Protein AF-0000000084433690 (afdb_homodimer)

Structure (mmCIF, N/CA/C/O backbone):
data_AF-0000000084433690-model_v1
#
loop_
_entity.id
_entity.type
_entity.pdbx_description
1 polymer 'ABC transporter ATP-binding/permease protein'
#
loop_
_atom_site.group_PDB
_atom_site.id
_atom_site.type_symbol
_atom_site.label_atom_id
_atom_site.label_alt_id
_atom_site.label_comp_id
_atom_site.label_asym_id
_atom_site.label_entity_id
_atom_site.label_seq_id
_atom_site.pdbx_PDB_ins_code
_atom_site.Cartn_x
_atom_site.Cartn_y
_atom_site.Cartn_z
_atom_site.occupancy
_atom_site.B_iso_or_equiv
_atom_site.auth_seq_id
_atom_site.auth_comp_id
_atom_site.auth_asym_id
_atom_site.auth_atom_id
_atom_site.pdbx_PDB_model_num
ATOM 1 N N . MET A 1 1 ? 3.811 5.906 -19.781 1 44.84 1 MET A N 1
ATOM 2 C CA . MET A 1 1 ? 4.551 6.402 -18.625 1 44.84 1 MET A CA 1
ATOM 3 C C . MET A 1 1 ? 5.828 7.117 -19.062 1 44.84 1 MET A C 1
ATOM 5 O O . MET A 1 1 ? 6.648 6.543 -19.781 1 44.84 1 MET A O 1
ATOM 9 N N . VAL A 1 2 ? 5.793 8.32 -19.234 1 54.97 2 VAL A N 1
ATOM 10 C CA . VAL A 1 2 ? 6.938 9.094 -19.719 1 54.97 2 VAL A CA 1
ATOM 11 C C . VAL A 1 2 ? 8.055 9.055 -18.672 1 54.97 2 VAL A C 1
ATOM 13 O O . VAL A 1 2 ? 7.879 9.508 -17.547 1 54.97 2 VAL A O 1
ATOM 16 N N . TYR A 1 3 ? 9.086 8.141 -19 1 66.56 3 TYR A N 1
ATOM 17 C CA . TYR A 1 3 ? 10.312 8.109 -18.219 1 66.56 3 TYR A CA 1
ATOM 18 C C . TYR A 1 3 ? 11.094 9.414 -18.375 1 66.56 3 TYR A C 1
ATOM 20 O O . TYR A 1 3 ? 11.094 10.016 -19.453 1 66.56 3 TYR A O 1
ATOM 28 N N . LYS A 1 4 ? 11.555 9.914 -17.297 1 76 4 LYS A N 1
ATOM 29 C CA . LYS A 1 4 ? 12.523 11.008 -17.406 1 76 4 LYS A CA 1
ATOM 30 C C . LYS A 1 4 ? 13.797 10.547 -18.109 1 76 4 LYS A C 1
ATOM 32 O O . LYS A 1 4 ? 14.359 11.289 -18.922 1 76 4 LYS A O 1
ATOM 37 N N . TYR A 1 5 ? 14.195 9.188 -17.953 1 83.75 5 TYR A N 1
ATOM 38 C CA . TYR A 1 5 ? 15.406 8.609 -18.531 1 83.75 5 TYR A CA 1
ATOM 39 C C . TYR A 1 5 ? 15.07 7.57 -19.578 1 83.75 5 TYR A C 1
ATOM 41 O O . TYR A 1 5 ? 14 6.953 -19.531 1 83.75 5 TYR A O 1
ATOM 49 N N . SER A 1 6 ? 15.969 7.434 -20.469 1 86.56 6 SER A N 1
ATOM 50 C CA . SER A 1 6 ? 15.805 6.395 -21.484 1 86.56 6 SER A CA 1
ATOM 51 C C . SER A 1 6 ? 16.047 5.008 -20.906 1 86.56 6 SER A C 1
ATOM 53 O O . SER A 1 6 ? 16.672 4.875 -19.844 1 86.56 6 SER A O 1
ATOM 55 N N . THR A 1 7 ? 15.508 3.986 -21.562 1 88.75 7 THR A N 1
ATOM 56 C CA . THR A 1 7 ? 15.672 2.609 -21.109 1 88.75 7 THR A CA 1
ATOM 57 C C . THR A 1 7 ? 17.156 2.24 -21.047 1 88.75 7 THR A C 1
ATOM 59 O O . THR A 1 7 ? 17.578 1.514 -20.141 1 88.75 7 THR A O 1
ATOM 62 N N . ARG A 1 8 ? 17.938 2.762 -21.938 1 91.12 8 ARG A N 1
ATOM 63 C CA . ARG A 1 8 ? 19.375 2.502 -21.953 1 91.12 8 ARG A CA 1
ATOM 64 C C . ARG A 1 8 ? 20.062 3.125 -20.75 1 91.12 8 ARG A C 1
ATOM 66 O O . ARG A 1 8 ? 20.938 2.506 -20.141 1 91.12 8 ARG A O 1
ATOM 73 N N . GLN A 1 9 ? 19.656 4.273 -20.406 1 92.38 9 GLN A N 1
ATOM 74 C CA . GLN A 1 9 ? 20.219 4.957 -19.25 1 92.38 9 GLN A CA 1
ATOM 75 C C . GLN A 1 9 ? 19.859 4.242 -17.953 1 92.38 9 GLN A C 1
ATOM 77 O O . GLN A 1 9 ? 20.703 4.09 -17.062 1 92.38 9 GLN A O 1
ATOM 82 N N . LEU A 1 10 ? 18.656 3.838 -17.938 1 92.62 10 LEU A N 1
ATOM 83 C CA . LEU A 1 10 ? 18.188 3.154 -16.734 1 92.62 10 LEU A CA 1
ATOM 84 C C . LEU A 1 10 ? 18.891 1.813 -16.562 1 92.62 10 LEU A C 1
ATOM 86 O O . LEU A 1 10 ? 19.219 1.42 -15.438 1 92.62 10 LEU A O 1
ATOM 90 N N . THR A 1 11 ? 19.094 1.168 -17.703 1 93.5 11 THR A N 1
ATOM 91 C CA . THR A 1 11 ? 19.812 -0.096 -17.641 1 93.5 11 THR A CA 1
ATOM 92 C C . THR A 1 11 ? 21.25 0.125 -17.172 1 93.5 11 THR A C 1
ATOM 94 O O . THR A 1 11 ? 21.797 -0.673 -16.406 1 93.5 11 THR A O 1
ATOM 97 N N . SER A 1 12 ? 21.859 1.159 -17.578 1 93.56 12 SER A N 1
ATOM 98 C CA . SER A 1 12 ? 23.203 1.506 -17.141 1 93.56 12 SER A CA 1
ATOM 99 C C . SER A 1 12 ? 23.234 1.811 -15.648 1 93.56 12 SER A C 1
ATOM 101 O O . SER A 1 12 ? 24.156 1.391 -14.945 1 93.56 12 SER A O 1
ATOM 103 N N . LYS A 1 13 ? 22.25 2.482 -15.211 1 92.88 13 LYS A N 1
ATOM 104 C CA . LYS A 1 13 ? 22.172 2.812 -13.789 1 92.88 13 LYS A CA 1
ATOM 105 C C . LYS A 1 13 ? 21.969 1.556 -12.945 1 92.88 13 LYS A C 1
ATOM 107 O O . LYS A 1 13 ? 22.531 1.445 -11.852 1 92.88 13 LYS A O 1
ATOM 112 N N . LEU A 1 14 ? 21.156 0.734 -13.484 1 93.19 14 LEU A N 1
ATOM 113 C CA . LEU A 1 14 ? 20.938 -0.533 -12.797 1 93.19 14 LEU A CA 1
ATOM 114 C C . LEU A 1 14 ? 22.219 -1.344 -12.719 1 93.19 14 LEU A C 1
ATOM 116 O O . LEU A 1 14 ? 22.547 -1.9 -11.672 1 93.19 14 LEU A O 1
ATOM 120 N N . ILE A 1 15 ? 22.969 -1.438 -13.805 1 93.25 15 ILE A N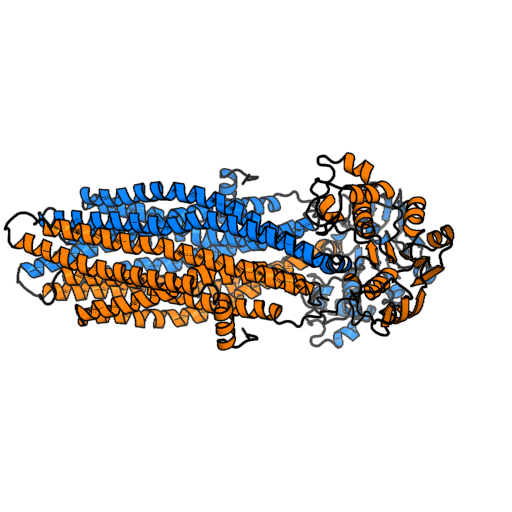 1
ATOM 121 C CA . ILE A 1 15 ? 24.234 -2.178 -13.867 1 93.25 15 ILE A CA 1
ATOM 122 C C . ILE A 1 15 ? 25.234 -1.562 -12.906 1 93.25 15 ILE A C 1
ATOM 124 O O . ILE A 1 15 ? 25.984 -2.279 -12.242 1 93.25 15 ILE A O 1
ATOM 128 N N . ASN A 1 16 ? 25.203 -0.274 -12.797 1 91.94 16 ASN A N 1
ATOM 129 C CA . ASN A 1 16 ? 26.109 0.416 -11.875 1 91.94 16 ASN A CA 1
ATOM 130 C C . ASN A 1 16 ? 25.766 0.121 -10.422 1 91.94 16 ASN A C 1
ATOM 132 O O . ASN A 1 16 ? 26.656 0.024 -9.57 1 91.94 16 ASN A O 1
ATOM 136 N N . LEU A 1 17 ? 24.5 -0.007 -10.188 1 90.69 17 LEU A N 1
ATOM 137 C CA . LEU A 1 17 ? 24.047 -0.334 -8.844 1 90.69 17 LEU A CA 1
ATOM 138 C C . LEU A 1 17 ? 24.453 -1.748 -8.453 1 90.69 17 LEU A C 1
ATOM 140 O O . LEU A 1 17 ? 24.719 -2.025 -7.281 1 90.69 17 LEU A O 1
ATOM 144 N N . LEU A 1 18 ? 24.5 -2.598 -9.469 1 94.06 18 LEU A N 1
ATOM 145 C CA . LEU A 1 18 ? 24.766 -4.012 -9.219 1 94.06 18 LEU A CA 1
ATOM 146 C C . LEU A 1 18 ? 26.234 -4.328 -9.422 1 94.06 18 LEU A C 1
ATOM 148 O O . LEU A 1 18 ? 26.672 -5.465 -9.203 1 94.06 18 LEU A O 1
ATOM 152 N N . LYS A 1 19 ? 27.062 -3.395 -9.812 1 93.25 19 LYS A N 1
ATOM 153 C CA . LYS A 1 19 ? 28.469 -3.596 -10.195 1 93.25 19 LYS A CA 1
ATOM 154 C C . LYS A 1 19 ? 29.266 -4.195 -9.039 1 93.25 19 LYS A C 1
ATOM 156 O O . LYS A 1 19 ? 30.141 -5.043 -9.258 1 93.25 19 LYS A O 1
ATOM 161 N N . ASP A 1 20 ? 28.953 -3.771 -7.805 1 91.69 20 ASP A N 1
ATOM 162 C CA . ASP A 1 20 ? 29.688 -4.238 -6.637 1 91.69 20 ASP A CA 1
ATOM 163 C C . ASP A 1 20 ? 29.359 -5.699 -6.328 1 91.69 20 ASP A C 1
ATOM 165 O O . ASP A 1 20 ? 30.0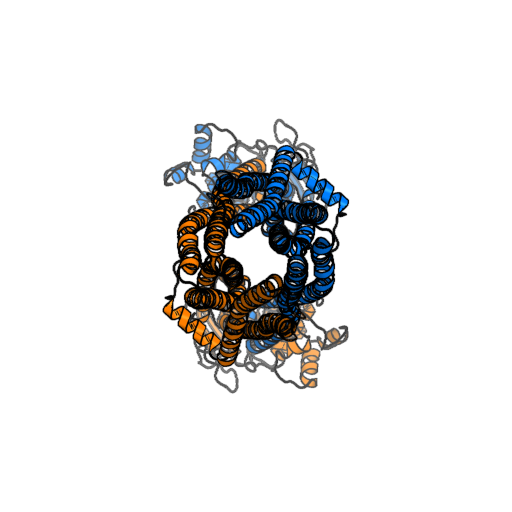94 -6.363 -5.59 1 91.69 20 ASP A O 1
ATOM 169 N N . TYR A 1 21 ? 28.281 -6.211 -6.945 1 94.25 21 TYR A N 1
ATOM 170 C CA . TYR A 1 21 ? 27.828 -7.566 -6.668 1 94.25 21 TYR A CA 1
ATOM 171 C C . TYR A 1 21 ? 27.844 -8.414 -7.934 1 94.25 21 TYR A C 1
ATOM 173 O O . TYR A 1 21 ? 27.078 -9.383 -8.055 1 94.25 21 TYR A O 1
ATOM 181 N N . LYS A 1 22 ? 28.656 -8.055 -8.891 1 93.94 22 LYS A N 1
ATOM 182 C CA . LYS A 1 22 ? 28.656 -8.695 -10.203 1 93.94 22 LYS A CA 1
ATOM 183 C C . LYS A 1 22 ? 29.031 -10.172 -10.094 1 93.94 22 LYS A C 1
ATOM 185 O O . LYS A 1 22 ? 28.453 -11.016 -10.789 1 93.94 22 LYS A O 1
ATOM 190 N N . TYR A 1 23 ? 29.922 -10.492 -9.172 1 94.75 23 TYR A N 1
ATOM 191 C CA . TYR A 1 23 ? 30.375 -11.883 -9.055 1 94.75 23 TYR A CA 1
ATOM 192 C C . TYR A 1 23 ? 29.297 -12.742 -8.398 1 94.75 23 TYR A C 1
ATOM 194 O O . TYR A 1 23 ? 29.109 -13.898 -8.781 1 94.75 23 TYR A O 1
ATOM 202 N N . GLN A 1 24 ? 28.672 -12.164 -7.422 1 94.69 24 GLN A N 1
ATOM 203 C CA . GLN A 1 24 ? 27.578 -12.898 -6.785 1 94.69 24 GLN A CA 1
ATOM 204 C C . GLN A 1 24 ? 26.453 -13.156 -7.773 1 94.69 24 GLN A C 1
ATOM 206 O O . GLN A 1 24 ? 25.922 -14.273 -7.832 1 94.69 24 GLN A O 1
ATOM 211 N N . ILE A 1 25 ? 26.172 -12.172 -8.531 1 95.25 25 ILE A N 1
ATOM 212 C CA . ILE A 1 25 ? 25.078 -12.297 -9.5 1 95.25 25 ILE A CA 1
ATOM 213 C C . ILE A 1 25 ? 25.469 -13.289 -10.586 1 95.25 25 ILE A C 1
ATOM 215 O O . ILE A 1 25 ? 24.672 -14.133 -10.992 1 95.25 25 ILE A O 1
ATOM 219 N N . LEU A 1 26 ? 26.688 -13.242 -11.039 1 95.19 26 LEU A N 1
ATOM 220 C CA . LEU A 1 26 ? 27.156 -14.18 -12.047 1 95.19 26 LEU A CA 1
ATOM 221 C C . LEU A 1 26 ? 27.125 -15.609 -11.523 1 95.19 26 LEU A C 1
ATOM 223 O O . LEU A 1 26 ? 26.75 -16.531 -12.258 1 95.19 26 LEU A O 1
ATOM 227 N N . ALA A 1 27 ? 27.547 -15.742 -10.32 1 95.94 27 ALA A N 1
ATOM 228 C CA . ALA A 1 27 ? 27.5 -17.062 -9.703 1 95.94 27 ALA A CA 1
ATOM 229 C C . ALA A 1 27 ? 26.062 -17.594 -9.656 1 95.94 27 ALA A C 1
ATOM 231 O O . ALA A 1 27 ? 25.812 -18.766 -9.93 1 95.94 27 ALA A O 1
ATOM 232 N N . ALA A 1 28 ? 25.156 -16.703 -9.312 1 95.31 28 ALA A N 1
ATOM 233 C CA . ALA A 1 28 ? 23.75 -17.094 -9.25 1 95.31 28 ALA A CA 1
ATOM 234 C C . ALA A 1 28 ? 23.234 -17.484 -10.625 1 95.31 28 ALA A C 1
ATOM 236 O O . ALA A 1 28 ? 22.484 -18.453 -10.766 1 95.31 28 ALA A O 1
ATOM 237 N N . ILE A 1 29 ? 23.656 -16.797 -11.648 1 95.88 29 ILE A N 1
ATOM 238 C CA . ILE A 1 29 ? 23.219 -17.062 -13.008 1 95.88 29 ILE A CA 1
ATOM 239 C C . ILE A 1 29 ? 23.766 -18.422 -13.477 1 95.88 29 ILE A C 1
ATOM 241 O O . ILE A 1 29 ? 23.031 -19.219 -14.07 1 95.88 29 ILE A O 1
ATOM 245 N N . ILE A 1 30 ? 24.984 -18.672 -13.156 1 96.12 30 ILE A N 1
ATOM 246 C CA . ILE A 1 30 ? 25.609 -19.922 -13.547 1 96.12 30 ILE A CA 1
ATOM 247 C C . ILE A 1 30 ? 24.906 -21.078 -12.836 1 96.12 30 ILE A C 1
ATOM 249 O O . ILE A 1 30 ? 24.594 -22.094 -13.461 1 96.12 30 ILE A O 1
ATOM 253 N N . MET A 1 31 ? 24.703 -20.891 -11.602 1 95.44 31 MET A N 1
ATOM 254 C CA . MET A 1 31 ? 24.016 -21.922 -10.836 1 95.44 31 MET A CA 1
ATOM 255 C C . MET A 1 31 ? 22.609 -22.156 -11.375 1 95.44 31 MET A C 1
ATOM 257 O O . MET A 1 31 ? 22.141 -23.297 -11.43 1 95.44 31 MET A O 1
ATOM 261 N N . MET A 1 32 ? 22.016 -21.094 -11.742 1 94 32 MET A N 1
ATOM 262 C CA . MET A 1 32 ? 20.672 -21.188 -12.312 1 94 32 MET A CA 1
ATOM 263 C C . MET A 1 32 ? 20.703 -21.969 -13.625 1 94 32 MET A C 1
ATOM 265 O O . MET A 1 32 ? 19.859 -22.828 -13.852 1 94 32 MET A O 1
ATOM 269 N N . VAL A 1 33 ? 21.656 -21.734 -14.477 1 95.25 33 VAL A N 1
ATOM 270 C CA . VAL A 1 33 ? 21.781 -22.438 -15.758 1 95.25 33 VAL A CA 1
ATOM 271 C C . VAL A 1 33 ? 22.031 -23.922 -15.523 1 95.25 33 VAL A C 1
ATOM 273 O O . VAL A 1 33 ? 21.438 -24.766 -16.172 1 95.25 33 VAL A O 1
ATOM 276 N N . ILE A 1 34 ? 22.875 -24.188 -14.562 1 94.56 34 ILE A N 1
ATOM 277 C CA . ILE A 1 34 ? 23.172 -25.578 -14.227 1 94.56 34 ILE A CA 1
ATOM 278 C C . ILE A 1 34 ? 21.906 -26.281 -13.75 1 94.56 34 ILE A C 1
ATOM 280 O O . ILE A 1 34 ? 21.625 -27.406 -14.156 1 94.56 34 ILE A O 1
ATOM 284 N N . SER A 1 35 ? 21.219 -25.562 -12.922 1 91.88 35 SER A N 1
ATOM 285 C CA . SER A 1 35 ? 19.969 -26.109 -12.406 1 91.88 35 SER A CA 1
ATOM 286 C C . SER A 1 35 ? 19 -26.422 -13.539 1 91.88 35 SER A C 1
ATOM 288 O O . SER A 1 35 ? 18.344 -27.469 -13.539 1 91.88 35 SER A O 1
ATOM 290 N N . VAL A 1 36 ? 18.922 -25.562 -14.516 1 91.75 36 VAL A N 1
ATOM 291 C CA . VAL A 1 36 ? 17.984 -25.719 -15.633 1 91.75 36 VAL A CA 1
ATOM 292 C C . VAL A 1 36 ? 18.438 -26.891 -16.516 1 91.75 36 VAL A C 1
ATOM 294 O O . VAL A 1 36 ? 17.625 -27.703 -16.922 1 91.75 36 VAL A O 1
ATOM 297 N N . VAL A 1 37 ? 19.688 -27.016 -16.734 1 91.69 37 VAL A N 1
ATOM 298 C CA . VAL A 1 37 ? 20.219 -28.078 -17.578 1 91.69 37 VAL A CA 1
ATOM 299 C C . VAL A 1 37 ? 19.938 -29.438 -16.938 1 91.69 37 VAL A C 1
ATOM 301 O O . VAL A 1 37 ? 19.531 -30.375 -17.625 1 91.69 37 VAL A O 1
ATOM 304 N N . LEU A 1 38 ? 20.125 -29.5 -15.656 1 89.44 38 LEU A N 1
ATOM 305 C CA . LEU A 1 38 ? 19.859 -30.75 -14.945 1 89.44 38 LEU A CA 1
ATOM 306 C C . LEU A 1 38 ? 18.375 -31.094 -15.008 1 89.44 38 LEU A C 1
ATOM 308 O O . LEU A 1 38 ? 18.016 -32.25 -15.188 1 89.44 38 LEU A O 1
ATOM 312 N N . SER A 1 39 ? 17.562 -30.109 -14.906 1 86.06 39 SER A N 1
ATOM 313 C CA . SER A 1 39 ? 16.125 -30.328 -14.898 1 86.06 39 SER A CA 1
ATOM 314 C C . SER A 1 39 ? 15.617 -30.766 -16.281 1 86.06 39 SER A C 1
ATOM 316 O O . SER A 1 39 ? 14.656 -31.516 -16.375 1 86.06 39 SER A O 1
ATOM 318 N N . VAL A 1 40 ? 16.266 -30.266 -17.312 1 88.62 40 VAL A N 1
ATOM 319 C CA . VAL A 1 40 ? 15.844 -30.562 -18.672 1 88.62 40 VAL A CA 1
ATOM 320 C C . VAL A 1 40 ? 16.391 -31.938 -19.094 1 88.62 40 VAL A C 1
ATOM 322 O O . VAL A 1 40 ? 15.789 -32.625 -19.938 1 88.62 40 VAL A O 1
ATOM 325 N N . TYR A 1 41 ? 17.422 -32.375 -18.453 1 88.06 41 TYR A N 1
ATOM 326 C CA . TYR A 1 41 ? 18.016 -33.656 -18.797 1 88.06 41 TYR A CA 1
ATOM 327 C C . TYR A 1 41 ? 17.25 -34.812 -18.156 1 88.06 41 TYR A C 1
ATOM 329 O O . TYR A 1 41 ? 17.266 -35.938 -18.672 1 88.06 41 TYR A O 1
ATOM 337 N N . ALA A 1 42 ? 16.594 -34.562 -17.125 1 81.12 42 ALA A N 1
ATOM 338 C CA . ALA A 1 42 ? 15.922 -35.594 -16.344 1 81.12 42 ALA A CA 1
ATOM 339 C C . ALA A 1 42 ? 14.836 -36.281 -17.172 1 81.12 42 ALA A C 1
ATOM 341 O O . ALA A 1 42 ? 14.734 -37.5 -17.188 1 81.12 42 ALA A O 1
ATOM 342 N N . PRO A 1 43 ? 14.039 -35.5 -17.922 1 81.06 43 PRO A N 1
ATOM 343 C CA . PRO A 1 43 ? 13 -36.125 -18.75 1 81.06 43 PRO A CA 1
ATOM 344 C C . PRO A 1 43 ? 13.57 -37.125 -19.766 1 81.06 43 PRO A C 1
ATOM 346 O O . PRO A 1 43 ? 12.977 -38.156 -20.031 1 81.06 43 PRO A O 1
ATOM 349 N N . LYS A 1 44 ? 14.672 -36.875 -20.344 1 85.5 44 LYS A N 1
ATOM 350 C CA . LYS A 1 44 ? 15.312 -37.781 -21.297 1 85.5 44 LYS A CA 1
ATOM 351 C C . LYS A 1 44 ? 15.695 -39.094 -20.641 1 85.5 44 LYS A C 1
ATOM 353 O O . LYS A 1 44 ? 15.531 -40.188 -21.234 1 85.5 44 LYS A O 1
ATOM 358 N N . LEU A 1 45 ? 16.156 -39 -19.453 1 82.38 45 LEU A N 1
ATOM 359 C CA . LEU A 1 45 ? 16.531 -40.219 -18.719 1 82.38 45 LEU A CA 1
ATOM 360 C C . LEU A 1 45 ? 15.289 -41.031 -18.344 1 82.38 45 LEU A C 1
ATOM 362 O O . LEU A 1 45 ? 15.336 -42.25 -18.297 1 82.38 45 LEU A O 1
ATOM 366 N N . VAL A 1 46 ? 14.242 -40.312 -18.016 1 76.94 46 VAL A N 1
ATOM 367 C CA . VAL A 1 46 ? 12.992 -41 -17.703 1 76.94 46 VAL A CA 1
ATOM 368 C C . VAL A 1 46 ? 12.516 -41.781 -18.938 1 76.94 46 VAL A C 1
ATOM 370 O O . VAL A 1 46 ? 12.078 -42.938 -18.812 1 76.94 46 VAL A O 1
ATOM 373 N N . GLY A 1 47 ? 12.602 -41.188 -20.141 1 79.88 47 GLY A N 1
ATOM 374 C CA . GLY A 1 47 ? 12.25 -41.906 -21.375 1 79.88 47 GLY A CA 1
ATOM 375 C C . GLY A 1 47 ? 13.078 -43.156 -21.609 1 79.88 47 GLY A C 1
ATOM 376 O O . GLY A 1 47 ? 12.547 -44.188 -21.984 1 79.88 47 GLY A O 1
ATOM 377 N N . LYS A 1 48 ? 14.32 -43.062 -21.359 1 80.19 48 LYS A N 1
ATOM 378 C CA . LYS A 1 48 ? 15.219 -44.219 -21.516 1 80.19 48 LYS A CA 1
ATOM 379 C C . LYS A 1 48 ? 14.859 -45.312 -20.547 1 80.19 48 LYS A C 1
ATOM 381 O O . LYS A 1 48 ? 14.938 -46.5 -20.891 1 80.19 48 LYS A O 1
ATOM 386 N N . LEU A 1 49 ? 14.586 -44.875 -19.359 1 74.56 49 LEU A N 1
ATOM 387 C CA . LEU A 1 49 ? 14.188 -45.844 -18.359 1 74.56 49 LEU A CA 1
ATOM 388 C C . LEU A 1 49 ? 12.922 -46.594 -18.797 1 74.56 49 LEU A C 1
ATOM 390 O O . LEU A 1 49 ? 12.836 -47.812 -18.641 1 74.56 49 LEU A O 1
ATOM 394 N N . ILE A 1 50 ? 12.008 -45.906 -19.344 1 73.06 50 ILE A N 1
ATOM 395 C CA . ILE A 1 50 ? 10.75 -46.5 -19.781 1 73.06 50 ILE A CA 1
ATOM 396 C C . ILE A 1 50 ? 11.008 -47.438 -20.938 1 73.06 50 ILE A C 1
ATOM 398 O O . ILE A 1 50 ? 10.438 -48.562 -20.969 1 73.06 50 ILE A O 1
ATOM 402 N N . ASN A 1 51 ? 11.852 -47.125 -21.844 1 75.69 51 ASN A N 1
ATOM 403 C CA . ASN A 1 51 ? 12.195 -48.031 -22.953 1 75.69 51 ASN A CA 1
ATOM 404 C C . ASN A 1 51 ? 12.859 -49.312 -22.469 1 75.69 51 ASN A C 1
ATOM 406 O O . ASN A 1 51 ? 12.57 -50.406 -22.969 1 75.69 51 ASN A O 1
ATOM 410 N N . SER A 1 52 ? 13.695 -49.125 -21.5 1 73.81 52 SER A N 1
ATOM 411 C CA . SER A 1 52 ? 14.367 -50.281 -20.938 1 73.81 52 SER A CA 1
ATOM 412 C C . SER A 1 52 ? 13.391 -51.219 -20.234 1 73.81 52 SER A C 1
ATOM 414 O O . SER A 1 52 ? 13.492 -52.438 -20.328 1 73.81 52 SER A O 1
ATOM 416 N N . LEU A 1 53 ? 12.562 -50.625 -19.531 1 66.88 53 LEU A N 1
ATOM 417 C CA . LEU A 1 53 ? 11.562 -51.406 -18.828 1 66.88 53 LEU A CA 1
ATOM 418 C C . LEU A 1 53 ? 10.656 -52.156 -19.797 1 66.88 53 LEU A C 1
ATOM 420 O O . LEU A 1 53 ? 10.297 -53.312 -19.562 1 66.88 53 LEU A O 1
ATOM 424 N N . MET A 1 54 ? 10.281 -51.531 -20.859 1 64.75 54 MET A N 1
ATOM 425 C CA . MET A 1 54 ? 9.422 -52.125 -21.875 1 64.75 54 MET A CA 1
ATOM 426 C C . MET A 1 54 ? 10.133 -53.281 -22.578 1 64.75 54 MET A C 1
ATOM 428 O O . MET A 1 54 ? 9.523 -54.312 -22.875 1 64.75 54 MET A O 1
ATOM 432 N N . ARG A 1 55 ? 11.305 -53.219 -22.859 1 68.81 55 ARG A N 1
ATOM 433 C CA . ARG A 1 55 ? 12.086 -54.281 -23.5 1 68.81 55 ARG A CA 1
ATOM 434 C C . ARG A 1 55 ? 12.188 -55.5 -22.594 1 68.81 55 ARG A C 1
ATOM 436 O O . ARG A 1 55 ? 12.07 -56.656 -23.062 1 68.81 55 ARG A O 1
ATOM 443 N N . TYR A 1 56 ? 12.359 -55.062 -21.406 1 63.22 56 TYR A N 1
ATOM 444 C CA . TYR A 1 56 ? 12.453 -56.156 -20.453 1 63.22 56 TYR A CA 1
ATOM 445 C C . TYR A 1 56 ? 11.117 -56.875 -20.328 1 63.22 56 TYR A C 1
ATOM 447 O O . TYR A 1 56 ? 11.086 -58.125 -20.203 1 63.22 56 TYR A O 1
ATOM 455 N N . ALA A 1 57 ? 10.148 -56.125 -20.344 1 56.91 57 ALA A N 1
ATOM 456 C CA . ALA A 1 57 ? 8.82 -56.719 -20.234 1 56.91 57 ALA A CA 1
ATOM 457 C C . ALA A 1 57 ? 8.5 -57.594 -21.438 1 56.91 57 ALA A C 1
ATOM 459 O O . ALA A 1 57 ? 7.82 -58.625 -21.297 1 56.91 57 ALA A O 1
ATOM 460 N N . LEU A 1 58 ? 8.859 -57.219 -22.578 1 55.69 58 LEU A N 1
ATOM 461 C CA . LEU A 1 58 ? 8.57 -57.969 -23.781 1 55.69 58 LEU A CA 1
ATOM 462 C C . LEU A 1 58 ? 9.469 -59.219 -23.891 1 55.69 58 LEU A C 1
ATOM 464 O O . LEU A 1 58 ? 9.039 -60.25 -24.375 1 55.69 58 LEU A O 1
ATOM 468 N N . ASP A 1 59 ? 10.68 -58.969 -23.812 1 55.03 59 ASP A N 1
ATOM 469 C CA . ASP A 1 59 ? 11.594 -60.094 -24.016 1 55.03 59 ASP A CA 1
ATOM 470 C C . ASP A 1 59 ? 11.531 -61.062 -22.828 1 55.03 59 ASP A C 1
ATOM 472 O O . ASP A 1 59 ? 12.172 -62.125 -22.859 1 55.03 59 ASP A O 1
ATOM 476 N N . LEU A 1 60 ? 10.453 -61.312 -22.031 1 49.28 60 LEU A N 1
ATOM 477 C CA . LEU A 1 60 ? 10.227 -62.312 -20.984 1 49.28 60 LEU A CA 1
ATOM 478 C C . LEU A 1 60 ? 11.523 -62.625 -20.234 1 49.28 60 LEU A C 1
ATOM 480 O O . LEU A 1 60 ? 11.602 -63.625 -19.5 1 49.28 60 LEU A O 1
ATOM 484 N N . SER A 1 61 ? 12.68 -62.312 -20.781 1 46 61 SER A N 1
ATOM 485 C CA . SER A 1 61 ? 13.875 -62.844 -20.141 1 46 61 SER A CA 1
ATOM 486 C C . SER A 1 61 ? 14.102 -62.219 -18.781 1 46 61 SER A C 1
ATOM 488 O O . SER A 1 61 ? 13.445 -61.219 -18.422 1 46 61 SER A O 1
ATOM 490 N N . ASP A 1 62 ? 15.477 -62.312 -18.109 1 47.03 62 ASP A N 1
ATOM 491 C CA . ASP A 1 62 ? 15.914 -62.281 -16.719 1 47.03 62 ASP A CA 1
ATOM 492 C C . ASP A 1 62 ? 15.516 -61 -16.047 1 47.03 62 ASP A C 1
ATOM 494 O O . ASP A 1 62 ? 15.156 -60 -16.703 1 47.03 62 ASP A O 1
ATOM 498 N N . ALA A 1 63 ? 16.047 -60.719 -14.734 1 50.09 63 ALA A N 1
ATOM 499 C CA . ALA A 1 63 ? 15.969 -59.906 -13.516 1 50.09 63 ALA A CA 1
ATOM 500 C C . ALA A 1 63 ? 16.062 -58.406 -13.836 1 50.09 63 ALA A C 1
ATOM 502 O O . ALA A 1 63 ? 16.828 -58 -14.711 1 50.09 63 ALA A O 1
ATOM 503 N N . PRO A 1 64 ? 15.094 -57.688 -13.695 1 54.47 64 PRO A N 1
ATOM 504 C CA . PRO A 1 64 ? 15.234 -56.219 -13.711 1 54.47 64 PRO A CA 1
ATOM 505 C C . PRO A 1 64 ? 16.656 -55.75 -13.375 1 54.47 64 PRO A C 1
ATOM 507 O O . PRO A 1 64 ? 17.156 -56.031 -12.281 1 54.47 64 PRO A O 1
ATOM 510 N N . SER A 1 65 ? 17.656 -55.75 -14.352 1 56.06 65 SER A N 1
ATOM 511 C CA . SER A 1 65 ? 19.109 -55.562 -14.266 1 56.06 65 SER A CA 1
ATOM 512 C C . SER A 1 65 ? 19.469 -54.375 -13.383 1 56.06 65 SER A C 1
ATOM 514 O O . SER A 1 65 ? 18.641 -53.5 -13.156 1 56.06 65 SER A O 1
ATOM 516 N N . LYS A 1 66 ? 20.5 -54.531 -12.445 1 62.59 66 LYS A N 1
ATOM 517 C CA . LYS A 1 66 ? 21.234 -53.531 -11.695 1 62.59 66 LYS A CA 1
ATOM 518 C C . LYS A 1 66 ? 21.219 -52.188 -12.422 1 62.59 66 LYS A C 1
ATOM 520 O O . LYS A 1 66 ? 21.188 -51.125 -11.789 1 62.59 66 LYS A O 1
ATOM 525 N N . THR A 1 67 ? 20.922 -52.219 -13.727 1 64.81 67 THR A N 1
ATOM 526 C CA . THR A 1 67 ? 20.984 -51 -14.539 1 64.81 67 THR A CA 1
ATOM 527 C C . THR A 1 67 ? 19.719 -50.156 -14.383 1 64.81 67 THR A C 1
ATOM 529 O O . THR A 1 67 ? 19.766 -48.938 -14.375 1 64.81 67 THR A O 1
ATOM 532 N N . LEU A 1 68 ? 18.625 -50.906 -14.102 1 71.44 68 LEU A N 1
ATOM 533 C CA . LEU A 1 68 ? 17.359 -50.188 -13.938 1 71.44 68 LEU A CA 1
ATOM 534 C C . LEU A 1 68 ? 17.359 -49.406 -12.633 1 71.44 68 LEU A C 1
ATOM 536 O O . LEU A 1 68 ? 16.922 -48.25 -12.602 1 71.44 68 LEU A O 1
ATOM 540 N N . TYR A 1 69 ? 17.828 -50.031 -11.664 1 71.5 69 TYR A N 1
ATOM 541 C CA . TYR A 1 69 ? 17.891 -49.375 -10.367 1 71.5 69 TYR A CA 1
ATOM 542 C C . TYR A 1 69 ? 18.828 -48.188 -10.414 1 71.5 69 TYR A C 1
ATOM 544 O O . TYR A 1 69 ? 18.547 -47.125 -9.836 1 71.5 69 TYR A O 1
ATOM 552 N N . ASN A 1 70 ? 19.906 -48.312 -11.148 1 75.62 70 ASN A N 1
ATOM 553 C CA . ASN A 1 70 ? 20.859 -47.219 -11.273 1 75.62 70 ASN A CA 1
ATOM 554 C C . ASN A 1 70 ? 20.25 -46.031 -12.031 1 75.62 70 ASN A C 1
ATOM 556 O O . ASN A 1 70 ? 20.516 -44.875 -11.695 1 75.62 70 ASN A O 1
ATOM 560 N N . ASP A 1 71 ? 19.391 -46.281 -12.961 1 74.75 71 ASP A N 1
ATOM 561 C CA . ASP A 1 71 ? 18.766 -45.188 -13.734 1 74.75 71 ASP A CA 1
ATOM 562 C C . ASP A 1 71 ? 17.734 -44.438 -12.891 1 74.75 71 ASP A C 1
ATOM 564 O O . ASP A 1 71 ? 17.641 -43.219 -12.969 1 74.75 71 ASP A O 1
ATOM 568 N N . ILE A 1 72 ? 17.109 -45.219 -12.102 1 74.38 72 ILE A N 1
ATOM 569 C CA . ILE A 1 72 ? 16.109 -44.594 -11.234 1 74.38 72 ILE A CA 1
ATOM 570 C C . ILE A 1 72 ? 16.797 -43.656 -10.227 1 74.38 72 ILE A C 1
ATOM 572 O O . ILE A 1 72 ? 16.359 -42.531 -10.023 1 74.38 72 ILE A O 1
ATOM 576 N N . ILE A 1 73 ? 17.766 -44.188 -9.68 1 76.69 73 ILE A N 1
ATOM 577 C CA . ILE A 1 73 ? 18.5 -43.406 -8.688 1 76.69 73 ILE A CA 1
ATOM 578 C C . ILE A 1 73 ? 19.109 -42.156 -9.344 1 76.69 73 ILE A C 1
ATOM 580 O O . ILE A 1 73 ? 19.094 -41.094 -8.766 1 76.69 73 ILE A O 1
ATOM 584 N N . LEU A 1 74 ? 19.578 -42.344 -10.523 1 81.19 74 LEU A N 1
ATOM 585 C CA . LEU A 1 74 ? 20.188 -41.219 -11.242 1 81.19 74 LEU A CA 1
ATOM 586 C C . LEU A 1 74 ? 19.141 -40.125 -11.539 1 81.19 74 LEU A C 1
ATOM 588 O O . LEU A 1 74 ? 19.438 -38.938 -11.445 1 81.19 74 LEU A O 1
ATOM 592 N N . ILE A 1 75 ? 17.969 -40.562 -11.844 1 79.62 75 ILE A N 1
ATOM 593 C CA . ILE A 1 75 ? 16.906 -39.594 -12.141 1 79.62 75 ILE A CA 1
ATOM 594 C C . ILE A 1 75 ? 16.562 -38.812 -10.891 1 79.62 75 ILE A C 1
ATOM 596 O O . ILE A 1 75 ? 16.438 -37.562 -10.938 1 79.62 75 ILE A O 1
ATOM 600 N N . VAL A 1 76 ? 16.469 -39.5 -9.82 1 75.19 76 VAL A N 1
ATOM 601 C CA . VAL A 1 76 ? 16.125 -38.844 -8.555 1 75.19 76 VAL A CA 1
ATOM 602 C C . VAL A 1 76 ? 17.219 -37.844 -8.156 1 75.19 76 VAL A C 1
ATOM 604 O O . VAL A 1 76 ? 16.922 -36.75 -7.723 1 75.19 76 VAL A O 1
ATOM 607 N N . ILE A 1 77 ? 18.375 -38.281 -8.391 1 80.81 77 ILE A N 1
ATOM 608 C CA . ILE A 1 77 ? 19.516 -37.438 -8.023 1 80.81 77 ILE A CA 1
ATOM 609 C C . ILE A 1 77 ? 19.547 -36.188 -8.906 1 80.81 77 ILE A C 1
ATOM 611 O O . ILE A 1 77 ? 19.828 -35.094 -8.422 1 80.81 77 ILE A O 1
ATOM 615 N N . LEU A 1 78 ? 19.281 -36.344 -10.133 1 83.19 78 LEU A N 1
ATOM 616 C CA . LEU A 1 78 ? 19.328 -35.219 -11.055 1 83.19 78 LEU A CA 1
ATOM 617 C C . LEU A 1 78 ? 18.234 -34.188 -10.727 1 83.19 78 LEU A C 1
ATOM 619 O O . LEU A 1 78 ? 18.5 -33 -10.711 1 83.19 78 LEU A O 1
ATOM 623 N N . PHE A 1 79 ? 17.125 -34.688 -10.406 1 77.5 79 PHE A N 1
ATOM 624 C CA . PHE A 1 79 ? 16.031 -33.781 -10.047 1 77.5 79 PHE A CA 1
ATOM 625 C C . PHE A 1 79 ? 16.328 -33.094 -8.719 1 77.5 79 PHE A C 1
ATOM 627 O O . PHE A 1 79 ? 16.141 -31.891 -8.602 1 77.5 79 PHE A O 1
ATOM 634 N N . ALA A 1 80 ? 16.781 -33.875 -7.805 1 80.06 80 ALA A N 1
ATOM 635 C CA . ALA A 1 80 ? 17.109 -33.312 -6.5 1 80.06 80 ALA A CA 1
ATOM 636 C C . ALA A 1 80 ? 18.203 -32.25 -6.613 1 80.06 80 ALA A C 1
ATOM 638 O O . ALA A 1 80 ? 18.109 -31.188 -6.004 1 80.06 80 ALA A O 1
ATOM 639 N N . ALA A 1 81 ? 19.172 -32.625 -7.445 1 85.69 81 ALA A N 1
ATOM 640 C CA . ALA A 1 81 ? 20.297 -31.688 -7.629 1 85.69 81 ALA A CA 1
ATOM 641 C C . ALA A 1 81 ? 19.828 -30.406 -8.289 1 85.69 81 ALA A C 1
ATOM 643 O O . ALA A 1 81 ? 20.297 -29.312 -7.941 1 85.69 81 ALA A O 1
ATOM 644 N N . SER A 1 82 ? 18.953 -30.469 -9.203 1 86.75 82 SER A N 1
ATOM 645 C CA . SER A 1 82 ? 18.438 -29.281 -9.906 1 86.75 82 SER A CA 1
ATOM 646 C C . SER A 1 82 ? 17.719 -28.344 -8.945 1 86.75 82 SER A C 1
ATOM 648 O O . SER A 1 82 ? 17.812 -27.125 -9.086 1 86.75 82 SER A O 1
ATOM 650 N N . TYR A 1 83 ? 17.094 -28.844 -7.977 1 81.12 83 TYR A N 1
ATOM 651 C CA . TYR A 1 83 ? 16.328 -28.031 -7.047 1 81.12 83 TYR A CA 1
ATOM 652 C C . TYR A 1 83 ? 17.219 -27.516 -5.914 1 81.12 83 TYR A C 1
ATOM 654 O O . TYR A 1 83 ? 17.047 -26.391 -5.449 1 81.12 83 TYR A O 1
ATOM 662 N N . LEU A 1 84 ? 18.141 -28.391 -5.52 1 84 84 LEU A N 1
ATOM 663 C CA . LEU A 1 84 ? 19.031 -28.016 -4.422 1 84 84 LEU A CA 1
ATOM 664 C C . LEU A 1 84 ? 19.953 -26.859 -4.828 1 84 84 LEU A C 1
ATOM 666 O O . LEU A 1 84 ? 20.281 -26.016 -4 1 84 84 LEU A O 1
ATOM 670 N N . ILE A 1 85 ? 20.297 -26.859 -6.047 1 89.31 85 ILE A N 1
ATOM 671 C CA . ILE A 1 85 ? 21.172 -25.812 -6.535 1 89.31 85 ILE A CA 1
ATOM 672 C C . ILE A 1 85 ? 20.438 -24.484 -6.559 1 89.31 85 ILE A C 1
ATOM 674 O O . ILE A 1 85 ? 21.047 -23.422 -6.477 1 89.31 85 ILE A O 1
ATOM 678 N N . ARG A 1 86 ? 19.172 -24.516 -6.555 1 85.25 86 ARG A N 1
ATOM 679 C CA . ARG A 1 86 ? 18.359 -23.297 -6.609 1 85.25 86 ARG A CA 1
ATOM 680 C C . ARG A 1 86 ? 18.344 -22.594 -5.254 1 85.25 86 ARG A C 1
ATOM 682 O O . ARG A 1 86 ? 18.141 -21.375 -5.184 1 85.25 86 ARG A O 1
ATOM 689 N N . ILE A 1 87 ? 18.594 -23.312 -4.223 1 86.62 87 ILE A N 1
ATOM 690 C CA . ILE A 1 87 ? 18.562 -22.75 -2.881 1 86.62 87 ILE A CA 1
ATOM 691 C C . ILE A 1 87 ? 19.656 -21.703 -2.732 1 86.62 87 ILE A C 1
ATOM 693 O O . ILE A 1 87 ? 19.375 -20.531 -2.436 1 86.62 87 ILE A O 1
ATOM 697 N N . PRO A 1 88 ? 20.891 -22.109 -3.064 1 88.88 88 PRO A N 1
ATOM 698 C CA . PRO A 1 88 ? 21.922 -21.078 -2.967 1 88.88 88 PRO A CA 1
ATOM 699 C C . PRO A 1 88 ? 21.734 -19.953 -3.984 1 88.88 88 PRO A C 1
ATOM 701 O O . PRO A 1 88 ? 22.078 -18.797 -3.711 1 88.88 88 PRO A O 1
ATOM 704 N N . THR A 1 89 ? 21.188 -20.234 -5.129 1 90.06 89 THR A N 1
ATOM 705 C CA . THR A 1 89 ? 20.906 -19.203 -6.129 1 90.06 89 THR A CA 1
ATOM 706 C C . THR A 1 89 ? 19.984 -18.141 -5.559 1 90.06 89 THR A C 1
ATOM 708 O O . THR A 1 89 ? 20.281 -16.938 -5.645 1 90.06 89 THR A O 1
ATOM 711 N N . ASN A 1 90 ? 18.938 -18.547 -4.934 1 88.25 90 ASN A N 1
ATOM 712 C CA . ASN A 1 90 ? 17.953 -17.625 -4.375 1 88.25 90 ASN A CA 1
ATOM 713 C C . ASN A 1 90 ? 18.5 -16.875 -3.172 1 88.25 90 ASN A C 1
ATOM 715 O O . ASN A 1 90 ? 18.172 -15.711 -2.955 1 88.25 90 ASN A O 1
ATOM 719 N N . ARG A 1 91 ? 19.344 -17.562 -2.467 1 88.06 91 ARG A N 1
ATOM 720 C CA . ARG A 1 91 ? 19.953 -16.922 -1.298 1 88.06 91 ARG A CA 1
ATOM 721 C C . ARG A 1 91 ? 20.891 -15.797 -1.708 1 88.06 91 ARG A C 1
ATOM 723 O O . ARG A 1 91 ? 20.891 -14.727 -1.091 1 88.06 91 ARG A O 1
ATOM 730 N N . ILE A 1 92 ? 21.641 -16.078 -2.676 1 92.69 92 ILE A N 1
ATOM 731 C CA . ILE A 1 92 ? 22.578 -15.078 -3.164 1 92.69 92 ILE A CA 1
ATOM 732 C C . ILE A 1 92 ? 21.812 -13.859 -3.672 1 92.69 92 ILE A C 1
ATOM 734 O O . ILE A 1 92 ? 22.156 -12.719 -3.352 1 92.69 92 ILE A O 1
ATOM 738 N N . MET A 1 93 ? 20.797 -14.109 -4.371 1 91.69 93 MET A N 1
ATOM 739 C CA . MET A 1 93 ? 20.031 -13.008 -4.949 1 91.69 93 MET A CA 1
ATOM 740 C C . MET A 1 93 ? 19.297 -12.227 -3.869 1 91.69 93 MET A C 1
ATOM 742 O O . MET A 1 93 ? 19.203 -11 -3.943 1 91.69 93 MET A O 1
ATOM 746 N N . ALA A 1 94 ? 18.797 -12.922 -2.92 1 89.75 94 ALA A N 1
ATOM 747 C CA . ALA A 1 94 ? 18.125 -12.258 -1.81 1 89.75 94 ALA A CA 1
ATOM 748 C C . ALA A 1 94 ? 19.078 -11.352 -1.041 1 89.75 94 ALA A C 1
ATOM 750 O O . ALA A 1 94 ? 18.75 -10.211 -0.718 1 89.75 94 ALA A O 1
ATOM 751 N N . LYS A 1 95 ? 20.25 -11.898 -0.765 1 90.19 95 LYS A N 1
ATOM 752 C CA . LYS A 1 95 ? 21.25 -11.117 -0.055 1 90.19 95 LYS A CA 1
ATOM 753 C C . LYS A 1 95 ? 21.688 -9.906 -0.873 1 90.19 95 LYS A C 1
ATOM 755 O O . LYS A 1 95 ? 21.859 -8.812 -0.332 1 90.19 95 LYS A O 1
ATOM 760 N N . THR A 1 96 ? 21.875 -10.148 -2.098 1 93.12 96 THR A N 1
ATOM 761 C CA . THR A 1 96 ? 22.297 -9.07 -2.982 1 93.12 96 THR A CA 1
ATOM 762 C C . THR A 1 96 ? 21.234 -7.984 -3.068 1 93.12 96 THR A C 1
ATOM 764 O O . THR A 1 96 ? 21.547 -6.793 -2.992 1 93.12 96 THR A O 1
ATOM 767 N N . SER A 1 97 ? 19.984 -8.383 -3.277 1 93.69 97 SER A N 1
ATOM 768 C CA . SER A 1 97 ? 18.875 -7.434 -3.395 1 93.69 97 SER A CA 1
ATOM 769 C C . SER A 1 97 ? 18.766 -6.574 -2.139 1 93.69 97 SER A C 1
ATOM 771 O O . SER A 1 97 ? 18.531 -5.363 -2.227 1 93.69 97 SER A O 1
ATOM 773 N N . GLU A 1 98 ? 18.922 -7.219 -1.015 1 91.31 98 GLU A N 1
ATOM 774 C CA . GLU A 1 98 ? 18.828 -6.488 0.245 1 91.31 98 GLU A CA 1
ATOM 775 C C . GLU A 1 98 ? 19.969 -5.5 0.404 1 91.31 98 GLU A C 1
ATOM 777 O O . GLU A 1 98 ? 19.781 -4.383 0.893 1 91.31 98 GLU A O 1
ATOM 782 N N . SER A 1 99 ? 21.156 -5.91 0.05 1 92.31 99 SER A N 1
ATOM 783 C CA . SER A 1 99 ? 22.312 -5.039 0.139 1 92.31 99 SER A CA 1
ATOM 784 C C . SER A 1 99 ? 22.172 -3.826 -0.778 1 92.31 99 SER A C 1
ATOM 786 O O . SER A 1 99 ? 22.531 -2.709 -0.397 1 92.31 99 SER A O 1
ATOM 788 N N . VAL A 1 100 ? 21.688 -4.062 -1.896 1 92.88 100 VAL A N 1
ATOM 789 C CA . VAL A 1 100 ? 21.5 -2.982 -2.857 1 92.88 100 VAL A CA 1
ATOM 790 C C . VAL A 1 100 ? 20.453 -2.004 -2.328 1 92.88 100 VAL A C 1
ATOM 792 O O . VAL A 1 100 ? 20.625 -0.787 -2.424 1 92.88 100 VAL A O 1
ATOM 795 N N . VAL A 1 101 ? 19.375 -2.527 -1.817 1 91.94 101 VAL A N 1
ATOM 796 C CA . VAL A 1 101 ? 18.297 -1.697 -1.294 1 91.94 101 VAL A CA 1
ATOM 797 C C . VAL A 1 101 ? 18.797 -0.878 -0.109 1 91.94 101 VAL A C 1
ATOM 799 O O . VAL A 1 101 ? 18.438 0.292 0.043 1 91.94 101 VAL A O 1
ATOM 802 N N . GLN A 1 102 ? 19.594 -1.5 0.713 1 90.88 102 GLN A N 1
ATOM 803 C CA . GLN A 1 102 ? 20.203 -0.781 1.834 1 90.88 102 GLN A CA 1
ATOM 804 C C . GLN A 1 102 ? 21.047 0.389 1.348 1 90.88 102 GLN A C 1
ATOM 806 O O . GLN A 1 102 ? 20.984 1.486 1.904 1 90.88 102 GLN A O 1
ATOM 811 N N . LYS A 1 103 ? 21.812 0.129 0.42 1 90.19 103 LYS A N 1
ATOM 812 C CA . LYS A 1 103 ? 22.656 1.174 -0.163 1 90.19 103 LYS A CA 1
ATOM 813 C C . LYS A 1 103 ? 21.797 2.297 -0.748 1 90.19 103 LYS A C 1
ATOM 815 O O . LYS A 1 103 ? 22.109 3.477 -0.562 1 90.19 103 LYS A O 1
ATOM 820 N N . LEU A 1 104 ? 20.781 1.913 -1.392 1 91.31 104 LEU A N 1
ATOM 821 C CA . LEU A 1 104 ? 19.891 2.893 -2.01 1 91.31 104 LEU A CA 1
ATOM 822 C C . LEU A 1 104 ? 19.188 3.738 -0.949 1 91.31 104 LEU A C 1
ATOM 824 O O . LEU A 1 104 ? 19.062 4.953 -1.106 1 91.31 104 LEU A O 1
ATOM 828 N N . ARG A 1 105 ? 18.719 3.076 0.028 1 90.5 105 ARG A N 1
ATOM 829 C CA . ARG A 1 105 ? 18.078 3.799 1.114 1 90.5 105 ARG A CA 1
ATOM 830 C C . ARG A 1 105 ? 19.031 4.793 1.764 1 90.5 105 ARG A C 1
ATOM 832 O O . ARG A 1 105 ? 18.656 5.93 2.055 1 90.5 105 ARG A O 1
ATOM 839 N N . ASN A 1 106 ? 20.219 4.348 1.97 1 89.94 106 ASN A N 1
ATOM 840 C CA . ASN A 1 106 ? 21.234 5.227 2.547 1 89.94 106 ASN A CA 1
ATOM 841 C C . ASN A 1 106 ? 21.516 6.426 1.646 1 89.94 106 ASN A C 1
ATOM 843 O O . ASN A 1 106 ? 21.641 7.555 2.127 1 89.94 106 ASN A O 1
ATOM 847 N N . GLN A 1 107 ? 21.609 6.141 0.415 1 89.56 107 GLN A N 1
ATOM 848 C CA . GLN A 1 107 ? 21.859 7.215 -0.538 1 89.56 107 GLN A CA 1
ATOM 849 C C . GLN A 1 107 ? 20.688 8.195 -0.595 1 89.56 107 GLN A C 1
ATOM 851 O O . GLN A 1 107 ? 20.891 9.406 -0.657 1 89.56 107 GLN A O 1
ATOM 856 N N . LEU A 1 108 ? 19.516 7.641 -0.616 1 89.56 108 LEU A N 1
ATOM 857 C CA . LEU A 1 108 ? 18.328 8.484 -0.661 1 89.56 108 LEU A CA 1
ATOM 858 C C . LEU A 1 108 ? 18.234 9.344 0.593 1 89.56 108 LEU A C 1
ATOM 860 O O . LEU A 1 108 ? 17.922 10.539 0.508 1 89.56 108 LEU A O 1
ATOM 864 N N . TYR A 1 109 ? 18.516 8.727 1.699 1 87.94 109 TYR A N 1
ATOM 865 C CA . TYR A 1 109 ? 18.484 9.477 2.951 1 87.94 109 TYR A CA 1
ATOM 866 C C . TYR A 1 109 ? 19.516 10.594 2.945 1 87.94 109 TYR A C 1
ATOM 868 O O . TYR A 1 109 ? 19.219 11.719 3.361 1 87.94 109 TYR A O 1
ATOM 876 N N . ALA A 1 110 ? 20.672 10.297 2.545 1 85.38 110 ALA A N 1
ATOM 877 C CA . ALA A 1 110 ? 21.719 11.297 2.469 1 85.38 110 ALA A CA 1
ATOM 878 C C . ALA A 1 110 ? 21.328 12.438 1.532 1 85.38 110 ALA A C 1
ATOM 880 O O . ALA A 1 110 ? 21.578 13.609 1.83 1 85.38 110 ALA A O 1
ATOM 881 N N . LYS A 1 111 ? 20.719 12.008 0.447 1 86.69 111 LYS A N 1
ATOM 882 C CA . LYS A 1 111 ? 20.297 13 -0.539 1 86.69 111 LYS A CA 1
ATOM 883 C C . LYS A 1 111 ? 19.234 13.938 0.038 1 86.69 111 LYS A C 1
ATOM 885 O O . LYS A 1 111 ? 19.219 15.125 -0.269 1 86.69 111 LYS A O 1
ATOM 890 N N . LEU A 1 112 ? 18.359 13.461 0.805 1 83.75 112 LEU A N 1
ATOM 891 C CA . LEU A 1 112 ? 17.25 14.227 1.372 1 83.75 112 LEU A CA 1
ATOM 892 C C . LEU A 1 112 ? 17.766 15.305 2.314 1 83.75 112 LEU A C 1
ATOM 894 O O . LEU A 1 112 ? 17.094 16.312 2.531 1 83.75 112 LEU A O 1
ATOM 898 N N . SER A 1 113 ? 18.922 15.109 2.801 1 77.19 113 SER A N 1
ATOM 899 C CA . SER A 1 113 ? 19.531 16.094 3.693 1 77.19 113 SER A CA 1
ATOM 900 C C . SER A 1 113 ? 20.062 17.297 2.914 1 77.19 113 SER A C 1
ATOM 902 O O . SER A 1 113 ? 20.281 18.359 3.486 1 77.19 113 SER A O 1
ATOM 904 N N . TYR A 1 114 ? 20.156 17.109 1.62 1 77.38 114 TYR A N 1
ATOM 905 C CA . TYR A 1 114 ? 20.875 18.141 0.876 1 77.38 114 TYR A CA 1
ATOM 906 C C . TYR A 1 114 ? 19.969 18.766 -0.185 1 77.38 114 TYR A C 1
ATOM 908 O O . TYR A 1 114 ? 20.422 19.609 -0.96 1 77.38 114 TYR A O 1
ATOM 916 N N . ILE A 1 115 ? 18.797 18.281 -0.203 1 77.56 115 ILE A N 1
ATOM 917 C CA . ILE A 1 115 ? 17.922 18.844 -1.227 1 77.56 115 ILE A CA 1
ATOM 918 C C . ILE A 1 115 ? 16.938 19.828 -0.587 1 77.56 115 ILE A C 1
ATOM 920 O O . ILE A 1 115 ? 16.562 19.672 0.579 1 77.56 115 ILE A O 1
ATOM 924 N N . ASN A 1 116 ? 16.672 20.953 -1.26 1 67.12 116 ASN A N 1
ATOM 925 C CA . ASN A 1 116 ? 15.68 21.922 -0.808 1 67.12 116 ASN A CA 1
ATOM 926 C C . ASN A 1 116 ? 14.266 21.422 -1.069 1 67.12 116 ASN A C 1
ATOM 928 O O . ASN A 1 116 ? 13.875 21.219 -2.221 1 67.12 116 ASN A O 1
ATOM 932 N N . ILE A 1 117 ? 13.703 20.906 -0.107 1 64.5 117 ILE A N 1
ATOM 933 C CA . ILE A 1 117 ? 12.328 20.438 -0.26 1 64.5 117 ILE A CA 1
ATOM 934 C C . ILE A 1 117 ? 11.367 21.484 0.288 1 64.5 117 ILE A C 1
ATOM 936 O O . ILE A 1 117 ? 11.352 21.766 1.492 1 64.5 117 ILE A O 1
ATOM 940 N N . ASP A 1 118 ? 10.961 22.484 -0.385 1 57.38 118 ASP A N 1
ATOM 941 C CA . ASP A 1 118 ? 10.086 23.547 0.121 1 57.38 118 ASP A CA 1
ATOM 942 C C . ASP A 1 118 ? 8.68 23.016 0.383 1 57.38 118 ASP A C 1
ATOM 944 O O . ASP A 1 118 ? 7.914 23.625 1.134 1 57.38 118 ASP A O 1
ATOM 948 N N . LYS A 1 119 ? 8.273 22.016 -0.333 1 58.91 119 LYS A N 1
ATOM 949 C CA . LYS A 1 119 ? 6.836 21.734 -0.305 1 58.91 119 LYS A CA 1
ATOM 950 C C . LYS A 1 119 ? 6.539 20.406 0.367 1 58.91 119 LYS A C 1
ATOM 952 O O . LYS A 1 119 ? 7.219 19.406 0.106 1 58.91 119 LYS A O 1
ATOM 957 N N . SER A 1 120 ? 5.672 20.375 1.311 1 59.5 120 SER A N 1
ATOM 958 C CA . SER A 1 120 ? 5.113 19.219 2.004 1 59.5 120 SER A CA 1
ATOM 959 C C . SER A 1 120 ? 4.707 18.125 1.021 1 59.5 120 SER A C 1
ATOM 961 O O . SER A 1 120 ? 4.773 16.938 1.345 1 59.5 120 SER A O 1
ATOM 963 N N . GLU A 1 121 ? 4.367 18.5 -0.092 1 61.03 121 GLU A N 1
ATOM 964 C CA . GLU A 1 121 ? 3.938 17.531 -1.095 1 61.03 121 GLU A CA 1
ATOM 965 C C . GLU A 1 121 ? 5.074 16.594 -1.477 1 61.03 121 GLU A C 1
ATOM 967 O O . GLU A 1 121 ? 4.84 15.422 -1.806 1 61.03 121 GLU A O 1
ATOM 972 N N . PHE A 1 122 ? 6.23 17.094 -1.218 1 71.5 122 PHE A N 1
ATOM 973 C CA . PHE A 1 122 ? 7.395 16.312 -1.61 1 71.5 122 PHE A CA 1
ATOM 974 C C . PHE A 1 122 ? 7.68 15.211 -0.589 1 71.5 122 PHE A C 1
ATOM 976 O O . PHE A 1 122 ? 8.258 14.172 -0.927 1 71.5 122 PHE A O 1
ATOM 983 N N . ASP A 1 123 ? 7.125 15.398 0.627 1 76.06 123 ASP A N 1
ATOM 984 C CA . ASP A 1 123 ? 7.34 14.383 1.653 1 76.06 123 ASP A CA 1
ATOM 985 C C . ASP A 1 123 ? 6.574 13.102 1.325 1 76.06 123 ASP A C 1
ATOM 987 O O . ASP A 1 123 ? 7.105 12 1.473 1 76.06 123 ASP A O 1
ATOM 991 N N . GLY A 1 124 ? 5.379 13.375 0.901 1 70.75 124 GLY A N 1
ATOM 992 C CA . GLY A 1 124 ? 4.602 12.219 0.472 1 70.75 124 GLY A CA 1
ATOM 993 C C . GLY A 1 124 ? 5.207 11.5 -0.714 1 70.75 124 GLY A C 1
ATOM 994 O O . GLY A 1 124 ? 5.191 10.266 -0.771 1 70.75 124 GLY A O 1
ATOM 995 N N . TYR A 1 125 ? 5.73 12.258 -1.567 1 77.31 125 TYR A N 1
ATOM 996 C CA . TYR A 1 125 ? 6.383 11.719 -2.758 1 77.31 125 TYR A CA 1
ATOM 997 C C . TYR A 1 125 ? 7.586 10.867 -2.383 1 77.31 125 TYR A C 1
ATOM 999 O O . TYR A 1 125 ? 7.75 9.758 -2.891 1 77.31 125 TYR A O 1
ATOM 1007 N N . ILE A 1 126 ? 8.352 11.312 -1.501 1 84.31 126 ILE A N 1
ATOM 1008 C CA . ILE A 1 126 ? 9.547 10.602 -1.064 1 84.31 126 ILE A CA 1
ATOM 1009 C C . ILE A 1 126 ? 9.156 9.328 -0.324 1 84.31 126 ILE A C 1
ATOM 1011 O O . ILE A 1 126 ? 9.742 8.266 -0.555 1 84.31 126 ILE A O 1
ATOM 1015 N N . MET A 1 127 ? 8.195 9.43 0.497 1 80.62 127 MET A N 1
ATOM 1016 C CA . MET A 1 127 ? 7.734 8.273 1.259 1 80.62 127 MET A CA 1
ATOM 1017 C C . MET A 1 127 ? 7.207 7.184 0.33 1 80.62 127 MET A C 1
ATOM 1019 O O . MET A 1 127 ? 7.445 6 0.559 1 80.62 127 MET A O 1
ATOM 1023 N N . SER A 1 128 ? 6.527 7.578 -0.708 1 78.19 128 SER A N 1
ATOM 1024 C CA . SER A 1 128 ? 5.992 6.617 -1.669 1 78.19 128 SER A CA 1
ATOM 1025 C C . SER A 1 128 ? 7.113 5.867 -2.379 1 78.19 128 SER A C 1
ATOM 1027 O O . SER A 1 128 ? 7.004 4.664 -2.627 1 78.19 128 SER A O 1
ATOM 1029 N N . ARG A 1 129 ? 8.141 6.516 -2.666 1 83.56 129 ARG A N 1
ATOM 1030 C CA . ARG A 1 129 ? 9.273 5.875 -3.322 1 83.56 129 ARG A CA 1
ATOM 1031 C C . ARG A 1 129 ? 9.938 4.852 -2.402 1 83.56 129 ARG A C 1
ATOM 1033 O O . ARG A 1 129 ? 10.25 3.738 -2.83 1 83.56 129 ARG A O 1
ATOM 1040 N N . LEU A 1 130 ? 10.055 5.277 -1.225 1 85.12 130 LEU A N 1
ATOM 1041 C CA . LEU A 1 130 ? 10.742 4.426 -0.266 1 85.12 130 LEU A CA 1
ATOM 1042 C C . LEU A 1 130 ? 9.883 3.221 0.107 1 85.12 130 LEU A C 1
ATOM 1044 O O . LEU A 1 130 ? 10.406 2.117 0.292 1 85.12 130 LEU A O 1
ATOM 1048 N N . ASN A 1 131 ? 8.594 3.473 0.115 1 77 131 ASN A N 1
ATOM 1049 C CA . ASN A 1 131 ? 7.672 2.436 0.571 1 77 131 ASN A CA 1
ATOM 1050 C C . ASN A 1 131 ? 7.289 1.486 -0.561 1 77 131 ASN A C 1
ATOM 1052 O O . ASN A 1 131 ? 6.98 0.318 -0.32 1 77 131 ASN A O 1
ATOM 1056 N N . ASN A 1 132 ? 7.285 2.02 -1.779 1 80.38 132 ASN A N 1
ATOM 1057 C CA . ASN A 1 132 ? 6.758 1.217 -2.877 1 80.38 132 ASN A CA 1
ATOM 1058 C C . ASN A 1 132 ? 7.828 0.931 -3.926 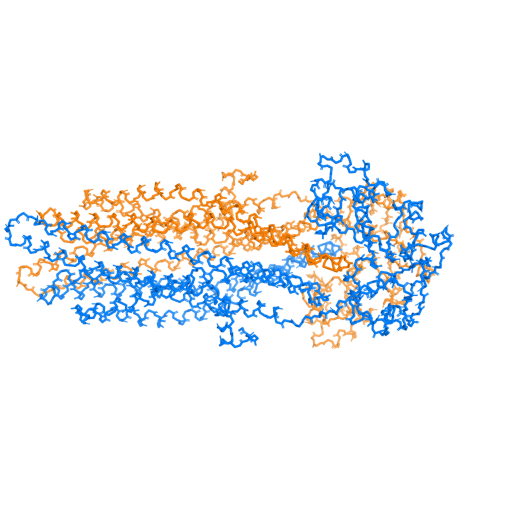1 80.38 132 ASN A C 1
ATOM 1060 O O . ASN A 1 132 ? 8.031 -0.222 -4.309 1 80.38 132 ASN A O 1
ATOM 1064 N N . ASP A 1 133 ? 8.5 1.906 -4.328 1 87.06 133 ASP A N 1
ATOM 1065 C CA . ASP A 1 133 ? 9.406 1.756 -5.461 1 87.06 133 ASP A CA 1
ATOM 1066 C C . ASP A 1 133 ? 10.648 0.958 -5.066 1 87.06 133 ASP A C 1
ATOM 1068 O O . ASP A 1 133 ? 11.094 0.085 -5.812 1 87.06 133 ASP A O 1
ATOM 1072 N N . VAL A 1 134 ? 11.164 1.269 -3.9 1 90.19 134 VAL A N 1
ATOM 1073 C CA . VAL A 1 134 ? 12.375 0.591 -3.459 1 90.19 134 VAL A CA 1
ATOM 1074 C C . VAL A 1 134 ? 12.094 -0.895 -3.25 1 90.19 134 VAL A C 1
ATOM 1076 O O . VAL A 1 134 ? 12.812 -1.75 -3.766 1 90.19 134 VAL A O 1
ATOM 1079 N N . PRO A 1 135 ? 11.008 -1.225 -2.598 1 87.44 135 PRO A N 1
ATOM 1080 C CA . PRO A 1 135 ? 10.68 -2.646 -2.463 1 87.44 135 PRO A CA 1
ATOM 1081 C C . PRO A 1 135 ? 10.445 -3.326 -3.811 1 87.44 135 PRO A C 1
ATOM 1083 O O . PRO A 1 135 ? 10.797 -4.496 -3.984 1 87.44 135 PRO A O 1
ATOM 1086 N N . ASN A 1 136 ? 9.828 -2.645 -4.723 1 88.06 136 ASN A N 1
ATOM 1087 C CA . ASN A 1 136 ? 9.625 -3.211 -6.051 1 88.06 136 ASN A CA 1
ATOM 1088 C C . ASN A 1 136 ? 10.953 -3.508 -6.746 1 88.06 136 ASN A C 1
ATOM 1090 O O . ASN A 1 136 ? 11.094 -4.535 -7.41 1 88.06 136 ASN A O 1
ATOM 1094 N N . LEU A 1 137 ? 11.82 -2.625 -6.598 1 90.88 137 LEU A N 1
ATOM 1095 C CA . LEU A 1 137 ? 13.141 -2.842 -7.172 1 90.88 137 LEU A CA 1
ATOM 1096 C C . LEU A 1 137 ? 13.828 -4.031 -6.508 1 90.88 137 LEU A C 1
ATOM 1098 O O . LEU A 1 137 ? 14.539 -4.789 -7.168 1 90.88 137 LEU A O 1
ATOM 1102 N N . LYS A 1 138 ? 13.633 -4.145 -5.227 1 91.88 138 LYS A N 1
ATOM 1103 C CA . LYS A 1 138 ? 14.172 -5.293 -4.5 1 91.88 138 LYS A CA 1
ATOM 1104 C C . LYS A 1 138 ? 13.633 -6.602 -5.062 1 91.88 138 LYS A C 1
ATOM 1106 O O . LYS A 1 138 ? 14.398 -7.547 -5.285 1 91.88 138 LYS A O 1
ATOM 1111 N N . ALA A 1 139 ? 12.359 -6.648 -5.262 1 90.19 139 ALA A N 1
ATOM 1112 C CA . ALA A 1 139 ? 11.719 -7.844 -5.812 1 90.19 139 ALA A CA 1
ATOM 1113 C C . ALA A 1 139 ? 12.25 -8.148 -7.211 1 90.19 139 ALA A C 1
ATOM 1115 O O . ALA A 1 139 ? 12.414 -9.32 -7.574 1 90.19 139 ALA A O 1
ATOM 1116 N N . PHE A 1 140 ? 12.531 -7.156 -7.918 1 91.81 140 PHE A N 1
ATOM 1117 C CA . PHE A 1 140 ? 13.07 -7.305 -9.266 1 91.81 140 PHE A CA 1
ATOM 1118 C C . PHE A 1 140 ? 14.445 -7.969 -9.227 1 91.81 140 PHE A C 1
ATOM 1120 O O . PHE A 1 140 ? 14.688 -8.938 -9.945 1 91.81 140 PHE A O 1
ATOM 1127 N N . ILE A 1 141 ? 15.25 -7.508 -8.359 1 92.5 141 ILE A N 1
ATOM 1128 C CA . ILE A 1 141 ? 16.625 -7.996 -8.273 1 92.5 141 ILE A CA 1
ATOM 1129 C C . ILE A 1 141 ? 16.641 -9.391 -7.648 1 92.5 141 ILE A C 1
ATOM 1131 O O . ILE A 1 141 ? 17.375 -10.266 -8.086 1 92.5 141 ILE A O 1
ATOM 1135 N N . SER A 1 142 ? 15.781 -9.594 -6.715 1 90.56 142 SER A N 1
ATOM 1136 C CA . SER A 1 142 ? 15.82 -10.844 -5.961 1 90.56 142 SER A CA 1
ATOM 1137 C C . SER A 1 142 ? 15.18 -11.984 -6.746 1 90.56 142 SER A C 1
ATOM 1139 O O . SER A 1 142 ? 15.656 -13.117 -6.688 1 90.56 142 SER A O 1
ATOM 1141 N N . ASN A 1 143 ? 14.102 -11.656 -7.488 1 88.19 143 ASN A N 1
ATOM 1142 C CA . ASN A 1 143 ? 13.312 -12.758 -8.023 1 88.19 143 ASN A CA 1
ATOM 1143 C C . ASN A 1 143 ? 13.117 -12.625 -9.531 1 88.19 143 ASN A C 1
ATOM 1145 O O . ASN A 1 143 ? 13.375 -13.57 -10.281 1 88.19 143 ASN A O 1
ATOM 1149 N N . THR A 1 144 ? 12.758 -11.5 -10.023 1 89.56 144 THR A N 1
ATOM 1150 C CA . THR A 1 144 ? 12.289 -11.305 -11.391 1 89.56 144 THR A CA 1
ATOM 1151 C C . THR A 1 144 ? 13.398 -11.586 -12.398 1 89.56 144 THR A C 1
ATOM 1153 O O . THR A 1 144 ? 13.172 -12.234 -13.414 1 89.56 144 THR A O 1
ATOM 1156 N N . ILE A 1 145 ? 14.539 -11.219 -12.07 1 90.25 145 ILE A N 1
ATOM 1157 C CA . ILE A 1 145 ? 15.656 -11.383 -12.992 1 90.25 145 ILE A CA 1
ATOM 1158 C C . ILE A 1 145 ? 15.945 -12.867 -13.195 1 90.25 145 ILE A C 1
ATOM 1160 O O . ILE A 1 145 ? 16 -13.344 -14.336 1 90.25 145 ILE A O 1
ATOM 1164 N N . ILE A 1 146 ? 16.062 -13.547 -12.125 1 89.88 146 ILE A N 1
ATOM 1165 C CA . ILE A 1 146 ? 16.422 -14.961 -12.188 1 89.88 146 ILE A CA 1
ATOM 1166 C C . ILE A 1 146 ? 15.273 -15.758 -12.812 1 89.88 146 ILE A C 1
ATOM 1168 O O . ILE A 1 146 ? 15.508 -16.672 -13.609 1 89.88 146 ILE A O 1
ATOM 1172 N N . LEU A 1 147 ? 14.078 -15.438 -12.461 1 89.69 147 LEU A N 1
ATOM 1173 C CA . LEU A 1 147 ? 12.914 -16.125 -13.008 1 89.69 147 LEU A CA 1
ATOM 1174 C C . LEU A 1 147 ? 12.844 -15.953 -14.523 1 89.69 147 LEU A C 1
ATOM 1176 O O . LEU A 1 147 ? 12.586 -16.906 -15.25 1 89.69 147 LEU A O 1
ATOM 1180 N N . PHE A 1 148 ? 13.102 -14.797 -14.953 1 92.25 148 PHE A N 1
ATOM 1181 C CA . PHE A 1 148 ? 13.055 -14.492 -16.375 1 92.25 148 PHE A CA 1
ATOM 1182 C C . PHE A 1 148 ? 14.133 -15.258 -17.125 1 92.25 148 PHE A C 1
ATOM 1184 O O . PHE A 1 148 ? 13.859 -15.891 -18.156 1 92.25 148 PHE A O 1
ATOM 1191 N N . LEU A 1 149 ? 15.297 -15.211 -16.641 1 92.75 149 LEU A N 1
ATOM 1192 C CA . LEU A 1 149 ? 16.406 -15.906 -17.266 1 92.75 149 LEU A CA 1
ATOM 1193 C C . LEU A 1 149 ? 16.203 -17.406 -17.25 1 92.75 149 LEU A C 1
ATOM 1195 O O . LEU A 1 149 ? 16.531 -18.109 -18.219 1 92.75 149 LEU A O 1
ATOM 1199 N N . SER A 1 150 ? 15.688 -17.828 -16.125 1 92.69 150 SER A N 1
ATOM 1200 C CA . SER A 1 150 ? 15.414 -19.25 -16 1 92.69 150 SER A CA 1
ATOM 1201 C C . SER A 1 150 ? 14.367 -19.703 -17.016 1 92.69 150 SER A C 1
ATOM 1203 O O . SER A 1 150 ? 14.547 -20.734 -17.688 1 92.69 150 SER A O 1
ATOM 1205 N N . ASP A 1 151 ? 13.312 -18.922 -17.125 1 93 151 ASP A N 1
ATOM 1206 C CA . ASP A 1 151 ? 12.234 -19.266 -18.047 1 93 151 ASP A CA 1
ATOM 1207 C C . ASP A 1 151 ? 12.742 -19.312 -19.484 1 93 151 ASP A C 1
ATOM 1209 O O . ASP A 1 151 ? 12.453 -20.266 -20.219 1 93 151 ASP A O 1
ATOM 1213 N N . ILE A 1 152 ? 13.539 -18.438 -19.891 1 93.81 152 ILE A N 1
ATOM 1214 C CA . ILE A 1 152 ? 14.094 -18.375 -21.234 1 93.81 152 ILE A CA 1
ATOM 1215 C C . ILE A 1 152 ? 15.039 -19.562 -21.453 1 93.81 152 ILE A C 1
ATOM 1217 O O . ILE A 1 152 ? 15.008 -20.188 -22.5 1 93.81 152 ILE A O 1
ATOM 1221 N N . THR A 1 153 ? 15.875 -19.812 -20.469 1 94.56 153 THR A N 1
ATOM 1222 C CA . THR A 1 153 ? 16.844 -20.906 -20.562 1 94.56 153 THR A CA 1
ATOM 1223 C C . THR A 1 153 ? 16.125 -22.25 -20.703 1 94.56 153 THR A C 1
ATOM 1225 O O . THR A 1 153 ? 16.531 -23.094 -21.5 1 94.56 153 THR A O 1
ATOM 1228 N N . ILE A 1 154 ? 15.031 -22.438 -19.953 1 94.12 154 ILE A N 1
ATOM 1229 C CA . ILE A 1 154 ? 14.266 -23.672 -20.016 1 94.12 154 ILE A CA 1
ATOM 1230 C C . ILE A 1 154 ? 13.688 -23.859 -21.422 1 94.12 154 ILE A C 1
ATOM 1232 O O . ILE A 1 154 ? 13.82 -24.922 -22.016 1 94.12 154 ILE A O 1
ATOM 1236 N N . ILE A 1 155 ? 13.133 -22.781 -21.938 1 94.31 155 ILE A N 1
ATOM 1237 C CA . ILE A 1 155 ? 12.516 -22.828 -23.25 1 94.31 155 ILE A CA 1
ATOM 1238 C C . ILE A 1 155 ? 13.57 -23.172 -24.297 1 94.31 155 ILE A C 1
ATOM 1240 O O . ILE A 1 155 ? 13.375 -24.078 -25.125 1 94.31 155 ILE A O 1
ATOM 1244 N N . ILE A 1 156 ? 14.719 -22.609 -24.234 1 94.81 156 ILE A N 1
ATOM 1245 C CA . ILE A 1 156 ? 15.789 -22.812 -25.219 1 94.81 156 ILE A CA 1
ATOM 1246 C C . ILE A 1 156 ? 16.312 -24.25 -25.125 1 94.81 156 ILE A C 1
ATOM 1248 O O . ILE A 1 156 ? 16.422 -24.938 -26.141 1 94.81 156 ILE A O 1
ATOM 1252 N N . PHE A 1 157 ? 16.578 -24.688 -23.938 1 94.12 157 PHE A N 1
ATOM 1253 C CA . PHE A 1 157 ? 17.188 -26.016 -23.75 1 94.12 157 PHE A CA 1
ATOM 1254 C C . PHE A 1 157 ? 16.172 -27.109 -24.062 1 94.12 157 PHE A C 1
ATOM 1256 O O . PHE A 1 157 ? 16.547 -28.156 -24.609 1 94.12 157 PHE A O 1
ATOM 1263 N N . VAL A 1 158 ? 14.93 -26.906 -23.656 1 94.38 158 VAL A N 1
ATOM 1264 C CA . VAL A 1 158 ? 13.906 -27.906 -23.969 1 94.38 158 VAL A CA 1
ATOM 1265 C C . VAL A 1 158 ? 13.719 -28 -25.484 1 94.38 158 VAL A C 1
ATOM 1267 O O . VAL A 1 158 ? 13.633 -29.109 -26.031 1 94.38 158 VAL A O 1
ATOM 1270 N N . LEU A 1 159 ? 13.648 -26.875 -26.156 1 94.75 159 LEU A N 1
ATOM 1271 C CA . LEU A 1 159 ? 13.492 -26.891 -27.594 1 94.75 159 LEU A CA 1
ATOM 1272 C C . LEU A 1 159 ? 14.703 -27.516 -28.281 1 94.75 159 LEU A C 1
ATOM 1274 O O . LEU A 1 159 ? 14.555 -28.266 -29.25 1 94.75 159 LEU A O 1
ATOM 1278 N N . TRP A 1 160 ? 15.844 -27.281 -27.766 1 94.06 160 TRP A N 1
ATOM 1279 C CA . TRP A 1 160 ? 17.062 -27.844 -28.328 1 94.06 160 TRP A CA 1
ATOM 1280 C C . TRP A 1 160 ? 17.109 -29.359 -28.125 1 94.06 160 TRP A C 1
ATOM 1282 O O . TRP A 1 160 ? 17.312 -30.109 -29.094 1 94.06 160 TRP A O 1
ATOM 1292 N N . MET A 1 161 ? 16.875 -29.844 -26.953 1 92.75 161 MET A N 1
ATOM 1293 C CA . MET A 1 161 ? 16.953 -31.266 -26.641 1 92.75 161 MET A CA 1
ATOM 1294 C C . MET A 1 161 ? 15.828 -32.031 -27.328 1 92.75 161 MET A C 1
ATOM 1296 O O . MET A 1 161 ? 16.031 -33.156 -27.797 1 92.75 161 MET A O 1
ATOM 1300 N N . SER A 1 162 ? 14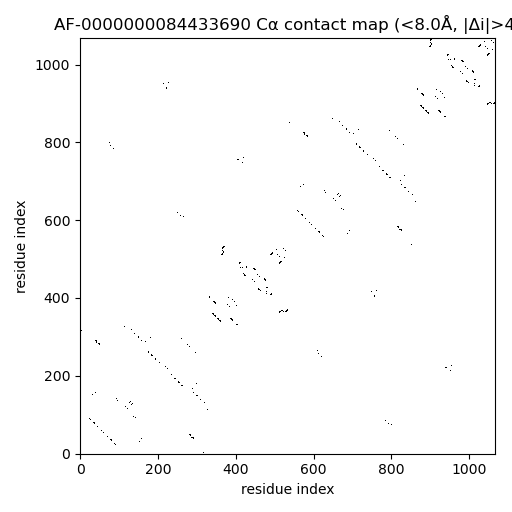.688 -31.438 -27.312 1 93.25 162 SER A N 1
ATOM 1301 C CA . SER A 1 162 ? 13.562 -32.125 -27.938 1 93.25 162 SER A CA 1
ATOM 1302 C C . SER A 1 162 ? 13.773 -32.25 -29.438 1 93.25 162 SER A C 1
ATOM 1304 O O . SER A 1 162 ? 13.422 -33.281 -30.031 1 93.25 162 SER A O 1
ATOM 1306 N N . SER A 1 163 ? 14.367 -31.25 -30.094 1 93.38 163 SER A N 1
ATOM 1307 C CA . SER A 1 163 ? 14.633 -31.281 -31.531 1 93.38 163 SER A CA 1
ATOM 1308 C C . SER A 1 163 ? 15.664 -32.344 -31.859 1 93.38 163 SER A C 1
ATOM 1310 O O . SER A 1 163 ? 15.625 -32.938 -32.938 1 93.38 163 SER A O 1
ATOM 1312 N N . ASP A 1 164 ? 16.547 -32.625 -30.938 1 90.81 164 ASP A N 1
ATOM 1313 C CA . ASP A 1 164 ? 17.578 -33.656 -31.141 1 90.81 164 ASP A CA 1
ATOM 1314 C C . ASP A 1 164 ? 16.984 -35.062 -31.062 1 90.81 164 ASP A C 1
ATOM 1316 O O . ASP A 1 164 ? 17.5 -36 -31.672 1 90.81 164 ASP A O 1
ATOM 1320 N N . ILE A 1 165 ? 15.922 -35.219 -30.312 1 91.44 165 ILE A N 1
ATOM 1321 C CA . ILE A 1 165 ? 15.289 -36.531 -30.125 1 91.44 165 ILE A CA 1
ATOM 1322 C C . ILE A 1 165 ? 14.359 -36.812 -31.297 1 91.44 165 ILE A C 1
ATOM 1324 O O . ILE A 1 165 ? 14.523 -37.812 -31.984 1 91.44 165 ILE A O 1
ATOM 1328 N N . ASP A 1 166 ? 13.359 -35.938 -31.547 1 92 166 ASP A N 1
ATOM 1329 C CA . ASP A 1 166 ? 12.438 -36.094 -32.656 1 92 166 ASP A CA 1
ATOM 1330 C C . ASP A 1 166 ? 11.945 -34.719 -33.156 1 92 166 ASP A C 1
ATOM 1332 O O . ASP A 1 166 ? 11.281 -34 -32.438 1 92 166 ASP A O 1
ATOM 1336 N N . PHE A 1 167 ? 12.141 -34.5 -34.344 1 89.06 167 PHE A N 1
ATOM 1337 C CA . PHE A 1 167 ? 11.859 -33.188 -34.906 1 89.06 167 PHE A CA 1
ATOM 1338 C C . PHE A 1 167 ? 10.359 -33 -35.094 1 89.06 167 PHE A C 1
ATOM 1340 O O . PHE A 1 167 ? 9.852 -31.875 -34.969 1 89.06 167 PHE A O 1
ATOM 1347 N N . LYS A 1 168 ? 9.609 -34 -35.406 1 87.75 168 LYS A N 1
ATOM 1348 C CA . LYS A 1 168 ? 8.172 -33.875 -35.656 1 87.75 168 LYS A CA 1
ATOM 1349 C C . LYS A 1 168 ? 7.414 -33.562 -34.375 1 87.75 168 LYS A C 1
ATOM 1351 O O . LYS A 1 168 ? 6.582 -32.656 -34.375 1 87.75 168 LYS A O 1
ATOM 1356 N N . LEU A 1 169 ? 7.801 -34.219 -33.312 1 91.12 169 LEU A N 1
ATOM 1357 C CA . LEU A 1 169 ? 7.148 -33.938 -32.031 1 91.12 169 LEU A CA 1
ATOM 1358 C C . LEU A 1 169 ? 7.574 -32.594 -31.469 1 91.12 169 LEU A C 1
ATOM 1360 O O . LEU A 1 169 ? 6.789 -31.938 -30.781 1 91.12 169 LEU A O 1
ATOM 1364 N N . SER A 1 170 ? 8.805 -32.25 -31.75 1 93.31 170 SER A N 1
ATOM 1365 C CA . SER A 1 170 ? 9.305 -30.953 -31.297 1 93.31 170 SER A CA 1
ATOM 1366 C C . SER A 1 170 ? 8.508 -29.812 -31.891 1 93.31 170 SER A C 1
ATOM 1368 O O . SER A 1 170 ? 8.438 -28.719 -31.328 1 93.31 170 SER A O 1
ATOM 1370 N N . GLY A 1 171 ? 7.961 -30.016 -33.031 1 92.75 171 GLY A N 1
ATOM 1371 C CA . GLY A 1 171 ? 7.125 -29.016 -33.656 1 92.75 171 GLY A CA 1
ATOM 1372 C C . GLY A 1 171 ? 5.945 -28.578 -32.812 1 92.75 171 GLY A C 1
ATOM 1373 O O . GLY A 1 171 ? 5.574 -27.406 -32.812 1 92.75 171 GLY A O 1
ATOM 1374 N N . ILE A 1 172 ? 5.438 -29.438 -32.031 1 91 172 ILE A N 1
ATOM 1375 C CA . ILE A 1 172 ? 4.316 -29.125 -31.156 1 91 172 ILE A CA 1
ATOM 1376 C C . ILE A 1 172 ? 4.785 -28.219 -30.016 1 91 172 ILE A C 1
ATOM 1378 O O . ILE A 1 172 ? 4.07 -27.297 -29.625 1 91 172 ILE A O 1
ATOM 1382 N N . LEU A 1 173 ? 5.949 -28.5 -29.5 1 92.31 173 LEU A N 1
ATOM 1383 C CA . LEU A 1 173 ? 6.516 -27.656 -28.469 1 92.31 173 LEU A CA 1
ATOM 1384 C C . LEU A 1 173 ? 6.805 -26.25 -28.984 1 92.31 173 LEU A C 1
ATOM 1386 O O . LEU A 1 173 ? 6.57 -25.266 -28.297 1 92.31 173 LEU A O 1
ATOM 1390 N N . PHE A 1 174 ? 7.246 -26.234 -30.234 1 92.56 174 PHE A N 1
ATOM 1391 C CA . PHE A 1 174 ? 7.477 -24.938 -30.875 1 92.56 174 PHE A CA 1
ATOM 1392 C C . PHE A 1 174 ? 6.168 -24.188 -31.047 1 92.56 174 PHE A C 1
ATOM 1394 O O . PHE A 1 174 ? 6.125 -22.969 -30.891 1 92.56 174 PHE A O 1
ATOM 1401 N N . ALA A 1 175 ? 5.184 -24.906 -31.359 1 91.19 175 ALA A N 1
ATOM 1402 C CA . ALA A 1 175 ? 3.869 -24.297 -31.531 1 91.19 175 ALA A CA 1
ATOM 1403 C C . ALA A 1 175 ? 3.375 -23.672 -30.234 1 91.19 175 ALA A C 1
ATOM 1405 O O . ALA A 1 175 ? 2.752 -22.609 -30.25 1 91.19 175 ALA A O 1
ATOM 1406 N N . LEU A 1 176 ? 3.652 -24.328 -29.188 1 89.12 176 LEU A N 1
ATOM 1407 C CA . LEU A 1 176 ? 3.268 -23.812 -27.875 1 89.12 176 LEU A CA 1
ATOM 1408 C C . LEU A 1 176 ? 3.941 -22.469 -27.609 1 89.12 176 LEU A C 1
ATOM 1410 O O . LEU A 1 176 ? 3.309 -21.547 -27.094 1 89.12 176 LEU A O 1
ATOM 1414 N N . VAL A 1 177 ? 5.172 -22.312 -28 1 89.25 177 VAL A N 1
ATOM 1415 C CA . VAL A 1 177 ? 5.977 -21.125 -27.75 1 89.25 177 VAL A CA 1
ATOM 1416 C C . VAL A 1 177 ? 5.465 -19.969 -28.609 1 89.25 177 VAL A C 1
ATOM 1418 O O . VAL A 1 177 ? 5.488 -18.812 -28.188 1 89.25 177 VAL A O 1
ATOM 1421 N N . ILE A 1 178 ? 4.949 -20.266 -29.688 1 88.12 178 ILE A N 1
ATOM 1422 C CA . ILE A 1 178 ? 4.547 -19.234 -30.641 1 88.12 178 ILE A CA 1
ATOM 1423 C C . ILE A 1 178 ? 3.062 -18.922 -30.469 1 88.12 178 ILE A C 1
ATOM 1425 O O . ILE A 1 178 ? 2.672 -17.75 -30.359 1 88.12 178 ILE A O 1
ATOM 1429 N N . VAL A 1 179 ? 2.232 -19.922 -30.375 1 88.19 179 VAL A N 1
ATOM 1430 C CA . VAL A 1 179 ? 0.782 -19.766 -30.391 1 88.19 179 VAL A CA 1
ATOM 1431 C C . VAL A 1 179 ? 0.311 -19.125 -29.094 1 88.19 179 VAL A C 1
ATOM 1433 O O . VAL A 1 179 ? -0.546 -18.25 -29.094 1 88.19 179 VAL A O 1
ATOM 1436 N N . TYR A 1 180 ? 0.908 -19.531 -27.984 1 86.69 180 TYR A N 1
ATOM 1437 C CA . TYR A 1 180 ? 0.433 -19.062 -26.688 1 86.69 180 TYR A CA 1
ATOM 1438 C C . TYR A 1 180 ? 0.578 -17.547 -26.562 1 86.69 180 TYR A C 1
ATOM 1440 O O . TYR A 1 180 ? -0.405 -16.844 -26.328 1 86.69 180 TYR A O 1
ATOM 1448 N N . PRO A 1 181 ? 1.804 -16.984 -26.797 1 84 181 PRO A N 1
ATOM 1449 C CA . PRO A 1 181 ? 1.948 -15.523 -26.656 1 84 181 PRO A CA 1
ATOM 1450 C C . PRO A 1 181 ? 1.137 -14.75 -27.688 1 84 181 PRO A C 1
ATOM 1452 O O . PRO A 1 181 ? 0.65 -13.656 -27.406 1 84 181 PRO A O 1
ATOM 1455 N N . LEU A 1 182 ? 0.958 -15.305 -28.797 1 85.12 182 LEU A N 1
ATOM 1456 C CA . LEU A 1 182 ? 0.243 -14.617 -29.875 1 85.12 182 LEU A CA 1
ATOM 1457 C C . LEU A 1 182 ? -1.239 -14.484 -29.531 1 85.12 182 LEU A C 1
ATOM 1459 O O . LEU A 1 182 ? -1.868 -13.477 -29.875 1 85.12 182 LEU A O 1
ATOM 1463 N N . VAL A 1 183 ? -1.752 -15.422 -28.844 1 84.44 183 VAL A N 1
ATOM 1464 C CA . VAL A 1 183 ? -3.176 -15.414 -28.531 1 84.44 183 VAL A CA 1
ATOM 1465 C C . VAL A 1 183 ? -3.416 -14.586 -27.266 1 84.44 183 VAL A C 1
ATOM 1467 O O . VAL A 1 183 ? -4.426 -13.891 -27.156 1 84.44 183 VAL A O 1
ATOM 1470 N N . ILE A 1 184 ? -2.488 -14.641 -26.375 1 83.25 184 ILE A N 1
ATOM 1471 C CA . ILE A 1 184 ? -2.717 -14.062 -25.062 1 83.25 184 ILE A CA 1
ATOM 1472 C C . ILE A 1 184 ? -2.346 -12.578 -25.078 1 83.25 184 ILE A C 1
ATOM 1474 O O . ILE A 1 184 ? -2.908 -11.789 -24.328 1 83.25 184 ILE A O 1
ATOM 1478 N N . TYR A 1 185 ? -1.567 -12.172 -26.031 1 81.75 185 TYR A N 1
ATOM 1479 C CA . TYR A 1 185 ? -1.001 -10.828 -26.031 1 81.75 185 TYR A CA 1
ATOM 1480 C C . TYR A 1 185 ? -2.09 -9.773 -26.203 1 81.75 185 TYR A C 1
ATOM 1482 O O . TYR A 1 185 ? -2.129 -8.781 -25.469 1 81.75 185 TYR A O 1
ATOM 1490 N N . PRO A 1 186 ? -2.996 -9.961 -27.125 1 81.62 186 PRO A N 1
ATOM 1491 C CA . PRO A 1 186 ? -4.043 -8.953 -27.281 1 81.62 186 PRO A CA 1
ATOM 1492 C C . PRO A 1 186 ? -4.906 -8.797 -26.031 1 81.62 186 PRO A C 1
ATOM 1494 O O . PRO A 1 186 ? -5.371 -7.691 -25.734 1 81.62 186 PRO A O 1
ATOM 1497 N N . PHE A 1 187 ? -5.156 -9.836 -25.328 1 81.19 187 PHE A N 1
ATOM 1498 C CA . PHE A 1 187 ? -5.941 -9.781 -24.109 1 81.19 187 PHE A CA 1
ATOM 1499 C C . PHE A 1 187 ? -5.195 -9.016 -23.016 1 81.19 187 PHE A C 1
ATOM 1501 O O . PHE A 1 187 ? -5.801 -8.258 -22.266 1 81.19 187 PHE A O 1
ATOM 1508 N N . HIS A 1 188 ? -3.947 -9.188 -23.062 1 77.56 188 HIS A N 1
ATOM 1509 C CA . HIS A 1 188 ? -3.127 -8.5 -22.062 1 77.56 188 HIS A CA 1
ATOM 1510 C C . HIS A 1 188 ? -3.162 -6.988 -22.281 1 77.56 188 HIS A C 1
ATOM 1512 O O . HIS A 1 188 ? -3.234 -6.227 -21.312 1 77.56 188 HIS A O 1
ATOM 1518 N N . LYS A 1 189 ? -3.139 -6.551 -23.5 1 78.94 189 LYS A N 1
ATOM 1519 C CA . LYS A 1 189 ? -3.156 -5.125 -23.828 1 78.94 189 LYS A CA 1
ATOM 1520 C C . LYS A 1 189 ? -4.48 -4.488 -23.422 1 78.94 189 LYS A C 1
ATOM 1522 O O . LYS A 1 189 ? -4.5 -3.398 -22.844 1 78.94 189 LYS A O 1
ATOM 1527 N N . LYS A 1 190 ? -5.531 -5.137 -23.656 1 82.5 190 LYS A N 1
ATOM 1528 C CA . LYS A 1 190 ? -6.852 -4.617 -23.328 1 82.5 190 LYS A CA 1
ATOM 1529 C C . LYS A 1 190 ? -7.062 -4.578 -21.812 1 82.5 190 LYS A C 1
ATOM 1531 O O . LYS A 1 190 ? -7.613 -3.613 -21.281 1 82.5 190 LYS A O 1
ATOM 1536 N N . THR A 1 191 ? -6.629 -5.609 -21.203 1 81.38 191 THR A N 1
ATOM 1537 C CA . THR A 1 191 ? -6.762 -5.672 -19.75 1 81.38 191 THR A CA 1
ATOM 1538 C C . THR A 1 191 ? -6 -4.531 -19.078 1 81.38 191 THR A C 1
ATOM 1540 O O . THR A 1 191 ? -6.484 -3.93 -18.125 1 81.38 191 THR A O 1
ATOM 1543 N N . ARG A 1 192 ? -4.918 -4.242 -19.688 1 78.5 192 ARG A N 1
ATOM 1544 C CA . ARG A 1 192 ? -4.082 -3.189 -19.109 1 78.5 192 ARG A CA 1
ATOM 1545 C C . ARG A 1 192 ? -4.781 -1.837 -19.188 1 78.5 192 ARG A C 1
ATOM 1547 O O . ARG A 1 192 ? -4.738 -1.059 -18.234 1 78.5 192 ARG A O 1
ATOM 1554 N N . ASN A 1 193 ? -5.395 -1.521 -20.219 1 82.69 193 ASN A N 1
ATOM 1555 C CA . ASN A 1 193 ? -6.086 -0.25 -20.406 1 82.69 193 ASN A CA 1
ATOM 1556 C C . ASN A 1 193 ? -7.262 -0.103 -19.453 1 82.69 193 ASN A C 1
ATOM 1558 O O . ASN A 1 193 ? -7.43 0.943 -18.828 1 82.69 193 ASN A O 1
ATOM 1562 N N . TYR A 1 194 ? -8.031 -1.135 -19.344 1 85.56 194 TYR A N 1
ATOM 1563 C CA . TYR A 1 194 ? -9.211 -1.065 -18.484 1 85.56 194 TYR A CA 1
ATOM 1564 C C . TYR A 1 194 ? -8.805 -1.065 -17.016 1 85.56 194 TYR A C 1
ATOM 1566 O O . TYR A 1 194 ? -9.492 -0.476 -16.172 1 85.56 194 TYR A O 1
ATOM 1574 N N . TYR A 1 195 ? -7.742 -1.646 -16.797 1 82.94 195 TYR A N 1
ATOM 1575 C CA . TYR A 1 195 ? -7.227 -1.627 -15.438 1 82.94 195 TYR A CA 1
ATOM 1576 C C . TYR A 1 195 ? -6.816 -0.217 -15.031 1 82.94 195 TYR A C 1
ATOM 1578 O O . TYR A 1 195 ? -7.07 0.205 -13.898 1 82.94 195 TYR A O 1
ATOM 1586 N N . LYS A 1 196 ? -6.262 0.474 -15.953 1 82.06 196 LYS A N 1
ATOM 1587 C CA . LYS A 1 196 ? -5.871 1.854 -15.68 1 82.06 196 LYS A CA 1
ATOM 1588 C C . LYS A 1 196 ? -7.086 2.721 -15.367 1 82.06 196 LYS A C 1
ATOM 1590 O O . LYS A 1 196 ? -7.055 3.531 -14.445 1 82.06 196 LYS A O 1
ATOM 1595 N N . ILE A 1 197 ? -8.102 2.506 -16.078 1 87.19 197 ILE A N 1
ATOM 1596 C CA . ILE A 1 197 ? -9.336 3.266 -15.883 1 87.19 197 ILE A CA 1
ATOM 1597 C C . ILE A 1 197 ? -9.93 2.934 -14.516 1 87.19 197 ILE A C 1
ATOM 1599 O O . ILE A 1 197 ? -10.328 3.83 -13.773 1 87.19 197 ILE A O 1
ATOM 1603 N N . HIS A 1 198 ? -9.93 1.672 -14.211 1 86.94 198 HIS A N 1
ATOM 1604 C CA . HIS A 1 198 ? -10.445 1.224 -12.922 1 86.94 198 HIS A CA 1
ATOM 1605 C C . HIS A 1 198 ? -9.648 1.814 -11.766 1 86.94 198 HIS A C 1
ATOM 1607 O O . HIS A 1 198 ? -10.219 2.275 -10.781 1 86.94 198 HIS A O 1
ATOM 1613 N N . GLN A 1 199 ? -8.414 1.843 -11.93 1 83.62 199 GLN A N 1
ATOM 1614 C CA . GLN A 1 199 ? -7.539 2.381 -10.891 1 83.62 199 GLN A CA 1
ATOM 1615 C C . GLN A 1 199 ? -7.773 3.875 -10.695 1 83.62 199 GLN A C 1
ATOM 1617 O O . GLN A 1 199 ? -7.75 4.371 -9.57 1 83.62 199 GLN A O 1
ATOM 1622 N N . ASN A 1 200 ? -7.973 4.562 -11.742 1 83.75 200 ASN A N 1
ATOM 1623 C CA . ASN A 1 200 ? -8.289 5.984 -11.656 1 83.75 200 ASN A CA 1
ATOM 1624 C C . ASN A 1 200 ? -9.594 6.223 -10.914 1 83.75 200 ASN A C 1
ATOM 1626 O O . ASN A 1 200 ? -9.688 7.121 -10.078 1 83.75 200 ASN A O 1
ATOM 1630 N N . ASP A 1 201 ? -10.555 5.406 -11.266 1 89 201 ASP A N 1
ATOM 1631 C CA . ASP A 1 201 ? -11.844 5.535 -10.609 1 89 201 ASP A CA 1
ATOM 1632 C C . ASP A 1 201 ? -11.734 5.227 -9.117 1 89 201 ASP A C 1
ATOM 1634 O O . ASP A 1 201 ? -12.391 5.863 -8.289 1 89 201 ASP A O 1
ATOM 1638 N N . LEU A 1 202 ? -10.977 4.324 -8.781 1 86.12 202 LEU A N 1
ATOM 1639 C CA . LEU A 1 202 ? -10.734 4.008 -7.379 1 86.12 202 LEU A CA 1
ATOM 1640 C C . LEU A 1 202 ? -10.039 5.168 -6.676 1 86.12 202 LEU A C 1
ATOM 1642 O O . LEU A 1 202 ? -10.367 5.492 -5.531 1 86.12 202 LEU A O 1
ATOM 1646 N N . GLY A 1 203 ? -9.094 5.73 -7.391 1 81.19 203 GLY A N 1
ATOM 1647 C CA . GLY A 1 203 ? -8.438 6.914 -6.863 1 81.19 203 GLY A CA 1
ATOM 1648 C C . GLY A 1 203 ? -9.398 8.047 -6.562 1 81.19 203 GLY A C 1
ATOM 1649 O O . GLY A 1 203 ? -9.281 8.711 -5.531 1 81.19 203 GLY A O 1
ATOM 1650 N N . ASN A 1 204 ? -10.336 8.188 -7.398 1 84.62 204 ASN A N 1
ATOM 1651 C CA . ASN A 1 204 ? -11.344 9.227 -7.219 1 84.62 204 ASN A CA 1
ATOM 1652 C C . ASN A 1 204 ? -12.195 8.969 -5.98 1 84.62 204 ASN A C 1
ATOM 1654 O O . ASN A 1 204 ? -12.547 9.906 -5.258 1 84.62 204 ASN A O 1
ATOM 1658 N N . ILE A 1 205 ? -12.547 7.785 -5.773 1 87.75 205 ILE A N 1
ATOM 1659 C CA . ILE A 1 205 ? -13.336 7.422 -4.602 1 87.75 205 ILE A CA 1
ATOM 1660 C C . ILE A 1 205 ? -12.547 7.738 -3.33 1 87.75 205 ILE A C 1
ATOM 1662 O O . ILE A 1 205 ? -13.086 8.32 -2.387 1 87.75 205 ILE A O 1
ATOM 1666 N N . MET A 1 206 ? -11.336 7.383 -3.361 1 83 206 MET A N 1
ATOM 1667 C CA . MET A 1 206 ? -10.492 7.613 -2.191 1 83 206 MET A CA 1
ATOM 1668 C C . MET A 1 206 ? -10.297 9.109 -1.953 1 83 206 MET A C 1
ATOM 1670 O O . MET A 1 206 ? -10.281 9.562 -0.807 1 83 206 MET A O 1
ATOM 1674 N N . GLY A 1 207 ? -10.062 9.789 -3.021 1 80.38 207 GLY A N 1
ATOM 1675 C CA . GLY A 1 207 ? -9.984 11.234 -2.908 1 80.38 207 GLY A CA 1
ATOM 1676 C C . GLY A 1 207 ? -11.234 11.859 -2.316 1 80.38 207 GLY A C 1
ATOM 1677 O O . GLY A 1 207 ? -11.148 12.742 -1.466 1 80.38 207 GLY A O 1
ATOM 1678 N N . PHE A 1 208 ? -12.328 11.367 -2.771 1 85.31 208 PHE A N 1
ATOM 1679 C CA . PHE A 1 208 ? -13.609 11.867 -2.285 1 85.31 208 PHE A CA 1
ATOM 1680 C C . PHE A 1 208 ? -13.766 11.594 -0.793 1 85.31 208 PHE A C 1
ATOM 1682 O O . PHE A 1 208 ? -14.211 12.461 -0.042 1 85.31 208 PHE A O 1
ATOM 1689 N N . ILE A 1 209 ? -13.445 10.477 -0.387 1 86.19 209 ILE A N 1
ATOM 1690 C CA . ILE A 1 209 ? -13.555 10.109 1.02 1 86.19 209 ILE A CA 1
ATOM 1691 C C . ILE A 1 209 ? -12.586 10.938 1.852 1 86.19 209 ILE A C 1
ATOM 1693 O O . ILE A 1 209 ? -12.922 11.383 2.953 1 86.19 209 ILE A O 1
ATOM 1697 N N . GLY A 1 210 ? -11.383 11.055 1.376 1 81 210 GLY A N 1
ATOM 1698 C CA . GLY A 1 210 ? -10.422 11.914 2.053 1 81 210 GLY A CA 1
ATOM 1699 C C . GLY A 1 210 ? -10.922 13.328 2.256 1 81 210 GLY A C 1
ATOM 1700 O O . GLY A 1 210 ? -10.773 13.898 3.342 1 81 210 GLY A O 1
ATOM 1701 N N . ASP A 1 211 ? -11.508 13.883 1.259 1 79 211 ASP A N 1
ATOM 1702 C CA . ASP A 1 211 ? -12.094 15.219 1.331 1 79 211 ASP A CA 1
ATOM 1703 C C . ASP A 1 211 ? -13.234 15.266 2.352 1 79 211 ASP A C 1
ATOM 1705 O O . ASP A 1 211 ? -13.359 16.234 3.1 1 79 211 ASP A O 1
ATOM 1709 N N . PHE A 1 212 ? -14 14.273 2.361 1 83.5 212 PHE A N 1
ATOM 1710 C CA . PHE A 1 212 ? -15.117 14.188 3.297 1 83.5 212 PHE A CA 1
ATOM 1711 C C . PHE A 1 212 ? -14.609 14.164 4.734 1 83.5 212 PHE A C 1
ATOM 1713 O O . PHE A 1 212 ? -15.148 14.859 5.598 1 83.5 212 PHE A O 1
ATOM 1720 N N . LEU A 1 213 ? -13.641 13.398 4.941 1 81.88 213 LEU A N 1
ATOM 1721 C CA . LEU A 1 213 ? -13.125 13.25 6.301 1 81.88 213 LEU A CA 1
ATOM 1722 C C . LEU A 1 213 ? -12.539 14.562 6.805 1 81.88 213 LEU A C 1
ATOM 1724 O O . LEU A 1 213 ? -12.695 14.906 7.98 1 81.88 213 LEU A O 1
ATOM 1728 N N . LYS A 1 214 ? -11.938 15.273 5.926 1 76.94 214 LYS A N 1
ATOM 1729 C CA . LYS A 1 214 ? -11.328 16.547 6.293 1 76.94 214 LYS A CA 1
ATOM 1730 C C . LYS A 1 214 ? -12.398 17.609 6.547 1 76.94 214 LYS A C 1
ATOM 1732 O O . LYS A 1 214 ? -12.188 18.531 7.348 1 76.94 214 LYS A O 1
ATOM 1737 N N . ASN A 1 215 ? -13.539 17.438 5.836 1 80.44 215 ASN A N 1
ATOM 1738 C CA . ASN A 1 215 ? -14.539 18.5 5.863 1 80.44 215 ASN A CA 1
ATOM 1739 C C . ASN A 1 215 ? -15.867 18 6.422 1 80.44 215 ASN A C 1
ATOM 1741 O O . ASN A 1 215 ? -16.922 18.578 6.125 1 80.44 215 ASN A O 1
ATOM 1745 N N . ARG A 1 216 ? -15.883 17 7.141 1 80.62 216 ARG A N 1
ATOM 1746 C CA . ARG A 1 216 ? -17.094 16.359 7.629 1 80.62 216 ARG A CA 1
ATOM 1747 C C . ARG A 1 216 ? -17.938 17.328 8.469 1 80.62 216 ARG A C 1
ATOM 1749 O O . ARG A 1 216 ? -19.156 17.344 8.352 1 80.62 216 ARG A O 1
ATOM 1756 N N . LYS A 1 217 ? -17.281 18.031 9.297 1 75.56 217 LYS A N 1
ATOM 1757 C CA . LYS A 1 217 ? -17.984 18.969 10.164 1 75.56 217 LYS A CA 1
ATOM 1758 C C . LYS A 1 217 ? -18.656 20.062 9.352 1 75.56 217 LYS A C 1
ATOM 1760 O O . LYS A 1 217 ? -19.781 20.484 9.664 1 75.56 217 LYS A O 1
ATOM 1765 N N . MET A 1 218 ? -18.016 20.422 8.367 1 78.06 218 MET A N 1
ATOM 1766 C CA . MET A 1 218 ? -18.578 21.453 7.496 1 78.06 218 MET A CA 1
ATOM 1767 C C . MET A 1 218 ? -19.797 20.906 6.746 1 78.06 218 MET A C 1
ATOM 1769 O O . MET A 1 218 ? -20.812 21.578 6.637 1 78.06 218 MET A O 1
ATOM 1773 N N . ILE A 1 219 ? -19.719 19.766 6.34 1 84.5 219 ILE A N 1
ATOM 1774 C CA . ILE A 1 219 ? -20.797 19.141 5.598 1 84.5 219 ILE A CA 1
ATOM 1775 C C . ILE A 1 219 ? -22.016 18.953 6.512 1 84.5 219 ILE A C 1
ATOM 1777 O O . ILE A 1 219 ? -23.156 19.156 6.09 1 84.5 219 ILE A O 1
ATOM 1781 N N . GLU A 1 220 ? -21.703 18.641 7.66 1 78.94 220 GLU A N 1
ATOM 1782 C CA . GLU A 1 220 ? -22.766 18.5 8.648 1 78.94 220 GLU A CA 1
ATOM 1783 C C . GLU A 1 220 ? -23.453 19.844 8.93 1 78.94 220 GLU A C 1
ATOM 1785 O O . GLU A 1 220 ? -24.656 19.891 9.125 1 78.94 220 GLU A O 1
ATOM 1790 N N . SER A 1 221 ? -22.641 20.828 8.945 1 77.5 221 SER A N 1
ATOM 1791 C CA . SER A 1 221 ? -23.156 22.156 9.273 1 77.5 221 SER A CA 1
ATOM 1792 C C . SER A 1 221 ? -24.125 22.656 8.195 1 77.5 221 SER A C 1
ATOM 1794 O O . SER A 1 221 ? -25 23.484 8.469 1 77.5 221 SER A O 1
ATOM 1796 N N . PHE A 1 222 ? -23.969 22.062 7.004 1 80.75 222 PHE A N 1
ATOM 1797 C CA . PHE A 1 222 ? -24.844 22.469 5.906 1 80.75 222 PHE A CA 1
ATOM 1798 C C . PHE A 1 222 ? -25.953 21.453 5.699 1 80.75 222 PHE A C 1
ATOM 1800 O O . PHE A 1 222 ? -26.781 21.609 4.789 1 80.75 222 PHE A O 1
ATOM 1807 N N . ASN A 1 223 ? -26 20.547 6.492 1 79.06 223 ASN A N 1
ATOM 1808 C CA . ASN A 1 223 ? -27 19.484 6.367 1 79.06 223 ASN A CA 1
ATOM 1809 C C . ASN A 1 223 ? -27 18.906 4.961 1 79.06 223 ASN A C 1
ATOM 1811 O O . ASN A 1 223 ? -28.062 18.766 4.348 1 79.06 223 ASN A O 1
ATOM 1815 N N . SER A 1 224 ? -25.844 18.781 4.473 1 81.81 224 SER A N 1
ATOM 1816 C CA . SER A 1 224 ? -25.734 18.281 3.109 1 81.81 224 SER A CA 1
ATOM 1817 C C . SER A 1 224 ? -25.188 16.859 3.088 1 81.81 224 SER A C 1
ATOM 1819 O O . SER A 1 224 ? -24.562 16.438 2.111 1 81.81 224 SER A O 1
ATOM 1821 N N . GLU A 1 225 ? -25.375 16.141 4.09 1 82.12 225 GLU A N 1
ATOM 1822 C CA . GLU A 1 225 ? -24.875 14.773 4.18 1 82.12 225 GLU A CA 1
ATOM 1823 C C . GLU A 1 225 ? -25.516 13.883 3.125 1 82.12 225 GLU A C 1
ATOM 1825 O O . GLU A 1 225 ? -24.844 13.031 2.535 1 82.12 225 GLU A O 1
ATOM 1830 N N . GLU A 1 226 ? -26.797 14.133 2.924 1 83.12 226 GLU A N 1
ATOM 1831 C CA . GLU A 1 226 ? -27.5 13.305 1.945 1 83.12 226 GLU A CA 1
ATOM 1832 C C . GLU A 1 226 ? -26.969 13.547 0.536 1 83.12 226 GLU A C 1
ATOM 1834 O O . GLU A 1 226 ? -26.828 12.609 -0.253 1 83.12 226 GLU A O 1
ATOM 1839 N N . TYR A 1 227 ? -26.703 14.781 0.302 1 86.06 227 TYR A N 1
ATOM 1840 C CA . TYR A 1 227 ? -26.125 15.102 -0.998 1 86.06 227 TYR A CA 1
ATOM 1841 C C . TYR A 1 227 ? -24.766 14.453 -1.156 1 86.06 227 TYR A C 1
ATOM 1843 O O . TYR A 1 227 ? -24.438 13.898 -2.213 1 86.06 227 TYR A O 1
ATOM 1851 N N . SER A 1 228 ? -24 14.547 -0.156 1 87.5 228 SER A N 1
ATOM 1852 C CA . SER A 1 228 ? -22.672 13.953 -0.171 1 87.5 228 SER A CA 1
ATOM 1853 C C . SER A 1 228 ? -22.75 12.438 -0.378 1 87.5 228 SER A C 1
ATOM 1855 O O . SER A 1 228 ? -21.953 11.875 -1.136 1 87.5 228 SER A O 1
ATOM 1857 N N . ARG A 1 229 ? -23.719 11.883 0.254 1 87.5 229 ARG A N 1
ATOM 1858 C CA . ARG A 1 229 ? -23.906 10.438 0.12 1 87.5 229 ARG A CA 1
ATOM 1859 C C . ARG A 1 229 ? -24.297 10.07 -1.305 1 87.5 229 ARG A C 1
ATOM 1861 O O . ARG A 1 229 ? -23.844 9.055 -1.841 1 87.5 229 ARG A O 1
ATOM 1868 N N . LYS A 1 230 ? -25.141 10.836 -1.832 1 88.06 230 LYS A N 1
ATOM 1869 C CA . LYS A 1 230 ? -25.562 10.594 -3.205 1 88.06 230 LYS A CA 1
ATOM 1870 C C . LYS A 1 230 ? -24.406 10.703 -4.18 1 88.06 230 LYS A C 1
ATOM 1872 O O . LYS A 1 230 ? -24.266 9.891 -5.098 1 88.06 230 LYS A O 1
ATOM 1877 N N . ARG A 1 231 ? -23.609 11.695 -3.953 1 86.5 231 ARG A N 1
ATOM 1878 C CA . ARG A 1 231 ? -22.422 11.867 -4.805 1 86.5 231 ARG A CA 1
ATOM 1879 C C . ARG A 1 231 ? -21.469 10.695 -4.656 1 86.5 231 ARG A C 1
ATOM 1881 O O . ARG A 1 231 ? -20.891 10.227 -5.645 1 86.5 231 ARG A O 1
ATOM 1888 N N . PHE A 1 232 ? -21.328 10.289 -3.49 1 89.75 232 PHE A N 1
ATOM 1889 C CA . PHE A 1 232 ? -20.469 9.148 -3.229 1 89.75 232 PHE A CA 1
ATOM 1890 C C . PHE A 1 232 ? -20.969 7.906 -3.953 1 89.75 232 PHE A C 1
ATOM 1892 O O . PHE A 1 232 ? -20.188 7.152 -4.527 1 89.75 232 PHE A O 1
ATOM 1899 N N . ARG A 1 233 ? -22.25 7.738 -3.902 1 89.12 233 ARG A N 1
ATOM 1900 C CA . ARG A 1 233 ? -22.859 6.598 -4.578 1 89.12 233 ARG A CA 1
ATOM 1901 C C . ARG A 1 233 ? -22.594 6.645 -6.082 1 89.12 233 ARG A C 1
ATOM 1903 O O . ARG A 1 233 ? -22.406 5.605 -6.715 1 89.12 233 ARG A O 1
ATOM 1910 N N . GLU A 1 234 ? -22.547 7.812 -6.582 1 89.56 234 GLU A N 1
ATOM 1911 C CA . GLU A 1 234 ? -22.281 7.953 -8.008 1 89.56 234 GLU A CA 1
ATOM 1912 C C . GLU A 1 234 ? -20.844 7.547 -8.336 1 89.56 234 GLU A C 1
ATOM 1914 O O . GLU A 1 234 ? -20.594 6.883 -9.344 1 89.56 234 GLU A O 1
ATOM 1919 N N . TYR A 1 235 ? -19.922 7.941 -7.504 1 88.88 235 TYR A N 1
ATOM 1920 C CA . TYR A 1 235 ? -18.531 7.539 -7.676 1 88.88 235 TYR A CA 1
ATOM 1921 C C . TYR A 1 235 ? -18.375 6.023 -7.562 1 88.88 235 TYR A C 1
ATOM 1923 O O . TYR A 1 235 ? -17.625 5.406 -8.32 1 88.88 235 TYR A O 1
ATOM 1931 N N . ASN A 1 236 ? -19.109 5.539 -6.68 1 90.19 236 ASN A N 1
ATOM 1932 C CA . ASN A 1 236 ? -19.062 4.098 -6.449 1 90.19 236 ASN A CA 1
ATOM 1933 C C . ASN A 1 236 ? -19.625 3.32 -7.637 1 90.19 236 ASN A C 1
ATOM 1935 O O . ASN A 1 236 ? -19.078 2.279 -8.008 1 90.19 236 ASN A O 1
ATOM 1939 N N . VAL A 1 237 ? -20.719 3.805 -8.203 1 90.31 237 VAL A N 1
ATOM 1940 C CA . VAL A 1 237 ? -21.328 3.145 -9.352 1 90.31 237 VAL A CA 1
ATOM 1941 C C . VAL A 1 237 ? -20.391 3.232 -10.555 1 90.31 237 VAL A C 1
ATOM 1943 O O . VAL A 1 237 ? -20.219 2.258 -11.289 1 90.31 237 VAL A O 1
ATOM 1946 N N . LYS A 1 238 ? -19.797 4.355 -10.727 1 90.12 238 LYS A N 1
ATOM 1947 C CA . LYS A 1 238 ? -18.844 4.523 -11.828 1 90.12 238 LYS A CA 1
ATOM 1948 C C . LYS A 1 238 ? -17.672 3.559 -11.695 1 90.12 238 LYS A C 1
ATOM 1950 O O . LYS A 1 238 ? -17.234 2.967 -12.68 1 90.12 238 LYS A O 1
ATOM 1955 N N . GLN A 1 239 ? -17.188 3.436 -10.562 1 90.12 239 GLN A N 1
ATOM 1956 C CA . GLN A 1 239 ? -16.078 2.523 -10.305 1 90.12 239 GLN A CA 1
ATOM 1957 C C . GLN A 1 239 ? -16.5 1.074 -10.547 1 90.12 239 GLN A C 1
ATOM 1959 O O . GLN A 1 239 ? -15.711 0.275 -11.062 1 90.12 239 GLN A O 1
ATOM 1964 N N . LYS A 1 240 ? -17.688 0.75 -10.133 1 88.19 240 LYS A N 1
ATOM 1965 C CA . LYS A 1 240 ? -18.188 -0.6 -10.367 1 88.19 240 LYS A CA 1
ATOM 1966 C C . LYS A 1 240 ? -18.25 -0.91 -11.859 1 88.19 240 LYS A C 1
ATOM 1968 O O . LYS A 1 240 ? -17.891 -2.012 -12.289 1 88.19 240 LYS A O 1
ATOM 1973 N N . ASP A 1 241 ? -18.594 0.021 -12.609 1 89.06 241 ASP A N 1
ATOM 1974 C CA . ASP A 1 241 ? -18.703 -0.171 -14.055 1 89.06 241 ASP A CA 1
ATOM 1975 C C . ASP A 1 241 ? -17.328 -0.376 -14.688 1 89.06 241 ASP A C 1
ATOM 1977 O O . ASP A 1 241 ? -17.156 -1.228 -15.562 1 89.06 241 ASP A O 1
ATOM 1981 N N . SER A 1 242 ? -16.406 0.384 -14.273 1 88.56 242 SER A N 1
ATOM 1982 C CA . SER A 1 242 ? -15.062 0.224 -14.805 1 88.56 242 SER A CA 1
ATOM 1983 C C . SER A 1 242 ? -14.445 -1.097 -14.352 1 88.56 242 SER A C 1
ATOM 1985 O O . SER A 1 242 ? -13.68 -1.713 -15.094 1 88.56 242 SER A O 1
ATOM 1987 N N . TYR A 1 243 ? -14.766 -1.535 -13.211 1 86.94 243 TYR A N 1
ATOM 1988 C CA . TYR A 1 243 ? -14.297 -2.82 -12.711 1 86.94 243 TYR A CA 1
ATOM 1989 C C . TYR A 1 243 ? -14.828 -3.969 -13.555 1 86.94 243 TYR A C 1
ATOM 1991 O O . TYR A 1 243 ? -14.078 -4.887 -13.906 1 86.94 243 TYR A O 1
ATOM 1999 N N . LYS A 1 244 ? -16.094 -3.891 -13.828 1 85.94 244 LYS A N 1
ATOM 2000 C CA . LYS A 1 244 ? -16.734 -4.934 -14.633 1 85.94 244 LYS A CA 1
ATOM 2001 C C . LYS A 1 244 ? -16.047 -5.078 -15.984 1 85.94 244 LYS A C 1
ATOM 2003 O O . LYS A 1 244 ? -15.797 -6.195 -16.438 1 85.94 244 LYS A O 1
ATOM 2008 N N . LYS A 1 245 ? -15.711 -3.994 -16.531 1 84.56 245 LYS A N 1
ATOM 2009 C CA . LYS A 1 245 ? -15.055 -4.02 -17.828 1 84.56 245 LYS A CA 1
ATOM 2010 C C . LYS A 1 245 ? -13.641 -4.574 -17.719 1 84.56 245 LYS A C 1
ATOM 2012 O O . LYS A 1 245 ? -13.219 -5.375 -18.562 1 84.56 245 LYS A O 1
ATOM 2017 N N . SER A 1 246 ? -12.938 -4.188 -16.734 1 83.12 246 SER A N 1
ATOM 2018 C CA . SER A 1 246 ? -11.562 -4.641 -16.531 1 83.12 246 SER A CA 1
ATOM 2019 C C . SER A 1 246 ? -11.516 -6.133 -16.219 1 83.12 246 SER A C 1
ATOM 2021 O O . SER A 1 246 ? -10.68 -6.859 -16.766 1 83.12 246 SER A O 1
ATOM 2023 N N . ARG A 1 247 ? -12.398 -6.559 -15.414 1 81.62 247 ARG A N 1
ATOM 2024 C CA . ARG A 1 247 ? -12.406 -7.945 -14.961 1 81.62 247 ARG A CA 1
ATOM 2025 C C . ARG A 1 247 ? -12.875 -8.883 -16.078 1 81.62 247 ARG A C 1
ATOM 2027 O O . ARG A 1 247 ? -12.469 -10.047 -16.125 1 81.62 247 ARG A O 1
ATOM 2034 N N . PHE A 1 248 ? -13.648 -8.391 -16.969 1 82.25 248 PHE A N 1
ATOM 2035 C CA . PHE A 1 248 ? -14.109 -9.211 -18.078 1 82.25 248 PHE A CA 1
ATOM 2036 C C . PHE A 1 248 ? -12.93 -9.766 -18.875 1 82.25 248 PHE A C 1
ATOM 2038 O O . PHE A 1 248 ? -12.875 -10.961 -19.141 1 82.25 248 PHE A O 1
ATOM 2045 N N . TYR A 1 249 ? -12.031 -9.008 -19.141 1 77.31 249 TYR A N 1
ATOM 2046 C CA . TYR A 1 249 ? -10.891 -9.438 -19.938 1 77.31 249 TYR A CA 1
ATOM 2047 C C . TYR A 1 249 ? -9.953 -10.328 -19.125 1 77.31 249 TYR A C 1
ATOM 2049 O O . TYR A 1 249 ? -9.422 -11.312 -19.656 1 77.31 249 TYR A O 1
ATOM 2057 N N . THR A 1 250 ? -9.812 -10.039 -17.891 1 76.12 250 THR A N 1
ATOM 2058 C CA . THR A 1 250 ? -8.945 -10.836 -17.047 1 76.12 250 THR A CA 1
ATOM 2059 C C . THR A 1 250 ? -9.516 -12.242 -16.844 1 76.12 250 THR A C 1
ATOM 2061 O O . THR A 1 250 ? -8.773 -13.227 -16.844 1 76.12 250 THR A O 1
ATOM 2064 N N . GLU A 1 251 ? -10.812 -12.258 -16.703 1 76.56 251 GLU A N 1
ATOM 2065 C CA . GLU A 1 251 ? -11.469 -13.531 -16.438 1 76.56 251 GLU A CA 1
ATOM 2066 C C . GLU A 1 251 ? -11.43 -14.438 -17.672 1 76.56 251 GLU A C 1
ATOM 2068 O O . GLU A 1 251 ? -11.438 -15.664 -17.531 1 76.56 251 GLU A O 1
ATOM 2073 N N . ILE A 1 252 ? -11.273 -13.859 -18.797 1 77.44 252 ILE A N 1
ATOM 2074 C CA . ILE A 1 252 ? -11.25 -14.633 -20.031 1 77.44 252 ILE A CA 1
ATOM 2075 C C . ILE A 1 252 ? -9.844 -15.172 -20.281 1 77.44 252 ILE A C 1
ATOM 2077 O O . ILE A 1 252 ? -9.672 -16.203 -20.938 1 77.44 252 ILE A O 1
ATOM 2081 N N . MET A 1 253 ? -8.898 -14.594 -19.688 1 77.44 253 MET A N 1
ATOM 2082 C CA . MET A 1 253 ? -7.508 -14.938 -19.984 1 77.44 253 MET A CA 1
ATOM 2083 C C . MET A 1 253 ? -7.168 -16.328 -19.438 1 77.44 253 MET A C 1
ATOM 2085 O O . MET A 1 253 ? -6.516 -17.109 -20.125 1 77.44 253 MET A O 1
ATOM 2089 N N . TYR A 1 254 ? -7.594 -16.641 -18.234 1 72.38 254 TYR A N 1
ATOM 2090 C CA . TYR A 1 254 ? -7.219 -17.906 -17.625 1 72.38 254 TYR A CA 1
ATOM 2091 C C . TYR A 1 254 ? -7.805 -19.078 -18.391 1 72.38 254 TYR A C 1
ATOM 2093 O O . TYR A 1 254 ? -7.082 -20 -18.797 1 72.38 254 TYR A O 1
ATOM 2101 N N . PRO A 1 255 ? -9.133 -18.969 -18.688 1 70.81 255 PRO A N 1
ATOM 2102 C CA . PRO A 1 255 ? -9.703 -20.062 -19.484 1 70.81 255 PRO A CA 1
ATOM 2103 C C . PRO A 1 255 ? -9.07 -20.156 -20.875 1 70.81 255 PRO A C 1
ATOM 2105 O O . PRO A 1 255 ? -8.883 -21.266 -21.391 1 70.81 255 PRO A O 1
ATOM 2108 N N . VAL A 1 256 ? -8.734 -19.062 -21.453 1 75.5 256 VAL A N 1
ATOM 2109 C CA . VAL A 1 256 ? -8.109 -19.062 -22.766 1 75.5 256 VAL A CA 1
ATOM 2110 C C . VAL A 1 256 ? -6.727 -19.719 -22.688 1 75.5 256 VAL A C 1
ATOM 2112 O O . VAL A 1 256 ? -6.352 -20.516 -23.531 1 75.5 256 VAL A O 1
ATOM 2115 N N . ASN A 1 257 ? -5.984 -19.391 -21.625 1 78.88 257 ASN A N 1
ATOM 2116 C CA . ASN A 1 257 ? -4.688 -20.016 -21.375 1 78.88 257 ASN A CA 1
ATOM 2117 C C . ASN A 1 257 ? -4.801 -21.531 -21.219 1 78.88 257 ASN A C 1
ATOM 2119 O O . ASN A 1 257 ? -4.047 -22.266 -21.844 1 78.88 257 ASN A O 1
ATOM 2123 N N . SER A 1 258 ? -5.73 -21.922 -20.453 1 73.75 258 SER A N 1
ATOM 2124 C CA . SER A 1 258 ? -5.91 -23.344 -20.203 1 73.75 258 SER A CA 1
ATOM 2125 C C . SER A 1 258 ? -6.355 -24.078 -21.469 1 73.75 258 SER A C 1
ATOM 2127 O O . SER A 1 258 ? -5.891 -25.188 -21.75 1 73.75 258 SER A O 1
ATOM 2129 N N . PHE A 1 259 ? -7.18 -23.391 -22.234 1 73.88 259 PHE A N 1
ATOM 2130 C CA . PHE A 1 259 ? -7.668 -24 -23.469 1 73.88 259 PHE A CA 1
ATOM 2131 C C . PHE A 1 259 ? -6.523 -24.234 -24.453 1 73.88 259 PHE A C 1
ATOM 2133 O O . PHE A 1 259 ? -6.418 -25.312 -25.047 1 73.88 259 PHE A O 1
ATOM 2140 N N . ILE A 1 260 ? -5.723 -23.266 -24.594 1 80.94 260 ILE A N 1
ATOM 2141 C CA . ILE A 1 260 ? -4.621 -23.359 -25.547 1 80.94 260 ILE A CA 1
ATOM 2142 C C . ILE A 1 260 ? -3.654 -24.453 -25.094 1 80.94 260 ILE A C 1
ATOM 2144 O O . ILE A 1 260 ? -3.244 -25.297 -25.891 1 80.94 260 ILE A O 1
ATOM 2148 N N . THR A 1 261 ? -3.314 -24.516 -23.844 1 80.12 261 THR A N 1
ATOM 2149 C CA . THR A 1 261 ? -2.32 -25.453 -23.344 1 80.12 261 THR A CA 1
ATOM 2150 C C . THR A 1 261 ? -2.857 -26.875 -23.375 1 80.12 261 THR A C 1
ATOM 2152 O O . THR A 1 261 ? -2.131 -27.812 -23.719 1 80.12 261 THR A O 1
ATOM 2155 N N . ILE A 1 262 ? -4.098 -27.016 -23.125 1 73.75 262 ILE A N 1
ATOM 2156 C CA . ILE A 1 262 ? -4.676 -28.344 -23.125 1 73.75 262 ILE A CA 1
ATOM 2157 C C . ILE A 1 262 ? -4.816 -28.859 -24.547 1 73.75 262 ILE A C 1
ATOM 2159 O O . ILE A 1 262 ? -4.551 -30.031 -24.828 1 73.75 262 ILE A O 1
ATOM 2163 N N . THR A 1 263 ? -5.281 -27.953 -25.438 1 75.88 263 THR A N 1
ATOM 2164 C CA . THR A 1 263 ? -5.426 -28.344 -26.844 1 75.88 263 THR A CA 1
ATOM 2165 C C . THR A 1 263 ? -4.102 -28.844 -27.406 1 75.88 263 THR A C 1
ATOM 2167 O O . THR A 1 263 ? -4.051 -29.891 -28.047 1 75.88 263 THR A O 1
ATOM 2170 N N . LEU A 1 264 ? -3.1 -28.125 -27.109 1 83 264 LEU A N 1
ATOM 2171 C CA . LEU A 1 264 ? -1.793 -28.516 -27.625 1 83 264 LEU A CA 1
ATOM 2172 C C . LEU A 1 264 ? -1.302 -29.781 -26.938 1 83 264 LEU A C 1
ATOM 2174 O O . LEU A 1 264 ? -0.617 -30.609 -27.547 1 83 264 LEU A O 1
ATOM 2178 N N . GLN A 1 265 ? -1.669 -29.938 -25.719 1 79.5 265 GLN A N 1
ATOM 2179 C CA . GLN A 1 265 ? -1.322 -31.141 -24.984 1 79.5 265 GLN A CA 1
ATOM 2180 C C . GLN A 1 265 ? -2.014 -32.375 -25.578 1 79.5 265 GLN A C 1
ATOM 2182 O O . GLN A 1 265 ? -1.39 -33.438 -25.75 1 79.5 265 GLN A O 1
ATOM 2187 N N . VAL A 1 266 ? -3.285 -32.188 -25.891 1 72.69 266 VAL A N 1
ATOM 2188 C CA . VAL A 1 266 ? -4.051 -33.281 -26.484 1 72.69 266 VAL A CA 1
ATOM 2189 C C . VAL A 1 266 ? -3.467 -33.656 -27.844 1 72.69 266 VAL A C 1
ATOM 2191 O O . VAL A 1 266 ? -3.357 -34.812 -28.203 1 72.69 266 VAL A O 1
ATOM 2194 N N . ILE A 1 267 ? -3.098 -32.656 -28.562 1 78.81 267 ILE A N 1
ATOM 2195 C CA . ILE A 1 267 ? -2.492 -32.875 -29.859 1 78.81 267 ILE A CA 1
ATOM 2196 C C . ILE A 1 267 ? -1.194 -33.656 -29.703 1 78.81 267 ILE A C 1
ATOM 2198 O O . ILE A 1 267 ? -0.924 -34.594 -30.469 1 78.81 267 ILE A O 1
ATOM 2202 N N . LEU A 1 268 ? -0.441 -33.344 -28.703 1 83.56 268 LEU A N 1
ATOM 2203 C CA . LEU A 1 268 ? 0.806 -34.031 -28.422 1 83.56 268 LEU A CA 1
ATOM 2204 C C . LEU A 1 268 ? 0.538 -35.5 -28.062 1 83.56 268 LEU A C 1
ATOM 2206 O O . LEU A 1 268 ? 1.235 -36.406 -28.531 1 83.56 268 LEU A O 1
ATOM 2210 N N . TYR A 1 269 ? -0.451 -35.719 -27.297 1 72.62 269 TYR A N 1
ATOM 2211 C CA . TYR A 1 269 ? -0.769 -37.062 -26.859 1 72.62 269 TYR A CA 1
ATOM 2212 C C . TYR A 1 269 ? -1.275 -37.938 -28.016 1 72.62 269 TYR A C 1
ATOM 2214 O O . TYR A 1 269 ? -0.874 -39.094 -28.172 1 72.62 269 TYR A O 1
ATOM 2222 N N . VAL A 1 270 ? -2.15 -37.344 -28.844 1 71.38 270 VAL A N 1
ATOM 2223 C CA . VAL A 1 270 ? -2.748 -38.094 -29.953 1 71.38 270 VAL A CA 1
ATOM 2224 C C . VAL A 1 270 ? -1.689 -38.375 -31.016 1 71.38 270 VAL A C 1
ATOM 2226 O O . VAL A 1 270 ? -1.528 -39.5 -31.453 1 71.38 270 VAL A O 1
ATOM 2229 N N . TYR A 1 271 ? -1.056 -37.344 -31.344 1 77.94 271 TYR A N 1
ATOM 2230 C CA . TYR A 1 271 ? -0.045 -37.5 -32.375 1 77.94 271 TYR A CA 1
ATOM 2231 C C . TYR A 1 271 ? 1.12 -38.344 -31.891 1 77.94 271 TYR A C 1
ATOM 2233 O O . TYR A 1 271 ? 1.617 -39.188 -32.625 1 77.94 271 TYR A O 1
ATOM 2241 N N . GLY A 1 272 ? 1.639 -38.031 -30.734 1 79.88 272 GLY A N 1
ATOM 2242 C CA . GLY A 1 272 ? 2.699 -38.844 -30.156 1 79.88 272 GLY A CA 1
ATOM 2243 C C . GLY A 1 272 ? 2.314 -40.312 -30 1 79.88 272 GLY A C 1
ATOM 2244 O O . GLY A 1 272 ? 3.107 -41.188 -30.297 1 79.88 272 GLY A O 1
ATOM 2245 N N . GLY A 1 273 ? 1.098 -40.531 -29.531 1 72.44 273 GLY A N 1
ATOM 2246 C CA . GLY A 1 273 ? 0.592 -41.906 -29.422 1 72.44 273 GLY A CA 1
ATOM 2247 C C . GLY A 1 273 ? 0.519 -42.594 -30.766 1 72.44 273 GLY A C 1
ATOM 2248 O O . GLY A 1 273 ? 0.841 -43.781 -30.859 1 72.44 273 GLY A O 1
ATOM 2249 N N . TYR A 1 274 ? 0.091 -41.875 -31.734 1 72.62 274 TYR A N 1
ATOM 2250 C CA . TYR A 1 274 ? 0.024 -42.438 -33.094 1 72.62 274 TYR A CA 1
ATOM 2251 C C . TYR A 1 274 ? 1.407 -42.844 -33.594 1 72.62 274 TYR A C 1
ATOM 2253 O O . TYR A 1 274 ? 1.563 -43.906 -34.188 1 72.62 274 TYR A O 1
ATOM 2261 N N . LEU A 1 275 ? 2.383 -42.062 -33.312 1 81.88 275 LEU A N 1
ATOM 2262 C CA . LEU A 1 275 ? 3.742 -42.375 -33.75 1 81.88 275 LEU A CA 1
ATOM 2263 C C . LEU A 1 275 ? 4.285 -43.594 -33 1 81.88 275 LEU A C 1
ATOM 2265 O O . LEU A 1 275 ? 5.062 -44.375 -33.562 1 81.88 275 LEU A O 1
ATOM 2269 N N . VAL A 1 276 ? 3.963 -43.781 -31.828 1 75.12 276 VAL A N 1
ATOM 2270 C CA . VAL A 1 276 ? 4.352 -44.969 -31.062 1 75.12 276 VAL A CA 1
ATOM 2271 C C . VAL A 1 276 ? 3.688 -46.188 -31.672 1 75.12 276 VAL A C 1
ATOM 2273 O O . VAL A 1 276 ? 4.328 -47.25 -31.828 1 75.12 276 VAL A O 1
ATOM 2276 N N . TYR A 1 277 ? 2.494 -45.938 -32.062 1 66.81 277 TYR A N 1
ATOM 2277 C CA . TYR A 1 277 ? 1.7 -47.031 -32.656 1 66.81 277 TYR A CA 1
ATOM 2278 C C . TYR A 1 277 ? 2.305 -47.5 -33.969 1 66.81 277 TYR A C 1
ATOM 2280 O O . TYR A 1 277 ? 2.357 -48.719 -34.219 1 66.81 277 TYR A O 1
ATOM 2288 N N . THR A 1 278 ? 2.646 -46.656 -34.75 1 75.38 278 THR A N 1
ATOM 2289 C CA . THR A 1 278 ? 3.199 -47 -36.062 1 75.38 278 THR A CA 1
ATOM 2290 C C . THR A 1 278 ? 4.645 -47.5 -35.938 1 75.38 278 THR A C 1
ATOM 2292 O O . THR A 1 278 ? 5.246 -47.938 -36.906 1 75.38 278 THR A O 1
ATOM 2295 N N . GLY A 1 279 ? 5.211 -47.344 -34.719 1 76.44 279 GLY A N 1
ATOM 2296 C CA . GLY A 1 279 ? 6.57 -47.781 -34.469 1 76.44 279 GLY A CA 1
ATOM 2297 C C . GLY A 1 279 ? 7.617 -46.75 -34.812 1 76.44 279 GLY A C 1
ATOM 2298 O O . GLY A 1 279 ? 8.812 -47.062 -34.844 1 76.44 279 GLY A O 1
ATOM 2299 N N . SER A 1 280 ? 7.133 -45.625 -35.125 1 83.62 280 SER A N 1
ATOM 2300 C CA . SER A 1 280 ? 8.055 -44.562 -35.531 1 83.62 280 SER A CA 1
ATOM 2301 C C . SER A 1 280 ? 8.875 -44.062 -34.344 1 83.62 280 SER A C 1
ATOM 2303 O O . SER A 1 280 ? 10 -43.594 -34.531 1 83.62 280 SER A O 1
ATOM 2305 N N . ILE A 1 281 ? 8.242 -44.062 -33.188 1 85.88 281 ILE A N 1
ATOM 2306 C CA . ILE A 1 281 ? 8.961 -43.688 -31.969 1 85.88 281 ILE A CA 1
ATOM 2307 C C . ILE A 1 281 ? 8.664 -44.688 -30.859 1 85.88 281 ILE A C 1
ATOM 2309 O O . ILE A 1 281 ? 7.688 -45.438 -30.953 1 85.88 281 ILE A O 1
ATOM 2313 N N . ASP A 1 282 ? 9.609 -44.75 -29.953 1 81.19 282 ASP A N 1
ATOM 2314 C CA . ASP A 1 282 ? 9.391 -45.656 -28.828 1 81.19 282 ASP A CA 1
ATOM 2315 C C . ASP A 1 282 ? 8.609 -44.969 -27.703 1 81.19 282 ASP A C 1
ATOM 2317 O O . ASP A 1 282 ? 8.398 -43.781 -27.75 1 81.19 282 ASP A O 1
ATOM 2321 N N . MET A 1 283 ? 8.133 -45.688 -26.812 1 72.94 283 MET A N 1
ATOM 2322 C CA . MET A 1 283 ? 7.34 -45.188 -25.688 1 72.94 283 MET A CA 1
ATOM 2323 C C . MET A 1 283 ? 8.156 -44.25 -24.828 1 72.94 283 MET A C 1
ATOM 2325 O O . MET A 1 283 ? 7.617 -43.281 -24.281 1 72.94 283 MET A O 1
ATOM 2329 N N . GLY A 1 284 ? 9.383 -44.5 -24.734 1 78.12 284 GLY A N 1
ATOM 2330 C CA . GLY A 1 284 ? 10.266 -43.625 -23.984 1 78.12 284 GLY A CA 1
ATOM 2331 C C . GLY A 1 284 ? 10.352 -42.219 -24.562 1 78.12 284 GLY A C 1
ATOM 2332 O O . GLY A 1 284 ? 10.305 -41.219 -23.828 1 78.12 284 GLY A O 1
ATOM 2333 N N . THR A 1 285 ? 10.453 -42.188 -25.828 1 85.94 285 THR A N 1
ATOM 2334 C CA . THR A 1 285 ? 10.492 -40.906 -26.531 1 85.94 285 THR A CA 1
ATOM 2335 C C . THR A 1 285 ? 9.188 -40.125 -26.328 1 85.94 285 THR A C 1
ATOM 2337 O O . THR A 1 285 ? 9.203 -38.906 -26.094 1 85.94 285 THR A O 1
ATOM 2340 N N . PHE A 1 286 ? 8.133 -40.812 -26.391 1 81.38 286 PHE A N 1
ATOM 2341 C CA . PHE A 1 286 ? 6.832 -40.219 -26.141 1 81.38 286 PHE A CA 1
ATOM 2342 C C . PHE A 1 286 ? 6.758 -39.625 -24.75 1 81.38 286 PHE A C 1
ATOM 2344 O O . PHE A 1 286 ? 6.355 -38.469 -24.578 1 81.38 286 PHE A O 1
ATOM 2351 N N . THR A 1 287 ? 7.191 -40.312 -23.781 1 75.25 287 THR A N 1
ATOM 2352 C CA . THR A 1 287 ? 7.156 -39.875 -22.391 1 75.25 287 THR A CA 1
ATOM 2353 C C . THR A 1 287 ? 8.055 -38.656 -22.188 1 75.25 287 THR A C 1
ATOM 2355 O O . THR A 1 287 ? 7.691 -37.75 -21.469 1 75.25 287 THR A O 1
ATOM 2358 N N . THR A 1 288 ? 9.148 -38.688 -22.828 1 84.56 288 THR A N 1
ATOM 2359 C CA . THR A 1 288 ? 10.07 -37.562 -22.734 1 84.56 288 THR A CA 1
ATOM 2360 C C . THR A 1 288 ? 9.406 -36.281 -23.234 1 84.56 288 THR A C 1
ATOM 2362 O O . THR A 1 288 ? 9.523 -35.219 -22.594 1 84.56 288 THR A O 1
ATOM 2365 N N . PHE A 1 289 ? 8.688 -36.406 -24.25 1 87.75 289 PHE A N 1
ATOM 2366 C CA . PHE A 1 289 ? 8.062 -35.219 -24.844 1 87.75 289 PHE A CA 1
ATOM 2367 C C . PHE A 1 289 ? 6.902 -34.75 -23.969 1 87.75 289 PHE A C 1
ATOM 2369 O O . PHE A 1 289 ? 6.645 -33.531 -23.891 1 87.75 289 PHE A O 1
ATOM 2376 N N . VAL A 1 290 ? 6.242 -35.656 -23.359 1 78.56 290 VAL A N 1
ATOM 2377 C CA . VAL A 1 290 ? 5.176 -35.281 -22.438 1 78.56 290 VAL A CA 1
ATOM 2378 C C . VAL A 1 290 ? 5.758 -34.469 -21.281 1 78.56 290 VAL A C 1
ATOM 2380 O O . VAL A 1 290 ? 5.207 -33.438 -20.891 1 78.56 290 VAL A O 1
ATOM 2383 N N . LEU A 1 291 ? 6.863 -34.906 -20.797 1 81.56 291 LEU A N 1
ATOM 2384 C CA . LEU A 1 291 ? 7.508 -34.219 -19.688 1 81.56 291 LEU A CA 1
ATOM 2385 C C . LEU A 1 291 ? 8.062 -32.875 -20.109 1 81.56 291 LEU A C 1
ATOM 2387 O O . LEU A 1 291 ? 7.992 -31.891 -19.359 1 81.56 291 LEU A O 1
ATOM 2391 N N . TYR A 1 292 ? 8.578 -32.875 -21.312 1 87.75 292 TYR A N 1
ATOM 2392 C CA . TYR A 1 292 ? 9.086 -31.594 -21.828 1 87.75 292 TYR A CA 1
ATOM 2393 C C . TYR A 1 292 ? 7.957 -30.578 -21.984 1 87.75 292 TYR A C 1
ATOM 2395 O O . TYR A 1 292 ? 8.148 -29.391 -21.719 1 87.75 292 TYR A O 1
ATOM 2403 N N . TYR A 1 293 ? 6.859 -31.078 -22.391 1 86.94 293 TYR A N 1
ATOM 2404 C CA . TYR A 1 293 ? 5.695 -30.203 -22.516 1 86.94 293 TYR A CA 1
ATOM 2405 C C . TYR A 1 293 ? 5.309 -29.609 -21.172 1 86.94 293 TYR A C 1
ATOM 2407 O O . TYR A 1 293 ? 5.027 -28.406 -21.078 1 86.94 293 TYR A O 1
ATOM 2415 N N . GLN A 1 294 ? 5.352 -30.344 -20.156 1 78.62 294 GLN A N 1
ATOM 2416 C CA . GLN A 1 294 ? 5 -29.891 -18.812 1 78.62 294 GLN A CA 1
ATOM 2417 C C . GLN A 1 294 ? 6.008 -28.875 -18.297 1 78.62 294 GLN A C 1
ATOM 2419 O O . GLN A 1 294 ? 5.629 -27.906 -17.641 1 78.62 294 GLN A O 1
ATOM 2424 N N . LEU A 1 295 ? 7.199 -29.141 -18.625 1 84.38 295 LEU A N 1
ATOM 2425 C CA . LEU A 1 295 ? 8.273 -28.266 -18.156 1 84.38 295 LEU A CA 1
ATOM 2426 C C . LEU A 1 295 ? 8.172 -26.891 -18.812 1 84.38 295 LEU A C 1
ATOM 2428 O O . LEU A 1 295 ? 8.523 -25.891 -18.203 1 84.38 295 LEU A O 1
ATOM 2432 N N . MET A 1 296 ? 7.691 -26.875 -19.969 1 88.75 296 MET A N 1
ATOM 2433 C CA . MET A 1 296 ? 7.691 -25.641 -20.75 1 88.75 296 MET A CA 1
ATOM 2434 C C . MET A 1 296 ? 6.434 -24.812 -20.469 1 88.75 296 MET A C 1
ATOM 2436 O O . MET A 1 296 ? 6.414 -23.609 -20.688 1 88.75 296 MET A O 1
ATOM 2440 N N . LYS A 1 297 ? 5.449 -25.406 -20 1 83.25 297 LYS A N 1
ATOM 2441 C CA . LYS A 1 297 ? 4.16 -24.766 -19.797 1 83.25 297 LYS A CA 1
ATOM 2442 C C . LYS A 1 297 ? 4.281 -23.562 -18.859 1 83.25 297 LYS A C 1
ATOM 2444 O O . LYS A 1 297 ? 3.852 -22.453 -19.188 1 83.25 297 LYS A O 1
ATOM 2449 N N . LYS A 1 298 ? 4.855 -23.766 -17.734 1 81.94 298 LYS A N 1
ATOM 2450 C CA . LYS A 1 298 ? 4.926 -22.719 -16.719 1 81.94 298 LYS A CA 1
ATOM 2451 C C . LYS A 1 298 ? 5.766 -21.531 -17.188 1 81.94 298 LYS A C 1
ATOM 2453 O O . LYS A 1 298 ? 5.332 -20.391 -17.109 1 81.94 298 LYS A O 1
ATOM 2458 N N . PRO A 1 299 ? 6.961 -21.812 -17.766 1 87.38 299 PRO A N 1
ATOM 2459 C CA . PRO A 1 299 ? 7.781 -20.703 -18.266 1 87.38 299 PRO A CA 1
ATOM 2460 C C . PRO A 1 299 ? 7.059 -19.859 -19.312 1 87.38 299 PRO A C 1
ATOM 2462 O O . PRO A 1 299 ? 7.191 -18.625 -19.312 1 87.38 299 PRO A O 1
ATOM 2465 N N . ILE A 1 300 ? 6.312 -20.438 -20.109 1 86.75 300 ILE A N 1
ATOM 2466 C CA . ILE A 1 300 ? 5.648 -19.719 -21.203 1 86.75 300 ILE A CA 1
ATOM 2467 C C . ILE A 1 300 ? 4.566 -18.812 -20.625 1 86.75 300 ILE A C 1
ATOM 2469 O O . ILE A 1 300 ? 4.414 -17.672 -21.062 1 86.75 300 ILE A O 1
ATOM 2473 N N . ILE A 1 301 ? 3.928 -19.297 -19.656 1 81 301 ILE A N 1
ATOM 2474 C CA . ILE A 1 301 ? 2.859 -18.531 -19.016 1 81 301 ILE A CA 1
ATOM 2475 C C . ILE A 1 301 ? 3.461 -17.406 -18.188 1 81 301 ILE A C 1
ATOM 2477 O O . ILE A 1 301 ? 2.941 -16.297 -18.172 1 81 301 ILE A O 1
ATOM 2481 N N . SER A 1 302 ? 4.527 -17.672 -17.562 1 85.06 302 SER A N 1
ATOM 2482 C CA . SER A 1 302 ? 5.156 -16.766 -16.609 1 85.06 302 SER A CA 1
ATOM 2483 C C . SER A 1 302 ? 5.816 -15.594 -17.312 1 85.06 302 SER A C 1
ATOM 2485 O O . SER A 1 302 ? 5.914 -14.5 -16.75 1 85.06 302 SER A O 1
ATOM 2487 N N . ILE A 1 303 ? 6.191 -15.68 -18.531 1 83.12 303 ILE A N 1
ATOM 2488 C CA . ILE A 1 303 ? 6.977 -14.672 -19.234 1 83.12 303 ILE A CA 1
ATOM 2489 C C . ILE A 1 303 ? 6.168 -13.383 -19.359 1 83.12 303 ILE A C 1
ATOM 2491 O O . ILE A 1 303 ? 6.707 -12.281 -19.203 1 83.12 303 ILE A O 1
ATOM 2495 N N . GLY A 1 304 ? 4.922 -13.508 -19.656 1 74.06 304 GLY A N 1
ATOM 2496 C CA . GLY A 1 304 ? 4.086 -12.328 -19.75 1 74.06 304 GLY A CA 1
ATOM 2497 C C . GLY A 1 304 ? 4.059 -11.508 -18.484 1 74.06 304 GLY A C 1
ATOM 2498 O O . GLY A 1 304 ? 4.242 -10.289 -18.516 1 74.06 304 GLY A O 1
ATOM 2499 N N . ASN A 1 305 ? 3.938 -12.141 -17.391 1 76.62 305 ASN A N 1
ATOM 2500 C CA . ASN A 1 305 ? 3.883 -11.477 -16.094 1 76.62 305 ASN A CA 1
ATOM 2501 C C . ASN A 1 305 ? 5.234 -10.867 -15.711 1 76.62 305 ASN A C 1
ATOM 2503 O O . ASN A 1 305 ? 5.293 -9.781 -15.141 1 76.62 305 ASN A O 1
ATOM 2507 N N . THR A 1 306 ? 6.25 -11.539 -16.094 1 86 306 THR A N 1
ATOM 2508 C CA . THR A 1 306 ? 7.59 -11.078 -15.75 1 86 306 THR A CA 1
ATOM 2509 C C . THR A 1 306 ? 7.957 -9.836 -16.547 1 86 306 THR A C 1
ATOM 2511 O O . THR A 1 306 ? 8.633 -8.938 -16.047 1 86 306 THR A O 1
ATOM 2514 N N . LEU A 1 307 ? 7.504 -9.797 -17.75 1 83.69 307 LEU A N 1
ATOM 2515 C CA . LEU A 1 307 ? 7.773 -8.625 -18.578 1 83.69 307 LEU A CA 1
ATOM 2516 C C . LEU A 1 307 ? 7.094 -7.387 -18 1 83.69 307 LEU A C 1
ATOM 2518 O O . LEU A 1 307 ? 7.676 -6.301 -18.016 1 83.69 307 LEU A O 1
ATOM 2522 N N . ASN A 1 308 ? 5.996 -7.551 -17.531 1 77.31 308 ASN A N 1
ATOM 2523 C CA . ASN A 1 308 ? 5.301 -6.445 -16.875 1 77.31 308 ASN A CA 1
ATOM 2524 C C . ASN A 1 308 ? 6.023 -5.992 -15.617 1 77.31 308 ASN A C 1
ATOM 2526 O O . ASN A 1 308 ? 6.098 -4.793 -15.336 1 77.31 308 ASN A O 1
ATOM 2530 N N . SER A 1 309 ? 6.477 -6.973 -14.914 1 86.5 309 SER A N 1
ATOM 2531 C CA . SER A 1 309 ? 7.219 -6.656 -13.703 1 86.5 309 SER A CA 1
ATOM 2532 C C . SER A 1 309 ? 8.5 -5.895 -14.023 1 86.5 309 SER A C 1
ATOM 2534 O O . SER A 1 309 ? 8.891 -4.988 -13.281 1 86.5 309 SER A O 1
ATOM 2536 N N . ILE A 1 310 ? 9.078 -6.191 -15.125 1 89.88 310 ILE A N 1
ATOM 2537 C CA . ILE A 1 310 ? 10.297 -5.516 -15.562 1 89.88 310 ILE A CA 1
ATOM 2538 C C . ILE A 1 310 ? 9.992 -4.059 -15.891 1 89.88 310 ILE A C 1
ATOM 2540 O O . ILE A 1 310 ? 10.695 -3.15 -15.438 1 89.88 310 ILE A O 1
ATOM 2544 N N . ARG A 1 311 ? 9 -3.857 -16.609 1 84.81 311 ARG A N 1
ATOM 2545 C CA . ARG A 1 311 ? 8.617 -2.5 -16.984 1 84.81 311 ARG A CA 1
ATOM 2546 C C . ARG A 1 311 ? 8.312 -1.657 -15.75 1 84.81 311 ARG A C 1
ATOM 2548 O O . ARG A 1 311 ? 8.734 -0.503 -15.656 1 84.81 311 ARG A O 1
ATOM 2555 N N . THR A 1 312 ? 7.609 -2.277 -14.844 1 84.75 312 THR A N 1
ATOM 2556 C CA . THR A 1 312 ? 7.277 -1.585 -13.602 1 84.75 312 THR A CA 1
ATOM 2557 C C . THR A 1 312 ? 8.539 -1.236 -12.82 1 84.75 312 THR A C 1
ATOM 2559 O O . THR A 1 312 ? 8.656 -0.141 -12.273 1 84.75 312 THR A O 1
ATOM 2562 N N . SER A 1 313 ? 9.461 -2.188 -12.773 1 91.06 313 SER A N 1
ATOM 2563 C CA . SER A 1 313 ? 10.703 -1.968 -12.047 1 91.06 313 SER A CA 1
ATOM 2564 C C . SER A 1 313 ? 11.516 -0.836 -12.672 1 91.06 313 SER A C 1
ATOM 2566 O O . SER A 1 313 ? 12.156 -0.061 -11.961 1 91.06 313 SER A O 1
ATOM 2568 N N . TYR A 1 314 ? 11.469 -0.704 -13.961 1 90.88 314 TYR A N 1
ATOM 2569 C CA . TYR A 1 314 ? 12.164 0.383 -14.633 1 90.88 314 TYR A CA 1
ATOM 2570 C C . TYR A 1 314 ? 11.523 1.729 -14.312 1 90.88 314 TYR A C 1
ATOM 2572 O O . TYR A 1 314 ? 12.227 2.734 -14.164 1 90.88 314 TYR A O 1
ATOM 2580 N N . ALA A 1 315 ? 10.289 1.731 -14.258 1 88.12 315 ALA A N 1
ATOM 2581 C CA . ALA A 1 315 ? 9.602 2.957 -13.859 1 88.12 315 ALA A CA 1
ATOM 2582 C C . ALA A 1 315 ? 9.992 3.367 -12.438 1 88.12 315 ALA A C 1
ATOM 2584 O O . ALA A 1 315 ? 10.203 4.551 -12.164 1 88.12 315 ALA A O 1
ATOM 2585 N N . CYS A 1 316 ? 10.031 2.363 -11.57 1 91.62 316 CYS A N 1
ATOM 2586 C CA . CYS A 1 316 ? 10.445 2.629 -10.195 1 91.62 316 CYS A CA 1
ATOM 2587 C C . CYS A 1 316 ? 11.867 3.174 -10.148 1 91.62 316 CYS A C 1
ATOM 2589 O O . CYS A 1 316 ? 12.148 4.129 -9.422 1 91.62 316 CYS A O 1
ATOM 2591 N N . LEU A 1 317 ? 12.711 2.555 -10.953 1 93.06 317 LEU A N 1
ATOM 2592 C CA . LEU A 1 317 ? 14.102 3 -11.031 1 93.06 317 LEU A CA 1
ATOM 2593 C C . LEU A 1 317 ? 14.18 4.445 -11.516 1 93.06 317 LEU A C 1
ATOM 2595 O O . LEU A 1 317 ? 14.969 5.234 -10.992 1 93.06 317 LEU A O 1
ATOM 2599 N N . ASP A 1 318 ? 13.438 4.758 -12.445 1 92.94 318 ASP A N 1
ATOM 2600 C CA . ASP A 1 318 ? 13.383 6.109 -13 1 92.94 318 ASP A CA 1
ATOM 2601 C C . ASP A 1 318 ? 13.016 7.129 -11.93 1 92.94 318 ASP A C 1
ATOM 2603 O O . ASP A 1 318 ? 13.656 8.172 -11.812 1 92.94 318 ASP A O 1
ATOM 2607 N N . ARG A 1 319 ? 12.062 6.816 -11.148 1 90.06 319 ARG A N 1
ATOM 2608 C CA . ARG A 1 319 ? 11.586 7.73 -10.117 1 90.06 319 ARG A CA 1
ATOM 2609 C C . ARG A 1 319 ? 12.602 7.863 -8.992 1 90.06 319 ARG A C 1
ATOM 2611 O O . ARG A 1 319 ? 12.773 8.945 -8.422 1 90.06 319 ARG A O 1
ATOM 2618 N N . ILE A 1 320 ? 13.18 6.824 -8.648 1 92.62 320 ILE A N 1
ATOM 2619 C CA . ILE A 1 320 ? 14.195 6.852 -7.598 1 92.62 320 ILE A CA 1
ATOM 2620 C C . ILE A 1 320 ? 15.359 7.742 -8.031 1 92.62 320 ILE A C 1
ATOM 2622 O O . ILE A 1 320 ? 15.82 8.586 -7.266 1 92.62 320 ILE A O 1
ATOM 2626 N N . TYR A 1 321 ? 15.742 7.648 -9.242 1 92.81 321 TYR A N 1
ATOM 2627 C CA . TYR A 1 321 ? 16.906 8.398 -9.727 1 92.81 321 TYR A CA 1
ATOM 2628 C C . TYR A 1 321 ? 16.531 9.852 -10.008 1 92.81 321 TYR A C 1
ATOM 2630 O O . TYR A 1 321 ? 17.406 10.719 -10.062 1 92.81 321 TYR A O 1
ATOM 2638 N N . GLU A 1 322 ? 15.273 10.07 -10.188 1 90.25 322 GLU A N 1
ATOM 2639 C CA . GLU A 1 322 ? 14.836 11.461 -10.258 1 90.25 322 GLU A CA 1
ATOM 2640 C C . GLU A 1 322 ? 15.188 12.211 -8.969 1 90.25 322 GLU A C 1
ATOM 2642 O O . GLU A 1 322 ? 15.547 13.391 -9.016 1 90.25 322 GLU A O 1
ATOM 2647 N N . ILE A 1 323 ? 15.102 11.5 -7.918 1 89.06 323 ILE A N 1
ATOM 2648 C CA . ILE A 1 323 ? 15.422 12.102 -6.629 1 89.06 323 ILE A CA 1
ATOM 2649 C C . ILE A 1 323 ? 16.938 12.141 -6.445 1 89.06 323 ILE A C 1
ATOM 2651 O O . ILE A 1 323 ? 17.5 13.172 -6.062 1 89.06 323 ILE A O 1
ATOM 2655 N N . LEU A 1 324 ? 17.594 11.109 -6.73 1 91.5 324 LEU A N 1
ATOM 2656 C CA . LEU A 1 324 ? 19.031 10.969 -6.504 1 91.5 324 LEU A CA 1
ATOM 2657 C C . LEU A 1 324 ? 19.812 11.945 -7.379 1 91.5 324 LEU A C 1
ATOM 2659 O O . LEU A 1 324 ? 20.891 12.398 -7 1 91.5 324 LEU A O 1
ATOM 2663 N N . ASP A 1 325 ? 19.172 12.328 -8.5 1 90.19 325 ASP A N 1
ATOM 2664 C CA . ASP A 1 325 ? 19.906 13.18 -9.438 1 90.19 325 ASP A CA 1
ATOM 2665 C C . ASP A 1 325 ? 19.516 14.648 -9.258 1 90.19 325 ASP A C 1
ATOM 2667 O O . ASP A 1 325 ? 19.984 15.516 -10 1 90.19 325 ASP A O 1
ATOM 2671 N N . MET A 1 326 ? 18.688 14.93 -8.336 1 86.94 326 MET A N 1
ATOM 2672 C CA . MET A 1 326 ? 18.375 16.328 -8.039 1 86.94 326 MET A CA 1
ATOM 2673 C C . MET A 1 326 ? 19.609 17.094 -7.594 1 86.94 326 MET A C 1
ATOM 2675 O O . MET A 1 326 ? 20.469 16.531 -6.906 1 86.94 326 MET A O 1
ATOM 2679 N N . PRO A 1 327 ? 19.656 18.25 -7.973 1 85.19 327 PRO A N 1
ATOM 2680 C CA . PRO A 1 327 ? 20.828 19.031 -7.566 1 85.19 327 PRO A CA 1
ATOM 2681 C C . PRO A 1 327 ? 20.859 19.297 -6.062 1 85.19 327 PRO A C 1
ATOM 2683 O O . PRO A 1 327 ? 19.828 19.516 -5.441 1 85.19 327 PRO A O 1
ATOM 2686 N N . GLU A 1 328 ? 22.016 19.094 -5.543 1 81.19 328 GLU A N 1
ATOM 2687 C CA . GLU A 1 328 ? 22.25 19.312 -4.117 1 81.19 328 GLU A CA 1
ATOM 2688 C C . GLU A 1 328 ? 22.656 20.75 -3.836 1 81.19 328 GLU A C 1
ATOM 2690 O O . GLU A 1 328 ? 23.359 21.375 -4.641 1 81.19 328 GLU A O 1
ATOM 2695 N N . LYS A 1 329 ? 21.969 21.328 -3.006 1 71.44 329 LYS A N 1
ATOM 2696 C CA . LYS A 1 329 ? 22.406 22.641 -2.531 1 71.44 329 LYS A CA 1
ATOM 2697 C C . LYS A 1 329 ? 23.328 22.516 -1.318 1 71.44 329 LYS A C 1
ATOM 2699 O O . LYS A 1 329 ? 22.859 22.469 -0.18 1 71.44 329 LYS A O 1
ATOM 2704 N N . ARG A 1 330 ? 24.641 22.172 -1.667 1 72.31 330 ARG A N 1
ATOM 2705 C CA . ARG A 1 330 ? 25.578 22.062 -0.565 1 72.31 330 ARG A CA 1
ATOM 2706 C C . ARG A 1 330 ? 26.297 23.391 -0.316 1 72.31 330 ARG A C 1
ATOM 2708 O O . ARG A 1 330 ? 26.891 23.969 -1.232 1 72.31 330 ARG A O 1
ATOM 2715 N N . LYS A 1 331 ? 25.984 23.984 0.822 1 78.06 331 LYS A N 1
ATOM 2716 C CA . LYS A 1 331 ? 26.781 25.125 1.239 1 78.06 331 LYS A CA 1
ATOM 2717 C C . LYS A 1 331 ? 28.172 24.703 1.682 1 78.06 331 LYS A C 1
ATOM 2719 O O . LYS A 1 331 ? 28.375 23.562 2.09 1 78.06 331 LYS A O 1
ATOM 2724 N N . LYS A 1 332 ? 29.188 25.609 1.46 1 85.12 332 LYS A N 1
ATOM 2725 C CA . LYS A 1 332 ? 30.547 25.359 1.935 1 85.12 332 LYS A CA 1
ATOM 2726 C C . LYS A 1 332 ? 30.609 25.375 3.459 1 85.12 332 LYS A C 1
ATOM 2728 O O . LYS A 1 332 ? 29.812 26.062 4.109 1 85.12 332 LYS A O 1
ATOM 2733 N N . GLU A 1 333 ? 31.391 24.484 3.93 1 86.56 333 GLU A N 1
ATOM 2734 C CA . GLU A 1 333 ? 31.625 24.516 5.371 1 86.56 333 GLU A CA 1
ATOM 2735 C C . GLU A 1 333 ? 32.125 25.891 5.805 1 86.56 333 GLU A C 1
ATOM 2737 O O . GLU A 1 333 ? 32.938 26.516 5.102 1 86.56 333 GLU A O 1
ATOM 2742 N N . PHE A 1 334 ? 31.656 26.359 6.852 1 89.62 334 PHE A N 1
ATOM 2743 C CA . PHE A 1 334 ? 32.125 27.641 7.391 1 89.62 334 PHE A CA 1
ATOM 2744 C C . PHE A 1 334 ? 33.594 27.562 7.789 1 89.62 334 PHE A C 1
ATOM 2746 O O . PHE A 1 334 ? 34.031 26.594 8.414 1 89.62 334 PHE A O 1
ATOM 2753 N N . PRO A 1 335 ? 34.312 28.5 7.387 1 88.69 335 PRO A N 1
ATOM 2754 C CA . PRO A 1 335 ? 35.75 28.453 7.691 1 88.69 335 PRO A CA 1
ATOM 2755 C C . PRO A 1 335 ? 36.031 28.5 9.188 1 88.69 335 PRO A C 1
ATOM 2757 O O . PRO A 1 335 ? 35.188 28.953 9.969 1 88.69 335 PRO A O 1
ATOM 2760 N N . GLU A 1 336 ? 37.219 27.859 9.555 1 88 336 GLU A N 1
ATOM 2761 C CA . GLU A 1 336 ? 37.656 27.938 10.945 1 88 336 GLU A CA 1
ATOM 2762 C C . GLU A 1 336 ? 38.062 29.344 11.32 1 88 336 GLU A C 1
ATOM 2764 O O . GLU A 1 336 ? 38.969 29.938 10.695 1 88 336 GLU A O 1
ATOM 2769 N N . VAL A 1 337 ? 37.375 29.875 12.242 1 88.69 337 VAL A N 1
ATOM 2770 C CA . VAL A 1 337 ? 37.656 31.234 12.695 1 88.69 337 VAL A CA 1
ATOM 2771 C C . VAL A 1 337 ? 37.844 31.25 14.219 1 88.69 337 VAL A C 1
ATOM 2773 O O . VAL A 1 337 ? 37.406 30.312 14.898 1 88.69 337 VAL A O 1
ATOM 2776 N N . ASP A 1 338 ? 38.531 32.219 14.82 1 84 338 ASP A N 1
ATOM 2777 C CA . ASP A 1 338 ? 38.812 32.312 16.25 1 84 338 ASP A CA 1
ATOM 2778 C C . ASP A 1 338 ? 37.594 32.844 17 1 84 338 ASP A C 1
ATOM 2780 O O . ASP A 1 338 ? 37.594 32.906 18.234 1 84 338 ASP A O 1
ATOM 2784 N N . GLY A 1 339 ? 36.562 33.031 16.391 1 88.94 339 GLY A N 1
ATOM 2785 C CA . GLY A 1 339 ? 35.375 33.594 17.031 1 88.94 339 GLY A CA 1
ATOM 2786 C C . GLY A 1 339 ? 34.562 34.469 16.109 1 88.94 339 GLY A C 1
ATOM 2787 O O . GLY A 1 339 ? 34.875 34.625 14.93 1 88.94 339 GLY A O 1
ATOM 2788 N N . ILE A 1 340 ? 33.5 34.938 16.719 1 91.88 340 ILE A N 1
ATOM 2789 C CA . ILE A 1 340 ? 32.625 35.812 15.961 1 91.88 340 ILE A CA 1
ATOM 2790 C C . ILE A 1 340 ? 33 37.281 16.219 1 91.88 340 ILE A C 1
ATOM 2792 O O . ILE A 1 340 ? 33 37.719 17.375 1 91.88 340 ILE A O 1
ATOM 2796 N N . ASN A 1 341 ? 33.312 37.969 15.172 1 93.19 341 ASN A N 1
ATOM 2797 C CA . ASN A 1 341 ? 33.688 39.375 15.289 1 93.19 341 ASN A CA 1
ATOM 2798 C C . ASN A 1 341 ? 32.5 40.312 15.016 1 93.19 341 ASN A C 1
ATOM 2800 O O . ASN A 1 341 ? 32.438 41.406 15.562 1 93.19 341 ASN A O 1
ATOM 2804 N N . GLU A 1 342 ? 31.75 39.844 14.102 1 94.5 342 GLU A N 1
ATOM 2805 C CA . GLU A 1 342 ? 30.609 40.688 13.734 1 94.5 342 GLU A CA 1
ATOM 2806 C C . GLU A 1 342 ? 29.531 39.844 13.023 1 94.5 342 GLU A C 1
ATOM 2808 O O . GLU A 1 342 ? 29.859 38.938 12.242 1 94.5 342 GLU A O 1
ATOM 2813 N N . ILE A 1 343 ? 28.312 40.094 13.359 1 95.69 343 ILE A N 1
ATOM 2814 C CA . ILE A 1 343 ? 27.156 39.562 12.633 1 95.69 343 ILE A CA 1
ATOM 2815 C C . ILE A 1 343 ? 26.391 40.719 11.977 1 95.69 343 ILE A C 1
ATOM 2817 O O . ILE A 1 343 ? 26.016 41.688 12.648 1 95.69 343 ILE A O 1
ATOM 2821 N N . LYS A 1 344 ? 26.188 40.625 10.633 1 95.62 344 LYS A N 1
ATOM 2822 C CA . LYS A 1 344 ? 25.516 41.719 9.922 1 95.62 344 LYS A CA 1
ATOM 2823 C C . LYS A 1 344 ? 24.344 41.188 9.102 1 95.62 344 LYS A C 1
ATOM 2825 O O . LYS A 1 344 ? 24.5 40.281 8.281 1 95.62 344 LYS A O 1
ATOM 2830 N N . PHE A 1 345 ? 23.188 41.656 9.414 1 95.38 345 PHE A N 1
ATOM 2831 C CA . PHE A 1 345 ? 22.031 41.531 8.539 1 95.38 345 PHE A CA 1
ATOM 2832 C C . PHE A 1 345 ? 21.922 42.719 7.613 1 95.38 345 PHE A C 1
ATOM 2834 O O . PHE A 1 345 ? 21.781 43.844 8.07 1 95.38 345 PHE A O 1
ATOM 2841 N N . GLU A 1 346 ? 22 42.438 6.352 1 95 346 GLU A N 1
ATOM 2842 C CA . GLU A 1 346 ? 22.047 43.562 5.395 1 95 346 GLU A CA 1
ATOM 2843 C C . GLU A 1 346 ? 20.828 43.5 4.457 1 95 346 GLU A C 1
ATOM 2845 O O . GLU A 1 346 ? 20.75 42.656 3.578 1 95 346 GLU A O 1
ATOM 2850 N N . ASN A 1 347 ? 19.938 44.469 4.613 1 94.62 347 ASN A N 1
ATOM 2851 C CA . ASN A 1 347 ? 18.781 44.688 3.736 1 94.62 347 ASN A CA 1
ATOM 2852 C C . ASN A 1 347 ? 17.984 43.406 3.535 1 94.62 347 ASN A C 1
ATOM 2854 O O . ASN A 1 347 ? 17.703 43.031 2.4 1 94.62 347 ASN A O 1
ATOM 2858 N N . ILE A 1 348 ? 17.719 42.781 4.609 1 94.19 348 ILE A N 1
ATOM 2859 C CA . ILE A 1 348 ? 17 41.531 4.535 1 94.19 348 ILE A CA 1
ATOM 2860 C C . ILE A 1 348 ? 15.516 41.781 4.266 1 94.19 348 ILE A C 1
ATOM 2862 O O . ILE A 1 348 ? 14.883 42.594 4.961 1 94.19 348 ILE A O 1
ATOM 2866 N N . SER A 1 349 ? 14.984 41.094 3.229 1 93.81 349 SER A N 1
ATOM 2867 C CA . SER A 1 349 ? 13.562 41.156 2.92 1 93.81 349 SER A CA 1
ATOM 2868 C C . SER A 1 349 ? 12.977 39.75 2.76 1 93.81 349 SER A C 1
ATOM 2870 O O . SER A 1 349 ? 13.555 38.906 2.076 1 93.81 349 SER A O 1
ATOM 2872 N N . TYR A 1 350 ? 11.945 39.5 3.475 1 91.31 350 TYR A N 1
ATOM 2873 C CA . TYR A 1 350 ? 11.219 38.25 3.389 1 91.31 350 TYR A CA 1
ATOM 2874 C C . TYR A 1 350 ? 9.797 38.406 3.92 1 91.31 350 TYR A C 1
ATOM 2876 O O . TYR A 1 350 ? 9.602 38.688 5.102 1 91.31 350 TYR A O 1
ATOM 2884 N N . CYS A 1 351 ? 8.914 38.188 3.098 1 83.88 351 CYS A N 1
ATOM 2885 C CA . CYS A 1 351 ? 7.5 38.375 3.414 1 83.88 351 CYS A CA 1
ATOM 2886 C C . CYS A 1 351 ? 7.234 39.719 4.027 1 83.88 351 CYS A C 1
ATOM 2888 O O . CYS A 1 351 ? 7.367 40.75 3.354 1 83.88 351 CYS A O 1
ATOM 2890 N N . GLU A 1 352 ? 7.043 39.812 5.398 1 82.75 352 GLU A N 1
ATOM 2891 C CA . GLU A 1 352 ? 6.68 41.062 6.043 1 82.75 352 GLU A CA 1
ATOM 2892 C C . GLU A 1 352 ? 7.914 41.812 6.523 1 82.75 352 GLU A C 1
ATOM 2894 O O . GLU A 1 352 ? 7.828 43 6.891 1 82.75 352 GLU A O 1
ATOM 2899 N N . ILE A 1 353 ? 9.016 41.156 6.438 1 87.75 353 ILE A N 1
ATOM 2900 C CA . ILE A 1 353 ? 10.266 41.844 6.801 1 87.75 353 ILE A CA 1
ATOM 2901 C C . ILE A 1 353 ? 10.773 42.656 5.625 1 87.75 353 ILE A C 1
ATOM 2903 O O . ILE A 1 353 ? 11.023 42.125 4.539 1 87.75 353 ILE A O 1
ATOM 2907 N N . LYS A 1 354 ? 10.844 43.969 5.762 1 89.56 354 LYS A N 1
ATOM 2908 C CA . LYS A 1 354 ? 11.289 44.844 4.676 1 89.56 354 LYS A CA 1
ATOM 2909 C C . LYS A 1 354 ? 12.578 45.562 5.055 1 89.56 354 LYS A C 1
ATOM 2911 O O . LYS A 1 354 ? 12.602 46.312 6.027 1 89.56 354 LYS A O 1
ATOM 2916 N N . ASP A 1 355 ? 13.562 45.375 4.328 1 91.25 355 ASP A N 1
ATOM 2917 C CA . ASP A 1 355 ? 14.828 46.094 4.398 1 91.25 355 ASP A CA 1
ATOM 2918 C C . ASP A 1 355 ? 15.359 46.125 5.828 1 91.25 355 ASP A C 1
ATOM 2920 O O . ASP A 1 355 ? 15.633 47.219 6.363 1 91.25 355 ASP A O 1
ATOM 2924 N N . PHE A 1 356 ? 15.445 45 6.43 1 93.06 356 PHE A N 1
ATOM 2925 C CA . PHE A 1 356 ? 15.875 44.875 7.816 1 93.06 356 PHE A CA 1
ATOM 2926 C C . PHE A 1 356 ? 17.391 44.906 7.91 1 93.06 356 PHE A C 1
ATOM 2928 O O . PHE A 1 356 ? 18.078 44.219 7.156 1 93.06 356 PHE A O 1
ATOM 2935 N N . ASN A 1 357 ? 17.906 45.75 8.75 1 93.94 357 ASN A N 1
ATOM 2936 C CA . ASN A 1 357 ? 19.328 45.844 9.023 1 93.94 357 ASN A CA 1
ATOM 2937 C C . ASN A 1 357 ? 19.641 45.719 10.508 1 93.94 357 ASN A C 1
ATOM 2939 O O . ASN A 1 357 ? 18.922 46.25 11.352 1 93.94 357 ASN A O 1
ATOM 2943 N N . LEU A 1 358 ? 20.688 44.906 10.836 1 93.94 358 LEU A N 1
ATOM 2944 C CA . LEU A 1 358 ? 21.094 44.688 12.227 1 93.94 358 LEU A CA 1
ATOM 2945 C C . LEU A 1 358 ? 22.562 44.312 12.312 1 93.94 358 LEU A C 1
ATOM 2947 O O . LEU A 1 358 ? 23.047 43.531 11.508 1 93.94 358 LEU A O 1
ATOM 2951 N N . LYS A 1 359 ? 23.219 44.969 13.164 1 94.5 359 LYS A N 1
ATOM 2952 C CA . LYS A 1 359 ? 24.609 44.625 13.469 1 94.5 359 LYS A CA 1
ATOM 2953 C C . LYS A 1 359 ? 24.766 44.156 14.914 1 94.5 359 LYS A C 1
ATOM 2955 O O . LYS A 1 359 ? 24.297 44.844 15.836 1 94.5 359 LYS A O 1
ATOM 2960 N N . ILE A 1 360 ? 25.438 43.062 15.094 1 94.75 360 ILE A N 1
ATOM 2961 C CA . ILE A 1 360 ? 25.672 42.531 16.422 1 94.75 360 ILE A CA 1
ATOM 2962 C C . ILE A 1 360 ? 27.172 42.344 16.672 1 94.75 360 ILE A C 1
ATOM 2964 O O . ILE A 1 360 ? 27.859 41.719 15.867 1 94.75 360 ILE A O 1
ATOM 2968 N N . MET A 1 361 ? 27.578 42.875 17.766 1 93.81 361 MET A N 1
ATOM 2969 C CA . MET A 1 361 ? 28.984 42.781 18.141 1 93.81 361 MET A CA 1
ATOM 2970 C C . MET A 1 361 ? 29.188 41.656 19.172 1 93.81 361 MET A C 1
ATOM 2972 O O . MET A 1 361 ? 28.219 41.25 19.812 1 93.81 361 MET A O 1
ATOM 2976 N N . PRO A 1 362 ? 30.438 41.188 19.297 1 93.5 362 PRO A N 1
ATOM 2977 C CA . PRO A 1 362 ? 30.688 40.125 20.281 1 93.5 362 PRO A CA 1
ATOM 2978 C C . PRO A 1 362 ? 30.281 40.531 21.688 1 93.5 362 PRO A C 1
ATOM 2980 O O . PRO A 1 362 ? 30.562 41.656 22.125 1 93.5 362 PRO A O 1
ATOM 2983 N N . GLY A 1 363 ? 29.578 39.625 22.359 1 90.62 363 GLY A N 1
ATOM 2984 C CA . GLY A 1 363 ? 29.172 39.844 23.75 1 90.62 363 GLY A CA 1
ATOM 2985 C C . GLY A 1 363 ? 27.828 40.531 23.875 1 90.62 363 GLY A C 1
ATOM 2986 O O . GLY A 1 363 ? 27.297 40.656 24.969 1 90.62 363 GLY A O 1
ATOM 2987 N N . GLU A 1 364 ? 27.312 40.938 22.766 1 92.5 364 GLU A N 1
ATOM 2988 C CA . GLU A 1 364 ? 26.031 41.656 22.781 1 92.5 364 GLU A CA 1
ATOM 2989 C C . GLU A 1 364 ? 24.859 40.688 22.906 1 92.5 364 GLU A C 1
ATOM 2991 O O . GLU A 1 364 ? 24.922 39.562 22.359 1 92.5 364 GLU A O 1
ATOM 2996 N N . HIS A 1 365 ? 23.859 41.094 23.656 1 93.44 365 HIS A N 1
ATOM 2997 C CA . HIS A 1 365 ? 22.625 40.312 23.781 1 93.44 365 HIS A CA 1
ATOM 2998 C C . HIS A 1 365 ? 21.469 41.031 23.094 1 93.44 365 HIS A C 1
ATOM 3000 O O . HIS A 1 365 ? 21.125 42.156 23.438 1 93.44 365 HIS A O 1
ATOM 3006 N N . VAL A 1 366 ? 20.891 40.344 22.109 1 93.12 366 VAL A N 1
ATOM 3007 C CA . VAL A 1 366 ? 19.797 40.938 21.328 1 93.12 366 VAL A CA 1
ATOM 3008 C C . VAL A 1 366 ? 18.516 40.125 21.516 1 93.12 366 VAL A C 1
ATOM 3010 O O . VAL A 1 366 ? 18.562 38.875 21.484 1 93.12 366 VAL A O 1
ATOM 3013 N N . SER A 1 367 ? 17.422 40.75 21.797 1 92.56 367 SER A N 1
ATOM 3014 C CA . SER A 1 367 ? 16.125 40.125 21.891 1 92.56 367 SER A CA 1
ATOM 3015 C C . SER A 1 367 ? 15.273 40.438 20.656 1 92.56 367 SER A C 1
ATOM 3017 O O . SER A 1 367 ? 15.078 41.594 20.312 1 92.56 367 SER A O 1
ATOM 3019 N N . LEU A 1 368 ? 14.883 39.406 20.031 1 91.19 368 LEU A N 1
ATOM 3020 C CA . LEU A 1 368 ? 14.008 39.562 18.859 1 91.19 368 LEU A CA 1
ATOM 3021 C C . LEU A 1 368 ? 12.57 39.188 19.219 1 91.19 368 LEU A C 1
ATOM 3023 O O . LEU A 1 368 ? 12.32 38.156 19.812 1 91.19 368 LEU A O 1
ATOM 3027 N N . THR A 1 369 ? 11.625 40.062 18.875 1 88.88 369 THR A N 1
ATOM 3028 C CA . THR A 1 369 ? 10.211 39.844 19.109 1 88.88 369 THR A CA 1
ATOM 3029 C C . THR A 1 369 ? 9.406 40 17.828 1 88.88 369 THR A C 1
ATOM 3031 O O . THR A 1 369 ? 9.961 40.406 16.797 1 88.88 369 THR A O 1
ATOM 3034 N N . GLY A 1 370 ? 8.172 39.562 17.859 1 86.38 370 GLY A N 1
ATOM 3035 C CA . GLY A 1 370 ? 7.297 39.719 16.703 1 86.38 370 GLY A CA 1
ATOM 3036 C C . GLY A 1 370 ? 7.023 38.406 15.984 1 86.38 370 GLY A C 1
ATOM 3037 O O . GLY A 1 370 ? 7.652 37.375 16.281 1 86.38 370 GLY A O 1
ATOM 3038 N N . ASP A 1 371 ? 6.184 38.469 15 1 82 371 ASP A N 1
ATOM 3039 C CA . ASP A 1 371 ? 5.668 37.281 14.336 1 82 371 ASP A CA 1
ATOM 3040 C C . ASP A 1 371 ? 6.695 36.688 13.359 1 82 371 ASP A C 1
ATOM 3042 O O . ASP A 1 371 ? 6.664 35.5 13.047 1 82 371 ASP A O 1
ATOM 3046 N N . ASN A 1 372 ? 7.617 37.5 12.922 1 87.75 372 ASN A N 1
ATOM 3047 C CA . ASN A 1 372 ? 8.547 37.062 11.883 1 87.75 372 ASN A CA 1
ATOM 3048 C C . ASN A 1 372 ? 9.922 36.719 12.469 1 87.75 372 ASN A C 1
ATOM 3050 O O . ASN A 1 372 ? 10.875 36.5 11.719 1 87.75 372 ASN A O 1
ATOM 3054 N N . ARG A 1 373 ? 10.047 36.75 13.797 1 88.94 373 ARG A N 1
ATOM 3055 C CA . ARG A 1 373 ? 11.336 36.531 14.438 1 88.94 373 ARG A CA 1
ATOM 3056 C C . ARG A 1 373 ? 11.898 35.156 14.062 1 88.94 373 ARG A C 1
ATOM 3058 O O . ARG A 1 373 ? 13.094 35 13.828 1 88.94 373 ARG A O 1
ATOM 3065 N N . ASN A 1 374 ? 11.008 34.219 13.875 1 87.38 374 ASN A N 1
ATOM 3066 C CA . ASN A 1 374 ? 11.438 32.844 13.531 1 87.38 374 ASN A CA 1
ATOM 3067 C C . ASN A 1 374 ? 11.984 32.781 12.109 1 87.38 374 ASN A C 1
ATOM 3069 O O . ASN A 1 374 ? 12.961 32.094 11.844 1 87.38 374 ASN A O 1
ATOM 3073 N N . ASN A 1 375 ? 11.391 33.5 11.242 1 88.94 375 ASN A N 1
ATOM 3074 C CA . ASN A 1 375 ? 11.852 33.531 9.859 1 88.94 375 ASN A CA 1
ATOM 3075 C C . ASN A 1 375 ? 13.258 34.125 9.75 1 88.94 375 ASN A C 1
ATOM 3077 O O . ASN A 1 375 ? 14.07 33.656 8.953 1 88.94 375 ASN A O 1
ATOM 3081 N N . LEU A 1 376 ? 13.422 35.156 10.547 1 90.69 376 LEU A N 1
ATOM 3082 C CA . LEU A 1 376 ? 14.727 35.781 10.516 1 90.69 376 LEU A CA 1
ATOM 3083 C C . LEU A 1 376 ? 15.82 34.812 10.953 1 90.69 376 LEU A C 1
ATOM 3085 O O . LEU A 1 376 ? 16.906 34.781 10.352 1 90.69 376 LEU A O 1
ATOM 3089 N N . ILE A 1 377 ? 15.531 34.094 11.953 1 89.88 377 ILE A N 1
ATOM 3090 C CA . ILE A 1 377 ? 16.516 33.156 12.469 1 89.88 377 ILE A CA 1
ATOM 3091 C C . ILE A 1 377 ? 16.719 32.031 11.461 1 89.88 377 ILE A C 1
ATOM 3093 O O . ILE A 1 377 ? 17.844 31.547 11.273 1 89.88 377 ILE A O 1
ATOM 3097 N N . LYS A 1 378 ? 15.688 31.609 10.852 1 87.88 378 LYS A N 1
ATOM 3098 C CA . LYS A 1 378 ? 15.812 30.578 9.828 1 87.88 378 LYS A CA 1
ATOM 3099 C C . LYS A 1 378 ? 16.688 31.062 8.672 1 87.88 378 LYS A C 1
ATOM 3101 O O . LYS A 1 378 ? 17.438 30.281 8.086 1 87.88 378 LYS A O 1
ATOM 3106 N N . ILE A 1 379 ? 16.578 32.281 8.359 1 89.56 379 ILE A N 1
ATOM 3107 C CA . ILE A 1 379 ? 17.422 32.875 7.324 1 89.56 379 ILE A CA 1
ATOM 3108 C C . ILE A 1 379 ? 18.875 32.906 7.781 1 89.56 379 ILE A C 1
ATOM 3110 O O . ILE A 1 379 ? 19.781 32.562 7.008 1 89.56 379 ILE A O 1
ATOM 3114 N N . PHE A 1 380 ? 19 33.219 9.008 1 91.31 380 PHE A N 1
ATOM 3115 C CA . PHE A 1 380 ? 20.344 33.25 9.578 1 91.31 380 PHE A CA 1
ATOM 3116 C C . PHE A 1 380 ? 20.984 31.875 9.531 1 91.31 380 PHE A C 1
ATOM 3118 O O . PHE A 1 380 ? 22.156 31.75 9.203 1 91.31 380 PHE A O 1
ATOM 3125 N N . LEU A 1 381 ? 20.188 30.875 9.773 1 88.62 381 LEU A N 1
ATOM 3126 C CA . LEU A 1 381 ? 20.688 29.5 9.852 1 88.62 381 LEU A CA 1
ATOM 3127 C C . LEU A 1 381 ? 20.766 28.875 8.469 1 88.62 381 LEU A C 1
ATOM 3129 O O . LEU A 1 381 ? 21.219 27.734 8.32 1 88.62 381 LEU A O 1
ATOM 3133 N N . GLY A 1 382 ? 20.297 29.562 7.465 1 81.88 382 GLY A N 1
ATOM 3134 C CA . GLY A 1 382 ? 20.344 29.078 6.094 1 81.88 382 GLY A CA 1
ATOM 3135 C C . GLY A 1 382 ? 19.234 28.109 5.762 1 81.88 382 GLY A C 1
ATOM 3136 O O . GLY A 1 382 ? 19.312 27.375 4.781 1 81.88 382 GLY A O 1
ATOM 3137 N N . LEU A 1 383 ? 18.297 28.125 6.574 1 79.38 383 LEU A N 1
ATOM 3138 C CA . LEU A 1 383 ? 17.188 27.203 6.371 1 79.38 383 LEU A CA 1
ATOM 3139 C C . LEU A 1 383 ? 16.125 27.812 5.457 1 79.38 383 LEU A C 1
ATOM 3141 O O . LEU A 1 383 ? 15.281 27.094 4.906 1 79.38 383 LEU A O 1
ATOM 3145 N N . LEU A 1 384 ? 16.125 29.109 5.398 1 82.38 384 LEU A N 1
ATOM 3146 C CA . LEU A 1 384 ? 15.227 29.891 4.551 1 82.38 384 LEU A CA 1
ATOM 3147 C C . LEU A 1 384 ? 16.016 30.906 3.725 1 82.38 384 LEU A C 1
ATOM 3149 O O . LEU A 1 384 ? 16.953 31.531 4.223 1 82.38 384 LEU A O 1
ATOM 3153 N N . GLU A 1 385 ? 15.586 31.047 2.518 1 83.75 385 GLU A N 1
ATOM 3154 C CA . GLU A 1 385 ? 16.25 32.031 1.669 1 83.75 385 GLU A CA 1
ATOM 3155 C C . GLU A 1 385 ? 15.516 33.344 1.678 1 83.75 385 GLU A C 1
ATOM 3157 O O . GLU A 1 385 ? 14.297 33.406 1.482 1 83.75 385 GLU A O 1
ATOM 3162 N N . ALA A 1 386 ? 16.344 34.344 1.957 1 88.69 386 ALA A N 1
ATOM 3163 C CA . ALA A 1 386 ? 15.766 35.656 1.912 1 88.69 386 ALA A CA 1
ATOM 3164 C C . ALA A 1 386 ? 15.477 36.094 0.475 1 88.69 386 ALA A C 1
ATOM 3166 O O . ALA A 1 386 ? 16.141 35.625 -0.459 1 88.69 386 ALA A O 1
ATOM 3167 N N . GLU A 1 387 ? 14.508 36.875 0.278 1 90.38 387 GLU A N 1
ATOM 3168 C CA . GLU A 1 387 ? 14.188 37.406 -1.045 1 90.38 387 GLU A CA 1
ATOM 3169 C C . GLU A 1 387 ? 15.227 38.406 -1.504 1 90.38 387 GLU A C 1
ATOM 3171 O O . GLU A 1 387 ? 15.586 38.438 -2.682 1 90.38 387 GLU A O 1
ATOM 3176 N N . ASN A 1 388 ? 15.602 39.219 -0.576 1 92.06 388 ASN A N 1
ATOM 3177 C CA . ASN A 1 388 ? 16.656 40.188 -0.798 1 92.06 388 ASN A CA 1
ATOM 3178 C C . ASN A 1 388 ? 17.562 40.312 0.418 1 92.06 388 ASN A C 1
ATOM 3180 O O . ASN A 1 388 ? 17.172 40 1.536 1 92.06 388 ASN A O 1
ATOM 3184 N N . GLY A 1 389 ? 18.828 40.656 0.059 1 93.19 389 GLY A N 1
ATOM 3185 C CA . GLY A 1 389 ? 19.766 40.906 1.14 1 93.19 389 GLY A CA 1
ATOM 3186 C C . GLY A 1 389 ? 20.641 39.719 1.465 1 93.19 389 GLY A C 1
ATOM 3187 O O . GLY A 1 389 ? 20.625 38.719 0.744 1 93.19 389 GLY A O 1
ATOM 3188 N N . SER A 1 390 ? 21.469 39.938 2.451 1 93.06 390 SER A N 1
ATOM 3189 C CA . SER A 1 390 ? 22.359 38.844 2.848 1 93.06 390 SER A CA 1
ATOM 3190 C C . SER A 1 390 ? 22.719 38.938 4.328 1 93.06 390 SER A C 1
ATOM 3192 O O . SER A 1 390 ? 22.609 40.031 4.93 1 93.06 390 SER A O 1
ATOM 3194 N N . VAL A 1 391 ? 23 37.875 4.871 1 94.5 391 VAL A N 1
ATOM 3195 C CA . VAL A 1 391 ? 23.5 37.781 6.238 1 94.5 391 VAL A CA 1
ATOM 3196 C C . VAL A 1 391 ? 24.984 37.406 6.219 1 94.5 391 VAL A C 1
ATOM 3198 O O . VAL A 1 391 ? 25.375 36.469 5.516 1 94.5 391 VAL A O 1
ATOM 3201 N N . ARG A 1 392 ? 25.75 38.094 6.957 1 95.06 392 ARG A N 1
ATOM 3202 C CA . ARG A 1 392 ? 27.188 37.844 6.988 1 95.06 392 ARG A CA 1
ATOM 3203 C C . ARG A 1 392 ? 27.688 37.688 8.422 1 95.06 392 ARG A C 1
ATOM 3205 O O . ARG A 1 392 ? 27.219 38.375 9.328 1 95.06 392 ARG A O 1
ATOM 3212 N N . VAL A 1 393 ? 28.609 36.75 8.594 1 94.62 393 VAL A N 1
ATOM 3213 C CA . VAL A 1 393 ? 29.328 36.562 9.844 1 94.62 393 VAL A CA 1
ATOM 3214 C C . VAL A 1 393 ? 30.828 36.656 9.578 1 94.62 393 VAL A C 1
ATOM 3216 O O . VAL A 1 393 ? 31.375 35.906 8.781 1 94.62 393 VAL A O 1
ATOM 3219 N N . ASN A 1 394 ? 31.547 37.531 10.234 1 93.81 394 ASN A N 1
ATOM 3220 C CA . ASN A 1 394 ? 32.969 37.781 9.977 1 93.81 394 ASN A CA 1
ATOM 3221 C C . ASN A 1 394 ? 33.219 38 8.492 1 93.81 394 ASN A C 1
ATOM 3223 O O . ASN A 1 394 ? 34.156 37.406 7.93 1 93.81 394 ASN A O 1
ATOM 3227 N N . ASP A 1 395 ? 32.312 38.5 7.715 1 89.44 395 ASP A N 1
ATOM 3228 C CA . ASP A 1 395 ? 32.406 38.875 6.305 1 89.44 395 ASP A CA 1
ATOM 3229 C C . ASP A 1 395 ? 32.125 37.688 5.406 1 89.44 395 ASP A C 1
ATOM 3231 O O . ASP A 1 395 ? 32.219 37.781 4.18 1 89.44 395 ASP A O 1
ATOM 3235 N N . PHE A 1 396 ? 31.828 36.594 6.023 1 92.5 396 PHE A N 1
ATOM 3236 C CA . PHE A 1 396 ? 31.422 35.438 5.234 1 92.5 396 PHE A CA 1
ATOM 3237 C C . PHE A 1 396 ? 29.922 35.438 5.02 1 92.5 396 PHE A C 1
ATOM 3239 O O . PHE A 1 396 ? 29.141 35.5 5.977 1 92.5 396 PHE A O 1
ATOM 3246 N N . ASP A 1 397 ? 29.562 35.281 3.805 1 91.88 397 ASP A N 1
ATOM 3247 C CA . ASP A 1 397 ? 28.156 35.281 3.434 1 91.88 397 ASP A CA 1
ATOM 3248 C C . ASP A 1 397 ? 27.484 33.938 3.727 1 91.88 397 ASP A C 1
ATOM 3250 O O . ASP A 1 397 ? 27.906 32.906 3.197 1 91.88 397 ASP A O 1
ATOM 3254 N N . LEU A 1 398 ? 26.438 33.938 4.422 1 90.81 398 LEU A N 1
ATOM 3255 C CA . LEU A 1 398 ? 25.812 32.688 4.859 1 90.81 398 LEU A CA 1
ATOM 3256 C C . LEU A 1 398 ? 25.016 32.062 3.727 1 90.81 398 LEU A C 1
ATOM 3258 O O . LEU A 1 398 ? 24.547 30.938 3.848 1 90.81 398 LEU A O 1
ATOM 3262 N N . SER A 1 399 ? 24.891 32.781 2.613 1 86.31 399 SER A N 1
ATOM 3263 C CA . SER A 1 399 ? 24.312 32.156 1.433 1 86.31 399 SER A CA 1
ATOM 3264 C C . SER A 1 399 ? 25.266 31.141 0.8 1 86.31 399 SER A C 1
ATOM 3266 O O . SER A 1 399 ? 24.844 30.219 0.106 1 86.31 399 SER A O 1
ATOM 3268 N N . GLN A 1 400 ? 26.516 31.312 1.124 1 87.12 400 GLN A N 1
ATOM 3269 C CA . GLN A 1 400 ? 27.531 30.453 0.538 1 87.12 400 GLN A CA 1
ATOM 3270 C C . GLN A 1 400 ? 28.109 29.484 1.575 1 87.12 400 GLN A C 1
ATOM 3272 O O . GLN A 1 400 ? 28.578 28.406 1.229 1 87.12 400 GLN A O 1
ATOM 3277 N N . TYR A 1 401 ? 28.109 29.969 2.797 1 88.94 401 TYR A N 1
ATOM 3278 C CA . TYR A 1 401 ? 28.719 29.188 3.859 1 88.94 401 TYR A CA 1
ATOM 3279 C C . TYR A 1 401 ? 27.672 28.719 4.867 1 88.94 401 TYR A C 1
ATOM 3281 O O . TYR A 1 401 ? 26.734 29.453 5.191 1 88.94 401 TYR A O 1
ATOM 3289 N N . ASP A 1 402 ? 27.891 27.516 5.344 1 87.19 402 ASP A N 1
ATOM 3290 C CA . ASP A 1 402 ? 27 26.953 6.352 1 87.19 402 ASP A CA 1
ATOM 3291 C C . ASP A 1 402 ? 27.531 27.203 7.758 1 87.19 402 ASP A C 1
ATOM 3293 O O . ASP A 1 402 ? 28.406 26.484 8.227 1 87.19 402 ASP A O 1
ATOM 3297 N N . ILE A 1 403 ? 26.969 28.062 8.391 1 84.44 403 ILE A N 1
ATOM 3298 C CA . ILE A 1 403 ? 27.453 28.453 9.711 1 84.44 403 ILE A CA 1
ATOM 3299 C C . ILE A 1 403 ? 27.25 27.297 10.688 1 84.44 403 ILE A C 1
ATOM 3301 O O . ILE A 1 403 ? 27.969 27.156 11.672 1 84.44 403 ILE A O 1
ATOM 3305 N N . ASN A 1 404 ? 26.344 26.453 10.445 1 82.06 404 ASN A N 1
ATOM 3306 C CA . ASN A 1 404 ? 26 25.344 11.344 1 82.06 404 ASN A CA 1
ATOM 3307 C C . ASN A 1 404 ? 27.078 24.281 11.352 1 82.06 404 ASN A C 1
ATOM 3309 O O . ASN A 1 404 ? 27.125 23.438 12.258 1 82.06 404 ASN A O 1
ATOM 3313 N N . SER A 1 405 ? 27.938 24.375 10.406 1 84.12 405 SER A N 1
ATOM 3314 C CA . SER A 1 405 ? 29.016 23.391 10.32 1 84.12 405 SER A CA 1
ATOM 3315 C C . SER A 1 405 ? 30.031 23.594 11.445 1 84.12 405 SER A C 1
ATOM 3317 O O . SER A 1 405 ? 30.797 22.672 11.75 1 84.12 405 SER A O 1
ATOM 3319 N N . ASN A 1 406 ? 29.969 24.797 12.008 1 87.44 406 ASN A N 1
ATOM 3320 C CA . ASN A 1 406 ? 30.859 25.094 13.125 1 87.44 406 ASN A CA 1
ATOM 3321 C C . ASN A 1 406 ? 30.109 25.141 14.453 1 87.44 406 ASN A C 1
ATOM 3323 O O . ASN A 1 406 ? 29.703 26.203 14.906 1 87.44 406 ASN A O 1
ATOM 3327 N N . LYS A 1 407 ? 30.172 24.062 15.148 1 85.06 407 LYS A N 1
ATOM 3328 C CA . LYS A 1 407 ? 29.375 23.906 16.359 1 85.06 407 LYS A CA 1
ATOM 3329 C C . LYS A 1 407 ? 29.953 24.734 17.516 1 85.06 407 LYS A C 1
ATOM 3331 O O . LYS A 1 407 ? 29.25 25.031 18.484 1 85.06 407 LYS A O 1
ATOM 3336 N N . ASN A 1 408 ? 31.141 25.078 17.391 1 88.56 408 ASN A N 1
ATOM 3337 C CA . ASN A 1 408 ? 31.781 25.891 18.422 1 88.56 408 ASN A CA 1
ATOM 3338 C C . ASN A 1 408 ? 31.406 27.359 18.266 1 88.56 408 ASN A C 1
ATOM 3340 O O . ASN A 1 408 ? 31.594 28.156 19.203 1 88.56 408 ASN A O 1
ATOM 3344 N N . LEU A 1 409 ? 30.891 27.625 17.141 1 90.75 409 LEU A N 1
ATOM 3345 C CA . LEU A 1 409 ? 30.578 29.031 16.875 1 90.75 409 LEU A CA 1
ATOM 3346 C C . LEU A 1 409 ? 29.125 29.328 17.25 1 90.75 409 LEU A C 1
ATOM 3348 O O . LEU A 1 409 ? 28.828 30.422 17.75 1 90.75 409 LEU A O 1
ATOM 3352 N N . ILE A 1 410 ? 28.344 28.359 16.953 1 92.25 410 ILE A N 1
ATOM 3353 C CA . ILE A 1 410 ? 26.922 28.688 17.109 1 92.25 410 ILE A CA 1
ATOM 3354 C C . ILE A 1 410 ? 26.203 27.516 17.797 1 92.25 410 ILE A C 1
ATOM 3356 O O . ILE A 1 410 ? 26.5 26.359 17.547 1 92.25 410 ILE A O 1
ATOM 3360 N N . GLY A 1 411 ? 25.375 27.766 18.781 1 92.44 411 GLY A N 1
ATOM 3361 C CA . GLY A 1 411 ? 24.406 26.875 19.406 1 92.44 411 GLY A CA 1
ATOM 3362 C C . GLY A 1 411 ? 22.969 27.328 19.234 1 92.44 411 GLY A C 1
ATOM 3363 O O . GLY A 1 411 ? 22.672 28.516 19.359 1 92.44 411 GLY A O 1
ATOM 3364 N N . VAL A 1 412 ? 22.188 26.391 18.875 1 91.75 412 VAL A N 1
ATOM 3365 C CA . VAL A 1 412 ? 20.828 26.781 18.531 1 91.75 412 VAL A CA 1
ATOM 3366 C C . VAL A 1 412 ? 19.828 25.953 19.328 1 91.75 412 VAL A C 1
ATOM 3368 O O . VAL A 1 412 ? 19.953 24.734 19.406 1 91.75 412 VAL A O 1
ATOM 3371 N N . SER A 1 413 ? 18.906 26.547 19.953 1 89.38 413 SER A N 1
ATOM 3372 C CA . SER A 1 413 ? 17.734 25.938 20.578 1 89.38 413 SER A CA 1
ATOM 3373 C C . SER A 1 413 ? 16.453 26.688 20.219 1 89.38 413 SER A C 1
ATOM 3375 O O . SER A 1 413 ? 16.172 27.75 20.781 1 89.38 413 SER A O 1
ATOM 3377 N N . THR A 1 414 ? 15.719 26.156 19.281 1 80.31 414 THR A N 1
ATOM 3378 C CA . THR A 1 414 ? 14.539 26.828 18.766 1 80.31 414 THR A CA 1
ATOM 3379 C C . THR A 1 414 ? 13.273 26.328 19.438 1 80.31 414 THR A C 1
ATOM 3381 O O . THR A 1 414 ? 13.344 25.531 20.391 1 80.31 414 THR A O 1
ATOM 3384 N N . GLU A 1 415 ? 12.188 26.875 18.922 1 74.94 415 GLU A N 1
ATOM 3385 C CA . GLU A 1 415 ? 10.875 26.547 19.484 1 74.94 415 GLU A CA 1
ATOM 3386 C C . GLU A 1 415 ? 10.531 25.078 19.234 1 74.94 415 GLU A C 1
ATOM 3388 O O . GLU A 1 415 ? 9.789 24.469 20.016 1 74.94 415 GLU A O 1
ATOM 3393 N N . GLU A 1 416 ? 11.164 24.625 18.172 1 75.31 416 GLU A N 1
ATOM 3394 C CA . GLU A 1 416 ? 10.891 23.234 17.875 1 75.31 416 GLU A CA 1
ATOM 3395 C C . GLU A 1 416 ? 11.812 22.297 18.656 1 75.31 416 GLU A C 1
ATOM 3397 O O . GLU A 1 416 ? 13.031 22.312 18.438 1 75.31 416 GLU A O 1
ATOM 3402 N N . ASN A 1 417 ? 11.477 21.844 19.859 1 79.69 417 ASN A N 1
ATOM 3403 C CA . ASN A 1 417 ? 12.25 20.984 20.75 1 79.69 417 ASN A CA 1
ATOM 3404 C C . ASN A 1 417 ? 12.328 19.547 20.219 1 79.69 417 ASN A C 1
ATOM 3406 O O . ASN A 1 417 ? 11.828 18.625 20.859 1 79.69 417 ASN A O 1
ATOM 3410 N N . TYR A 1 418 ? 13.133 19.438 19.094 1 85.75 418 TYR A N 1
ATOM 3411 C CA . TYR A 1 418 ? 13.242 18.125 18.469 1 85.75 418 TYR A CA 1
ATOM 3412 C C . TYR A 1 418 ? 14.289 17.281 19.188 1 85.75 418 TYR A C 1
ATOM 3414 O O . TYR A 1 418 ? 15.375 17.75 19.5 1 85.75 418 TYR A O 1
ATOM 3422 N N . VAL A 1 419 ? 13.891 16.062 19.516 1 88 419 VAL A N 1
ATOM 3423 C CA . VAL A 1 419 ? 14.828 15.078 20.062 1 88 419 VAL A CA 1
ATOM 3424 C C . VAL A 1 419 ? 14.875 13.844 19.172 1 88 419 VAL A C 1
ATOM 3426 O O . VAL A 1 419 ? 13.844 13.422 18.625 1 88 419 VAL A O 1
ATOM 3429 N N . PHE A 1 420 ? 16.031 13.344 18.969 1 85.38 420 PHE A N 1
ATOM 3430 C CA . PHE A 1 420 ? 16.219 12.133 18.188 1 85.38 420 PHE A CA 1
ATOM 3431 C C . PHE A 1 420 ? 15.797 10.898 18.969 1 85.38 420 PHE A C 1
ATOM 3433 O O . PHE A 1 420 ? 15.719 10.938 20.203 1 85.38 420 PHE A O 1
ATOM 3440 N N . ASP A 1 421 ? 15.469 9.867 18.172 1 82.81 421 ASP A N 1
ATOM 3441 C CA . ASP A 1 421 ? 15.344 8.562 18.812 1 82.81 421 ASP A CA 1
ATOM 3442 C C . ASP A 1 421 ? 16.688 8.07 19.344 1 82.81 421 ASP A C 1
ATOM 3444 O O . ASP A 1 421 ? 17.641 7.914 18.578 1 82.81 421 ASP A O 1
ATOM 3448 N N . GLY A 1 422 ? 16.812 7.984 20.562 1 86.19 422 GLY A N 1
ATOM 3449 C CA . GLY A 1 422 ? 18.062 7.59 21.219 1 86.19 422 GLY A CA 1
ATOM 3450 C C . GLY A 1 422 ? 18.078 7.887 22.703 1 86.19 422 GLY A C 1
ATOM 3451 O O . GLY A 1 422 ? 17.031 8.086 23.312 1 86.19 422 GLY A O 1
ATOM 3452 N N . THR A 1 423 ? 19.234 7.938 23.266 1 91.94 423 THR A N 1
ATOM 3453 C CA . THR A 1 423 ? 19.359 8.195 24.688 1 91.94 423 THR A CA 1
ATOM 3454 C C . THR A 1 423 ? 19.453 9.695 24.953 1 91.94 423 THR A C 1
ATOM 3456 O O . THR A 1 423 ? 19.703 10.484 24.047 1 91.94 423 THR A O 1
ATOM 3459 N N . VAL A 1 424 ? 19.281 10.023 26.203 1 94.56 424 VAL A N 1
ATOM 3460 C CA . VAL A 1 424 ? 19.422 11.414 26.609 1 94.56 424 VAL A CA 1
ATOM 3461 C C . VAL A 1 424 ? 20.844 11.898 26.312 1 94.56 424 VAL A C 1
ATOM 3463 O O . VAL A 1 424 ? 21.016 12.977 25.734 1 94.56 424 VAL A O 1
ATOM 3466 N N . LYS A 1 425 ? 21.766 11.062 26.625 1 94.88 425 LYS A N 1
ATOM 3467 C CA . LYS A 1 425 ? 23.156 11.406 26.375 1 94.88 425 LYS A CA 1
ATOM 3468 C C . LYS A 1 425 ? 23.422 11.625 24.875 1 94.88 425 LYS A C 1
ATOM 3470 O O . LYS A 1 425 ? 24.047 12.617 24.5 1 94.88 425 LYS A O 1
ATOM 3475 N N . GLU A 1 426 ? 22.922 10.789 24.078 1 91.69 426 GLU A N 1
ATOM 3476 C CA . GLU A 1 426 ? 23.125 10.867 22.625 1 91.69 426 GLU A CA 1
ATOM 3477 C C . GLU A 1 426 ? 22.484 12.117 22.047 1 91.69 426 GLU A C 1
ATOM 3479 O O . GLU A 1 426 ? 23 12.695 21.078 1 91.69 426 GLU A O 1
ATOM 3484 N N . ASN A 1 427 ? 21.359 12.477 22.656 1 92.81 427 ASN A N 1
ATOM 3485 C CA . ASN A 1 427 ? 20.656 13.656 22.172 1 92.81 427 ASN A CA 1
ATOM 3486 C C . ASN A 1 427 ? 21.391 14.945 22.531 1 92.81 427 ASN A C 1
ATOM 3488 O O . ASN A 1 427 ? 21.203 15.969 21.875 1 92.81 427 ASN A O 1
ATOM 3492 N N . ILE A 1 428 ? 22.25 14.844 23.516 1 94.06 428 ILE A N 1
ATOM 3493 C CA . ILE A 1 428 ? 23 16.016 23.953 1 94.06 428 ILE A CA 1
ATOM 3494 C C . ILE A 1 428 ? 24.281 16.125 23.125 1 94.06 428 ILE A C 1
ATOM 3496 O O . ILE A 1 428 ? 24.609 17.203 22.625 1 94.06 428 ILE A O 1
ATOM 3500 N N . ILE A 1 429 ? 24.938 14.984 22.938 1 93.12 429 ILE A N 1
ATOM 3501 C CA . ILE A 1 429 ? 26.266 15.031 22.312 1 93.12 429 ILE A CA 1
ATOM 3502 C C . ILE A 1 429 ? 26.125 14.875 20.812 1 93.12 429 ILE A C 1
ATOM 3504 O O . ILE A 1 429 ? 27.016 15.258 20.047 1 93.12 429 ILE A O 1
ATOM 3508 N N . CYS A 1 430 ? 25.062 14.273 20.297 1 88.56 430 CYS A N 1
ATOM 3509 C CA . CYS A 1 430 ? 24.703 14.078 18.906 1 88.56 430 CYS A CA 1
ATOM 3510 C C . CYS A 1 430 ? 25.859 13.484 18.109 1 88.56 430 CYS A C 1
ATOM 3512 O O . CYS A 1 430 ? 26.234 14 17.062 1 88.56 430 CYS A O 1
ATOM 3514 N N . GLY A 1 431 ? 26.594 12.508 18.703 1 84.56 431 GLY A N 1
ATOM 3515 C CA . GLY A 1 431 ? 27.609 11.75 17.969 1 84.56 431 GLY A CA 1
ATOM 3516 C C . GLY A 1 431 ? 29.016 12.195 18.281 1 84.56 431 GLY A C 1
ATOM 3517 O O . GLY A 1 431 ? 29.984 11.5 17.938 1 84.56 431 GLY A O 1
ATOM 3518 N N . ASP A 1 432 ? 29.172 13.398 18.891 1 88.81 432 ASP A N 1
ATOM 3519 C CA . ASP A 1 432 ? 30.5 13.891 19.25 1 88.81 432 ASP A CA 1
ATOM 3520 C C . ASP A 1 432 ? 30.984 13.266 20.547 1 88.81 432 ASP A C 1
ATOM 3522 O O . ASP A 1 432 ? 30.203 12.656 21.281 1 88.81 432 ASP A O 1
ATOM 3526 N N . GLU A 1 433 ? 32.25 13.344 20.672 1 91.12 433 GLU A N 1
ATOM 3527 C CA . GLU A 1 433 ? 32.844 12.727 21.875 1 91.12 433 GLU A CA 1
ATOM 3528 C C . GLU A 1 433 ? 33.125 13.773 22.953 1 91.12 433 GLU A C 1
ATOM 3530 O O . GLU A 1 433 ? 33.781 14.773 22.703 1 91.12 433 GLU A O 1
ATOM 3535 N N . PHE A 1 434 ? 32.531 13.547 24.062 1 94.25 434 PHE A N 1
ATOM 3536 C CA . PHE A 1 434 ? 32.719 14.398 25.234 1 94.25 434 PHE A CA 1
ATOM 3537 C C . PHE A 1 434 ? 33 13.562 26.484 1 94.25 434 PHE A C 1
ATOM 3539 O O . PHE A 1 434 ? 32.562 12.414 26.562 1 94.25 434 PHE A O 1
ATOM 3546 N N . ASP A 1 435 ? 33.719 14.109 27.328 1 93.88 435 ASP A N 1
ATOM 3547 C CA . ASP A 1 435 ? 33.875 13.484 28.625 1 93.88 435 ASP A CA 1
ATOM 3548 C C . ASP A 1 435 ? 32.562 13.516 29.422 1 93.88 435 ASP A C 1
ATOM 3550 O O . ASP A 1 435 ? 31.844 14.523 29.406 1 93.88 435 ASP A O 1
ATOM 3554 N N . PRO A 1 436 ? 32.312 12.414 30.047 1 93.38 436 PRO A N 1
ATOM 3555 C CA . PRO A 1 436 ? 31.062 12.359 30.828 1 93.38 436 PRO A CA 1
ATOM 3556 C C . PRO A 1 436 ? 30.953 13.516 31.812 1 93.38 436 PRO A C 1
ATOM 3558 O O . PRO A 1 436 ? 29.844 14.023 32.062 1 93.38 436 PRO A O 1
ATOM 3561 N N . GLU A 1 437 ? 32.062 13.93 32.25 1 93.88 437 GLU A N 1
ATOM 3562 C CA . GLU A 1 437 ? 32.031 15.016 33.219 1 93.88 437 GLU A CA 1
ATOM 3563 C C . GLU A 1 437 ? 31.594 16.328 32.562 1 93.88 437 GLU A C 1
ATOM 3565 O O . GLU A 1 437 ? 30.938 17.156 33.219 1 93.88 437 GLU A O 1
ATOM 3570 N N . GLU A 1 438 ? 31.953 16.484 31.375 1 94.62 438 GLU A N 1
ATOM 3571 C CA . GLU A 1 438 ? 31.578 17.688 30.656 1 94.62 438 GLU A CA 1
ATOM 3572 C C . GLU A 1 438 ? 30.062 17.719 30.406 1 94.62 438 GLU A C 1
ATOM 3574 O O . GLU A 1 438 ? 29.438 18.781 30.516 1 94.62 438 GLU A O 1
ATOM 3579 N N . VAL A 1 439 ? 29.578 16.578 30.078 1 96.56 439 VAL A N 1
ATOM 3580 C CA . VAL A 1 439 ? 28.141 16.453 29.828 1 96.56 439 VAL A CA 1
ATOM 3581 C C . VAL A 1 439 ? 27.375 16.75 31.109 1 96.56 439 VAL A C 1
ATOM 3583 O O . VAL A 1 439 ? 26.391 17.5 31.094 1 96.56 439 VAL A O 1
ATOM 3586 N N . ILE A 1 440 ? 27.844 16.188 32.219 1 96.31 440 ILE A N 1
ATOM 3587 C CA . ILE A 1 440 ? 27.188 16.406 33.5 1 96.31 440 ILE A CA 1
ATOM 3588 C C . ILE A 1 440 ? 27.281 17.875 33.875 1 96.31 440 ILE A C 1
ATOM 3590 O O . ILE A 1 440 ? 26.328 18.438 34.406 1 96.31 440 ILE A O 1
ATOM 3594 N N . GLY A 1 441 ? 28.422 18.484 33.625 1 95 441 GLY A N 1
ATOM 3595 C CA . GLY A 1 441 ? 28.625 19.875 33.938 1 95 441 GLY A CA 1
ATOM 3596 C C . GLY A 1 441 ? 27.625 20.797 33.281 1 95 441 GLY A C 1
ATOM 3597 O O . GLY A 1 441 ? 27.047 21.672 33.938 1 95 441 GLY A O 1
ATOM 3598 N N . VAL A 1 442 ? 27.406 20.578 32.031 1 95.19 442 VAL A N 1
ATOM 3599 C CA . VAL A 1 442 ? 26.469 21.406 31.281 1 95.19 442 VAL A CA 1
ATOM 3600 C C . VAL A 1 442 ? 25.047 21.172 31.781 1 95.19 442 VAL A C 1
ATOM 3602 O O . VAL A 1 442 ? 24.266 22.109 31.906 1 95.19 442 VAL A O 1
ATOM 3605 N N . CYS A 1 443 ? 24.734 19.938 32.094 1 96.44 443 CYS A N 1
ATOM 3606 C CA . CYS A 1 443 ? 23.406 19.594 32.594 1 96.44 443 CYS A CA 1
ATOM 3607 C C . CYS A 1 443 ? 23.172 20.172 34 1 96.44 443 CYS A C 1
ATOM 3609 O O . CYS A 1 443 ? 22.062 20.578 34.312 1 96.44 443 CYS A O 1
ATOM 3611 N N . GLU A 1 444 ? 24.203 20.188 34.75 1 95.38 444 GLU A N 1
ATOM 3612 C CA . GLU A 1 444 ? 24.109 20.797 36.094 1 95.38 444 GLU A CA 1
ATOM 3613 C C . GLU A 1 444 ? 23.891 22.297 36 1 95.38 444 GLU A C 1
ATOM 3615 O O . GLU A 1 444 ? 23.141 22.875 36.781 1 95.38 444 GLU A O 1
ATOM 3620 N N . LEU A 1 445 ? 24.562 22.859 35.062 1 92.19 445 LEU A N 1
ATOM 3621 C CA . LEU A 1 445 ? 24.484 24.297 34.875 1 92.19 445 LEU A CA 1
ATOM 3622 C C . LEU A 1 445 ? 23.031 24.734 34.625 1 92.19 445 LEU A C 1
ATOM 3624 O O . LEU A 1 445 ? 22.625 25.797 35.125 1 92.19 445 LEU A O 1
ATOM 3628 N N . ILE A 1 446 ? 22.281 23.859 33.969 1 92.88 446 ILE A N 1
ATOM 3629 C CA . ILE A 1 446 ? 20.938 24.297 33.594 1 92.88 446 ILE A CA 1
ATOM 3630 C C . ILE A 1 446 ? 19.891 23.531 34.438 1 92.88 446 ILE A C 1
ATOM 3632 O O . ILE A 1 446 ? 18.703 23.562 34.125 1 92.88 446 ILE A O 1
ATOM 3636 N N . GLY A 1 447 ? 20.297 22.75 35.344 1 91.88 447 GLY A N 1
ATOM 3637 C CA . GLY A 1 447 ? 19.406 22.062 36.25 1 91.88 447 GLY A CA 1
ATOM 3638 C C . GLY A 1 447 ? 18.828 20.781 35.688 1 91.88 447 GLY A C 1
ATOM 3639 O O . GLY A 1 447 ? 17.875 20.219 36.219 1 91.88 447 GLY A O 1
ATOM 3640 N N . LEU A 1 448 ? 19.328 20.359 34.594 1 94.25 448 LEU A N 1
ATOM 3641 C CA . LEU A 1 448 ? 18.828 19.172 33.906 1 94.25 448 LEU A CA 1
ATOM 3642 C C . LEU A 1 448 ? 19.328 17.891 34.594 1 94.25 448 LEU A C 1
ATOM 3644 O O . LEU A 1 448 ? 18.641 16.859 34.562 1 94.25 448 LEU A O 1
ATOM 3648 N N . HIS A 1 449 ? 20.469 17.969 35.188 1 95.88 449 HIS A N 1
ATOM 3649 C CA . HIS A 1 449 ? 21.094 16.797 35.812 1 95.88 449 HIS A CA 1
ATOM 3650 C C . HIS A 1 449 ? 20.188 16.172 36.875 1 95.88 449 HIS A C 1
ATOM 3652 O O . HIS A 1 449 ? 20.016 14.945 36.906 1 95.88 449 HIS A O 1
ATOM 3658 N N . SER A 1 450 ? 19.625 16.969 37.688 1 94.75 450 SER A N 1
ATOM 3659 C CA . SER A 1 450 ? 18.766 16.469 38.75 1 94.75 450 SER A CA 1
ATOM 3660 C C . SER A 1 450 ? 17.531 15.766 38.188 1 94.75 450 SER A C 1
ATOM 3662 O O . SER A 1 450 ? 17.047 14.797 38.781 1 94.75 450 SER A O 1
ATOM 3664 N N . LEU A 1 451 ? 17.078 16.25 37.094 1 94.19 451 LEU A N 1
ATOM 3665 C CA . LEU A 1 451 ? 15.914 15.641 36.469 1 94.19 451 LEU A CA 1
ATOM 3666 C C . LEU A 1 451 ? 16.297 14.297 35.844 1 94.19 451 LEU A C 1
ATOM 3668 O O . LEU A 1 451 ? 15.523 13.336 35.906 1 94.19 451 LEU A O 1
ATOM 3672 N N . ILE A 1 452 ? 17.438 14.266 35.219 1 95.38 452 ILE A N 1
ATOM 3673 C CA . ILE A 1 452 ? 17.906 13.062 34.562 1 95.38 452 ILE A CA 1
ATOM 3674 C C . ILE A 1 452 ? 18.109 11.945 35.562 1 95.38 452 ILE A C 1
ATOM 3676 O O . ILE A 1 452 ? 17.859 10.773 35.281 1 95.38 452 ILE A O 1
ATOM 3680 N N . GLU A 1 453 ? 18.516 12.344 36.688 1 94.12 453 GLU A N 1
ATOM 3681 C CA . GLU A 1 453 ? 18.781 11.367 37.75 1 94.12 453 GLU A CA 1
ATOM 3682 C C . GLU A 1 453 ? 17.5 10.656 38.156 1 94.12 453 GLU A C 1
ATOM 3684 O O . GLU A 1 453 ? 17.547 9.555 38.688 1 94.12 453 GLU A O 1
ATOM 3689 N N . LYS A 1 454 ? 16.406 11.211 37.812 1 92.81 454 LYS A N 1
ATOM 3690 C CA . LYS A 1 454 ? 15.117 10.625 38.156 1 92.81 454 LYS A CA 1
ATOM 3691 C C . LYS A 1 454 ? 14.609 9.703 37.031 1 92.81 454 LYS A C 1
ATOM 3693 O O . LYS A 1 454 ? 13.656 8.953 37.25 1 92.81 454 LYS A O 1
ATOM 3698 N N . PHE A 1 455 ? 15.211 9.789 35.969 1 93.56 455 PHE A N 1
ATOM 3699 C CA . PHE A 1 455 ? 14.828 8.898 34.875 1 93.56 455 PHE A CA 1
ATOM 3700 C C . PHE A 1 455 ? 15.203 7.457 35.219 1 93.56 455 PHE A C 1
ATOM 3702 O O . PHE A 1 455 ? 16.172 7.203 35.938 1 93.56 455 PHE A O 1
ATOM 3709 N N . PRO A 1 456 ? 14.547 6.48 34.688 1 91.88 456 PRO A N 1
ATOM 3710 C CA . PRO A 1 456 ? 14.812 5.07 34.969 1 91.88 456 PRO A CA 1
ATOM 3711 C C . PRO A 1 456 ? 16.234 4.656 34.594 1 91.88 456 PRO A C 1
ATOM 3713 O O . PRO A 1 456 ? 16.891 3.938 35.375 1 91.88 456 PRO A O 1
ATOM 3716 N N . ASP A 1 457 ? 16.797 5.129 33.469 1 94.25 457 ASP A N 1
ATOM 3717 C CA . ASP A 1 457 ? 18.141 4.758 33.031 1 94.25 457 ASP A CA 1
ATOM 3718 C C . ASP A 1 457 ? 19.047 5.98 32.938 1 94.25 457 ASP A C 1
ATOM 3720 O O . ASP A 1 457 ? 20 6.004 32.188 1 94.25 457 ASP A O 1
ATOM 3724 N N . LYS A 1 458 ? 18.609 7.031 33.625 1 95.56 458 LYS A N 1
ATOM 3725 C CA . LYS A 1 458 ? 19.406 8.258 33.719 1 95.56 458 LYS A CA 1
ATOM 3726 C C . LYS A 1 458 ? 19.812 8.742 32.312 1 95.56 458 LYS A C 1
ATOM 3728 O O . LYS A 1 458 ? 18.969 8.914 31.438 1 95.56 458 LYS A O 1
ATOM 3733 N N . TYR A 1 459 ? 21.109 8.82 32.094 1 95.31 459 TYR A N 1
ATOM 3734 C CA . TYR A 1 459 ? 21.578 9.367 30.828 1 95.31 459 TYR A CA 1
ATOM 3735 C C . TYR A 1 459 ? 21.375 8.375 29.688 1 95.31 459 TYR A C 1
ATOM 3737 O O . TYR A 1 459 ? 21.391 8.75 28.516 1 95.31 459 TYR A O 1
ATOM 3745 N N . GLU A 1 460 ? 21.078 7.168 30.109 1 94.06 460 GLU A N 1
ATOM 3746 C CA . GLU A 1 460 ? 20.891 6.133 29.094 1 94.06 460 GLU A CA 1
ATOM 3747 C C . GLU A 1 460 ? 19.422 5.887 28.828 1 94.06 460 GLU A C 1
ATOM 3749 O O . GLU A 1 460 ? 19.062 4.98 28.078 1 94.06 460 GLU A O 1
ATOM 3754 N N . THR A 1 461 ? 18.594 6.758 29.391 1 93.69 461 THR A N 1
ATOM 3755 C CA . THR A 1 461 ? 17.172 6.629 29.141 1 93.69 461 THR A CA 1
ATOM 3756 C C . THR A 1 461 ? 16.844 6.887 27.672 1 93.69 461 THR A C 1
ATOM 3758 O O . THR A 1 461 ? 17.281 7.883 27.109 1 93.69 461 THR A O 1
ATOM 3761 N N . LYS A 1 462 ? 16.109 5.992 27.094 1 89.69 462 LYS A N 1
ATOM 3762 C CA . LYS A 1 462 ? 15.711 6.125 25.688 1 89.69 462 LYS A CA 1
ATOM 3763 C C . LYS A 1 462 ? 14.547 7.098 25.531 1 89.69 462 LYS A C 1
ATOM 3765 O O . LYS A 1 462 ? 13.547 6.996 26.25 1 89.69 462 LYS A O 1
ATOM 3770 N N . ILE A 1 463 ? 14.734 8.086 24.625 1 88.12 463 ILE A N 1
ATOM 3771 C CA . ILE A 1 463 ? 13.688 9.062 24.359 1 88.12 463 ILE A CA 1
ATOM 3772 C C . ILE A 1 463 ? 13.43 9.141 22.859 1 88.12 463 ILE A C 1
ATOM 3774 O O . ILE A 1 463 ? 14.266 8.727 22.062 1 88.12 463 ILE A O 1
ATOM 3778 N N . SER A 1 464 ? 12.25 9.5 22.484 1 81.81 464 SER A N 1
ATOM 3779 C CA . SER A 1 464 ? 11.883 9.703 21.078 1 81.81 464 SER A CA 1
ATOM 3780 C C . SER A 1 464 ? 10.977 10.922 20.922 1 81.81 464 SER A C 1
ATOM 3782 O O . SER A 1 464 ? 10.391 11.398 21.891 1 81.81 464 SER A O 1
ATOM 3784 N N . TYR A 1 465 ? 11.047 11.43 19.703 1 72.5 465 TYR A N 1
ATOM 3785 C CA . TYR A 1 465 ? 10.266 12.625 19.438 1 72.5 465 TYR A CA 1
ATOM 3786 C C . TYR A 1 465 ? 8.781 12.383 19.719 1 72.5 465 TYR A C 1
ATOM 3788 O O . TYR A 1 465 ? 8.086 13.266 20.219 1 72.5 465 TYR A O 1
ATOM 3796 N N . ASP A 1 466 ? 8.367 11.188 19.453 1 64.75 466 ASP A N 1
ATOM 3797 C CA . ASP A 1 466 ? 6.941 10.891 19.562 1 64.75 466 ASP A CA 1
ATOM 3798 C C . ASP A 1 466 ? 6.613 10.281 20.922 1 64.75 466 ASP A C 1
ATOM 3800 O O . ASP A 1 466 ? 5.441 10.062 21.25 1 64.75 466 ASP A O 1
ATOM 3804 N N . SER A 1 467 ? 7.664 10.055 21.719 1 63.88 467 SER A N 1
ATOM 3805 C CA . SER A 1 467 ? 7.406 9.375 22.984 1 63.88 467 SER A CA 1
ATOM 3806 C C . SER A 1 467 ? 6.953 10.359 24.047 1 63.88 467 SER A C 1
ATOM 3808 O O . SER A 1 467 ? 7.395 11.508 24.078 1 63.88 467 SER A O 1
ATOM 3810 N N . ASN A 1 468 ? 5.977 10 24.688 1 67 468 ASN A N 1
ATOM 3811 C CA . ASN A 1 468 ? 5.449 10.805 25.781 1 67 468 ASN A CA 1
ATOM 3812 C C . ASN A 1 468 ? 6.188 10.531 27.078 1 67 468 ASN A C 1
ATOM 3814 O O . ASN A 1 468 ? 5.656 10.773 28.172 1 67 468 ASN A O 1
ATOM 3818 N N . ASN A 1 469 ? 7.41 10.156 26.969 1 78.94 469 ASN A N 1
ATOM 3819 C CA . ASN A 1 469 ? 8.055 9.758 28.203 1 78.94 469 ASN A CA 1
ATOM 3820 C C . ASN A 1 469 ? 8.797 10.922 28.859 1 78.94 469 ASN A C 1
ATOM 3822 O O . ASN A 1 469 ? 9.32 10.789 29.969 1 78.94 469 ASN A O 1
ATOM 3826 N N . ILE A 1 470 ? 8.922 12.023 28.109 1 84.25 470 ILE A N 1
ATOM 3827 C CA . ILE A 1 470 ? 9.523 13.195 28.734 1 84.25 470 ILE A CA 1
ATOM 3828 C C . ILE A 1 470 ? 8.602 14.398 28.562 1 84.25 470 ILE A C 1
ATOM 3830 O O . ILE A 1 470 ? 7.852 14.484 27.594 1 84.25 470 ILE A O 1
ATOM 3834 N N . SER A 1 471 ? 8.695 15.195 29.5 1 85.12 471 SER A N 1
ATOM 3835 C CA . SER A 1 471 ? 7.859 16.391 29.453 1 85.12 471 SER A CA 1
ATOM 3836 C C . SER A 1 471 ? 8.406 17.422 28.469 1 85.12 471 SER A C 1
ATOM 3838 O O . SER A 1 471 ? 9.539 17.297 28 1 85.12 471 SER A O 1
ATOM 3840 N N . THR A 1 472 ? 7.633 18.344 28.188 1 85.38 472 THR A N 1
ATOM 3841 C CA . THR A 1 472 ? 8.023 19.422 27.281 1 85.38 472 THR A CA 1
ATOM 3842 C C . THR A 1 472 ? 9.203 20.203 27.844 1 85.38 472 THR A C 1
ATOM 3844 O O . THR A 1 472 ? 10.094 20.625 27.109 1 85.38 472 THR A O 1
ATOM 3847 N N . HIS A 1 473 ? 9.141 20.406 29.156 1 87.62 473 HIS A N 1
ATOM 3848 C CA . HIS A 1 473 ? 10.203 21.141 29.828 1 87.62 473 HIS A CA 1
ATOM 3849 C C . HIS A 1 473 ? 11.523 20.375 29.766 1 87.62 473 HIS A C 1
ATOM 3851 O O . HIS A 1 473 ? 12.57 20.953 29.469 1 87.62 473 HIS A O 1
ATOM 3857 N N . GLU A 1 474 ? 11.469 19.125 30.078 1 90.38 474 GLU A N 1
ATOM 3858 C CA . GLU A 1 474 ? 12.656 18.281 30.016 1 90.38 474 GLU A CA 1
ATOM 3859 C C . GLU A 1 474 ? 13.242 18.25 28.609 1 90.38 474 GLU A C 1
ATOM 3861 O O . GLU A 1 474 ? 14.461 18.312 28.422 1 90.38 474 GLU A O 1
ATOM 3866 N N . ARG A 1 475 ? 12.43 18.203 27.656 1 90.62 475 ARG A N 1
ATOM 3867 C CA . ARG A 1 475 ? 12.844 18.219 26.25 1 90.62 475 ARG A CA 1
ATOM 3868 C C . ARG A 1 475 ? 13.57 19.516 25.906 1 90.62 475 ARG A C 1
ATOM 3870 O O . ARG A 1 475 ? 14.578 19.484 25.203 1 90.62 475 ARG A O 1
ATOM 3877 N N . LYS A 1 476 ? 13.008 20.547 26.359 1 90.75 476 LYS A N 1
ATOM 3878 C CA . LYS A 1 476 ? 13.617 21.859 26.125 1 90.75 476 LYS A CA 1
ATOM 3879 C C . LYS A 1 476 ? 15.008 21.938 26.75 1 90.75 476 LYS A C 1
ATOM 3881 O O . LYS A 1 476 ? 15.945 22.438 26.125 1 90.75 476 LYS A O 1
ATOM 3886 N N . LEU A 1 477 ? 15.133 21.469 27.953 1 92.94 477 LEU A N 1
ATOM 3887 C CA . LEU A 1 477 ? 16.422 21.5 28.641 1 92.94 477 LEU A CA 1
ATOM 3888 C C . LEU A 1 477 ? 17.453 20.641 27.906 1 92.94 477 LEU A C 1
ATOM 3890 O O . LEU A 1 477 ? 18.625 21 27.844 1 92.94 477 LEU A O 1
ATOM 3894 N N . ILE A 1 478 ? 17.016 19.578 27.391 1 93.44 478 ILE A N 1
ATOM 3895 C CA . ILE A 1 478 ? 17.906 18.703 26.625 1 93.44 478 ILE A CA 1
ATOM 3896 C C . ILE A 1 478 ? 18.422 19.438 25.391 1 93.44 478 ILE A C 1
ATOM 3898 O O . ILE A 1 478 ? 19.609 19.375 25.062 1 93.44 478 ILE A O 1
ATOM 3902 N N . CYS A 1 479 ? 17.562 20.109 24.703 1 92.38 479 CYS A N 1
ATOM 3903 C CA . CYS A 1 479 ? 17.938 20.875 23.516 1 92.38 479 CYS A CA 1
ATOM 3904 C C . CYS A 1 479 ? 18.906 22 23.875 1 92.38 479 CYS A C 1
ATOM 3906 O O . CYS A 1 479 ? 19.844 22.281 23.125 1 92.38 479 CYS A O 1
ATOM 3908 N N . ILE A 1 480 ? 18.641 22.594 25 1 93.19 480 ILE A N 1
ATOM 3909 C CA . ILE A 1 480 ? 19.531 23.656 25.469 1 93.19 480 ILE A CA 1
ATOM 3910 C C . ILE A 1 480 ? 20.906 23.078 25.781 1 93.19 480 ILE A C 1
ATOM 3912 O O . ILE A 1 480 ? 21.938 23.656 25.438 1 93.19 480 ILE A O 1
ATOM 3916 N N . ALA A 1 481 ? 20.891 21.922 26.5 1 94.94 481 ALA A N 1
ATOM 3917 C CA . ALA A 1 481 ? 22.141 21.25 26.797 1 94.94 481 ALA A CA 1
ATOM 3918 C C . ALA A 1 481 ? 22.922 20.953 25.516 1 94.94 481 ALA A C 1
ATOM 3920 O O . ALA A 1 481 ? 24.141 21.125 25.469 1 94.94 481 ALA A O 1
ATOM 3921 N N . ARG A 1 482 ? 22.219 20.531 24.547 1 93.81 482 ARG A N 1
ATOM 3922 C CA . ARG A 1 482 ? 22.828 20.234 23.25 1 93.81 482 ARG A CA 1
ATOM 3923 C C . ARG A 1 482 ? 23.453 21.484 22.641 1 93.81 482 ARG A C 1
ATOM 3925 O O . ARG A 1 482 ? 24.547 21.422 22.078 1 93.81 482 ARG A O 1
ATOM 3932 N N . ALA A 1 483 ? 22.781 22.516 22.719 1 92.94 483 ALA A N 1
ATOM 3933 C CA . ALA A 1 483 ? 23.25 23.781 22.156 1 92.94 483 ALA A CA 1
ATOM 3934 C C . ALA A 1 483 ? 24.484 24.281 22.906 1 92.94 483 ALA A C 1
ATOM 3936 O O . ALA A 1 483 ? 25.344 24.953 22.312 1 92.94 483 ALA A O 1
ATOM 3937 N N . LEU A 1 484 ? 24.641 23.922 24.172 1 95 484 LEU A N 1
ATOM 3938 C CA . LEU A 1 484 ? 25.656 24.531 25.031 1 95 484 LEU A CA 1
ATOM 3939 C C . LEU A 1 484 ? 26.891 23.641 25.125 1 95 484 LEU A C 1
ATOM 3941 O O . LEU A 1 484 ? 27.969 24.094 25.516 1 95 484 LEU A O 1
ATOM 3945 N N . ILE A 1 485 ? 26.719 22.438 24.828 1 95.19 485 ILE A N 1
ATOM 3946 C CA . ILE A 1 485 ? 27.75 21.438 25.125 1 95.19 485 ILE A CA 1
ATOM 3947 C C . ILE A 1 485 ? 29.047 21.812 24.422 1 95.19 485 ILE A C 1
ATOM 3949 O O . ILE A 1 485 ? 30.141 21.547 24.938 1 95.19 485 ILE A O 1
ATOM 3953 N N . HIS A 1 486 ? 29.016 22.469 23.344 1 93 486 HIS A N 1
ATOM 3954 C CA . HIS A 1 486 ? 30.219 22.828 22.594 1 93 486 HIS A CA 1
ATOM 3955 C C . HIS A 1 486 ? 30.719 24.203 23.016 1 93 486 HIS A C 1
ATOM 3957 O O . HIS A 1 486 ? 31.688 24.719 22.422 1 93 486 HIS A O 1
ATOM 3963 N N . ASP A 1 487 ? 30.031 24.797 23.969 1 92.69 487 ASP A N 1
ATOM 3964 C CA . ASP A 1 487 ? 30.406 26.109 24.469 1 92.69 487 ASP A CA 1
ATOM 3965 C C . ASP A 1 487 ? 30.5 27.125 23.312 1 92.69 487 ASP A C 1
ATOM 3967 O O . ASP A 1 487 ? 31.562 27.703 23.078 1 92.69 487 ASP A O 1
ATOM 3971 N N . PRO A 1 488 ? 29.391 27.359 22.672 1 94.56 488 PRO A N 1
ATOM 3972 C CA . PRO A 1 488 ? 29.359 28.203 21.469 1 94.56 488 PRO A CA 1
ATOM 3973 C C . PRO A 1 488 ? 29.609 29.688 21.781 1 94.56 488 PRO A C 1
ATOM 3975 O O . PRO A 1 488 ? 29.312 30.141 22.891 1 94.56 488 PRO A O 1
ATOM 3978 N N . GLU A 1 489 ? 30.062 30.438 20.781 1 94.44 489 GLU A N 1
ATOM 3979 C CA . GLU A 1 489 ? 30.297 31.875 20.906 1 94.44 489 GLU A CA 1
ATOM 3980 C C . GLU A 1 489 ? 28.984 32.656 20.781 1 94.44 489 GLU A C 1
ATOM 3982 O O . GLU A 1 489 ? 28.812 33.688 21.391 1 94.44 489 GLU A O 1
ATOM 3987 N N . LEU A 1 490 ? 28.172 32.094 19.953 1 95.19 490 LEU A N 1
ATOM 3988 C CA . LEU A 1 490 ? 26.859 32.688 19.734 1 95.19 490 LEU A CA 1
ATOM 3989 C C . LEU A 1 490 ? 25.75 31.703 20.125 1 95.19 490 LEU A C 1
ATOM 3991 O O . LEU A 1 490 ? 25.766 30.547 19.688 1 95.19 490 LEU A O 1
ATOM 3995 N N . LEU A 1 491 ? 24.906 32.094 20.953 1 94.56 491 LEU A N 1
ATOM 3996 C CA . LEU A 1 491 ? 23.766 31.281 21.359 1 94.56 491 LEU A CA 1
ATOM 3997 C C . LEU A 1 491 ? 22.453 31.875 20.859 1 94.56 491 LEU A C 1
ATOM 3999 O O . LEU A 1 491 ? 22.172 33.062 21.094 1 94.56 491 LEU A O 1
ATOM 4003 N N . ILE A 1 492 ? 21.75 31.109 20.094 1 93.38 492 ILE A N 1
ATOM 4004 C CA . ILE A 1 492 ? 20.406 31.469 19.688 1 93.38 492 ILE A CA 1
ATOM 4005 C C . ILE A 1 492 ? 19.375 30.641 20.453 1 93.38 492 ILE A C 1
ATOM 4007 O O . ILE A 1 492 ? 19.375 29.422 20.375 1 93.38 492 ILE A O 1
ATOM 4011 N N . ILE A 1 493 ? 18.531 31.266 21.172 1 91.75 493 ILE A N 1
ATOM 4012 C CA . ILE A 1 493 ? 17.641 30.516 22.047 1 91.75 493 ILE A CA 1
ATOM 4013 C C . ILE A 1 493 ? 16.234 31.109 21.984 1 91.75 493 ILE A C 1
ATOM 4015 O O . ILE A 1 493 ? 16.062 32.344 21.922 1 91.75 493 ILE A O 1
ATOM 4019 N N . ASP A 1 494 ? 15.328 30.25 21.859 1 88.44 494 ASP A N 1
ATOM 4020 C CA . ASP A 1 494 ? 13.93 30.641 21.969 1 88.44 494 ASP A CA 1
ATOM 4021 C C . ASP A 1 494 ? 13.469 30.641 23.438 1 88.44 494 ASP A C 1
ATOM 4023 O O . ASP A 1 494 ? 13.469 29.594 24.094 1 88.44 494 ASP A O 1
ATOM 4027 N N . TYR A 1 495 ? 13.148 31.812 23.875 1 83 495 TYR A N 1
ATOM 4028 C CA . TYR A 1 495 ? 12.711 31.938 25.266 1 83 495 TYR A CA 1
ATOM 4029 C C . TYR A 1 495 ? 11.211 31.703 25.391 1 83 495 TYR A C 1
ATOM 4031 O O . TYR A 1 495 ? 10.414 32.375 24.719 1 83 495 TYR A O 1
ATOM 4039 N N . ASN A 1 496 ? 10.969 30.562 25.953 1 72.88 496 ASN A N 1
ATOM 4040 C CA . ASN A 1 496 ? 9.578 30.359 26.359 1 72.88 496 ASN A CA 1
ATOM 4041 C C . ASN A 1 496 ? 9.398 30.484 27.859 1 72.88 496 ASN A C 1
ATOM 4043 O O . ASN A 1 496 ? 10.359 30.328 28.625 1 72.88 496 ASN A O 1
ATOM 4047 N N . ASN A 1 497 ? 8.227 30.859 28.203 1 60.66 497 ASN A N 1
ATOM 4048 C CA . ASN A 1 497 ? 7.926 31.188 29.594 1 60.66 497 ASN A CA 1
ATOM 4049 C C . ASN A 1 497 ? 8.328 30.062 30.531 1 60.66 497 ASN A C 1
ATOM 4051 O O . ASN A 1 497 ? 8.461 30.266 31.75 1 60.66 497 ASN A O 1
ATOM 4055 N N . ASN A 1 498 ? 8.586 29.016 29.906 1 68.62 498 ASN A N 1
ATOM 4056 C CA . ASN A 1 498 ? 8.898 27.891 30.781 1 68.62 498 ASN A CA 1
ATOM 4057 C C . ASN A 1 498 ? 10.375 27.891 31.188 1 68.62 498 ASN A C 1
ATOM 4059 O O . ASN A 1 498 ? 10.766 27.172 32.125 1 68.62 498 ASN A O 1
ATOM 4063 N N . LEU A 1 499 ? 11.062 28.75 30.516 1 78.06 499 LEU A N 1
ATOM 4064 C CA . LEU A 1 499 ? 12.469 28.891 30.859 1 78.06 499 LEU A CA 1
ATOM 4065 C C . LEU A 1 499 ? 12.672 30 31.875 1 78.06 499 LEU A C 1
ATOM 4067 O O . LEU A 1 499 ? 12.164 31.109 31.703 1 78.06 499 LEU A O 1
ATOM 4071 N N . GLY A 1 500 ? 12.969 29.812 33.156 1 77.75 500 GLY A N 1
ATOM 4072 C CA . GLY A 1 500 ? 13.266 30.812 34.156 1 77.75 500 GLY A CA 1
ATOM 4073 C C . GLY A 1 500 ? 14.242 31.875 33.688 1 77.75 500 GLY A C 1
ATOM 4074 O O . GLY A 1 500 ? 15.18 31.562 32.938 1 77.75 500 GLY A O 1
ATOM 4075 N N . VAL A 1 501 ? 13.961 33.156 33.969 1 82.44 501 VAL A N 1
ATOM 4076 C CA . VAL A 1 501 ? 14.789 34.312 33.562 1 82.44 501 VAL A CA 1
ATOM 4077 C C . VAL A 1 501 ? 16.203 34.156 34.125 1 82.44 501 VAL A C 1
ATOM 4079 O O . VAL A 1 501 ? 17.188 34.5 33.5 1 82.44 501 VAL A O 1
ATOM 4082 N N . ASP A 1 502 ? 16.25 33.562 35.281 1 84.56 502 ASP A N 1
ATOM 4083 C CA . ASP A 1 502 ? 17.531 33.375 35.938 1 84.56 502 ASP A CA 1
ATOM 4084 C C . ASP A 1 502 ? 18.422 32.438 35.156 1 84.56 502 ASP A C 1
ATOM 4086 O O . ASP A 1 502 ? 19.625 32.656 35 1 84.56 502 ASP A O 1
ATOM 4090 N N . LEU A 1 503 ? 17.844 31.469 34.688 1 87.75 503 LEU A N 1
ATOM 4091 C CA . LEU A 1 503 ? 18.594 30.484 33.906 1 87.75 503 LEU A CA 1
ATOM 4092 C C . LEU A 1 503 ? 19.078 31.109 32.594 1 87.75 503 LEU A C 1
ATOM 4094 O O . LEU A 1 503 ? 20.219 30.859 32.156 1 87.75 503 LEU A O 1
ATOM 4098 N N . LEU A 1 504 ? 18.25 31.828 31.984 1 89.38 504 LEU A N 1
ATOM 4099 C CA . LEU A 1 504 ? 18.625 32.469 30.734 1 89.38 504 LEU A CA 1
ATOM 4100 C C . LEU A 1 504 ? 19.844 33.375 30.938 1 89.38 504 LEU A C 1
ATOM 4102 O O . LEU A 1 504 ? 20.781 33.344 30.141 1 89.38 504 LEU A O 1
ATOM 4106 N N . ILE A 1 505 ? 19.812 34.156 32.031 1 88.62 505 ILE A N 1
ATOM 4107 C CA . ILE A 1 505 ? 20.906 35.062 32.312 1 88.62 505 ILE A CA 1
ATOM 4108 C C . ILE 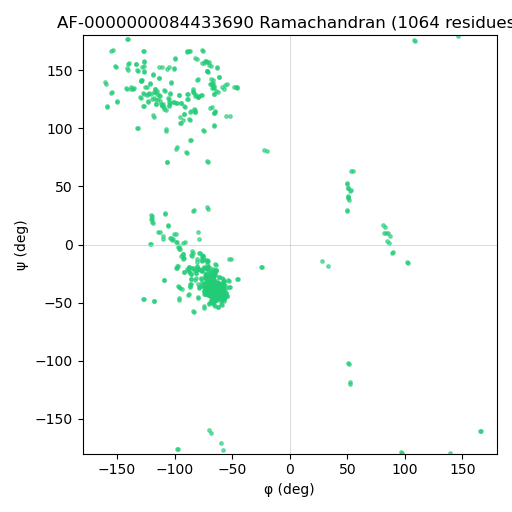A 1 505 ? 22.203 34.281 32.5 1 88.62 505 ILE A C 1
ATOM 4110 O O . ILE A 1 505 ? 23.25 34.688 31.984 1 88.62 505 ILE A O 1
ATOM 4114 N N . LYS A 1 506 ? 22.047 33.25 33.156 1 88.56 506 LYS A N 1
ATOM 4115 C CA . LYS A 1 506 ? 23.219 32.406 33.438 1 88.56 506 LYS A CA 1
ATOM 4116 C C . LYS A 1 506 ? 23.828 31.859 32.156 1 88.56 506 LYS A C 1
ATOM 4118 O O . LYS A 1 506 ? 25.062 31.75 32.031 1 88.56 506 LYS A O 1
ATOM 4123 N N . ILE A 1 507 ? 23.062 31.516 31.203 1 91.06 507 ILE A N 1
ATOM 4124 C CA . ILE A 1 507 ? 23.562 30.812 30.031 1 91.06 507 ILE A CA 1
ATOM 4125 C C . ILE A 1 507 ? 24.078 31.828 29.016 1 91.06 507 ILE A C 1
ATOM 4127 O O . ILE A 1 507 ? 24.984 31.516 28.219 1 91.06 507 ILE A O 1
ATOM 4131 N N . ILE A 1 508 ? 23.578 33.062 29.047 1 90.81 508 ILE A N 1
ATOM 4132 C CA . ILE A 1 508 ? 23.953 34 28 1 90.81 508 ILE A CA 1
ATOM 4133 C C . ILE A 1 508 ? 25.094 34.906 28.5 1 90.81 508 ILE A C 1
ATOM 4135 O O . ILE A 1 508 ? 25.719 35.594 27.703 1 90.81 508 ILE A O 1
ATOM 4139 N N . GLU A 1 509 ? 25.344 35.031 29.766 1 86.56 509 GLU A N 1
ATOM 4140 C CA . GLU A 1 509 ? 26.219 36 30.391 1 86.56 509 GLU A CA 1
ATOM 4141 C C . GLU A 1 509 ? 27.594 36 29.75 1 86.56 509 GLU A C 1
ATOM 4143 O O . GLU A 1 509 ? 28.188 37.062 29.547 1 86.56 509 GLU A O 1
ATOM 4148 N N . SER A 1 510 ? 28.172 34.938 29.328 1 85.56 510 SER A N 1
ATOM 4149 C CA . SER A 1 510 ? 29.562 34.875 28.906 1 85.56 510 SER A CA 1
ATOM 4150 C C . SER A 1 510 ? 29.688 34.781 27.391 1 85.56 510 SER A C 1
ATOM 4152 O O . SER A 1 510 ? 30.734 34.406 26.875 1 85.56 510 SER A O 1
ATOM 4154 N N . ARG A 1 511 ? 28.594 35.125 26.656 1 92.19 511 ARG A N 1
ATOM 4155 C CA . ARG A 1 511 ? 28.656 34.938 25.203 1 92.19 511 ARG A CA 1
ATOM 4156 C C . ARG A 1 511 ? 27.688 35.875 24.5 1 92.19 511 ARG A C 1
ATOM 4158 O O . ARG A 1 511 ? 26.906 36.562 25.141 1 92.19 511 ARG A O 1
ATOM 4165 N N . THR A 1 512 ? 27.844 36 23.141 1 94.06 512 T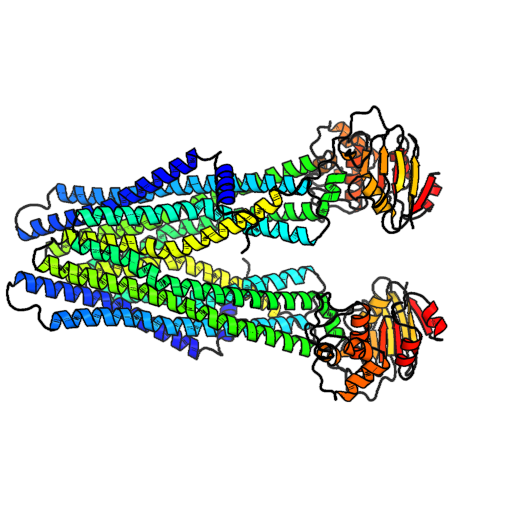HR A N 1
ATOM 4166 C CA . THR A 1 512 ? 26.844 36.688 22.328 1 94.06 512 THR A CA 1
ATOM 4167 C C . THR A 1 512 ? 25.547 35.906 22.266 1 94.06 512 THR A C 1
ATOM 4169 O O . THR A 1 512 ? 25.562 34.656 22.234 1 94.06 512 THR A O 1
ATOM 4172 N N . ALA A 1 513 ? 24.438 36.562 22.359 1 94.06 513 ALA A N 1
ATOM 4173 C CA . ALA A 1 513 ? 23.188 35.812 22.406 1 94.06 513 ALA A CA 1
ATOM 4174 C C . ALA A 1 513 ? 22.094 36.5 21.625 1 94.06 513 ALA A C 1
ATOM 4176 O O . ALA A 1 513 ? 22 37.75 21.641 1 94.06 513 ALA A O 1
ATOM 4177 N N . ILE A 1 514 ? 21.391 35.781 20.844 1 93.44 514 ILE A N 1
ATOM 4178 C CA . ILE A 1 514 ? 20.141 36.188 20.234 1 93.44 514 ILE A CA 1
ATOM 4179 C C . ILE A 1 514 ? 18.969 35.469 20.875 1 93.44 514 ILE A C 1
ATOM 4181 O O . ILE A 1 514 ? 18.875 34.219 20.75 1 93.44 514 ILE A O 1
ATOM 4185 N N . VAL A 1 515 ? 18.094 36.188 21.531 1 92.5 515 VAL A N 1
ATOM 4186 C CA . VAL A 1 515 ? 16.984 35.562 22.25 1 92.5 515 VAL A CA 1
ATOM 4187 C C . VAL A 1 515 ? 15.664 35.875 21.547 1 92.5 515 VAL A C 1
ATOM 4189 O O . VAL A 1 515 ? 15.336 37.062 21.312 1 92.5 515 VAL A O 1
ATOM 4192 N N . LEU A 1 516 ? 15.047 34.844 21.141 1 91.5 516 LEU A N 1
ATOM 4193 C CA . LEU A 1 516 ? 13.695 35 20.609 1 91.5 516 LEU A CA 1
ATOM 4194 C C . LEU A 1 516 ? 12.672 35.062 21.734 1 91.5 516 LEU A C 1
ATOM 4196 O O . LEU A 1 516 ? 12.477 34.062 22.453 1 91.5 516 LEU A O 1
ATOM 4200 N N . ALA A 1 517 ? 12 36.188 21.938 1 87.31 517 ALA A N 1
ATOM 4201 C CA . ALA A 1 517 ? 11.078 36.375 23.047 1 87.31 517 ALA A CA 1
ATOM 4202 C C . ALA A 1 517 ? 9.664 36.656 22.547 1 87.31 517 ALA A C 1
ATOM 4204 O O . ALA A 1 517 ? 9.484 37.188 21.453 1 87.31 517 ALA A O 1
ATOM 4205 N N . PRO A 1 518 ? 8.734 36.188 23.297 1 82 518 PRO A N 1
ATOM 4206 C CA . PRO A 1 518 ? 7.352 36.438 22.906 1 82 518 PRO A CA 1
ATOM 4207 C C . PRO A 1 518 ? 6.98 37.938 23 1 82 518 PRO A C 1
ATOM 4209 O O . PRO A 1 518 ? 6.117 38.406 22.25 1 82 518 PRO A O 1
ATOM 4212 N N . ASP A 1 519 ? 7.555 38.656 24 1 79.94 519 ASP A N 1
ATOM 4213 C CA . ASP A 1 519 ? 7.266 40.062 24.188 1 79.94 519 ASP A CA 1
ATOM 4214 C C . ASP A 1 519 ? 8.523 40.844 24.594 1 79.94 519 ASP A C 1
ATOM 4216 O O . ASP A 1 519 ? 9.602 40.25 24.703 1 79.94 519 ASP A O 1
ATOM 4220 N N . ASP A 1 520 ? 8.383 42.125 24.719 1 78 520 ASP A N 1
ATOM 4221 C CA . ASP A 1 520 ? 9.516 43.031 24.953 1 78 520 ASP A CA 1
ATOM 4222 C C . ASP A 1 520 ? 9.977 42.938 26.406 1 78 520 ASP A C 1
ATOM 4224 O O . ASP A 1 520 ? 11.078 43.406 26.734 1 78 520 ASP A O 1
ATOM 4228 N N . ASP A 1 521 ? 9.18 42.281 27.172 1 76.69 521 ASP A N 1
ATOM 4229 C CA . ASP A 1 521 ? 9.445 42.312 28.594 1 76.69 521 ASP A CA 1
ATOM 4230 C C . ASP A 1 521 ? 10.758 41.594 28.922 1 76.69 521 ASP A C 1
ATOM 4232 O O . ASP A 1 521 ? 11.508 42.031 29.797 1 76.69 521 ASP A O 1
ATOM 4236 N N . VAL A 1 522 ? 11.008 40.594 28.188 1 76 522 VAL A N 1
ATOM 4237 C CA . VAL A 1 522 ? 12.203 39.812 28.453 1 76 522 VAL A CA 1
ATOM 4238 C C . VAL A 1 522 ? 13.453 40.625 28.172 1 76 522 VAL A C 1
ATOM 4240 O O . VAL A 1 522 ? 14.406 40.625 28.953 1 76 522 VAL A O 1
ATOM 4243 N N . GLY A 1 523 ? 13.398 41.344 27.125 1 76 523 GLY A N 1
ATOM 4244 C CA . GLY A 1 523 ? 14.516 42.188 26.797 1 76 523 GLY A CA 1
ATOM 4245 C C . GLY A 1 523 ? 14.766 43.281 27.828 1 76 523 GLY A C 1
ATOM 4246 O O . GLY A 1 523 ? 15.914 43.562 28.188 1 76 523 GLY A O 1
ATOM 4247 N N . ASP A 1 524 ? 13.688 43.781 28.281 1 75.31 524 ASP A N 1
ATOM 4248 C CA . ASP A 1 524 ? 13.766 44.844 29.266 1 75.31 524 ASP A CA 1
ATOM 4249 C C . ASP A 1 524 ? 14.336 44.344 30.594 1 75.31 524 ASP A C 1
ATOM 4251 O O . ASP A 1 524 ? 15.148 45 31.234 1 75.31 524 ASP A O 1
ATOM 4255 N N . MET A 1 525 ? 13.953 43.156 30.844 1 72.81 525 MET A N 1
ATOM 4256 C CA . MET A 1 525 ? 14.383 42.562 32.094 1 72.81 525 MET A CA 1
ATOM 4257 C C . MET A 1 525 ? 15.883 42.25 32.094 1 72.81 525 MET A C 1
ATOM 4259 O O . MET A 1 525 ? 16.547 42.312 33.125 1 72.81 525 MET A O 1
ATOM 4263 N N . LEU A 1 526 ? 16.312 42.062 30.938 1 76.44 526 LEU A N 1
ATOM 4264 C CA . LEU A 1 526 ? 17.688 41.625 30.859 1 76.44 526 LEU A CA 1
ATOM 4265 C C . LEU A 1 526 ? 18.578 42.688 30.219 1 76.44 526 LEU A C 1
ATOM 4267 O O . LEU A 1 526 ? 19.734 42.406 29.859 1 76.44 526 LEU A O 1
ATOM 4271 N N . ASN A 1 527 ? 18.062 43.906 30.031 1 73.75 527 ASN A N 1
ATOM 4272 C CA . ASN A 1 527 ? 18.781 45.031 29.453 1 73.75 527 ASN A CA 1
ATOM 4273 C C . ASN A 1 527 ? 19.391 44.656 28.109 1 73.75 527 ASN A C 1
ATOM 4275 O O . ASN A 1 527 ? 20.578 44.906 27.875 1 73.75 527 ASN A O 1
ATOM 4279 N N . MET A 1 528 ? 18.531 44.031 27.359 1 81.25 528 MET A N 1
ATOM 4280 C CA . MET A 1 528 ? 18.984 43.625 26.031 1 81.25 528 MET A CA 1
ATOM 4281 C C . MET A 1 528 ? 18.484 44.594 24.969 1 81.25 528 MET A C 1
ATOM 4283 O O . MET A 1 528 ? 17.469 45.281 25.156 1 81.25 528 MET A O 1
ATOM 4287 N N . LYS A 1 529 ? 19.328 44.688 23.828 1 83.25 529 LYS A N 1
ATOM 4288 C CA . LYS A 1 529 ? 18.828 45.375 22.641 1 83.25 529 LYS A CA 1
ATOM 4289 C C . LYS A 1 529 ? 17.641 44.625 22.047 1 83.25 529 LYS A C 1
ATOM 4291 O O . LYS A 1 529 ? 17.75 43.469 21.625 1 83.25 529 LYS A O 1
ATOM 4296 N N . THR A 1 530 ? 16.422 45.25 22.078 1 85.56 530 THR A N 1
ATOM 4297 C CA . THR A 1 530 ? 15.211 44.594 21.641 1 85.56 530 THR A CA 1
ATOM 4298 C C . THR A 1 530 ? 14.75 45.094 20.281 1 85.56 530 THR A C 1
ATOM 4300 O O . THR A 1 530 ? 14.68 46.312 20.078 1 85.56 530 THR A O 1
ATOM 4303 N N . LEU A 1 531 ? 14.578 44.219 19.375 1 87.81 531 LEU A N 1
ATOM 4304 C CA . LEU A 1 531 ? 14.086 44.562 18.047 1 87.81 531 LEU A CA 1
ATOM 4305 C C . LEU A 1 531 ? 12.789 43.812 17.75 1 87.81 531 LEU A C 1
ATOM 4307 O O . LEU A 1 531 ? 12.695 42.594 17.953 1 87.81 531 LEU A O 1
ATOM 4311 N N . SER A 1 532 ? 11.75 44.531 17.312 1 84.69 532 SER A N 1
ATOM 4312 C CA . SER A 1 532 ? 10.453 43.938 17 1 84.69 532 SER A CA 1
ATOM 4313 C C . SER A 1 532 ? 10.289 43.75 15.492 1 84.69 532 SER A C 1
ATOM 4315 O O . SER A 1 532 ? 10.43 44.688 14.719 1 84.69 532 SER A O 1
ATOM 4317 N N . LEU A 1 533 ? 10.062 42.531 15.203 1 82.81 533 LEU A N 1
ATOM 4318 C CA . LEU A 1 533 ? 9.859 42.188 13.797 1 82.81 533 LEU A CA 1
ATOM 4319 C C . LEU A 1 533 ? 8.391 41.875 13.516 1 82.81 533 LEU A C 1
ATOM 4321 O O . LEU A 1 533 ? 8.008 40.719 13.398 1 82.81 533 LEU A O 1
ATOM 4325 N N . ASN A 1 534 ? 7.488 42.812 13.523 1 70.94 534 ASN A N 1
ATOM 4326 C CA . ASN A 1 534 ? 6.07 42.656 13.211 1 70.94 534 ASN A CA 1
ATOM 4327 C C . ASN A 1 534 ? 5.801 42.906 11.727 1 70.94 534 ASN A C 1
ATOM 4329 O O . ASN A 1 534 ? 6.41 43.812 11.125 1 70.94 534 ASN A O 1
ATOM 4333 N N . MET B 1 1 ? -3.309 -12.039 16.594 1 45.09 1 MET B N 1
ATOM 4334 C CA . MET B 1 1 ? -4.16 -10.914 16.219 1 45.09 1 MET B CA 1
ATOM 4335 C C . MET B 1 1 ? -5.492 -10.969 16.969 1 45.09 1 MET B C 1
ATOM 4337 O O . MET B 1 1 ? -6.203 -11.977 16.891 1 45.09 1 MET B O 1
ATOM 4341 N N . VAL B 1 2 ? -5.582 -10.359 18.016 1 54.34 2 VAL B N 1
ATOM 4342 C CA . VAL B 1 2 ? -6.785 -10.398 18.844 1 54.34 2 VAL B CA 1
ATOM 4343 C C . VAL B 1 2 ? -7.941 -9.727 18.094 1 54.34 2 VAL B C 1
ATOM 4345 O O . VAL B 1 2 ? -7.879 -8.539 17.766 1 54.34 2 VAL B O 1
ATOM 4348 N N . TYR B 1 3 ? -8.852 -10.648 17.531 1 67 3 TYR B N 1
ATOM 4349 C CA . TYR B 1 3 ? -10.109 -10.195 16.938 1 67 3 TYR B CA 1
ATOM 4350 C C . TYR B 1 3 ? -11.023 -9.602 18 1 67 3 TYR B C 1
ATOM 4352 O O . TYR B 1 3 ? -11.031 -10.062 19.156 1 67 3 TYR B O 1
ATOM 4360 N N . LYS B 1 4 ? -11.617 -8.531 17.719 1 76.44 4 LYS B N 1
ATOM 4361 C CA . LYS B 1 4 ? -12.688 -8.047 18.578 1 76.44 4 LYS B CA 1
ATOM 4362 C C . LYS B 1 4 ? -13.859 -9.023 18.594 1 76.44 4 LYS B C 1
ATOM 4364 O O . LYS B 1 4 ? -14.469 -9.25 19.641 1 76.44 4 LYS B O 1
ATOM 4369 N N . TYR B 1 5 ? -14.125 -9.719 17.422 1 83.25 5 TYR B N 1
ATOM 4370 C CA . TYR B 1 5 ? -15.227 -10.656 17.266 1 83.25 5 TYR B CA 1
ATOM 4371 C C . TYR B 1 5 ? -14.719 -12.086 17.141 1 83.25 5 TYR B C 1
ATOM 4373 O O . TYR B 1 5 ? -13.594 -12.312 16.688 1 83.25 5 TYR B O 1
ATOM 4381 N N . SER B 1 6 ? -15.547 -12.969 17.547 1 86.44 6 SER B N 1
ATOM 4382 C CA . SER B 1 6 ? -15.219 -14.383 17.391 1 86.44 6 SER B CA 1
ATOM 4383 C C . SER B 1 6 ? -15.328 -14.812 15.93 1 86.44 6 SER B C 1
ATOM 4385 O O . SER B 1 6 ? -15.984 -14.141 15.125 1 86.44 6 SER B O 1
ATOM 4387 N N . THR B 1 7 ? -14.633 -15.906 15.578 1 88.69 7 THR B N 1
ATOM 4388 C CA . THR B 1 7 ? -14.664 -16.422 14.219 1 88.69 7 THR B CA 1
ATOM 4389 C C . THR B 1 7 ? -16.094 -16.766 13.805 1 88.69 7 THR B C 1
ATOM 4391 O O . THR B 1 7 ? -16.484 -16.562 12.648 1 88.69 7 THR B O 1
ATOM 4394 N N . ARG B 1 8 ? -16.875 -17.219 14.727 1 91.12 8 ARG B N 1
ATOM 4395 C CA . ARG B 1 8 ? -18.281 -17.562 14.461 1 91.12 8 ARG B CA 1
ATOM 4396 C C . ARG B 1 8 ? -19.094 -16.312 14.148 1 91.12 8 ARG B C 1
ATOM 4398 O O . ARG B 1 8 ? -19.922 -16.312 13.234 1 91.12 8 ARG B O 1
ATOM 4405 N N . GLN B 1 9 ? -18.844 -15.289 14.844 1 92.38 9 GLN B N 1
ATOM 4406 C CA . GLN B 1 9 ? -19.547 -14.031 14.617 1 92.38 9 GLN B CA 1
ATOM 4407 C C . GLN B 1 9 ? -19.172 -13.43 13.266 1 92.38 9 GLN B C 1
ATOM 4409 O O . GLN B 1 9 ? -20.031 -12.93 12.539 1 92.38 9 GLN B O 1
ATOM 4414 N N . LEU B 1 10 ? -17.922 -13.531 13 1 92.56 10 LEU B N 1
ATOM 4415 C CA . LEU B 1 10 ? -17.438 -12.977 11.742 1 92.56 10 LEU B CA 1
ATOM 4416 C C . LEU B 1 10 ? -18 -13.75 10.555 1 92.56 10 LEU B C 1
ATOM 4418 O O . LEU B 1 10 ? -18.344 -13.156 9.531 1 92.56 10 LEU B O 1
ATOM 4422 N N . THR B 1 11 ? -18.062 -15.055 10.758 1 93.5 11 THR B N 1
ATOM 4423 C CA . THR B 1 11 ? -18.641 -15.875 9.703 1 93.5 11 THR B CA 1
ATOM 4424 C C . THR B 1 11 ? -20.125 -15.531 9.5 1 93.5 11 THR B C 1
ATOM 4426 O O . THR B 1 11 ? -20.609 -15.484 8.367 1 93.5 11 THR B O 1
ATOM 4429 N N . SER B 1 12 ? -20.812 -15.273 10.531 1 93.5 12 SER B N 1
ATOM 4430 C CA . SER B 1 12 ? -22.219 -14.867 10.453 1 93.5 12 SER B CA 1
ATOM 4431 C C . SER B 1 12 ? -22.359 -13.523 9.75 1 93.5 12 SER B C 1
ATOM 4433 O O . SER B 1 12 ? -23.266 -13.344 8.93 1 93.5 12 SER B O 1
ATOM 4435 N N . LYS B 1 13 ? -21.484 -12.664 10.039 1 92.88 13 LYS B N 1
ATOM 4436 C CA . LYS B 1 13 ? -21.5 -11.352 9.414 1 92.88 13 LYS B CA 1
ATOM 4437 C C . LYS B 1 13 ? -21.219 -11.453 7.914 1 92.88 13 LYS B C 1
ATOM 4439 O O . LYS B 1 13 ? -21.828 -10.742 7.109 1 92.88 13 LYS B O 1
ATOM 4444 N N . LEU B 1 14 ? -20.281 -12.289 7.66 1 93.12 14 LEU B N 1
ATOM 4445 C CA . LEU B 1 14 ? -19.953 -12.516 6.258 1 93.12 14 LEU B CA 1
ATOM 4446 C C . LEU B 1 14 ? -21.156 -13.109 5.512 1 93.12 14 LEU B C 1
ATOM 4448 O O . LEU B 1 14 ? -21.469 -12.672 4.402 1 93.12 14 LEU B O 1
ATOM 4452 N N . ILE B 1 15 ? -21.828 -14.078 6.086 1 93.25 15 ILE B N 1
ATOM 4453 C CA . ILE B 1 15 ? -22.984 -14.727 5.48 1 93.25 15 ILE B CA 1
ATOM 4454 C C . ILE B 1 15 ? -24.109 -13.711 5.297 1 93.25 15 ILE B C 1
ATOM 4456 O O . ILE B 1 15 ? -24.812 -13.727 4.277 1 93.25 15 ILE B O 1
ATOM 4460 N N . ASN B 1 16 ? -24.219 -12.828 6.23 1 91.88 16 ASN B N 1
ATOM 4461 C CA . ASN B 1 16 ? -25.25 -11.789 6.141 1 91.88 16 ASN B CA 1
ATOM 4462 C C . ASN B 1 16 ? -24.938 -10.805 5.012 1 91.88 16 ASN B C 1
ATOM 4464 O O . ASN B 1 16 ? -25.859 -10.312 4.352 1 91.88 16 ASN B O 1
ATOM 4468 N N . LEU B 1 17 ? -23.688 -10.562 4.832 1 90.69 17 LEU B N 1
ATOM 4469 C CA . LEU B 1 17 ? -23.266 -9.672 3.758 1 90.69 17 LEU B CA 1
ATOM 4470 C C . LEU B 1 17 ? -23.547 -10.297 2.395 1 90.69 17 LEU B C 1
ATOM 4472 O O . LEU B 1 17 ? -23.828 -9.586 1.429 1 90.69 17 LEU B O 1
ATOM 4476 N N . LEU B 1 18 ? -23.438 -11.602 2.371 1 94 18 LEU B N 1
ATOM 4477 C CA . LEU B 1 18 ? -23.562 -12.312 1.105 1 94 18 LEU B CA 1
ATOM 4478 C C . LEU B 1 18 ? -24.969 -12.836 0.904 1 94 18 LEU B C 1
ATOM 4480 O O . LEU B 1 18 ? -25.281 -13.422 -0.137 1 94 18 LEU B O 1
ATOM 4484 N N . LYS B 1 19 ? -25.875 -12.648 1.829 1 93.31 19 LYS B N 1
ATOM 4485 C CA . LYS B 1 19 ? -27.219 -13.227 1.838 1 93.31 19 LYS B CA 1
ATOM 4486 C C . LYS B 1 19 ? -28 -12.797 0.605 1 93.31 19 LYS B C 1
ATOM 4488 O O . LYS B 1 19 ? -28.75 -13.594 0.036 1 93.31 19 LYS B O 1
ATOM 4493 N N . ASP B 1 20 ? -27.797 -11.547 0.178 1 91.69 20 ASP B N 1
ATOM 4494 C CA . ASP B 1 20 ? -28.547 -11.008 -0.961 1 91.69 20 ASP B CA 1
ATOM 4495 C C . ASP B 1 20 ? -28.062 -11.641 -2.27 1 91.69 20 ASP B C 1
ATOM 4497 O O . ASP B 1 20 ? -28.75 -11.555 -3.289 1 91.69 20 ASP B O 1
ATOM 4501 N N . TYR B 1 21 ? -26.906 -12.312 -2.219 1 94.25 21 TYR B N 1
ATOM 4502 C CA . TYR B 1 21 ? -26.328 -12.891 -3.422 1 94.25 21 TYR B CA 1
ATOM 4503 C C . TYR B 1 21 ? -26.172 -14.398 -3.287 1 94.25 21 TYR B C 1
ATOM 4505 O O . TYR B 1 21 ? -25.297 -15 -3.916 1 94.25 21 TYR B O 1
ATOM 4513 N N . LYS B 1 22 ? -26.969 -15.016 -2.453 1 93.94 22 LYS B N 1
ATOM 4514 C CA . LYS B 1 22 ? -26.812 -16.438 -2.129 1 93.94 22 LYS B CA 1
ATOM 4515 C C . LYS B 1 22 ? -27.031 -17.297 -3.363 1 93.94 22 LYS B C 1
ATOM 4517 O O . LYS B 1 22 ? -26.328 -18.297 -3.553 1 93.94 22 LYS B O 1
ATOM 4522 N N . TYR B 1 23 ? -27.938 -16.891 -4.238 1 94.81 23 TYR B N 1
ATOM 4523 C CA . TYR B 1 23 ? -28.234 -17.703 -5.41 1 94.81 23 TYR B CA 1
ATOM 4524 C C . TYR B 1 23 ? -27.109 -17.609 -6.434 1 94.81 23 TYR B C 1
ATOM 4526 O O . TYR B 1 23 ? -26.766 -18.609 -7.082 1 94.81 23 TYR B O 1
ATOM 4534 N N . GLN B 1 24 ? -26.609 -16.438 -6.562 1 94.75 24 GLN B N 1
ATOM 4535 C CA . GLN B 1 24 ? -25.469 -16.266 -7.469 1 94.75 24 GLN B CA 1
ATOM 4536 C C . GLN B 1 24 ? -24.266 -17.062 -6.992 1 94.75 24 GLN B C 1
ATOM 4538 O O . GLN B 1 24 ? -23.609 -17.734 -7.789 1 94.75 24 GLN B O 1
ATOM 4543 N N . ILE B 1 25 ? -24.062 -17 -5.742 1 95.31 25 ILE B N 1
ATOM 4544 C CA . ILE B 1 25 ? -22.922 -17.703 -5.172 1 95.31 25 ILE B CA 1
ATOM 4545 C C . ILE B 1 25 ? -23.125 -19.219 -5.273 1 95.31 25 ILE B C 1
ATOM 4547 O O . ILE B 1 25 ? -22.219 -19.953 -5.637 1 95.31 25 ILE B O 1
ATOM 4551 N N . LEU B 1 26 ? -24.312 -19.672 -5.02 1 95.25 26 LEU B N 1
ATOM 4552 C CA . LEU B 1 26 ? -24.625 -21.094 -5.137 1 95.25 26 LEU B CA 1
ATOM 4553 C C . LEU B 1 26 ? -24.453 -21.578 -6.574 1 95.25 26 LEU B C 1
ATOM 4555 O O . LEU B 1 26 ? -23.938 -22.672 -6.812 1 95.25 26 LEU B O 1
ATOM 4559 N N . ALA B 1 27 ? -24.922 -20.766 -7.453 1 96 27 ALA B N 1
ATOM 4560 C CA . ALA B 1 27 ? -24.75 -21.109 -8.859 1 96 27 ALA B CA 1
ATOM 4561 C C . ALA B 1 27 ? -23.281 -21.234 -9.219 1 96 27 ALA B C 1
ATOM 4563 O O . ALA B 1 27 ? -22.891 -22.141 -9.945 1 96 27 ALA B O 1
ATOM 4564 N N . ALA B 1 28 ? -22.5 -20.312 -8.711 1 95.38 28 ALA B N 1
ATOM 4565 C CA . ALA B 1 28 ? -21.062 -20.344 -8.969 1 95.38 28 ALA B CA 1
ATOM 4566 C C . ALA B 1 28 ? -20.422 -21.594 -8.383 1 95.38 28 ALA B C 1
ATOM 4568 O O . ALA B 1 28 ? -19.578 -22.219 -9.016 1 95.38 28 ALA B O 1
ATOM 4569 N N . ILE B 1 29 ? -20.875 -22.016 -7.242 1 95.88 29 ILE B N 1
ATOM 4570 C CA . ILE B 1 29 ? -20.328 -23.188 -6.57 1 95.88 29 ILE B CA 1
ATOM 4571 C C . ILE B 1 29 ? -20.688 -24.438 -7.355 1 95.88 29 ILE B C 1
ATOM 4573 O O . ILE B 1 29 ? -19.844 -25.312 -7.57 1 95.88 29 ILE B O 1
ATOM 4577 N N . ILE B 1 30 ? -21.891 -24.484 -7.812 1 96.19 30 ILE B N 1
ATOM 4578 C CA . ILE B 1 30 ? -22.344 -25.641 -8.586 1 96.19 30 ILE B CA 1
ATOM 4579 C C . ILE B 1 30 ? -21.562 -25.734 -9.891 1 96.19 30 ILE B C 1
ATOM 4581 O O . ILE B 1 30 ? -21.094 -26.812 -10.273 1 96.19 30 ILE B O 1
ATOM 4585 N N . MET B 1 31 ? -21.453 -24.625 -10.508 1 95.44 31 MET B N 1
ATOM 4586 C CA . MET B 1 31 ? -20.688 -24.594 -11.758 1 95.44 31 MET B CA 1
ATOM 4587 C C . MET B 1 31 ? -19.234 -25 -11.523 1 95.44 31 MET B C 1
ATOM 4589 O O . MET B 1 31 ? -18.641 -25.703 -12.344 1 95.44 31 MET B O 1
ATOM 4593 N N . MET B 1 32 ? -18.75 -24.562 -10.422 1 94 32 MET B N 1
ATOM 4594 C CA . MET B 1 32 ? -17.391 -24.906 -10.07 1 94 32 MET B CA 1
ATOM 4595 C C . MET B 1 32 ? -17.25 -26.422 -9.852 1 94 32 MET B C 1
ATOM 4597 O O . MET B 1 32 ? -16.297 -27.031 -10.344 1 94 32 MET B O 1
ATOM 4601 N N . VAL B 1 33 ? -18.172 -27.031 -9.195 1 95.25 33 VAL B N 1
ATOM 4602 C CA . VAL B 1 33 ? -18.156 -28.469 -8.938 1 95.25 33 VAL B CA 1
ATOM 4603 C C . VAL B 1 33 ? -18.25 -29.234 -10.25 1 95.25 33 VAL B C 1
ATOM 4605 O O . VAL B 1 33 ? -17.516 -30.203 -10.477 1 95.25 33 VAL B O 1
ATOM 4608 N N . ILE B 1 34 ? -19.109 -28.766 -11.117 1 94.62 34 ILE B N 1
ATOM 4609 C CA . ILE B 1 34 ? -19.266 -29.406 -12.422 1 94.62 34 ILE B CA 1
ATOM 4610 C C . ILE B 1 34 ? -17.953 -29.328 -13.195 1 94.62 34 ILE B C 1
ATOM 4612 O O . ILE B 1 34 ? -17.516 -30.312 -13.805 1 94.62 34 ILE B O 1
ATOM 4616 N N . SER B 1 35 ? -17.406 -28.156 -13.117 1 91.88 35 SER B N 1
ATOM 4617 C CA . SER B 1 35 ? -16.125 -27.953 -13.805 1 91.88 35 SER B CA 1
ATOM 4618 C C . SER B 1 35 ? -15.062 -28.906 -13.273 1 91.88 35 SER B C 1
ATOM 4620 O O . SER B 1 35 ? -14.305 -29.484 -14.055 1 91.88 35 SER B O 1
ATOM 4622 N N . VAL B 1 36 ? -15.023 -29.125 -11.984 1 91.81 36 VAL B N 1
ATOM 4623 C CA . VAL B 1 36 ? -14.031 -29.984 -11.359 1 91.81 36 VAL B CA 1
ATOM 4624 C C . VAL B 1 36 ? -14.297 -31.438 -11.734 1 91.81 36 VAL B C 1
ATOM 4626 O O . VAL B 1 36 ? -13.375 -32.188 -12.07 1 91.81 36 VAL B O 1
ATOM 4629 N N . VAL B 1 37 ? -15.492 -31.844 -11.773 1 91.81 37 VAL B N 1
ATOM 4630 C CA . VAL B 1 37 ? -15.859 -33.219 -12.094 1 91.81 37 VAL B CA 1
ATOM 4631 C C . VAL B 1 37 ? -15.461 -33.531 -13.539 1 91.81 37 VAL B C 1
ATOM 4633 O O . VAL B 1 37 ? -14.914 -34.594 -13.812 1 91.81 37 VAL B O 1
ATOM 4636 N N . LEU B 1 38 ? -15.711 -32.594 -14.398 1 89.56 38 LEU B N 1
ATOM 4637 C CA . LEU B 1 38 ? -15.336 -32.781 -15.797 1 89.56 38 LEU B CA 1
ATOM 4638 C C . LEU B 1 38 ? -13.82 -32.875 -15.953 1 89.56 38 LEU B C 1
ATOM 4640 O O . LEU B 1 38 ? -13.32 -33.688 -16.719 1 89.56 38 LEU B O 1
ATOM 4644 N N . SER B 1 39 ? -13.141 -32.094 -15.195 1 86.19 39 SER B N 1
ATOM 4645 C CA . SER B 1 39 ? -11.688 -32.062 -15.297 1 86.19 39 SER B CA 1
ATOM 4646 C C . SER B 1 39 ? -11.07 -33.344 -14.734 1 86.19 39 SER B C 1
ATOM 4648 O O . SER B 1 39 ? -10.023 -33.781 -15.211 1 86.19 39 SER B O 1
ATOM 4650 N N . VAL B 1 40 ? -11.719 -33.938 -13.742 1 88.69 40 VAL B N 1
ATOM 4651 C CA . VAL B 1 40 ? -11.188 -35.125 -13.102 1 88.69 40 VAL B CA 1
ATOM 4652 C C . VAL B 1 40 ? -11.547 -36.344 -13.922 1 88.69 40 VAL B C 1
ATOM 4654 O O . VAL B 1 40 ? -10.828 -37.344 -13.898 1 88.69 40 VAL B O 1
ATOM 4657 N N . TYR B 1 41 ? -12.555 -36.25 -14.734 1 88 41 TYR B N 1
ATOM 4658 C CA . TYR B 1 41 ? -12.984 -37.375 -15.547 1 88 41 TYR B CA 1
ATOM 4659 C C . TYR B 1 41 ? -12.133 -37.5 -16.797 1 88 41 TYR B C 1
ATOM 4661 O O . TYR B 1 41 ? -11.984 -38.594 -17.344 1 88 41 TYR B O 1
ATOM 4669 N N . ALA B 1 42 ? -11.57 -36.469 -17.219 1 81.12 42 ALA B N 1
ATOM 4670 C CA . ALA B 1 42 ? -10.82 -36.438 -18.469 1 81.12 42 ALA B CA 1
ATOM 4671 C C . ALA B 1 42 ? -9.625 -37.375 -18.422 1 81.12 42 ALA B C 1
ATOM 4673 O O . ALA B 1 42 ? -9.398 -38.156 -19.359 1 81.12 42 ALA B O 1
ATOM 4674 N N . PRO B 1 43 ? -8.875 -37.406 -17.312 1 81 43 PRO B N 1
ATOM 4675 C CA . PRO B 1 43 ? -7.73 -38.312 -17.25 1 81 43 PRO B CA 1
ATOM 4676 C C . PRO B 1 43 ? -8.133 -39.781 -17.391 1 81 43 PRO B C 1
ATOM 4678 O O . PRO B 1 43 ? -7.406 -40.562 -18 1 81 43 PRO B O 1
ATOM 4681 N N . LYS B 1 44 ? -9.219 -40.219 -16.906 1 85.44 44 LYS B N 1
ATOM 4682 C CA . LYS B 1 44 ? -9.703 -41.562 -17.047 1 85.44 44 LYS B CA 1
ATOM 4683 C C . LYS B 1 44 ? -9.969 -41.906 -18.516 1 85.44 44 LYS B C 1
ATOM 4685 O O . LYS B 1 44 ? -9.656 -43.031 -18.953 1 85.44 44 LYS B O 1
ATOM 4690 N N . LEU B 1 45 ? -10.492 -41 -19.203 1 82.25 45 LEU B N 1
ATOM 4691 C CA . LEU B 1 45 ? -10.766 -41.219 -20.609 1 82.25 45 LEU B CA 1
ATOM 4692 C C . LEU B 1 45 ? -9.469 -41.281 -21.422 1 82.25 45 LEU B C 1
ATOM 4694 O O . LEU B 1 45 ? -9.383 -42 -22.406 1 82.25 45 LEU B O 1
ATOM 4698 N N . VAL B 1 46 ? -8.531 -40.469 -21.016 1 76.88 46 VAL B N 1
ATOM 4699 C CA . VAL B 1 46 ? -7.227 -40.531 -21.656 1 76.88 46 VAL B CA 1
ATOM 4700 C C . VAL B 1 46 ? -6.602 -41.906 -21.484 1 76.88 46 VAL B C 1
ATOM 4702 O O . VAL B 1 46 ? -6.039 -42.469 -22.422 1 76.88 46 VAL B O 1
ATOM 4705 N N . GLY B 1 47 ? -6.684 -42.5 -20.266 1 79.62 47 GLY B N 1
ATOM 4706 C CA . GLY B 1 47 ? -6.195 -43.844 -20.016 1 79.62 47 GLY B CA 1
ATOM 4707 C C . GLY B 1 47 ? -6.863 -44.875 -20.875 1 79.62 47 GLY B C 1
ATOM 4708 O O . GLY B 1 47 ? -6.195 -45.781 -21.438 1 79.62 47 GLY B O 1
ATOM 4709 N N . LYS B 1 48 ? -8.117 -44.781 -21.062 1 79.94 48 LYS B N 1
ATOM 4710 C CA . LYS B 1 48 ? -8.867 -45.719 -21.906 1 79.94 48 LYS B CA 1
ATOM 4711 C C . LYS B 1 48 ? -8.43 -45.594 -23.359 1 79.94 48 LYS B C 1
ATOM 4713 O O . LYS B 1 48 ? -8.352 -46.625 -24.062 1 79.94 48 LYS B O 1
ATOM 4718 N N . LEU B 1 49 ? -8.273 -44.375 -23.734 1 74.38 49 LEU B N 1
ATOM 4719 C CA . LEU B 1 49 ? -7.816 -44.156 -25.094 1 74.38 49 LEU B CA 1
ATOM 4720 C C . LEU B 1 49 ? -6.461 -44.812 -25.328 1 74.38 49 LEU B C 1
ATOM 4722 O O . LEU B 1 49 ? -6.238 -45.438 -26.375 1 74.38 49 LEU B O 1
ATOM 4726 N N . ILE B 1 50 ? -5.605 -44.719 -24.391 1 72.88 50 ILE B N 1
ATOM 4727 C CA . ILE B 1 50 ? -4.266 -45.281 -24.516 1 72.88 50 ILE B CA 1
ATOM 4728 C C . ILE B 1 50 ? -4.348 -46.812 -24.547 1 72.88 50 ILE B C 1
ATOM 4730 O O . ILE B 1 50 ? -3.662 -47.438 -25.344 1 72.88 50 ILE B O 1
ATOM 4734 N N . ASN B 1 51 ? -5.176 -47.406 -23.781 1 75.62 51 ASN B N 1
ATOM 4735 C CA . ASN B 1 51 ? -5.355 -48.875 -23.797 1 75.62 51 ASN B CA 1
ATOM 4736 C C . ASN B 1 51 ? -5.887 -49.344 -25.141 1 75.62 51 ASN B C 1
ATOM 4738 O O . ASN B 1 51 ? -5.449 -50.375 -25.641 1 75.62 51 ASN B O 1
ATOM 4742 N N . SER B 1 52 ? -6.785 -48.562 -25.641 1 73.75 52 SER B N 1
ATOM 4743 C CA . SER B 1 52 ? -7.355 -48.938 -26.938 1 73.75 52 SER B CA 1
ATOM 4744 C C . SER B 1 52 ? -6.309 -48.844 -28.047 1 73.75 52 SER B C 1
ATOM 4746 O O . SER B 1 52 ? -6.262 -49.688 -28.938 1 73.75 52 SER B O 1
ATOM 4748 N N . LEU B 1 53 ? -5.594 -47.875 -27.984 1 67 53 LEU B N 1
ATOM 4749 C CA . LEU B 1 53 ? -4.543 -47.688 -28.984 1 67 53 LEU B CA 1
ATOM 4750 C C . LEU B 1 53 ? -3.51 -48.781 -28.891 1 67 53 LEU B C 1
ATOM 4752 O O . LEU B 1 53 ? -3.033 -49.281 -29.922 1 67 53 LEU B O 1
ATOM 4756 N N . MET B 1 54 ? -3.162 -49.188 -27.703 1 64.81 54 MET B N 1
ATOM 4757 C CA . MET B 1 54 ? -2.184 -50.25 -27.5 1 64.81 54 MET B CA 1
ATOM 4758 C C . MET B 1 54 ? -2.723 -51.594 -27.984 1 64.81 54 MET B C 1
ATOM 4760 O O . MET B 1 54 ? -1.983 -52.375 -28.562 1 64.81 54 MET B O 1
ATOM 4764 N N . ARG B 1 55 ? -3.885 -51.906 -27.844 1 68.38 55 ARG B N 1
ATOM 4765 C CA . ARG B 1 55 ? -4.508 -53.156 -28.312 1 68.38 55 ARG B CA 1
ATOM 4766 C C . ARG B 1 55 ? -4.512 -53.219 -29.844 1 68.38 55 ARG B C 1
ATOM 4768 O O . ARG B 1 55 ? -4.238 -54.25 -30.422 1 68.38 55 ARG B O 1
ATOM 4775 N N . TYR B 1 56 ? -4.797 -52.031 -30.25 1 63.12 56 TYR B N 1
ATOM 4776 C CA . TYR B 1 56 ? -4.816 -51.969 -31.703 1 63.12 56 TYR B CA 1
ATOM 4777 C C . TYR B 1 56 ? -3.416 -52.156 -32.281 1 63.12 56 TYR B C 1
ATOM 4779 O O . TYR B 1 56 ? -3.246 -52.812 -33.312 1 63.12 56 TYR B O 1
ATOM 4787 N N . ALA B 1 57 ? -2.537 -51.594 -31.641 1 57 57 ALA B N 1
ATOM 4788 C CA . ALA B 1 57 ? -1.154 -51.719 -32.094 1 57 57 ALA B CA 1
ATOM 4789 C C . ALA B 1 57 ? -0.68 -53.188 -32 1 57 57 ALA B C 1
ATOM 4791 O O . ALA B 1 57 ? 0.101 -53.625 -32.844 1 57 57 ALA B O 1
ATOM 4792 N N . LEU B 1 58 ? -1.007 -53.875 -31.016 1 55.81 58 LEU B N 1
ATOM 4793 C CA . LEU B 1 58 ? -0.574 -55.25 -30.828 1 55.81 58 LEU B CA 1
ATOM 4794 C C . LEU B 1 58 ? -1.322 -56.219 -31.766 1 55.81 58 LEU B C 1
ATOM 4796 O O . LEU B 1 58 ? -0.748 -57.188 -32.281 1 55.81 58 LEU B O 1
ATOM 4800 N N . ASP B 1 59 ? -2.557 -56.125 -31.703 1 54.97 59 ASP B N 1
ATOM 4801 C CA . ASP B 1 59 ? -3.32 -57.062 -32.5 1 54.97 59 ASP B CA 1
ATOM 4802 C C . ASP B 1 59 ? -3.227 -56.719 -34 1 54.97 59 ASP B C 1
ATOM 4804 O O . ASP B 1 59 ? -3.742 -57.469 -34.844 1 54.97 59 ASP B O 1
ATOM 4808 N N . LEU B 1 60 ? -2.154 -56.156 -34.625 1 49.5 60 LEU B N 1
ATOM 4809 C CA . LEU B 1 60 ? -1.886 -55.906 -36.031 1 49.5 60 LEU B CA 1
ATOM 4810 C C . LEU B 1 60 ? -3.186 -55.719 -36.812 1 49.5 60 LEU B C 1
ATOM 4812 O O . LEU B 1 60 ? -3.197 -55.781 -38.031 1 49.5 60 LEU B O 1
ATOM 4816 N N . SER B 1 61 ? -4.316 -56.062 -36.281 1 46.31 61 SER B N 1
ATOM 4817 C CA . SER B 1 61 ? -5.48 -56.062 -37.156 1 46.31 61 SER B CA 1
ATOM 4818 C C . SER B 1 61 ? -5.883 -54.656 -37.531 1 46.31 61 SER B C 1
ATOM 4820 O O . SER B 1 61 ? -5.355 -53.688 -36.969 1 46.31 61 SER B O 1
ATOM 4822 N N . ASP B 1 62 ? -7.285 -54.375 -38.031 1 45.88 62 ASP B N 1
ATOM 4823 C CA . ASP B 1 62 ? -7.848 -53.344 -38.875 1 45.88 62 ASP B CA 1
ATOM 4824 C C . ASP B 1 62 ? -7.609 -51.969 -38.312 1 45.88 62 ASP B C 1
ATOM 4826 O O . ASP B 1 62 ? -7.281 -51.812 -37.125 1 45.88 62 ASP B O 1
ATOM 4830 N N . ALA B 1 63 ? -8.195 -50.812 -39.031 1 48.5 63 ALA B N 1
ATOM 4831 C CA . ALA B 1 63 ? -8.242 -49.344 -39.188 1 48.5 63 ALA B CA 1
ATOM 4832 C C . ALA B 1 63 ? -8.477 -48.688 -37.844 1 48.5 63 ALA B C 1
ATOM 4834 O O . ALA B 1 63 ? -9.266 -49.156 -37.031 1 48.5 63 ALA B O 1
ATOM 4835 N N . PRO B 1 64 ? -7.562 -48 -37.25 1 54.22 64 PRO B N 1
ATOM 4836 C CA . PRO B 1 64 ? -7.871 -47.125 -36.125 1 54.22 64 PRO B CA 1
ATOM 4837 C C . PRO B 1 64 ? -9.344 -46.75 -36.062 1 54.22 64 PRO B C 1
ATOM 4839 O O . PRO B 1 64 ? -9.844 -46.094 -37 1 54.22 64 PRO B O 1
ATOM 4842 N N . SER B 1 65 ? -10.312 -47.594 -35.531 1 55.5 65 SER B N 1
ATOM 4843 C CA . SER B 1 65 ? -11.773 -47.562 -35.531 1 55.5 65 SER B CA 1
ATOM 4844 C C . SER B 1 65 ? -12.305 -46.188 -35.156 1 55.5 65 SER B C 1
ATOM 4846 O O . SER B 1 65 ? -11.594 -45.375 -34.594 1 55.5 65 SER B O 1
ATOM 4848 N N . LYS B 1 66 ? -13.359 -45.656 -35.906 1 62.19 66 LYS B N 1
ATOM 4849 C CA . LYS B 1 66 ? -14.258 -44.531 -35.625 1 62.19 66 LYS B CA 1
ATOM 4850 C C . LYS B 1 66 ? -14.344 -44.281 -34.125 1 62.19 66 LYS B C 1
ATOM 4852 O O . LYS B 1 66 ? -14.477 -43.125 -33.688 1 62.19 66 LYS B O 1
ATOM 4857 N N . THR B 1 67 ? -13.984 -45.25 -33.312 1 64.31 67 THR B N 1
ATOM 4858 C CA . THR B 1 67 ? -14.141 -45.156 -31.875 1 64.31 67 THR B CA 1
ATOM 4859 C C . THR B 1 67 ? -12.984 -44.375 -31.266 1 64.31 67 THR B C 1
ATOM 4861 O O . THR B 1 67 ? -13.188 -43.625 -30.312 1 64.31 67 THR B O 1
ATOM 4864 N N . LEU B 1 68 ? -11.836 -44.5 -31.938 1 71.19 68 LEU B N 1
ATOM 4865 C CA . LEU B 1 68 ? -10.672 -43.781 -31.422 1 71.19 68 LEU B CA 1
ATOM 4866 C C . LEU B 1 68 ? -10.828 -42.281 -31.625 1 71.19 68 LEU B C 1
ATOM 4868 O O . LEU B 1 68 ? -10.539 -41.5 -30.719 1 71.19 68 LEU B O 1
ATOM 4872 N N . TYR B 1 69 ? -11.281 -41.969 -32.781 1 71.31 69 TYR B N 1
ATOM 4873 C CA . TYR B 1 69 ? -11.492 -40.562 -33.062 1 71.31 69 TYR B CA 1
ATOM 4874 C C . TYR B 1 69 ? -12.555 -39.969 -32.156 1 71.31 69 TYR B C 1
ATOM 4876 O O . TYR B 1 69 ? -12.422 -38.844 -31.688 1 71.31 69 TYR B O 1
ATOM 4884 N N . ASN B 1 70 ? -13.57 -40.75 -31.859 1 75.44 70 ASN B N 1
ATOM 4885 C CA . ASN B 1 70 ? -14.625 -40.281 -30.969 1 75.44 70 ASN B CA 1
ATOM 4886 C C . ASN B 1 70 ? -14.125 -40.062 -29.547 1 75.44 70 ASN B C 1
ATOM 4888 O O . ASN B 1 70 ? -14.531 -39.125 -28.875 1 75.44 70 ASN B O 1
ATOM 4892 N N . ASP B 1 71 ? -13.203 -40.812 -29.094 1 74.69 71 ASP B N 1
ATOM 4893 C CA . ASP B 1 71 ? -12.664 -40.688 -27.75 1 74.69 71 ASP B CA 1
ATOM 4894 C C . ASP B 1 71 ? -11.781 -39.438 -27.641 1 74.69 71 ASP B C 1
ATOM 4896 O O . ASP B 1 71 ? -11.82 -38.75 -26.625 1 74.69 71 ASP B O 1
ATOM 4900 N N . ILE B 1 72 ? -11.102 -39.25 -28.688 1 74.25 72 ILE B N 1
ATOM 4901 C CA . ILE B 1 72 ? -10.227 -38.062 -28.688 1 74.25 72 ILE B CA 1
ATOM 4902 C C . ILE B 1 72 ? -11.062 -36.812 -28.641 1 74.25 72 ILE B C 1
ATOM 4904 O O . ILE B 1 72 ? -10.781 -35.875 -27.875 1 74.25 72 ILE B O 1
ATOM 4908 N N . ILE B 1 73 ? -12.016 -36.812 -29.438 1 76.62 73 ILE B N 1
ATOM 4909 C CA . ILE B 1 73 ? -12.891 -35.625 -29.5 1 76.62 73 ILE B CA 1
ATOM 4910 C C . ILE B 1 73 ? -13.594 -35.438 -28.156 1 76.62 73 ILE B C 1
ATOM 4912 O O . ILE B 1 73 ? -13.734 -34.312 -27.672 1 76.62 73 ILE B O 1
ATOM 4916 N N . LEU B 1 74 ? -13.977 -36.5 -27.578 1 81.38 74 LEU B N 1
ATOM 4917 C CA . LEU B 1 74 ? -14.664 -36.438 -26.281 1 81.38 74 LEU B CA 1
ATOM 4918 C C . LEU B 1 74 ? -13.742 -35.906 -25.203 1 81.38 74 LEU B C 1
ATOM 4920 O O . LEU B 1 74 ? -14.172 -35.125 -24.359 1 81.38 74 LEU B O 1
ATOM 4924 N N . ILE B 1 75 ? -12.523 -36.25 -25.266 1 79.44 75 ILE B N 1
ATOM 4925 C CA . ILE B 1 75 ? -11.555 -35.781 -24.281 1 79.44 75 ILE B CA 1
ATOM 4926 C C . ILE B 1 75 ? -11.367 -34.281 -24.438 1 79.44 75 ILE B C 1
ATOM 4928 O O . ILE B 1 75 ? -11.391 -33.531 -23.453 1 79.44 75 ILE B O 1
ATOM 4932 N N . VAL B 1 76 ? -11.258 -33.844 -25.641 1 75.06 76 VAL B N 1
ATOM 4933 C CA . VAL B 1 76 ? -11.055 -32.406 -25.906 1 75.06 76 VAL B CA 1
ATOM 4934 C C . VAL B 1 76 ? -12.281 -31.625 -25.453 1 75.06 76 VAL B C 1
ATOM 4936 O O . VAL B 1 76 ? -12.148 -30.562 -24.844 1 75.06 76 VAL B O 1
ATOM 4939 N N . ILE B 1 77 ? -13.367 -32.219 -25.688 1 80.75 77 ILE B N 1
ATOM 4940 C CA . ILE B 1 77 ? -14.609 -31.531 -25.344 1 80.75 77 ILE B CA 1
ATOM 4941 C C . ILE B 1 77 ? -14.742 -31.453 -23.828 1 80.75 77 ILE B C 1
ATOM 4943 O O . ILE B 1 77 ? -15.164 -30.422 -23.297 1 80.75 77 ILE B O 1
ATOM 4947 N N . LEU B 1 78 ? -14.398 -32.438 -23.141 1 83.25 78 LEU B N 1
ATOM 4948 C CA . LEU B 1 78 ? -14.523 -32.469 -21.688 1 83.25 78 LEU B CA 1
ATOM 4949 C C . LEU B 1 78 ? -13.578 -31.453 -21.047 1 83.25 78 LEU B C 1
ATOM 4951 O O . LEU B 1 78 ? -13.977 -30.719 -20.141 1 83.25 78 LEU B O 1
ATOM 4955 N N . PHE B 1 79 ? -12.43 -31.406 -21.578 1 77.5 79 PHE B N 1
ATOM 4956 C CA . PHE B 1 79 ? -11.477 -30.438 -21.047 1 77.5 79 PHE B CA 1
ATOM 4957 C C . PHE B 1 79 ? -11.914 -29.016 -21.344 1 77.5 79 PHE B C 1
ATOM 4959 O O . PHE B 1 79 ? -11.891 -28.141 -20.469 1 77.5 79 PHE B O 1
ATOM 4966 N N . ALA B 1 80 ? -12.32 -28.828 -22.547 1 80 80 ALA B N 1
ATOM 4967 C CA . ALA B 1 80 ? -12.781 -27.5 -22.953 1 80 80 ALA B CA 1
ATOM 4968 C C . ALA B 1 80 ? -13.984 -27.062 -22.125 1 80 80 ALA B C 1
ATOM 4970 O O . ALA B 1 80 ? -14.055 -25.922 -21.672 1 80 80 ALA B O 1
ATOM 4971 N N . ALA B 1 81 ? -14.859 -28.047 -21.938 1 85.62 81 ALA B N 1
ATOM 4972 C CA . ALA B 1 81 ? -16.062 -27.734 -21.156 1 85.62 81 ALA B CA 1
ATOM 4973 C C . ALA B 1 81 ? -15.711 -27.406 -19.719 1 85.62 81 ALA B C 1
ATOM 4975 O O . ALA B 1 81 ? -16.312 -26.516 -19.109 1 85.62 81 ALA B O 1
ATOM 4976 N N . SER B 1 82 ? -14.789 -28.047 -19.141 1 86.69 82 SER B N 1
ATOM 4977 C CA . SER B 1 82 ? -14.383 -27.812 -17.75 1 86.69 82 SER B CA 1
ATOM 4978 C C . SER B 1 82 ? -13.82 -26.391 -17.578 1 86.69 82 SER B C 1
ATOM 4980 O O . SER B 1 82 ? -14.055 -25.75 -16.562 1 86.69 82 SER B O 1
ATOM 4982 N N . TYR B 1 83 ? -13.203 -25.891 -18.547 1 81.12 83 TYR B N 1
ATOM 4983 C CA . TYR B 1 83 ? -12.594 -24.562 -18.453 1 81.12 83 TYR B CA 1
ATOM 4984 C C . TYR B 1 83 ? -13.586 -23.469 -18.812 1 81.12 83 TYR B C 1
ATOM 4986 O O . TYR B 1 83 ? -13.578 -22.391 -18.219 1 81.12 83 TYR B O 1
ATOM 4994 N N . LEU B 1 84 ? -14.438 -23.812 -19.797 1 83.94 84 LEU B N 1
ATOM 4995 C CA . LEU B 1 84 ? -15.414 -22.828 -20.25 1 83.94 84 LEU B CA 1
ATOM 4996 C C . LEU B 1 84 ? -16.438 -22.531 -19.141 1 83.94 84 LEU B C 1
ATOM 4998 O O . LEU B 1 84 ? -16.906 -21.406 -19.016 1 83.94 84 LEU B O 1
ATOM 5002 N N . ILE B 1 85 ? -16.703 -23.516 -18.391 1 89.31 85 ILE B N 1
ATOM 5003 C CA . ILE B 1 85 ? -17.672 -23.344 -17.328 1 89.31 85 ILE B CA 1
ATOM 5004 C C . ILE B 1 85 ? -17.078 -22.453 -16.234 1 89.31 85 ILE B C 1
ATOM 5006 O O . ILE B 1 85 ? -17.828 -21.797 -15.492 1 89.31 85 ILE B O 1
ATOM 5010 N N . ARG B 1 86 ? -15.828 -22.328 -16.188 1 85.31 86 ARG B N 1
ATOM 5011 C CA . ARG B 1 86 ? -15.164 -21.531 -15.172 1 85.31 86 ARG B CA 1
ATOM 5012 C C . ARG B 1 86 ? -15.297 -20.031 -15.469 1 85.31 86 ARG B C 1
ATOM 5014 O O . ARG B 1 86 ? -15.234 -19.203 -14.562 1 85.31 86 ARG B O 1
ATOM 5021 N N . ILE B 1 87 ? -15.531 -19.703 -16.688 1 86.56 87 ILE B N 1
ATOM 5022 C CA . ILE B 1 87 ? -15.625 -18.312 -17.078 1 86.56 87 ILE B CA 1
ATOM 5023 C C . ILE B 1 87 ? -16.844 -17.672 -16.422 1 86.56 87 ILE B C 1
ATOM 5025 O O . ILE B 1 87 ? -16.719 -16.688 -15.68 1 86.56 87 ILE B O 1
ATOM 5029 N N . PRO B 1 88 ? -18 -18.328 -16.594 1 88.81 88 PRO B N 1
ATOM 5030 C CA . PRO B 1 88 ? -19.141 -17.719 -15.914 1 88.81 88 PRO B CA 1
ATOM 5031 C C . PRO B 1 88 ? -19.016 -17.797 -14.391 1 88.81 88 PRO B C 1
ATOM 5033 O O . PRO B 1 88 ? -19.5 -16.906 -13.688 1 88.81 88 PRO B O 1
ATOM 5036 N N . THR B 1 89 ? -18.391 -18.797 -13.852 1 90.06 89 THR B N 1
ATOM 5037 C CA . THR B 1 89 ? -18.156 -18.906 -12.422 1 90.06 89 THR B CA 1
ATOM 5038 C C . THR B 1 89 ? -17.391 -17.703 -11.898 1 90.06 89 THR B C 1
ATOM 5040 O O . THR B 1 89 ? -17.812 -17.062 -10.93 1 90.06 89 THR B O 1
ATOM 5043 N N . ASN B 1 90 ? -16.344 -17.344 -12.547 1 88.25 90 ASN B N 1
ATOM 5044 C CA . ASN B 1 90 ? -15.5 -16.234 -12.133 1 88.25 90 ASN B CA 1
ATOM 5045 C C . ASN B 1 90 ? -16.203 -14.891 -12.336 1 88.25 90 ASN B C 1
ATOM 5047 O O . ASN B 1 90 ? -16.016 -13.969 -11.547 1 88.25 90 ASN B O 1
ATOM 5051 N N . ARG B 1 91 ? -17 -14.867 -13.359 1 88.12 91 ARG B N 1
ATOM 5052 C CA . ARG B 1 91 ? -17.734 -13.633 -13.633 1 88.12 91 ARG B CA 1
ATOM 5053 C C . ARG B 1 91 ? -18.766 -13.359 -12.547 1 88.12 91 ARG B C 1
ATOM 5055 O O . ARG B 1 91 ? -18.938 -12.219 -12.109 1 88.12 91 ARG B O 1
ATOM 5062 N N . ILE B 1 92 ? -19.438 -14.367 -12.188 1 92.69 92 ILE B N 1
ATOM 5063 C CA . ILE B 1 92 ? -20.453 -14.234 -11.156 1 92.69 92 ILE B CA 1
ATOM 5064 C C . ILE B 1 92 ? -19.797 -13.781 -9.852 1 92.69 92 ILE B C 1
ATOM 5066 O O . ILE B 1 92 ? -20.281 -12.867 -9.188 1 92.69 92 ILE B O 1
ATOM 5070 N N . MET B 1 93 ? -18.719 -14.367 -9.547 1 91.69 93 MET B N 1
ATOM 5071 C CA . MET B 1 93 ? -18.062 -14.055 -8.289 1 91.69 93 MET B CA 1
ATOM 5072 C C . MET B 1 93 ? -17.469 -12.641 -8.32 1 91.69 93 MET B C 1
ATOM 5074 O O . MET B 1 93 ? -17.516 -11.93 -7.32 1 91.69 93 MET B O 1
ATOM 5078 N N . ALA B 1 94 ? -16.953 -12.281 -9.438 1 89.69 94 ALA B N 1
ATOM 5079 C CA . ALA B 1 94 ? -16.422 -10.93 -9.586 1 89.69 94 ALA B CA 1
ATOM 5080 C C . ALA B 1 94 ? -17.516 -9.883 -9.414 1 89.69 94 ALA B C 1
ATOM 5082 O O . ALA B 1 94 ? -17.328 -8.883 -8.711 1 89.69 94 ALA B O 1
ATOM 5083 N N . LYS B 1 95 ? -18.625 -10.133 -10.07 1 90.25 95 LYS B N 1
ATOM 5084 C CA . LYS B 1 95 ? -19.75 -9.219 -9.969 1 90.25 95 LYS B CA 1
ATOM 5085 C C . LYS B 1 95 ? -20.266 -9.148 -8.539 1 90.25 95 LYS B C 1
ATOM 5087 O O . LYS B 1 95 ? -20.578 -8.062 -8.031 1 90.25 95 LYS B O 1
ATOM 5092 N N . THR B 1 96 ? -20.359 -10.273 -7.969 1 93.06 96 THR B N 1
ATOM 5093 C CA . THR B 1 96 ? -20.859 -10.336 -6.598 1 93.06 96 THR B CA 1
ATOM 5094 C C . THR B 1 96 ? -19.906 -9.609 -5.645 1 93.06 96 THR B C 1
ATOM 5096 O O . THR B 1 96 ? -20.359 -8.844 -4.785 1 93.06 96 THR B O 1
ATOM 5099 N N . SER B 1 97 ? -18.609 -9.875 -5.762 1 93.62 97 SER B N 1
ATOM 5100 C CA . SER B 1 97 ? -17.625 -9.25 -4.887 1 93.62 97 SER B CA 1
ATOM 5101 C C . SER B 1 97 ? -17.672 -7.73 -5 1 93.62 97 SER B C 1
ATOM 5103 O O . SER B 1 97 ? -17.594 -7.023 -3.996 1 93.62 97 SER B O 1
ATOM 5105 N N . GLU B 1 98 ? -17.828 -7.273 -6.215 1 91.31 98 GLU B N 1
ATOM 5106 C CA . GLU B 1 98 ? -17.875 -5.828 -6.434 1 91.31 98 GLU B CA 1
ATOM 5107 C C . GLU B 1 98 ? -19.141 -5.223 -5.828 1 91.31 98 GLU B C 1
ATOM 5109 O O . GLU B 1 98 ? -19.094 -4.129 -5.258 1 91.31 98 GLU B O 1
ATOM 5114 N N . SER B 1 99 ? -20.234 -5.883 -5.988 1 92.25 99 SER B N 1
ATOM 5115 C CA . SER B 1 99 ? -21.5 -5.402 -5.43 1 92.25 99 SER B CA 1
ATOM 5116 C C . SER B 1 99 ? -21.453 -5.344 -3.908 1 92.25 99 SER B C 1
ATOM 5118 O O . SER B 1 99 ? -21.938 -4.395 -3.299 1 92.25 99 SER B O 1
ATOM 5120 N N . VAL B 1 100 ? -20.875 -6.309 -3.363 1 92.81 100 VAL B N 1
ATOM 5121 C CA . VAL B 1 100 ? -20.75 -6.359 -1.91 1 92.81 100 VAL B CA 1
ATOM 5122 C C . VAL B 1 100 ? -19.859 -5.227 -1.427 1 92.81 100 VAL B C 1
ATOM 5124 O O . VAL B 1 100 ? -20.156 -4.562 -0.432 1 92.81 100 VAL B O 1
ATOM 5127 N N . VAL B 1 101 ? -18.766 -5.043 -2.094 1 91.88 101 VAL B N 1
ATOM 5128 C CA . VAL B 1 101 ? -17.812 -4.004 -1.717 1 91.88 101 VAL B CA 1
ATOM 5129 C C . VAL B 1 101 ? -18.469 -2.629 -1.855 1 91.88 101 VAL B C 1
ATOM 5131 O O . VAL B 1 101 ? -18.25 -1.745 -1.023 1 91.88 101 VAL B O 1
ATOM 5134 N N . GLN B 1 102 ? -19.234 -2.461 -2.9 1 90.81 102 GLN B N 1
ATOM 5135 C CA . GLN B 1 102 ? -19.969 -1.21 -3.082 1 90.81 102 GLN B CA 1
ATOM 5136 C C . GLN B 1 102 ? -20.922 -0.955 -1.916 1 90.81 102 GLN B C 1
ATOM 5138 O O . GLN B 1 102 ? -21 0.166 -1.409 1 90.81 102 GLN B O 1
ATOM 5143 N N . LYS B 1 103 ? -21.594 -1.92 -1.579 1 90.12 103 LYS B N 1
ATOM 5144 C CA . LYS B 1 103 ? -22.516 -1.816 -0.448 1 90.12 103 LYS B CA 1
ATOM 5145 C C . LYS B 1 103 ? -21.766 -1.479 0.838 1 90.12 103 LYS B C 1
ATOM 5147 O O . LYS B 1 103 ? -22.219 -0.635 1.619 1 90.12 103 LYS B O 1
ATOM 5152 N N . LEU B 1 104 ? -20.688 -2.102 1.003 1 91.31 104 LEU B N 1
ATOM 5153 C CA . LEU B 1 104 ? -19.875 -1.877 2.199 1 91.31 104 LEU B CA 1
ATOM 5154 C C . LEU B 1 104 ? -19.344 -0.452 2.23 1 91.31 104 LEU B C 1
ATOM 5156 O O . LEU B 1 104 ? -19.344 0.194 3.279 1 91.31 104 LEU B O 1
ATOM 5160 N N . ARG B 1 105 ? -18.844 -0.058 1.127 1 90.38 105 ARG B N 1
ATOM 5161 C CA . ARG B 1 105 ? -18.344 1.307 1.042 1 90.38 105 ARG B CA 1
ATOM 5162 C C . ARG B 1 105 ? -19.438 2.322 1.351 1 90.38 105 ARG B C 1
ATOM 5164 O O . ARG B 1 105 ? -19.203 3.295 2.07 1 90.38 105 ARG B O 1
ATOM 5171 N N . ASN B 1 106 ? -20.578 2.08 0.808 1 89.75 106 ASN B N 1
ATOM 5172 C CA . ASN B 1 106 ? -21.703 2.965 1.07 1 89.75 106 ASN B CA 1
ATOM 5173 C C . ASN B 1 106 ? -22.078 2.979 2.551 1 89.75 106 ASN B C 1
ATOM 5175 O O . ASN B 1 106 ? -22.344 4.039 3.117 1 89.75 106 ASN B O 1
ATOM 5179 N N . GLN B 1 107 ? -22.078 1.833 3.098 1 89.5 107 GLN B N 1
ATOM 5180 C CA . GLN B 1 107 ? -22.406 1.731 4.516 1 89.5 107 GLN B CA 1
ATOM 5181 C C . GLN B 1 107 ? -21.344 2.424 5.375 1 89.5 107 GLN B C 1
ATOM 5183 O O . GLN B 1 107 ? -21.688 3.109 6.344 1 89.5 107 GLN B O 1
ATOM 5188 N N . LEU B 1 108 ? -20.125 2.193 5.023 1 89.38 108 LEU B N 1
ATOM 5189 C CA . LEU B 1 108 ? -19.047 2.812 5.773 1 89.38 108 LEU B CA 1
ATOM 5190 C C . LEU B 1 108 ? -19.094 4.332 5.66 1 89.38 108 LEU B C 1
ATOM 5192 O O . LEU B 1 108 ? -18.938 5.039 6.656 1 89.38 108 LEU B O 1
ATOM 5196 N N . TYR B 1 109 ? -19.375 4.773 4.473 1 87.75 109 TYR B N 1
ATOM 5197 C CA . TYR B 1 109 ? -19.484 6.215 4.266 1 87.75 109 TYR B CA 1
ATOM 5198 C C . TYR B 1 109 ? -20.625 6.793 5.082 1 87.75 109 TYR B C 1
ATOM 5200 O O . TYR B 1 109 ? -20.484 7.848 5.707 1 87.75 109 TYR B O 1
ATOM 5208 N N . ALA B 1 110 ? -21.719 6.168 5.039 1 85.12 110 ALA B N 1
ATOM 5209 C CA . ALA B 1 110 ? -22.875 6.613 5.805 1 85.12 110 ALA B CA 1
ATOM 5210 C C . ALA B 1 110 ? -22.562 6.641 7.301 1 85.12 110 ALA B C 1
ATOM 5212 O O . ALA B 1 110 ? -22.953 7.57 8.008 1 85.12 110 ALA B O 1
ATOM 5213 N N . LYS B 1 111 ? -21.859 5.605 7.684 1 86.44 111 LYS B N 1
ATOM 5214 C CA . LYS B 1 111 ? -21.5 5.504 9.094 1 86.44 111 LYS B CA 1
ATOM 5215 C C . LYS B 1 111 ? -20.578 6.648 9.508 1 86.44 111 LYS B C 1
ATOM 5217 O O . LYS B 1 111 ? -20.672 7.152 10.633 1 86.44 111 LYS B O 1
ATOM 5222 N N . LEU B 1 112 ? -19.688 7.043 8.703 1 83.38 112 LEU B N 1
ATOM 5223 C CA . LEU B 1 112 ? -18.719 8.086 9.008 1 83.38 112 LEU B CA 1
ATOM 5224 C C . LEU B 1 112 ? -19.391 9.43 9.234 1 83.38 112 LEU B C 1
ATOM 5226 O O . LEU B 1 112 ? -18.859 10.297 9.922 1 83.38 112 LEU B O 1
ATOM 5230 N N . SER B 1 113 ? -20.547 9.555 8.703 1 76.81 113 SER B N 1
ATOM 5231 C CA . SER B 1 113 ? -21.297 10.789 8.875 1 76.81 113 SER B CA 1
ATOM 5232 C C . SER B 1 113 ? -21.922 10.867 10.266 1 76.81 113 SER B C 1
ATOM 5234 O O . SER B 1 113 ? -22.297 11.953 10.727 1 76.81 113 SER B O 1
ATOM 5236 N N . TYR B 1 114 ? -21.922 9.742 10.93 1 77 114 TYR B N 1
ATOM 5237 C CA . TYR B 1 114 ? -22.703 9.719 12.156 1 77 114 TYR B CA 1
ATOM 5238 C C . TYR B 1 114 ? -21.828 9.383 13.359 1 77 114 TYR B C 1
ATOM 5240 O O . TYR B 1 114 ? -22.328 9.25 14.484 1 77 114 TYR B O 1
ATOM 5248 N N . ILE B 1 115 ? -20.594 9.203 13.062 1 77.25 115 ILE B N 1
ATOM 5249 C CA . ILE B 1 115 ? -19.734 8.852 14.188 1 77.25 115 ILE B CA 1
ATOM 5250 C C . ILE B 1 115 ? -18.922 10.062 14.609 1 77.25 115 ILE B C 1
ATOM 5252 O O . ILE B 1 115 ? -18.578 10.914 13.781 1 77.25 115 ILE B O 1
ATOM 5256 N N . ASN B 1 116 ? -18.766 10.289 15.93 1 66.38 116 ASN B N 1
ATOM 5257 C CA . ASN B 1 116 ? -17.906 11.352 16.453 1 66.38 116 ASN B CA 1
ATOM 5258 C C . ASN B 1 116 ? -16.422 11 16.328 1 66.38 116 ASN B C 1
ATOM 5260 O O . ASN B 1 116 ? -15.969 10.016 16.906 1 66.38 116 ASN B O 1
ATOM 5264 N N . ILE B 1 117 ? -15.852 11.492 15.328 1 63.38 117 ILE B N 1
ATOM 5265 C CA . ILE B 1 117 ? -14.43 11.219 15.133 1 63.38 117 ILE B CA 1
ATOM 5266 C C . ILE B 1 117 ? -13.609 12.406 15.641 1 63.38 117 ILE B C 1
ATOM 5268 O O . ILE B 1 117 ? -13.688 13.508 15.086 1 63.38 117 ILE B O 1
ATOM 5272 N N . ASP B 1 118 ? -13.312 12.562 16.891 1 57.47 118 ASP B N 1
ATOM 5273 C CA . ASP B 1 118 ? -12.602 13.719 17.422 1 57.47 118 ASP B CA 1
ATOM 5274 C C . ASP B 1 118 ? -11.156 13.75 16.922 1 57.47 118 ASP B C 1
ATOM 5276 O O . ASP B 1 118 ? -10.523 14.805 16.906 1 57.47 118 ASP B O 1
ATOM 5280 N N . LYS B 1 119 ? -10.609 12.555 16.641 1 58.91 119 LYS B N 1
ATOM 5281 C CA . LYS B 1 119 ? -9.156 12.57 16.516 1 58.91 119 LYS B CA 1
ATOM 5282 C C . LYS B 1 119 ? -8.727 12.289 15.078 1 58.91 119 LYS B C 1
ATOM 5284 O O . LYS B 1 119 ? -9.281 11.398 14.43 1 58.91 119 LYS B O 1
ATOM 5289 N N . SER B 1 120 ? -7.879 13.148 14.469 1 58.81 120 SER B N 1
ATOM 5290 C CA . SER B 1 120 ? -7.227 13.031 13.164 1 58.81 120 SER B CA 1
ATOM 5291 C C . SER B 1 120 ? -6.656 11.625 12.961 1 58.81 120 SER B C 1
ATOM 5293 O O . SER B 1 120 ? -6.594 11.141 11.828 1 58.81 120 SER B O 1
ATOM 5295 N N . GLU B 1 121 ? -6.301 11.031 13.961 1 60.84 121 GLU B N 1
ATOM 5296 C CA . GLU B 1 121 ? -5.719 9.695 13.859 1 60.84 121 GLU B CA 1
ATOM 5297 C C . GLU B 1 121 ? -6.727 8.695 13.305 1 60.84 121 GLU B C 1
ATOM 5299 O O . GLU B 1 121 ? -6.348 7.746 12.617 1 60.84 121 GLU B O 1
ATOM 5304 N N . PHE B 1 122 ? -7.945 9.094 13.469 1 70.94 122 PHE B N 1
ATOM 5305 C CA . PHE B 1 122 ? -9 8.172 13.039 1 70.94 122 PHE B CA 1
ATOM 5306 C C . PHE B 1 122 ? -9.211 8.25 11.531 1 70.94 122 PHE B C 1
ATOM 5308 O O . PHE B 1 122 ? -9.648 7.281 10.914 1 70.94 122 PHE B O 1
ATOM 5315 N N . ASP B 1 123 ? -8.719 9.359 10.945 1 75.81 123 ASP B N 1
ATOM 5316 C CA . ASP B 1 123 ? -8.875 9.5 9.5 1 75.81 123 ASP B CA 1
ATOM 5317 C C . ASP B 1 123 ? -7.961 8.531 8.758 1 75.81 123 ASP B C 1
ATOM 5319 O O . ASP B 1 123 ? -8.375 7.906 7.777 1 75.81 123 ASP B O 1
ATOM 5323 N N . GLY B 1 124 ? -6.781 8.492 9.297 1 70.69 124 GLY B N 1
ATOM 5324 C CA . GLY B 1 124 ? -5.859 7.531 8.711 1 70.69 124 GLY B CA 1
ATOM 5325 C C . GLY B 1 124 ? -6.32 6.098 8.867 1 70.69 124 GLY B C 1
ATOM 5326 O O . GLY B 1 124 ? -6.164 5.289 7.949 1 70.69 124 GLY B O 1
ATOM 5327 N N . TYR B 1 125 ? -6.887 5.848 9.961 1 77.38 125 TYR B N 1
ATOM 5328 C CA . TYR B 1 125 ? -7.41 4.52 10.266 1 77.38 125 TYR B CA 1
ATOM 5329 C C . TYR B 1 125 ? -8.531 4.145 9.305 1 77.38 125 TYR B C 1
ATOM 5331 O O . TYR B 1 125 ? -8.547 3.043 8.75 1 77.38 125 TYR B O 1
ATOM 5339 N N . ILE B 1 126 ? -9.391 5.023 9.047 1 84.25 126 ILE B N 1
ATOM 5340 C CA . ILE B 1 126 ? -10.523 4.789 8.156 1 84.25 126 ILE B CA 1
ATOM 5341 C C . ILE B 1 126 ? -10.031 4.613 6.723 1 84.25 126 ILE B C 1
ATOM 5343 O O . ILE B 1 126 ? -10.484 3.711 6.016 1 84.25 126 ILE B O 1
ATOM 5347 N N . MET B 1 127 ? -9.125 5.43 6.355 1 80.56 127 MET B N 1
ATOM 5348 C CA . MET B 1 127 ? -8.586 5.352 5 1 80.56 127 MET B CA 1
ATOM 5349 C C . MET B 1 127 ? -7.895 4.016 4.766 1 80.56 127 MET B C 1
ATOM 5351 O O . MET B 1 127 ? -8.016 3.43 3.689 1 80.56 127 MET B O 1
ATOM 5355 N N . SER B 1 128 ? -7.207 3.518 5.754 1 78.12 128 SER B N 1
ATOM 5356 C CA . SER B 1 128 ? -6.523 2.232 5.637 1 78.12 128 SER B CA 1
ATOM 5357 C C . SER B 1 128 ? -7.516 1.093 5.438 1 78.12 128 SER B C 1
ATOM 5359 O O . SER B 1 128 ? -7.258 0.166 4.668 1 78.12 128 SER B O 1
ATOM 5361 N N . ARG B 1 129 ? -8.594 1.158 6.062 1 83.62 129 ARG B N 1
ATOM 5362 C CA . ARG B 1 129 ? -9.617 0.128 5.918 1 83.62 129 ARG B CA 1
ATOM 5363 C C . ARG B 1 129 ? -10.195 0.133 4.508 1 83.62 129 ARG B C 1
ATOM 5365 O O . ARG B 1 129 ? -10.359 -0.924 3.895 1 83.62 129 ARG B O 1
ATOM 5372 N N . LEU B 1 130 ? -10.422 1.303 4.102 1 85.12 130 LEU B N 1
ATOM 5373 C CA . LEU B 1 130 ? -11.062 1.441 2.799 1 85.12 130 LEU B CA 1
ATOM 5374 C C . LEU B 1 130 ? -10.094 1.081 1.678 1 85.12 130 LEU B C 1
ATOM 5376 O O . LEU B 1 130 ? -10.492 0.484 0.675 1 85.12 130 LEU B O 1
ATOM 5380 N N . ASN B 1 131 ? -8.844 1.393 1.942 1 77 131 ASN B N 1
ATOM 5381 C CA . ASN B 1 131 ? -7.836 1.208 0.901 1 77 131 ASN B CA 1
ATOM 5382 C C . ASN B 1 131 ? -7.289 -0.217 0.895 1 77 131 ASN B C 1
ATOM 5384 O O . ASN B 1 131 ? -6.867 -0.719 -0.148 1 77 131 ASN B O 1
ATOM 5388 N N . ASN B 1 132 ? -7.285 -0.835 2.074 1 80.44 132 ASN B N 1
ATOM 5389 C CA . ASN B 1 132 ? -6.613 -2.127 2.168 1 80.44 132 ASN B CA 1
ATOM 5390 C C . ASN B 1 132 ? -7.586 -3.238 2.549 1 80.44 132 ASN B C 1
ATOM 5392 O O . ASN B 1 132 ? -7.648 -4.273 1.882 1 80.44 132 ASN B O 1
ATOM 5396 N N . ASP B 1 133 ? -8.336 -3.025 3.52 1 87.12 133 ASP B N 1
ATOM 5397 C CA . ASP B 1 133 ? -9.164 -4.098 4.062 1 87.12 133 ASP B CA 1
ATOM 5398 C C . ASP B 1 133 ? -10.32 -4.426 3.129 1 87.12 133 ASP B C 1
ATOM 5400 O O . ASP B 1 133 ? -10.625 -5.598 2.893 1 87.12 133 ASP B O 1
ATOM 5404 N N . VAL B 1 134 ? -10.922 -3.383 2.613 1 90.19 134 VAL B N 1
ATOM 5405 C CA . VAL B 1 134 ? -12.078 -3.598 1.742 1 90.19 134 VAL B CA 1
ATOM 5406 C C . VAL B 1 134 ? -11.633 -4.324 0.473 1 90.19 134 VAL B C 1
ATOM 5408 O O . VAL B 1 134 ? -12.227 -5.336 0.094 1 90.19 134 VAL B O 1
ATOM 5411 N N . PRO B 1 135 ? -10.562 -3.9 -0.135 1 87.5 135 PRO B N 1
ATOM 5412 C CA . PRO B 1 135 ? -10.086 -4.641 -1.305 1 87.5 135 PRO B CA 1
ATOM 5413 C C . PRO B 1 135 ? -9.703 -6.082 -0.975 1 87.5 135 PRO B C 1
ATOM 5415 O O . PRO B 1 135 ? -9.914 -6.98 -1.793 1 87.5 135 PRO B O 1
ATOM 5418 N N . ASN B 1 136 ? -9.125 -6.297 0.164 1 88.12 136 ASN B N 1
ATOM 5419 C CA . ASN B 1 136 ? -8.781 -7.66 0.569 1 88.12 136 ASN B CA 1
ATOM 5420 C C . ASN B 1 136 ? -10.031 -8.531 0.7 1 88.12 136 ASN B C 1
ATOM 5422 O O . ASN B 1 136 ? -10.016 -9.695 0.31 1 88.12 136 ASN B O 1
ATOM 5426 N N . LEU B 1 137 ? -11 -7.969 1.248 1 91 137 LEU B N 1
ATOM 5427 C CA . LEU B 1 137 ? -12.258 -8.695 1.364 1 91 137 LEU B CA 1
ATOM 5428 C C . LEU B 1 137 ? -12.844 -8.992 -0.012 1 91 137 LEU B C 1
ATOM 5430 O O . LEU B 1 137 ? -13.422 -10.062 -0.227 1 91 137 LEU B O 1
ATOM 5434 N N . LYS B 1 138 ? -12.703 -8.047 -0.896 1 91.94 138 LYS B N 1
ATOM 5435 C CA . LYS B 1 138 ? -13.141 -8.258 -2.271 1 91.94 138 LYS B CA 1
ATOM 5436 C C . LYS B 1 138 ? -12.43 -9.445 -2.906 1 91.94 138 LYS B C 1
ATOM 5438 O O . LYS B 1 138 ? -13.07 -10.289 -3.543 1 91.94 138 LYS B O 1
ATOM 5443 N N . ALA B 1 139 ? -11.141 -9.492 -2.744 1 90.12 139 ALA B N 1
ATOM 5444 C CA . ALA B 1 139 ? -10.344 -10.586 -3.293 1 90.12 139 ALA B CA 1
ATOM 5445 C C . ALA B 1 139 ? -10.758 -11.922 -2.686 1 90.12 139 ALA B C 1
ATOM 5447 O O . ALA B 1 139 ? -10.773 -12.945 -3.373 1 90.12 139 ALA B O 1
ATOM 5448 N N . PHE B 1 140 ? -11.125 -11.883 -1.486 1 91.81 140 PHE B N 1
ATOM 5449 C CA . PHE B 1 140 ? -11.57 -13.078 -0.786 1 91.81 140 PHE B CA 1
ATOM 5450 C C . PHE B 1 140 ? -12.859 -13.617 -1.4 1 91.81 140 PHE B C 1
ATOM 5452 O O . PHE B 1 140 ? -12.953 -14.805 -1.718 1 91.81 140 PHE B O 1
ATOM 5459 N N . ILE B 1 141 ? -13.75 -12.758 -1.635 1 92.5 141 ILE B N 1
ATOM 5460 C CA . ILE B 1 141 ? -15.062 -13.148 -2.143 1 92.5 141 ILE B CA 1
ATOM 5461 C C . ILE B 1 141 ? -14.953 -13.523 -3.619 1 92.5 141 ILE B C 1
ATOM 5463 O O . ILE B 1 141 ? -15.57 -14.492 -4.066 1 92.5 141 ILE B O 1
ATOM 5467 N N . SER B 1 142 ? -14.133 -12.828 -4.309 1 90.5 142 SER B N 1
ATOM 5468 C CA . SER B 1 142 ? -14.07 -13.016 -5.754 1 90.5 142 SER B CA 1
ATOM 5469 C C . SER B 1 142 ? -13.273 -14.266 -6.113 1 90.5 142 SER B C 1
ATOM 5471 O O . SER B 1 142 ? -13.617 -14.977 -7.059 1 90.5 142 SER B O 1
ATOM 5473 N N . ASN B 1 143 ? -12.203 -14.516 -5.344 1 88.12 143 ASN B N 1
ATOM 5474 C CA . ASN B 1 143 ? -11.258 -15.531 -5.816 1 88.12 143 ASN B CA 1
ATOM 5475 C C . ASN B 1 143 ? -11.008 -16.594 -4.758 1 88.12 143 ASN B C 1
ATOM 5477 O O . ASN B 1 143 ? -11.109 -17.797 -5.039 1 88.12 143 ASN B O 1
ATOM 5481 N N . THR B 1 144 ? -10.758 -16.234 -3.545 1 89.56 144 THR B N 1
ATOM 5482 C CA . THR B 1 144 ? -10.234 -17.125 -2.516 1 89.56 144 THR B CA 1
ATOM 5483 C C . THR B 1 144 ? -11.25 -18.203 -2.16 1 89.56 144 THR B C 1
ATOM 5485 O O . THR B 1 144 ? -10.898 -19.375 -2.016 1 89.56 144 THR B O 1
ATOM 5488 N N . ILE B 1 145 ? -12.438 -17.859 -2.143 1 90.25 145 ILE B N 1
ATOM 5489 C CA . ILE B 1 145 ? -13.484 -18.797 -1.752 1 90.25 145 ILE B CA 1
ATOM 5490 C C . ILE B 1 145 ? -13.586 -19.906 -2.793 1 90.25 145 ILE B C 1
ATOM 5492 O O . ILE B 1 145 ? -13.531 -21.094 -2.453 1 90.25 145 ILE B O 1
ATOM 5496 N N . ILE B 1 146 ? -13.68 -19.516 -3.996 1 89.88 146 ILE B N 1
ATOM 5497 C CA . ILE B 1 146 ? -13.867 -20.484 -5.078 1 89.88 146 ILE B CA 1
ATOM 5498 C C . ILE B 1 146 ? -12.609 -21.328 -5.238 1 89.88 146 ILE B C 1
ATOM 5500 O O . ILE B 1 146 ? -12.688 -22.547 -5.453 1 89.88 146 ILE B O 1
ATOM 5504 N N . LEU B 1 147 ? -11.484 -20.719 -5.141 1 89.69 147 LEU B N 1
ATOM 5505 C CA . LEU B 1 147 ? -10.219 -21.438 -5.27 1 89.69 147 LEU B CA 1
ATOM 5506 C C . LEU B 1 147 ? -10.086 -22.5 -4.18 1 89.69 147 LEU B C 1
ATOM 5508 O O . LEU B 1 147 ? -9.688 -23.625 -4.453 1 89.69 147 LEU B O 1
ATOM 5512 N N . PHE B 1 148 ? -10.461 -22.141 -3.027 1 92.31 148 PHE B N 1
ATOM 5513 C CA . PHE B 1 148 ? -10.375 -23.062 -1.896 1 92.31 148 PHE B CA 1
ATOM 5514 C C . PHE B 1 148 ? -11.32 -24.234 -2.08 1 92.31 148 PHE B C 1
ATOM 5516 O O . PHE B 1 148 ? -10.914 -25.391 -1.917 1 92.31 148 PHE B O 1
ATOM 5523 N N . LEU B 1 149 ? -12.492 -23.969 -2.424 1 92.75 149 LEU B N 1
ATOM 5524 C CA . LEU B 1 149 ? -13.484 -25.016 -2.625 1 92.75 149 LEU B CA 1
ATOM 5525 C C . LEU B 1 149 ? -13.109 -25.906 -3.801 1 92.75 149 LEU B C 1
ATOM 5527 O O . LEU B 1 149 ? -13.297 -27.125 -3.748 1 92.75 149 LEU B O 1
ATOM 5531 N N . SER B 1 150 ? -12.617 -25.25 -4.801 1 92.69 150 SER B N 1
ATOM 5532 C CA . SER B 1 150 ? -12.188 -26 -5.969 1 92.69 150 SER B CA 1
ATOM 5533 C C . SER B 1 150 ? -11.047 -26.953 -5.625 1 92.69 150 SER B C 1
ATOM 5535 O O . SER B 1 150 ? -11.07 -28.125 -6.008 1 92.69 150 SER B O 1
ATOM 5537 N N . ASP B 1 151 ? -10.078 -26.422 -4.895 1 92.94 151 ASP B N 1
ATOM 5538 C CA . ASP B 1 151 ? -8.922 -27.234 -4.523 1 92.94 151 ASP B CA 1
ATOM 5539 C C . ASP B 1 151 ? -9.336 -28.438 -3.676 1 92.94 151 ASP B C 1
ATOM 5541 O O . ASP B 1 151 ? -8.906 -29.562 -3.934 1 92.94 151 ASP B O 1
ATOM 5545 N N . ILE B 1 152 ? -10.211 -28.281 -2.789 1 93.81 152 ILE B N 1
ATOM 5546 C CA . ILE B 1 152 ? -10.695 -29.359 -1.931 1 93.81 152 ILE B CA 1
ATOM 5547 C C . ILE B 1 152 ? -11.484 -30.359 -2.762 1 93.81 152 ILE B C 1
ATOM 5549 O O . ILE B 1 152 ? -11.32 -31.578 -2.598 1 93.81 152 ILE B O 1
ATOM 5553 N N . THR B 1 153 ? -12.336 -29.859 -3.625 1 94.56 153 THR B N 1
ATOM 5554 C CA . THR B 1 153 ? -13.164 -30.734 -4.461 1 94.56 153 THR B CA 1
ATOM 5555 C C . THR B 1 153 ? -12.297 -31.578 -5.379 1 94.56 153 THR B C 1
ATOM 5557 O O . THR B 1 153 ? -12.562 -32.781 -5.566 1 94.56 153 THR B O 1
ATOM 5560 N N . ILE B 1 154 ? -11.242 -31 -5.938 1 94.12 154 ILE B N 1
ATOM 5561 C CA . ILE B 1 154 ? -10.336 -31.719 -6.812 1 94.12 154 ILE B CA 1
ATOM 5562 C C . ILE B 1 154 ? -9.664 -32.844 -6.039 1 94.12 154 ILE B C 1
ATOM 5564 O O . ILE B 1 154 ? -9.633 -34 -6.504 1 94.12 154 ILE B O 1
ATOM 5568 N N . ILE B 1 155 ? -9.203 -32.531 -4.863 1 94.19 155 ILE B N 1
ATOM 5569 C CA . ILE B 1 155 ? -8.516 -33.5 -4.039 1 94.19 155 ILE B CA 1
ATOM 5570 C C . ILE B 1 155 ? -9.461 -34.656 -3.707 1 94.19 155 ILE B C 1
ATOM 5572 O O . ILE B 1 155 ? -9.117 -35.812 -3.889 1 94.19 155 ILE B O 1
ATOM 5576 N N . ILE B 1 156 ? -10.664 -34.406 -3.363 1 94.75 156 ILE B N 1
ATOM 5577 C CA . ILE B 1 156 ? -11.648 -35.406 -2.963 1 94.75 156 ILE B CA 1
ATOM 5578 C C . ILE B 1 156 ? -12.016 -36.281 -4.16 1 94.75 156 ILE B C 1
ATOM 5580 O O . ILE B 1 156 ? -11.992 -37.5 -4.074 1 94.75 156 ILE B O 1
ATOM 5584 N N . PHE B 1 157 ? -12.297 -35.656 -5.277 1 94.06 157 PHE B N 1
ATOM 5585 C CA . PHE B 1 157 ? -12.758 -36.406 -6.445 1 94.06 157 PHE B CA 1
ATOM 5586 C C . PHE B 1 157 ? -11.625 -37.219 -7.055 1 94.06 157 PHE B C 1
ATOM 5588 O O . PHE B 1 157 ? -11.836 -38.312 -7.547 1 94.06 157 PHE B O 1
ATOM 5595 N N . VAL B 1 158 ? -10.43 -36.625 -7.086 1 94.25 158 VAL B N 1
ATOM 5596 C CA . VAL B 1 158 ? -9.281 -37.375 -7.613 1 94.25 158 VAL B CA 1
ATOM 5597 C C . VAL B 1 158 ? -9 -38.594 -6.73 1 94.25 158 VAL B C 1
ATOM 5599 O O . VAL B 1 158 ? -8.766 -39.688 -7.238 1 94.25 158 VAL B O 1
ATOM 5602 N N . LEU B 1 159 ? -9.016 -38.406 -5.43 1 94.62 159 LEU B N 1
ATOM 5603 C CA . LEU B 1 159 ? -8.781 -39.5 -4.516 1 94.62 159 LEU B CA 1
ATOM 5604 C C . LEU B 1 159 ? -9.875 -40.562 -4.648 1 94.62 159 LEU B C 1
ATOM 5606 O O . LEU B 1 159 ? -9.586 -41.75 -4.617 1 94.62 159 LEU B O 1
ATOM 5610 N N . TRP B 1 160 ? -11.062 -40.156 -4.855 1 94 160 TRP B N 1
ATOM 5611 C CA . TRP B 1 160 ? -12.188 -41.062 -5 1 94 160 TRP B CA 1
ATOM 5612 C C . TRP B 1 160 ? -12.078 -41.875 -6.301 1 94 160 TRP B C 1
ATOM 5614 O O . TRP B 1 160 ? -12.133 -43.094 -6.289 1 94 160 TRP B O 1
ATOM 5624 N N . MET B 1 161 ? -11.844 -41.219 -7.41 1 92.75 161 MET B N 1
ATOM 5625 C CA . MET B 1 161 ? -11.773 -41.875 -8.719 1 92.75 161 MET B CA 1
ATOM 5626 C C . MET B 1 161 ? -10.539 -42.75 -8.828 1 92.75 161 MET B C 1
ATOM 5628 O O . MET B 1 161 ? -10.594 -43.844 -9.406 1 92.75 161 MET B O 1
ATOM 5632 N N . SER B 1 162 ? -9.477 -42.25 -8.297 1 93.19 162 SER B N 1
ATOM 5633 C CA . SER B 1 162 ? -8.25 -43.031 -8.367 1 93.19 162 SER B CA 1
ATOM 5634 C C . SER B 1 162 ? -8.359 -44.312 -7.539 1 93.19 162 SER B C 1
ATOM 5636 O O . SER B 1 162 ? -7.863 -45.344 -7.945 1 93.19 162 SER B O 1
ATOM 5638 N N . SER B 1 163 ? -9.023 -44.25 -6.387 1 93.25 163 SER B N 1
ATOM 5639 C CA . SER B 1 163 ? -9.203 -45.406 -5.535 1 93.25 163 SER B CA 1
ATOM 5640 C C . SER B 1 163 ? -10.094 -46.469 -6.207 1 93.25 163 SER B C 1
ATOM 5642 O O . SER B 1 163 ? -9.93 -47.656 -5.98 1 93.25 163 SER B O 1
ATOM 5644 N N . ASP B 1 164 ? -10.992 -46 -7.059 1 90.69 164 ASP B N 1
ATOM 5645 C CA . ASP B 1 164 ? -11.891 -46.906 -7.785 1 90.69 164 ASP B CA 1
ATOM 5646 C C . ASP B 1 164 ? -11.148 -47.656 -8.891 1 90.69 164 ASP B C 1
ATOM 5648 O O . ASP B 1 164 ? -11.516 -48.75 -9.258 1 90.69 164 ASP B O 1
ATOM 5652 N N . ILE B 1 165 ? -10.109 -47.062 -9.414 1 91.31 165 ILE B N 1
ATOM 5653 C CA . ILE B 1 165 ? -9.352 -47.656 -10.508 1 91.31 165 ILE B CA 1
ATOM 5654 C C . ILE B 1 165 ? -8.336 -48.625 -9.953 1 91.31 165 ILE B C 1
ATOM 5656 O O . ILE B 1 165 ? -8.344 -49.812 -10.32 1 91.31 165 ILE B O 1
ATOM 5660 N N . ASP B 1 166 ? -7.426 -48.188 -9.062 1 91.88 166 ASP B N 1
ATOM 5661 C CA . ASP B 1 166 ? -6.434 -49.031 -8.43 1 91.88 166 ASP B CA 1
ATOM 5662 C C . ASP B 1 166 ? -6.07 -48.531 -7.035 1 91.88 166 ASP B C 1
ATOM 5664 O O . ASP B 1 166 ? -5.543 -47.438 -6.891 1 91.88 166 ASP B O 1
ATOM 5668 N N . PHE B 1 167 ? -6.23 -49.312 -6.113 1 88.94 167 PHE B N 1
ATOM 5669 C CA . PHE B 1 167 ? -6.066 -48.906 -4.723 1 88.94 167 PHE B CA 1
ATOM 5670 C C . PHE B 1 167 ? -4.59 -48.781 -4.367 1 88.94 167 PHE B C 1
ATOM 5672 O O . PHE B 1 167 ? -4.211 -47.906 -3.57 1 88.94 167 PHE B O 1
ATOM 5679 N N . LYS B 1 168 ? -3.715 -49.531 -4.914 1 87.62 168 LYS B N 1
ATOM 5680 C CA . LYS B 1 168 ? -2.291 -49.5 -4.598 1 87.62 168 LYS B CA 1
ATOM 5681 C C . LYS B 1 168 ? -1.644 -48.219 -5.105 1 87.62 168 LYS B C 1
ATOM 5683 O O . LYS B 1 168 ? -0.918 -47.562 -4.363 1 87.62 168 LYS B O 1
ATOM 5688 N N . LEU B 1 169 ? -2.014 -47.844 -6.297 1 91.06 169 LEU B N 1
ATOM 5689 C CA . LEU B 1 169 ? -1.464 -46.625 -6.871 1 91.06 169 LEU B CA 1
ATOM 5690 C C . LEU B 1 169 ? -2.066 -45.406 -6.203 1 91.06 169 LEU B C 1
ATOM 5692 O O . LEU B 1 169 ? -1.396 -44.375 -6.059 1 91.06 169 LEU B O 1
ATOM 5696 N N . SER B 1 170 ? -3.314 -45.531 -5.816 1 93.19 170 SER B N 1
ATOM 5697 C CA . SER B 1 170 ? -3.979 -44.438 -5.129 1 93.19 170 SER B CA 1
ATOM 5698 C C . SER B 1 170 ? -3.285 -44.094 -3.812 1 93.19 170 SER B C 1
ATOM 5700 O O . SER B 1 170 ? -3.371 -42.969 -3.326 1 93.19 170 SER B O 1
ATOM 5702 N N . GLY B 1 171 ? -2.654 -45.031 -3.229 1 92.62 171 GLY B N 1
ATOM 5703 C CA . GLY B 1 171 ? -1.904 -44.844 -2.002 1 92.62 171 GLY B CA 1
ATOM 5704 C C . GLY B 1 171 ? -0.83 -43.781 -2.135 1 92.62 171 GLY B C 1
ATOM 5705 O O . GLY B 1 171 ? -0.592 -43 -1.203 1 92.62 171 GLY B O 1
ATOM 5706 N N . ILE B 1 172 ? -0.28 -43.625 -3.266 1 90.88 172 ILE B N 1
ATOM 5707 C CA . ILE B 1 172 ? 0.754 -42.656 -3.514 1 90.88 172 ILE B CA 1
ATOM 5708 C C . ILE B 1 172 ? 0.127 -41.25 -3.553 1 90.88 172 ILE B C 1
ATOM 5710 O O . ILE B 1 172 ? 0.712 -40.281 -3.053 1 90.88 172 ILE B O 1
ATOM 5714 N N . LEU B 1 173 ? -1.009 -41.156 -4.148 1 92.19 173 LEU B N 1
ATOM 5715 C CA . LEU B 1 173 ? -1.725 -39.875 -4.18 1 92.19 173 LEU B CA 1
ATOM 5716 C C . LEU B 1 173 ? -2.139 -39.438 -2.777 1 92.19 173 LEU B C 1
ATOM 5718 O O . LEU B 1 173 ? -2.057 -38.281 -2.432 1 92.19 173 LEU B O 1
ATOM 5722 N N . PHE B 1 174 ? -2.514 -40.469 -2.008 1 92.38 174 PHE B N 1
ATOM 5723 C CA . PHE B 1 174 ? -2.854 -40.188 -0.617 1 92.38 174 PHE B CA 1
ATOM 5724 C C . PHE B 1 174 ? -1.629 -39.688 0.152 1 92.38 174 PHE B C 1
ATOM 5726 O O . PHE B 1 174 ? -1.732 -38.812 0.997 1 92.38 174 PHE B O 1
ATOM 5733 N N . ALA B 1 175 ? -0.555 -40.281 -0.167 1 91.06 175 ALA B N 1
ATOM 5734 C CA . ALA B 1 175 ? 0.689 -39.875 0.491 1 91.06 175 ALA B CA 1
ATOM 5735 C C . ALA B 1 175 ? 1.037 -38.438 0.185 1 91.06 175 ALA B C 1
ATOM 5737 O O . ALA B 1 175 ? 1.537 -37.719 1.052 1 91.06 175 ALA B O 1
ATOM 5738 N N . LEU B 1 176 ? 0.774 -38.062 -1.001 1 88.94 176 LEU B N 1
ATOM 5739 C CA . LEU B 1 176 ? 1.024 -36.688 -1.397 1 88.94 176 LEU B CA 1
ATOM 5740 C C . LEU B 1 176 ? 0.192 -35.719 -0.559 1 88.94 176 LEU B C 1
ATOM 5742 O O . LEU B 1 176 ? 0.688 -34.656 -0.134 1 88.94 176 LEU B O 1
ATOM 5746 N N . VAL B 1 177 ? -1.018 -36.062 -0.256 1 89.06 177 VAL B N 1
ATOM 5747 C CA . VAL B 1 177 ? -1.961 -35.219 0.474 1 89.06 177 VAL B CA 1
ATOM 5748 C C . VAL B 1 177 ? -1.536 -35.125 1.938 1 89.06 177 VAL B C 1
ATOM 5750 O O . VAL B 1 177 ? -1.721 -34.062 2.572 1 89.06 177 VAL B O 1
ATOM 5753 N N . ILE B 1 178 ? -0.936 -36.062 2.406 1 87.94 178 ILE B N 1
ATOM 5754 C CA . ILE B 1 178 ? -0.603 -36.125 3.826 1 87.94 178 ILE B CA 1
ATOM 5755 C C . ILE B 1 178 ? 0.827 -35.625 4.039 1 87.94 178 ILE B C 1
ATOM 5757 O O . ILE B 1 178 ? 1.076 -34.781 4.902 1 87.94 178 ILE B O 1
ATOM 5761 N N . VAL B 1 179 ? 1.766 -36.094 3.252 1 88 179 VAL B N 1
ATOM 5762 C CA . VAL B 1 179 ? 3.189 -35.844 3.461 1 88 179 VAL B CA 1
ATOM 5763 C C . VAL B 1 179 ? 3.512 -34.375 3.16 1 88 179 VAL B C 1
ATOM 5765 O O . VAL B 1 179 ? 4.258 -33.719 3.9 1 88 179 VAL B O 1
ATOM 5768 N N . TYR B 1 180 ? 2.896 -33.844 2.119 1 86.62 180 TYR B N 1
ATOM 5769 C CA . TYR B 1 180 ? 3.242 -32.469 1.696 1 86.62 180 TYR B CA 1
ATOM 5770 C C . TYR B 1 180 ? 2.92 -31.469 2.791 1 86.62 180 TYR B C 1
ATOM 5772 O O . TYR B 1 180 ? 3.801 -30.734 3.248 1 86.62 180 TYR B O 1
ATOM 5780 N N . PRO B 1 181 ? 1.65 -31.438 3.322 1 83.69 181 PRO B N 1
ATOM 5781 C CA . PRO B 1 181 ? 1.332 -30.453 4.355 1 83.69 181 PRO B CA 1
ATOM 5782 C C . PRO B 1 181 ? 2.107 -30.688 5.652 1 83.69 181 PRO B C 1
ATOM 5784 O O . PRO B 1 181 ? 2.449 -29.719 6.352 1 83.69 181 PRO B O 1
ATOM 5787 N N . LEU B 1 182 ? 2.404 -31.859 5.918 1 84.88 182 LEU B N 1
ATOM 5788 C CA . LEU B 1 182 ? 3.094 -32.188 7.16 1 84.88 182 LEU B CA 1
ATOM 5789 C C . LEU B 1 182 ? 4.531 -31.672 7.137 1 84.88 182 LEU B C 1
ATOM 5791 O O . LEU B 1 182 ? 5.062 -31.25 8.164 1 84.88 182 LEU B O 1
ATOM 5795 N N . VAL B 1 183 ? 5.109 -31.656 6.004 1 84.25 183 VAL B N 1
ATOM 5796 C CA . VAL B 1 183 ? 6.504 -31.25 5.887 1 84.25 183 VAL B CA 1
ATOM 5797 C C . VAL B 1 183 ? 6.582 -29.734 5.746 1 84.25 183 VAL B C 1
ATOM 5799 O O . VAL B 1 183 ? 7.5 -29.094 6.277 1 84.25 183 VAL B O 1
ATOM 5802 N N . ILE B 1 184 ? 5.613 -29.188 5.102 1 83.06 184 ILE B N 1
ATOM 5803 C CA . ILE B 1 184 ? 5.707 -27.781 4.734 1 83.06 184 ILE B CA 1
ATOM 5804 C C . ILE B 1 184 ? 5.168 -26.906 5.875 1 83.06 184 ILE B C 1
ATOM 5806 O O . ILE B 1 184 ? 5.598 -25.766 6.051 1 83.06 184 ILE B O 1
ATOM 5810 N N . TYR B 1 185 ? 4.406 -27.484 6.746 1 81.44 185 TYR B N 1
ATOM 5811 C CA . TYR B 1 185 ? 3.693 -26.719 7.762 1 81.44 185 TYR B CA 1
ATOM 5812 C C . TYR B 1 185 ? 4.664 -26.078 8.742 1 81.44 185 TYR B C 1
ATOM 5814 O O . TYR B 1 185 ? 4.555 -24.891 9.055 1 81.44 185 TYR B O 1
ATOM 5822 N N . PRO B 1 186 ? 5.637 -26.797 9.219 1 81.19 186 PRO B N 1
ATOM 5823 C CA . PRO B 1 186 ? 6.566 -26.172 10.164 1 81.19 186 PRO B CA 1
ATOM 5824 C C . PRO B 1 186 ? 7.336 -25.016 9.547 1 81.19 186 PRO B C 1
ATOM 5826 O O . PRO B 1 186 ? 7.66 -24.047 10.234 1 81.19 186 PRO B O 1
ATOM 5829 N N . PHE B 1 187 ? 7.672 -25.094 8.32 1 80.94 187 PHE B N 1
ATOM 5830 C CA . PHE B 1 187 ? 8.383 -24.016 7.637 1 80.94 187 PHE B CA 1
ATOM 5831 C C . PHE B 1 187 ? 7.5 -22.781 7.504 1 80.94 187 PHE B C 1
ATOM 5833 O O . PHE B 1 187 ? 7.973 -21.656 7.652 1 80.94 187 PHE B O 1
ATOM 5840 N N . HIS B 1 188 ? 6.277 -23.062 7.332 1 77.19 188 HIS B N 1
ATOM 5841 C CA . HIS B 1 188 ? 5.336 -21.953 7.199 1 77.19 188 HIS B CA 1
ATOM 5842 C C . HIS B 1 188 ? 5.211 -21.172 8.508 1 77.19 188 HIS B C 1
ATOM 5844 O O . HIS B 1 188 ? 5.148 -19.938 8.492 1 77.19 188 HIS B O 1
ATOM 5850 N N . LYS B 1 189 ? 5.215 -21.859 9.617 1 78.69 189 LYS B N 1
ATOM 5851 C CA . LYS B 1 189 ? 5.09 -21.219 10.922 1 78.69 189 LYS B CA 1
ATOM 5852 C C . LYS B 1 189 ? 6.312 -20.359 11.234 1 78.69 189 LYS B C 1
ATOM 5854 O O . LYS B 1 189 ? 6.18 -19.234 11.711 1 78.69 189 LYS B O 1
ATOM 5859 N N . LYS B 1 190 ? 7.438 -20.828 10.938 1 82.31 190 LYS B N 1
ATOM 5860 C CA . LYS B 1 190 ? 8.672 -20.109 11.203 1 82.31 190 LYS B CA 1
ATOM 5861 C C . LYS B 1 190 ? 8.797 -18.891 10.289 1 82.31 190 LYS B C 1
ATOM 5863 O O . LYS B 1 190 ? 9.211 -17.812 10.734 1 82.31 190 LYS B O 1
ATOM 5868 N N . THR B 1 191 ? 8.445 -19.109 9.086 1 81.19 191 THR B N 1
ATOM 5869 C CA . THR B 1 191 ? 8.508 -18 8.125 1 81.19 191 THR B CA 1
ATOM 5870 C C . THR B 1 191 ? 7.59 -16.859 8.555 1 81.19 191 THR B C 1
ATOM 5872 O O . THR B 1 191 ? 7.953 -15.688 8.445 1 81.19 191 THR B O 1
ATOM 5875 N N . ARG B 1 192 ? 6.52 -17.266 9.102 1 78.31 192 ARG B N 1
ATOM 5876 C CA . ARG B 1 192 ? 5.539 -16.266 9.508 1 78.31 192 ARG B CA 1
ATOM 5877 C C . ARG B 1 192 ? 6.086 -15.398 10.648 1 78.31 192 ARG B C 1
ATOM 5879 O O . ARG B 1 192 ? 5.902 -14.18 10.648 1 78.31 192 ARG B O 1
ATOM 5886 N N . ASN B 1 193 ? 6.711 -15.922 11.57 1 82.69 193 ASN B N 1
ATOM 5887 C CA . ASN B 1 193 ? 7.262 -15.195 12.719 1 82.69 193 ASN B CA 1
ATOM 5888 C C . ASN B 1 193 ? 8.359 -14.234 12.289 1 82.69 193 ASN B C 1
ATOM 5890 O O . ASN B 1 193 ? 8.375 -13.07 12.711 1 82.69 193 ASN B O 1
ATOM 5894 N N . TYR B 1 194 ? 9.242 -14.719 11.469 1 85.44 194 TYR B N 1
ATOM 5895 C CA . TYR B 1 194 ? 10.352 -13.875 11.047 1 85.44 194 TYR B CA 1
ATOM 5896 C C . TYR B 1 194 ? 9.875 -12.781 10.102 1 85.44 194 TYR B C 1
ATOM 5898 O O . TYR B 1 194 ? 10.453 -11.688 10.062 1 85.44 194 TYR B O 1
ATOM 5906 N N . TYR B 1 195 ? 8.859 -13.094 9.461 1 83.31 195 TYR B N 1
ATOM 5907 C CA . TYR B 1 195 ? 8.273 -12.078 8.594 1 83.31 195 TYR B CA 1
ATOM 5908 C C . TYR B 1 195 ? 7.688 -10.93 9.406 1 83.31 195 TYR B C 1
ATOM 5910 O O . TYR B 1 195 ? 7.828 -9.766 9.039 1 83.31 195 TYR B O 1
ATOM 5918 N N . LYS B 1 196 ? 7.117 -11.281 10.484 1 82.06 196 LYS B N 1
ATOM 5919 C CA . LYS B 1 196 ? 6.559 -10.266 11.367 1 82.06 196 LYS B CA 1
ATOM 5920 C C . LYS B 1 196 ? 7.652 -9.344 11.906 1 82.06 196 LYS B C 1
ATOM 5922 O O . LYS B 1 196 ? 7.48 -8.125 11.953 1 82.06 196 LYS B O 1
ATOM 5927 N N . ILE B 1 197 ? 8.727 -9.914 12.242 1 87.19 197 ILE B N 1
ATOM 5928 C CA . ILE B 1 197 ? 9.852 -9.148 12.773 1 87.19 197 ILE B CA 1
ATOM 5929 C C . ILE B 1 197 ? 10.406 -8.227 11.688 1 87.19 197 ILE B C 1
ATOM 5931 O O . ILE B 1 197 ? 10.664 -7.047 11.938 1 87.19 197 ILE B O 1
ATOM 5935 N N . HIS B 1 198 ? 10.539 -8.781 10.516 1 87 198 HIS B N 1
ATOM 5936 C CA . HIS B 1 198 ? 11.031 -8 9.391 1 87 198 HIS B CA 1
ATOM 5937 C C . HIS B 1 198 ? 10.102 -6.828 9.078 1 87 198 HIS B C 1
ATOM 5939 O O . HIS B 1 198 ? 10.57 -5.707 8.852 1 87 198 HIS B O 1
ATOM 5945 N N . GLN B 1 199 ? 8.883 -7.07 9.141 1 83.62 199 GLN B N 1
ATOM 5946 C CA . GLN B 1 199 ? 7.902 -6.027 8.859 1 83.62 199 GLN B CA 1
ATOM 5947 C C . GLN B 1 199 ? 7.957 -4.922 9.914 1 83.62 199 GLN B C 1
ATOM 5949 O O . GLN B 1 199 ? 7.816 -3.742 9.586 1 83.62 199 GLN B O 1
ATOM 5954 N N . ASN B 1 200 ? 8.133 -5.289 11.109 1 84.06 200 ASN B N 1
ATOM 5955 C CA . ASN B 1 200 ? 8.281 -4.305 12.18 1 84.06 200 ASN B CA 1
ATOM 5956 C C . ASN B 1 200 ? 9.516 -3.43 11.969 1 84.06 200 ASN B C 1
ATOM 5958 O O . ASN B 1 200 ? 9.453 -2.213 12.148 1 84.06 200 ASN B O 1
ATOM 5962 N N . ASP B 1 201 ? 10.57 -4.105 11.609 1 89.12 201 ASP B N 1
ATOM 5963 C CA . ASP B 1 201 ? 11.805 -3.363 11.359 1 89.12 201 ASP B CA 1
ATOM 5964 C C . ASP B 1 201 ? 11.648 -2.408 10.18 1 89.12 201 ASP B C 1
ATOM 5966 O O . ASP B 1 201 ? 12.188 -1.298 10.195 1 89.12 201 ASP B O 1
ATOM 5970 N N . LEU B 1 202 ? 10.969 -2.797 9.234 1 86.06 202 LEU B N 1
ATOM 5971 C CA . LEU B 1 202 ? 10.695 -1.928 8.094 1 86.06 202 LEU B CA 1
ATOM 5972 C C . LEU B 1 202 ? 9.836 -0.74 8.516 1 86.06 202 LEU B C 1
ATOM 5974 O O . LEU B 1 202 ? 10.062 0.386 8.062 1 86.06 202 LEU B O 1
ATOM 5978 N N . GLY B 1 203 ? 8.867 -1.048 9.352 1 81.31 203 GLY B N 1
ATOM 5979 C CA . GLY B 1 203 ? 8.055 0.024 9.906 1 81.31 203 GLY B CA 1
ATOM 5980 C C . GLY B 1 203 ? 8.867 1.067 10.648 1 81.31 203 GLY B C 1
ATOM 5981 O O . GLY B 1 203 ? 8.617 2.268 10.516 1 81.31 203 GLY B O 1
ATOM 5982 N N . ASN B 1 204 ? 9.836 0.609 11.336 1 84.75 204 ASN B N 1
ATOM 5983 C CA . ASN B 1 204 ? 10.711 1.506 12.086 1 84.75 204 ASN B CA 1
ATOM 5984 C C . ASN B 1 204 ? 11.516 2.406 11.156 1 84.75 204 ASN B C 1
ATOM 5986 O O . ASN B 1 204 ? 11.711 3.588 11.445 1 84.75 204 ASN B O 1
ATOM 5990 N N . ILE B 1 205 ? 11.984 1.873 10.117 1 87.94 205 ILE B N 1
ATOM 5991 C CA . ILE B 1 205 ? 12.742 2.646 9.141 1 87.94 205 ILE B CA 1
ATOM 5992 C C . ILE B 1 205 ? 11.859 3.738 8.547 1 87.94 205 ILE B C 1
ATOM 5994 O O . ILE B 1 205 ? 12.273 4.895 8.438 1 87.94 205 ILE B O 1
ATOM 5998 N N . MET B 1 206 ? 10.695 3.357 8.227 1 83 206 MET B N 1
ATOM 5999 C CA . MET B 1 206 ? 9.773 4.312 7.629 1 83 206 MET B CA 1
ATOM 6000 C C . MET B 1 206 ? 9.391 5.402 8.625 1 83 206 MET B C 1
ATOM 6002 O O . MET B 1 206 ? 9.266 6.57 8.258 1 83 206 MET B O 1
ATOM 6006 N N . GLY B 1 207 ? 9.133 4.973 9.812 1 80.44 207 GLY B N 1
ATOM 6007 C CA . GLY B 1 207 ? 8.891 5.945 10.867 1 80.44 207 GLY B CA 1
ATOM 6008 C C . GLY B 1 207 ? 10.031 6.93 11.047 1 80.44 207 GLY B C 1
ATOM 6009 O O . GLY B 1 207 ? 9.797 8.133 11.195 1 80.44 207 GLY B O 1
ATOM 6010 N N . PHE B 1 208 ? 11.203 6.398 11.008 1 85.44 208 PHE B N 1
ATOM 6011 C CA . PHE B 1 208 ? 12.391 7.227 11.156 1 85.44 208 PHE B CA 1
ATOM 6012 C C . PHE B 1 208 ? 12.5 8.234 10.016 1 85.44 208 PHE B C 1
ATOM 6014 O O . PHE B 1 208 ? 12.797 9.406 10.25 1 85.44 208 PHE B O 1
ATOM 6021 N N . ILE B 1 209 ? 12.281 7.828 8.867 1 86.5 209 ILE B N 1
ATOM 6022 C CA . ILE B 1 209 ? 12.359 8.703 7.703 1 86.5 209 ILE B CA 1
ATOM 6023 C C . ILE B 1 209 ? 11.258 9.758 7.777 1 86.5 209 ILE B C 1
ATOM 6025 O O . ILE B 1 209 ? 11.484 10.922 7.445 1 86.5 209 ILE B O 1
ATOM 6029 N N . GLY B 1 210 ? 10.078 9.32 8.102 1 81.12 210 GLY B N 1
ATOM 6030 C CA . GLY B 1 210 ? 8.992 10.266 8.289 1 81.12 210 GLY B CA 1
ATOM 6031 C C . GLY B 1 210 ? 9.32 11.367 9.289 1 81.12 210 GLY B C 1
ATOM 6032 O O . GLY B 1 210 ? 9.047 12.539 9.031 1 81.12 210 GLY B O 1
ATOM 6033 N N . ASP B 1 211 ? 9.898 11 10.367 1 79.12 211 ASP B N 1
ATOM 6034 C CA . ASP B 1 211 ? 10.328 11.953 11.391 1 79.12 211 ASP B CA 1
ATOM 6035 C C . ASP B 1 211 ? 11.391 12.898 10.844 1 79.12 211 ASP B C 1
ATOM 6037 O O . ASP B 1 211 ? 11.375 14.094 11.133 1 79.12 211 ASP B O 1
ATOM 6041 N N . PHE B 1 212 ? 12.266 12.383 10.109 1 83.75 212 PHE B N 1
ATOM 6042 C CA . PHE B 1 212 ? 13.328 13.172 9.516 1 83.75 212 PHE B CA 1
ATOM 6043 C C . PHE B 1 212 ? 12.758 14.219 8.562 1 83.75 212 PHE B C 1
ATOM 6045 O O . PHE B 1 212 ? 13.164 15.383 8.594 1 83.75 212 PHE B O 1
ATOM 6052 N N . LEU B 1 213 ? 11.859 13.789 7.789 1 82.12 213 LEU B N 1
ATOM 6053 C CA . LEU B 1 213 ? 11.297 14.695 6.793 1 82.12 213 LEU B CA 1
ATOM 6054 C C . LEU B 1 213 ? 10.539 15.836 7.465 1 82.12 213 LEU B C 1
ATOM 6056 O O . LEU B 1 213 ? 10.594 16.984 7 1 82.12 213 LEU B O 1
ATOM 6060 N N . LYS B 1 214 ? 9.906 15.531 8.539 1 77.25 214 LYS B N 1
ATOM 6061 C CA . LYS B 1 214 ? 9.148 16.547 9.266 1 77.25 214 LYS B CA 1
ATOM 6062 C C . LYS B 1 214 ? 10.07 17.516 9.984 1 77.25 214 LYS B C 1
ATOM 6064 O O . LYS B 1 214 ? 9.727 18.688 10.172 1 77.25 214 LYS B O 1
ATOM 6069 N N . ASN B 1 215 ? 11.281 16.984 10.352 1 80.75 215 ASN B N 1
ATOM 6070 C CA . ASN B 1 215 ? 12.148 17.781 11.219 1 80.75 215 ASN B CA 1
ATOM 6071 C C . ASN B 1 215 ? 13.492 18.062 10.555 1 80.75 215 ASN B C 1
ATOM 6073 O O . ASN B 1 215 ? 14.492 18.297 11.242 1 80.75 215 ASN B O 1
ATOM 6077 N N . ARG B 1 216 ? 13.578 18 9.336 1 80.94 216 ARG B N 1
ATOM 6078 C CA . ARG B 1 216 ? 14.828 18.109 8.586 1 80.94 216 ARG B CA 1
ATOM 6079 C C . ARG B 1 216 ? 15.508 19.453 8.859 1 80.94 216 ARG B C 1
ATOM 6081 O O . ARG B 1 216 ? 16.734 19.516 9.008 1 80.94 216 ARG B O 1
ATOM 6088 N N . LYS B 1 217 ? 14.727 20.453 8.828 1 76.12 217 LYS B N 1
ATOM 6089 C CA . LYS B 1 217 ? 15.281 21.797 9.047 1 76.12 217 LYS B CA 1
ATOM 6090 C C . LYS B 1 217 ? 15.867 21.922 10.453 1 76.12 217 LYS B C 1
ATOM 6092 O O . LYS B 1 217 ? 16.906 22.547 10.641 1 76.12 217 LYS B O 1
ATOM 6097 N N . MET B 1 218 ? 15.234 21.312 11.312 1 78.31 218 MET B N 1
ATOM 6098 C CA . MET B 1 218 ? 15.734 21.328 12.688 1 78.31 218 MET B CA 1
ATOM 6099 C C . MET B 1 218 ? 17.047 20.547 12.805 1 78.31 218 MET B C 1
ATOM 6101 O O . MET B 1 218 ? 17.984 21 13.453 1 78.31 218 MET B O 1
ATOM 6105 N N . ILE B 1 219 ? 17.125 19.516 12.18 1 84.88 219 ILE B N 1
ATOM 6106 C CA . ILE B 1 219 ? 18.312 18.672 12.211 1 84.88 219 ILE B CA 1
ATOM 6107 C C . ILE B 1 219 ? 19.484 19.406 11.562 1 84.88 219 ILE B C 1
ATOM 6109 O O . ILE B 1 219 ? 20.625 19.344 12.047 1 84.88 219 ILE B O 1
ATOM 6113 N N . GLU B 1 220 ? 19.156 20.078 10.578 1 79.44 220 GLU B N 1
ATOM 6114 C CA . GLU B 1 220 ? 20.172 20.875 9.898 1 79.44 220 GLU B CA 1
ATOM 6115 C C . GLU B 1 220 ? 20.672 22 10.797 1 79.44 220 GLU B C 1
ATOM 6117 O O . GLU B 1 220 ? 21.859 22.328 10.781 1 79.44 220 GLU B O 1
ATOM 6122 N N . SER B 1 221 ? 19.766 22.531 11.523 1 78 221 SER B N 1
ATOM 6123 C CA . SER B 1 221 ? 20.125 23.672 12.375 1 78 221 SER B CA 1
ATOM 6124 C C . SER B 1 221 ? 21.078 23.25 13.477 1 78 221 SER B C 1
ATOM 6126 O O . SER B 1 221 ? 21.844 24.078 14 1 78 221 SER B O 1
ATOM 6128 N N . PHE B 1 222 ? 21.062 21.938 13.75 1 81.31 222 PHE B N 1
ATOM 6129 C CA . PHE B 1 222 ? 21.938 21.438 14.805 1 81.31 222 PHE B CA 1
ATOM 6130 C C . PHE B 1 222 ? 23.172 20.766 14.203 1 81.31 222 PHE B C 1
ATOM 6132 O O . PHE B 1 222 ? 24.016 20.25 14.93 1 81.31 222 PHE B O 1
ATOM 6139 N N . ASN B 1 223 ? 23.25 20.828 13.008 1 79.56 223 ASN B N 1
ATOM 6140 C CA . ASN B 1 223 ? 24.375 20.188 12.312 1 79.56 223 ASN B CA 1
ATOM 6141 C C . ASN B 1 223 ? 24.531 18.719 12.734 1 79.56 223 ASN B C 1
ATOM 6143 O O . ASN B 1 223 ? 25.625 18.281 13.07 1 79.56 223 ASN B O 1
ATOM 6147 N N . SER B 1 224 ? 23.406 18.141 12.891 1 82.31 224 SER B N 1
ATOM 6148 C CA . SER B 1 224 ? 23.438 16.75 13.352 1 82.31 224 SER B CA 1
ATOM 6149 C C . SER B 1 224 ? 23.047 15.797 12.234 1 82.31 224 SER B C 1
ATOM 6151 O O . SER B 1 224 ? 22.516 14.711 12.5 1 82.31 224 SER B O 1
ATOM 6153 N N . GLU B 1 225 ? 23.25 16.156 11.062 1 82.38 225 GLU B N 1
ATOM 6154 C CA . GLU B 1 225 ? 22.891 15.312 9.922 1 82.38 225 GLU B CA 1
ATOM 6155 C C . GLU B 1 225 ? 23.688 14.008 9.922 1 82.38 225 GLU B C 1
ATOM 6157 O O . GLU B 1 225 ? 23.141 12.953 9.602 1 82.38 225 GLU B O 1
ATOM 6162 N N . GLU B 1 226 ? 24.953 14.148 10.305 1 83.31 226 GLU B N 1
ATOM 6163 C CA . GLU B 1 226 ? 25.781 12.953 10.312 1 83.31 226 GLU B CA 1
ATOM 6164 C C . GLU B 1 226 ? 25.312 11.953 11.359 1 83.31 226 GLU B C 1
ATOM 6166 O O . GLU B 1 226 ? 25.312 10.75 11.125 1 83.31 226 GLU B O 1
ATOM 6171 N N . TYR B 1 227 ? 24.938 12.5 12.461 1 86.31 227 TYR B N 1
ATOM 6172 C CA . TYR B 1 227 ? 24.406 11.625 13.492 1 86.31 227 TYR B CA 1
ATOM 6173 C C . TYR B 1 227 ? 23.125 10.945 13.023 1 86.31 227 TYR B C 1
ATOM 6175 O O . TYR B 1 227 ? 22.922 9.75 13.242 1 86.31 227 TYR B O 1
ATOM 6183 N N . SER B 1 228 ? 22.312 11.703 12.438 1 87.69 228 SER B N 1
ATOM 6184 C CA . SER B 1 228 ? 21.047 11.172 11.914 1 87.69 228 SER B CA 1
ATOM 6185 C C . SER B 1 228 ? 21.297 10.086 10.875 1 87.69 228 SER B C 1
ATOM 6187 O O . SER B 1 228 ? 20.625 9.055 10.875 1 87.69 228 SER B O 1
ATOM 6189 N N . ARG B 1 229 ? 22.297 10.344 10.094 1 87.75 229 ARG B N 1
ATOM 6190 C CA . ARG B 1 229 ? 22.641 9.367 9.07 1 87.75 229 ARG B CA 1
ATOM 6191 C C . ARG B 1 229 ? 23.156 8.07 9.695 1 87.75 229 ARG B C 1
ATOM 6193 O O . ARG B 1 229 ? 22.844 6.98 9.219 1 87.75 229 ARG B O 1
ATOM 6200 N N . LYS B 1 230 ? 23.938 8.234 10.672 1 88.19 230 LYS B N 1
ATOM 6201 C CA . LYS B 1 230 ? 24.469 7.066 11.367 1 88.19 230 LYS B CA 1
ATOM 6202 C C . LYS B 1 230 ? 23.344 6.25 12.008 1 88.19 230 LYS B C 1
ATOM 6204 O O . LYS B 1 230 ? 23.359 5.02 11.945 1 88.19 230 LYS B O 1
ATOM 6209 N N . ARG B 1 231 ? 22.422 6.949 12.586 1 86.69 231 ARG B N 1
ATOM 6210 C CA . ARG B 1 231 ? 21.297 6.27 13.195 1 86.69 231 ARG B CA 1
ATOM 6211 C C . ARG B 1 231 ? 20.453 5.543 12.148 1 86.69 231 ARG B C 1
ATOM 6213 O O . ARG B 1 231 ? 20 4.422 12.375 1 86.69 231 ARG B O 1
ATOM 6220 N N . PHE B 1 232 ? 20.312 6.18 11.086 1 90 232 PHE B N 1
ATOM 6221 C CA . PHE B 1 232 ? 19.562 5.574 9.992 1 90 232 PHE B CA 1
ATOM 6222 C C . PHE B 1 232 ? 20.25 4.297 9.508 1 90 232 PHE B C 1
ATOM 6224 O O . PHE B 1 232 ? 19.578 3.295 9.25 1 90 232 PHE B O 1
ATOM 6231 N N . ARG B 1 233 ? 21.516 4.379 9.414 1 89.31 233 ARG B N 1
ATOM 6232 C CA . ARG B 1 233 ? 22.281 3.213 8.984 1 89.31 233 ARG B CA 1
ATOM 6233 C C . ARG B 1 233 ? 22.094 2.047 9.953 1 89.31 233 ARG B C 1
ATOM 6235 O O . ARG B 1 233 ? 22.062 0.888 9.531 1 89.31 233 ARG B O 1
ATOM 6242 N N . GLU B 1 234 ? 21.969 2.365 11.172 1 89.75 234 GLU B N 1
ATOM 6243 C CA . GLU B 1 234 ? 21.75 1.314 12.164 1 89.75 234 GLU B CA 1
ATOM 6244 C C . GLU B 1 234 ? 20.391 0.648 11.977 1 89.75 234 GLU B C 1
ATOM 6246 O O . GLU B 1 234 ? 20.266 -0.575 12.086 1 89.75 234 GLU B O 1
ATOM 6251 N N . TYR B 1 235 ? 19.375 1.439 11.719 1 89.06 235 TYR B N 1
ATOM 6252 C CA . TYR B 1 235 ? 18.047 0.898 11.445 1 89.06 235 TYR B CA 1
ATOM 6253 C C . TYR B 1 235 ? 18.062 0.035 10.188 1 89.06 235 TYR B C 1
ATOM 6255 O O . TYR B 1 235 ? 17.438 -1.024 10.148 1 89.06 235 TYR B O 1
ATOM 6263 N N . ASN B 1 236 ? 18.797 0.506 9.289 1 90.31 236 ASN B N 1
ATOM 6264 C CA . ASN B 1 236 ? 18.891 -0.21 8.023 1 90.31 236 ASN B CA 1
ATOM 6265 C C . ASN B 1 236 ? 19.594 -1.556 8.195 1 90.31 236 ASN B C 1
ATOM 6267 O O . ASN B 1 236 ? 19.188 -2.551 7.59 1 90.31 236 ASN B O 1
ATOM 6271 N N . VAL B 1 237 ? 20.672 -1.576 8.984 1 90.44 237 VAL B N 1
ATOM 6272 C CA . VAL B 1 237 ? 21.406 -2.811 9.227 1 90.44 237 VAL B CA 1
ATOM 6273 C C . VAL B 1 237 ? 20.531 -3.795 10 1 90.44 237 VAL B C 1
ATOM 6275 O O . VAL B 1 237 ? 20.516 -4.988 9.695 1 90.44 237 VAL B O 1
ATOM 6278 N N . LYS B 1 238 ? 19.828 -3.297 10.945 1 90.31 238 LYS B N 1
ATOM 6279 C CA . LYS B 1 238 ? 18.922 -4.152 11.719 1 90.31 238 LYS B CA 1
ATOM 6280 C C . LYS B 1 238 ? 17.859 -4.781 10.82 1 90.31 238 LYS B C 1
ATOM 6282 O O . LYS B 1 238 ? 17.547 -5.965 10.961 1 90.31 238 LYS B O 1
ATOM 6287 N N . GLN B 1 239 ? 17.328 -4.031 9.984 1 90.25 239 GLN B N 1
ATOM 6288 C CA . GLN B 1 239 ? 16.312 -4.527 9.062 1 90.25 239 GLN B CA 1
ATOM 6289 C C . GLN B 1 239 ? 16.906 -5.566 8.109 1 90.25 239 GLN B C 1
ATOM 6291 O O . GLN B 1 239 ? 16.234 -6.551 7.77 1 90.25 239 GLN B O 1
ATOM 6296 N N . LYS B 1 240 ? 18.109 -5.309 7.66 1 88.38 240 LYS B N 1
ATOM 6297 C CA . LYS B 1 240 ? 18.766 -6.273 6.785 1 88.38 240 LYS B CA 1
ATOM 6298 C C . LYS B 1 240 ? 18.953 -7.617 7.488 1 88.38 240 LYS B C 1
ATOM 6300 O O . LYS B 1 240 ? 18.734 -8.672 6.883 1 88.38 240 LYS B O 1
ATOM 6305 N N . ASP B 1 241 ? 19.234 -7.586 8.695 1 89.19 241 ASP B N 1
ATOM 6306 C CA . ASP B 1 241 ? 19.438 -8.812 9.461 1 89.19 241 ASP B CA 1
ATOM 6307 C C . ASP B 1 241 ? 18.141 -9.586 9.625 1 89.19 241 ASP B C 1
ATOM 6309 O O . ASP B 1 241 ? 18.109 -10.812 9.508 1 89.19 241 ASP B O 1
ATOM 6313 N N . SER B 1 242 ? 17.109 -8.898 9.906 1 88.56 242 SER B N 1
ATOM 6314 C CA . SER B 1 242 ? 15.82 -9.57 10.047 1 88.56 242 SER B CA 1
ATOM 6315 C C . SER B 1 242 ? 15.328 -10.109 8.711 1 88.56 242 SER B C 1
ATOM 6317 O O . SER B 1 242 ? 14.68 -11.148 8.656 1 88.56 242 SER B O 1
ATOM 6319 N N . TYR B 1 243 ? 15.641 -9.453 7.668 1 86.94 243 TYR B N 1
ATOM 6320 C CA . TYR B 1 243 ? 15.281 -9.914 6.328 1 86.94 243 TYR B CA 1
ATOM 6321 C C . TYR B 1 243 ? 15.984 -11.227 5.996 1 86.94 243 TYR B C 1
ATOM 6323 O O . TYR B 1 243 ? 15.367 -12.148 5.461 1 86.94 243 TYR B O 1
ATOM 6331 N N . LYS B 1 244 ? 17.266 -11.242 6.293 1 85.94 244 LYS B N 1
ATOM 6332 C CA . LYS B 1 244 ? 18.047 -12.438 6.023 1 85.94 244 LYS B CA 1
ATOM 6333 C C . LYS B 1 244 ? 17.469 -13.656 6.723 1 85.94 244 LYS B C 1
ATOM 6335 O O . LYS B 1 244 ? 17.359 -14.734 6.129 1 85.94 244 LYS B O 1
ATOM 6340 N N . LYS B 1 245 ? 17.031 -13.445 7.883 1 84.62 245 LYS B N 1
ATOM 6341 C CA . LYS B 1 245 ? 16.453 -14.547 8.648 1 84.62 245 LYS B CA 1
ATOM 6342 C C . LYS B 1 245 ? 15.109 -14.969 8.07 1 84.62 245 LYS B C 1
ATOM 6344 O O . LYS B 1 245 ? 14.82 -16.156 7.949 1 84.62 245 LYS B O 1
ATOM 6349 N N . SER B 1 246 ? 14.312 -14.031 7.719 1 82.75 246 SER B N 1
ATOM 6350 C CA . SER B 1 246 ? 12.992 -14.312 7.164 1 82.75 246 SER B CA 1
ATOM 6351 C C . SER B 1 246 ? 13.094 -15 5.809 1 82.75 246 SER B C 1
ATOM 6353 O O . SER B 1 246 ? 12.367 -15.961 5.539 1 82.75 246 SER B O 1
ATOM 6355 N N . ARG B 1 247 ? 13.969 -14.531 5.02 1 81.62 247 ARG B N 1
ATOM 6356 C CA . ARG B 1 247 ? 14.109 -15.039 3.658 1 81.62 247 ARG B CA 1
ATOM 6357 C C . ARG B 1 247 ? 14.742 -16.422 3.654 1 81.62 247 ARG B C 1
ATOM 6359 O O . ARG B 1 247 ? 14.477 -17.234 2.76 1 81.62 247 ARG B O 1
ATOM 6366 N N . PHE B 1 248 ? 15.5 -16.719 4.637 1 82.38 248 PHE B N 1
ATOM 6367 C CA . PHE B 1 248 ? 16.125 -18.047 4.727 1 82.38 248 PHE B CA 1
ATOM 6368 C C . PHE B 1 248 ? 15.055 -19.141 4.73 1 82.38 248 PHE B C 1
ATOM 6370 O O . PHE B 1 248 ? 15.148 -20.109 3.973 1 82.38 248 PHE B O 1
ATOM 6377 N N . TYR B 1 249 ? 14.086 -18.984 5.441 1 77.25 249 TYR B N 1
ATOM 6378 C CA . TYR B 1 249 ? 13.047 -20 5.547 1 77.25 249 TYR B CA 1
ATOM 6379 C C . TYR B 1 249 ? 12.18 -20.031 4.293 1 77.25 249 TYR B C 1
ATOM 6381 O O . TYR B 1 249 ? 11.789 -21.109 3.828 1 77.25 249 TYR B O 1
ATOM 6389 N N . THR B 1 250 ? 11.938 -18.906 3.732 1 76.06 250 THR B N 1
ATOM 6390 C CA . THR B 1 250 ? 11.117 -18.844 2.529 1 76.06 250 THR B CA 1
ATOM 6391 C C . THR B 1 250 ? 11.836 -19.5 1.349 1 76.06 250 THR B C 1
ATOM 6393 O O . THR B 1 250 ? 11.211 -20.188 0.538 1 76.06 250 THR B O 1
ATOM 6396 N N . GLU B 1 251 ? 13.109 -19.25 1.316 1 76.44 251 GLU B N 1
ATOM 6397 C CA . GLU B 1 251 ? 13.898 -19.766 0.199 1 76.44 251 GLU B CA 1
ATOM 6398 C C . GLU B 1 251 ? 14.016 -21.281 0.258 1 76.44 251 GLU B C 1
ATOM 6400 O O . GLU B 1 251 ? 14.164 -21.938 -0.775 1 76.44 251 GLU B O 1
ATOM 6405 N N . ILE B 1 252 ? 13.859 -21.828 1.413 1 77.38 252 ILE B N 1
ATOM 6406 C CA . ILE B 1 252 ? 13.984 -23.266 1.584 1 77.38 252 ILE B CA 1
ATOM 6407 C C . ILE B 1 252 ? 12.664 -23.938 1.248 1 77.38 252 ILE B C 1
ATOM 6409 O O . ILE B 1 252 ? 12.641 -25.109 0.841 1 77.38 252 ILE B O 1
ATOM 6413 N N . MET B 1 253 ? 11.625 -23.234 1.274 1 77.44 253 MET B N 1
ATOM 6414 C CA . MET B 1 253 ? 10.305 -23.828 1.116 1 77.44 253 MET B CA 1
ATOM 6415 C C . MET B 1 253 ? 10.086 -24.312 -0.315 1 77.44 253 MET B C 1
ATOM 6417 O O . MET B 1 253 ? 9.562 -25.406 -0.537 1 77.44 253 MET B O 1
ATOM 6421 N N . TYR B 1 254 ? 10.477 -23.516 -1.304 1 72.25 254 TYR B N 1
ATOM 6422 C CA . TYR B 1 254 ? 10.211 -23.859 -2.693 1 72.25 254 TYR B CA 1
ATOM 6423 C C . TYR B 1 254 ? 10.969 -25.125 -3.092 1 72.25 254 TYR B C 1
ATOM 6425 O O . TYR B 1 254 ? 10.367 -26.094 -3.576 1 72.25 254 TYR B O 1
ATOM 6433 N N . PRO B 1 255 ? 12.289 -25.125 -2.752 1 70.69 255 PRO B N 1
ATOM 6434 C CA . PRO B 1 255 ? 13.023 -26.359 -3.057 1 70.69 255 PRO B CA 1
ATOM 6435 C C . PRO B 1 255 ? 12.477 -27.578 -2.303 1 70.69 255 PRO B C 1
ATOM 6437 O O . PRO B 1 255 ? 12.438 -28.688 -2.846 1 70.69 255 PRO B O 1
ATOM 6440 N N . VAL B 1 256 ? 12.062 -27.375 -1.094 1 75.56 256 VAL B N 1
ATOM 6441 C CA . VAL B 1 256 ? 11.516 -28.484 -0.31 1 75.56 256 VAL B CA 1
ATOM 6442 C C . VAL B 1 256 ? 10.211 -28.969 -0.937 1 75.56 256 VAL B C 1
ATOM 6444 O O . VAL B 1 256 ? 9.969 -30.172 -1.044 1 75.56 256 VAL B O 1
ATOM 6447 N N . ASN B 1 257 ? 9.383 -28.031 -1.392 1 78.81 257 ASN B N 1
ATOM 6448 C CA . ASN B 1 257 ? 8.148 -28.359 -2.094 1 78.81 257 ASN B CA 1
ATOM 6449 C C . ASN B 1 257 ? 8.422 -29.172 -3.357 1 78.81 257 ASN B C 1
ATOM 6451 O O . ASN B 1 257 ? 7.793 -30.203 -3.584 1 78.81 257 ASN B O 1
ATOM 6455 N N . SER B 1 258 ? 9.328 -28.719 -4.113 1 73.69 258 SER B N 1
ATOM 6456 C CA . SER B 1 258 ? 9.648 -29.375 -5.371 1 73.69 258 SER B CA 1
ATOM 6457 C C . SER B 1 258 ? 10.242 -30.766 -5.125 1 73.69 258 SER B C 1
ATOM 6459 O O . SER B 1 258 ? 9.922 -31.719 -5.828 1 73.69 258 SER B O 1
ATOM 6461 N N . PHE B 1 259 ? 11.039 -30.844 -4.055 1 73.94 259 PHE B N 1
ATOM 6462 C CA . PHE B 1 259 ? 11.656 -32.125 -3.723 1 73.94 259 PHE B CA 1
ATOM 6463 C C . PHE B 1 259 ? 10.602 -33.156 -3.352 1 73.94 259 PHE B C 1
ATOM 6465 O O . PHE B 1 259 ? 10.656 -34.312 -3.822 1 73.94 259 PHE B O 1
ATOM 6472 N N . ILE B 1 260 ? 9.703 -32.75 -2.549 1 80.94 260 ILE B N 1
ATOM 6473 C CA . ILE B 1 260 ? 8.672 -33.688 -2.094 1 80.94 260 ILE B CA 1
ATOM 6474 C C . ILE B 1 260 ? 7.816 -34.125 -3.279 1 80.94 260 ILE B C 1
ATOM 6476 O O . ILE B 1 260 ? 7.551 -35.312 -3.453 1 80.94 260 ILE B O 1
ATOM 6480 N N . THR B 1 261 ? 7.414 -33.25 -4.125 1 79.94 261 THR B N 1
ATOM 6481 C CA . THR B 1 261 ? 6.512 -33.531 -5.227 1 79.94 261 THR B CA 1
ATOM 6482 C C . THR B 1 261 ? 7.207 -34.406 -6.285 1 79.94 261 THR B C 1
ATOM 6484 O O . THR B 1 261 ? 6.613 -35.312 -6.832 1 79.94 261 THR B O 1
ATOM 6487 N N . ILE B 1 262 ? 8.438 -34.156 -6.465 1 73.69 262 ILE B N 1
ATOM 6488 C CA . ILE B 1 262 ? 9.164 -34.906 -7.477 1 73.69 262 ILE B CA 1
ATOM 6489 C C . ILE B 1 262 ? 9.438 -36.312 -6.973 1 73.69 262 ILE B C 1
ATOM 6491 O O . ILE B 1 262 ? 9.32 -37.281 -7.727 1 73.69 262 ILE B O 1
ATOM 6495 N N . THR B 1 263 ? 9.844 -36.375 -5.68 1 75.94 263 THR B N 1
ATOM 6496 C CA . THR B 1 263 ? 10.109 -37.688 -5.094 1 75.94 263 THR B CA 1
ATOM 6497 C C . THR B 1 263 ? 8.875 -38.594 -5.203 1 75.94 263 THR B C 1
ATOM 6499 O O . THR B 1 263 ? 8.977 -39.75 -5.613 1 75.94 263 THR B O 1
ATOM 6502 N N . LEU B 1 264 ? 7.789 -38.031 -4.879 1 82.88 264 LEU B N 1
ATOM 6503 C CA . LEU B 1 264 ? 6.562 -38.812 -4.938 1 82.88 264 LEU B CA 1
ATOM 6504 C C . LEU B 1 264 ? 6.184 -39.125 -6.383 1 82.88 264 LEU B C 1
ATOM 6506 O O . LEU B 1 264 ? 5.633 -40.188 -6.676 1 82.88 264 LEU B O 1
ATOM 6510 N N . GLN B 1 265 ? 6.496 -38.25 -7.238 1 79.19 265 GLN B N 1
ATOM 6511 C CA . GLN B 1 265 ? 6.254 -38.438 -8.664 1 79.19 265 GLN B CA 1
ATOM 6512 C C . GLN B 1 265 ? 7.105 -39.594 -9.195 1 79.19 265 GLN B C 1
ATOM 6514 O O . GLN B 1 265 ? 6.617 -40.438 -9.945 1 79.19 265 GLN B O 1
ATOM 6519 N N . VAL B 1 266 ? 8.367 -39.594 -8.805 1 72.5 266 VAL B N 1
ATOM 6520 C CA . VAL B 1 266 ? 9.281 -40.656 -9.227 1 72.5 266 VAL B CA 1
ATOM 6521 C C . VAL B 1 266 ? 8.812 -42 -8.68 1 72.5 266 VAL B C 1
ATOM 6523 O O . VAL B 1 266 ? 8.852 -43 -9.375 1 72.5 266 VAL B O 1
ATOM 6526 N N . ILE B 1 267 ? 8.375 -41.969 -7.477 1 78.88 267 ILE B N 1
ATOM 6527 C CA . ILE B 1 267 ? 7.867 -43.188 -6.867 1 78.88 267 ILE B CA 1
ATOM 6528 C C . ILE B 1 267 ? 6.664 -43.688 -7.652 1 78.88 267 ILE B C 1
ATOM 6530 O O . ILE B 1 267 ? 6.539 -44.906 -7.906 1 78.88 267 ILE B O 1
ATOM 6534 N N . LEU B 1 268 ? 5.824 -42.781 -8.07 1 83.38 268 LEU B N 1
ATOM 6535 C CA . LEU B 1 268 ? 4.652 -43.156 -8.859 1 83.38 268 LEU B CA 1
ATOM 6536 C C . LEU B 1 268 ? 5.062 -43.75 -10.195 1 83.38 268 LEU B C 1
ATOM 6538 O O . LEU B 1 268 ? 4.496 -44.75 -10.641 1 83.38 268 LEU B O 1
ATOM 6542 N N . TYR B 1 269 ? 6.023 -43.188 -10.805 1 72.44 269 TYR B N 1
ATOM 6543 C CA . TYR B 1 269 ? 6.469 -43.656 -12.109 1 72.44 269 TYR B CA 1
ATOM 6544 C C . TYR B 1 269 ? 7.125 -45.031 -12.016 1 72.44 269 TYR B C 1
ATOM 6546 O O . TYR B 1 269 ? 6.863 -45.906 -12.836 1 72.44 269 TYR B O 1
ATOM 6554 N N . VAL B 1 270 ? 7.98 -45.219 -11 1 71.31 270 VAL B N 1
ATOM 6555 C CA . VAL B 1 270 ? 8.711 -46.469 -10.844 1 71.31 270 VAL B CA 1
ATOM 6556 C C . VAL B 1 270 ? 7.75 -47.562 -10.445 1 71.31 270 VAL B C 1
ATOM 6558 O O . VAL B 1 270 ? 7.742 -48.656 -11.062 1 71.31 270 VAL B O 1
ATOM 6561 N N . TYR B 1 271 ? 7.023 -47.25 -9.461 1 77.88 271 TYR B N 1
ATOM 6562 C CA . TYR B 1 271 ? 6.09 -48.281 -8.984 1 77.88 271 TYR B CA 1
ATOM 6563 C C . TYR B 1 271 ? 5.004 -48.562 -10.016 1 77.88 271 TYR B C 1
ATOM 6565 O O . TYR B 1 271 ? 4.648 -49.719 -10.258 1 77.88 271 TYR B O 1
ATOM 6573 N N . GLY B 1 272 ? 4.395 -47.531 -10.562 1 79.75 272 GLY B N 1
ATOM 6574 C CA . GLY B 1 272 ? 3.404 -47.719 -11.617 1 79.75 272 GLY B CA 1
ATOM 6575 C C . GLY B 1 272 ? 3.943 -48.438 -12.828 1 79.75 272 GLY B C 1
ATOM 6576 O O . GLY B 1 272 ? 3.275 -49.312 -13.375 1 79.75 272 GLY B O 1
ATOM 6577 N N . GLY B 1 273 ? 5.152 -48.094 -13.227 1 72.31 273 GLY B N 1
ATOM 6578 C CA . GLY B 1 273 ? 5.805 -48.781 -14.32 1 72.31 273 GLY B CA 1
ATOM 6579 C C . GLY B 1 273 ? 6.023 -50.25 -14.023 1 72.31 273 GLY B C 1
ATOM 6580 O O . GLY B 1 273 ? 5.844 -51.125 -14.906 1 72.31 273 GLY B O 1
ATOM 6581 N N . TYR B 1 274 ? 6.418 -50.531 -12.82 1 72.69 274 TYR B N 1
ATOM 6582 C CA . TYR B 1 274 ? 6.617 -51.906 -12.391 1 72.69 274 TYR B CA 1
ATOM 6583 C C . TYR B 1 274 ? 5.316 -52.688 -12.484 1 72.69 274 TYR B C 1
ATOM 6585 O O . TYR B 1 274 ? 5.316 -53.844 -12.93 1 72.69 274 TYR B O 1
ATOM 6593 N N . LEU B 1 275 ? 4.242 -52.125 -12.109 1 81.88 275 LEU B N 1
ATOM 6594 C CA . LEU B 1 275 ? 2.951 -52.781 -12.156 1 81.88 275 LEU B CA 1
ATOM 6595 C C . LEU B 1 275 ? 2.516 -53.031 -13.594 1 81.88 275 LEU B C 1
ATOM 6597 O O . LEU B 1 275 ? 1.867 -54.062 -13.891 1 81.88 275 LEU B O 1
ATOM 6601 N N . VAL B 1 276 ? 2.795 -52.188 -14.461 1 74.88 276 VAL B N 1
ATOM 6602 C CA . VAL B 1 276 ? 2.508 -52.375 -15.875 1 74.88 276 VAL B CA 1
ATOM 6603 C C . VAL B 1 276 ? 3.336 -53.562 -16.406 1 74.88 276 VAL B C 1
ATOM 6605 O O . VAL B 1 276 ? 2.828 -54.375 -17.172 1 74.88 276 VAL B O 1
ATOM 6608 N N . TYR B 1 277 ? 4.512 -53.594 -15.914 1 66.94 277 TYR B N 1
ATOM 6609 C CA . TYR B 1 277 ? 5.449 -54.625 -16.344 1 66.94 277 TYR B CA 1
ATOM 6610 C C . TYR B 1 277 ? 4.969 -56 -15.93 1 66.94 277 TYR B C 1
ATOM 6612 O O . TYR B 1 277 ? 5.066 -56.969 -16.703 1 66.94 277 TYR B O 1
ATOM 6620 N N . THR B 1 278 ? 4.57 -56.125 -14.805 1 75.38 278 THR B N 1
ATOM 6621 C CA . THR B 1 278 ? 4.129 -57.406 -14.281 1 75.38 278 THR B CA 1
ATOM 6622 C C . THR B 1 278 ? 2.742 -57.75 -14.82 1 75.38 278 THR B C 1
ATOM 6624 O O . THR B 1 278 ? 2.246 -58.875 -14.594 1 75.38 278 THR B O 1
ATOM 6627 N N . GLY B 1 279 ? 2.098 -56.781 -15.492 1 76.44 279 GLY B N 1
ATOM 6628 C CA . GLY B 1 279 ? 0.787 -57 -16.078 1 76.44 279 GLY B CA 1
ATOM 6629 C C . GLY B 1 279 ? -0.351 -56.781 -15.102 1 76.44 279 GLY B C 1
ATOM 6630 O O . GLY B 1 279 ? -1.504 -57.094 -15.398 1 76.44 279 GLY B O 1
ATOM 6631 N N . SER B 1 280 ? 0.026 -56.25 -14.008 1 83.38 280 SER B N 1
ATOM 6632 C CA . SER B 1 280 ? -0.99 -56.031 -12.984 1 83.38 280 SER B CA 1
ATOM 6633 C C . SER B 1 280 ? -1.915 -54.875 -13.375 1 83.38 280 SER B C 1
ATOM 6635 O O . SER B 1 280 ? -3.08 -54.844 -12.977 1 83.38 280 SER B O 1
ATOM 6637 N N . ILE B 1 281 ? -1.344 -53.906 -14.062 1 85.88 281 ILE B N 1
ATOM 6638 C CA . ILE B 1 281 ? -2.156 -52.812 -14.578 1 85.88 281 ILE B CA 1
ATOM 6639 C C . ILE B 1 281 ? -1.803 -52.531 -16.031 1 85.88 281 ILE B C 1
ATOM 6641 O O . ILE B 1 281 ? -0.749 -52.969 -16.516 1 85.88 281 ILE B O 1
ATOM 6645 N N . ASP B 1 282 ? -2.773 -51.969 -16.719 1 81.19 282 ASP B N 1
ATOM 6646 C CA . ASP B 1 282 ? -2.516 -51.656 -18.125 1 81.19 282 ASP B CA 1
ATOM 6647 C C . ASP B 1 282 ? -1.88 -50.25 -18.25 1 81.19 282 ASP B C 1
ATOM 6649 O O . ASP B 1 282 ? -1.805 -49.531 -17.266 1 81.19 282 ASP B O 1
ATOM 6653 N N . MET B 1 283 ? -1.374 -49.969 -19.344 1 72.69 283 MET B N 1
ATOM 6654 C CA . MET B 1 283 ? -0.703 -48.688 -19.609 1 72.69 283 MET B CA 1
ATOM 6655 C C . MET B 1 283 ? -1.67 -47.5 -19.453 1 72.69 283 MET B C 1
ATOM 6657 O O . MET B 1 283 ? -1.272 -46.438 -19.031 1 72.69 283 MET B O 1
ATOM 6661 N N . GLY B 1 284 ? -2.861 -47.75 -19.781 1 77.94 284 GLY B N 1
ATOM 6662 C CA . GLY B 1 284 ? -3.881 -46.719 -19.625 1 77.94 284 GLY B CA 1
ATOM 6663 C C . GLY B 1 284 ? -4.094 -46.312 -18.172 1 77.94 284 GLY B C 1
ATOM 6664 O O . GLY B 1 284 ? -4.199 -45.125 -17.859 1 77.94 284 GLY B O 1
ATOM 6665 N N . THR B 1 285 ? -4.129 -47.281 -17.344 1 85.81 285 THR B N 1
ATOM 6666 C CA . THR B 1 285 ? -4.285 -47.031 -15.922 1 85.81 285 THR B CA 1
ATOM 6667 C C . THR B 1 285 ? -3.09 -46.25 -15.375 1 85.81 285 THR B C 1
ATOM 6669 O O . THR B 1 285 ? -3.256 -45.312 -14.586 1 85.81 285 THR B O 1
ATOM 6672 N N . PHE B 1 286 ? -1.961 -46.625 -15.805 1 81.31 286 PHE B N 1
ATOM 6673 C CA . PHE B 1 286 ? -0.75 -45.906 -15.406 1 81.31 286 PHE B CA 1
ATOM 6674 C C . PHE B 1 286 ? -0.819 -44.438 -15.828 1 81.31 286 PHE B C 1
ATOM 6676 O O . PHE B 1 286 ? -0.561 -43.531 -15.016 1 81.31 286 PHE B O 1
ATOM 6683 N N . THR B 1 287 ? -1.223 -44.188 -17.016 1 75.06 287 THR B N 1
ATOM 6684 C CA . THR B 1 287 ? -1.312 -42.844 -17.547 1 75.06 287 THR B CA 1
ATOM 6685 C C . THR B 1 287 ? -2.35 -42.031 -16.766 1 75.06 287 THR B C 1
ATOM 6687 O O . THR B 1 287 ? -2.135 -40.844 -16.484 1 75.06 287 THR B O 1
ATOM 6690 N N . THR B 1 288 ? -3.391 -42.656 -16.453 1 84.38 288 THR B N 1
ATOM 6691 C CA . THR B 1 288 ? -4.438 -41.969 -15.672 1 84.38 288 THR B CA 1
ATOM 6692 C C . THR B 1 288 ? -3.895 -41.5 -14.336 1 84.38 288 THR B C 1
ATOM 6694 O O . THR B 1 288 ? -4.16 -40.375 -13.922 1 84.38 288 THR B O 1
ATOM 6697 N N . PHE B 1 289 ? -3.123 -42.281 -13.734 1 87.62 289 PHE B N 1
ATOM 6698 C CA . PHE B 1 289 ? -2.6 -41.938 -12.422 1 87.62 289 PHE B CA 1
ATOM 6699 C C . PHE B 1 289 ? -1.555 -40.812 -12.523 1 87.62 289 PHE B C 1
ATOM 6701 O O . PHE B 1 289 ? -1.439 -40 -11.633 1 87.62 289 PHE B O 1
ATOM 6708 N N . VAL B 1 290 ? -0.821 -40.844 -13.578 1 78.06 290 VAL B N 1
ATOM 6709 C CA . VAL B 1 290 ? 0.143 -39.781 -13.805 1 78.06 290 VAL B CA 1
ATOM 6710 C C . VAL B 1 290 ? -0.588 -38.438 -13.938 1 78.06 290 VAL B C 1
ATOM 6712 O O . VAL B 1 290 ? -0.178 -37.438 -13.352 1 78.06 290 VAL B O 1
ATOM 6715 N N . LEU B 1 291 ? -1.672 -38.438 -14.633 1 81.38 291 LEU B N 1
ATOM 6716 C CA . LEU B 1 291 ? -2.443 -37.219 -14.852 1 81.38 291 LEU B CA 1
ATOM 6717 C C . LEU B 1 291 ? -3.129 -36.781 -13.562 1 81.38 291 LEU B C 1
ATOM 6719 O O . LEU B 1 291 ? -3.205 -35.594 -13.273 1 81.38 291 LEU B O 1
ATOM 6723 N N . TYR B 1 292 ? -3.574 -37.781 -12.836 1 87.75 292 TYR B N 1
ATOM 6724 C CA . TYR B 1 292 ? -4.191 -37.469 -11.555 1 87.75 292 TYR B CA 1
ATOM 6725 C C . TYR B 1 292 ? -3.184 -36.812 -10.602 1 87.75 292 TYR B C 1
ATOM 6727 O O . TYR B 1 292 ? -3.518 -35.906 -9.867 1 87.75 292 TYR B O 1
ATOM 6735 N N . TYR B 1 293 ? -2.016 -37.312 -10.664 1 86.62 293 TYR B N 1
ATOM 6736 C CA . TYR B 1 293 ? -0.956 -36.75 -9.844 1 86.62 293 TYR B CA 1
ATOM 6737 C C . TYR B 1 293 ? -0.71 -35.281 -10.203 1 86.62 293 TYR B C 1
ATOM 6739 O O . TYR B 1 293 ? -0.573 -34.438 -9.32 1 86.62 293 TYR B O 1
ATOM 6747 N N . GLN B 1 294 ? -0.724 -34.969 -11.422 1 78.19 294 GLN B N 1
ATOM 6748 C CA . GLN B 1 294 ? -0.496 -33.594 -11.898 1 78.19 294 GLN B CA 1
ATOM 6749 C C . GLN B 1 294 ? -1.64 -32.688 -11.484 1 78.19 294 GLN B C 1
ATOM 6751 O O . GLN B 1 294 ? -1.411 -31.516 -11.109 1 78.19 294 GLN B O 1
ATOM 6756 N N . LEU B 1 295 ? -2.771 -33.219 -11.555 1 84.25 295 LEU B N 1
ATOM 6757 C CA . LEU B 1 295 ? -3.959 -32.438 -11.219 1 84.25 295 LEU B CA 1
ATOM 6758 C C . LEU B 1 295 ? -3.98 -32.094 -9.734 1 84.25 295 LEU B C 1
ATOM 6760 O O . LEU B 1 295 ? -4.48 -31.031 -9.352 1 84.25 295 LEU B O 1
ATOM 6764 N N . MET B 1 296 ? -3.443 -32.906 -8.977 1 88.69 296 MET B N 1
ATOM 6765 C CA . MET B 1 296 ? -3.541 -32.75 -7.527 1 88.69 296 MET B CA 1
ATOM 6766 C C . MET B 1 296 ? -2.4 -31.891 -7 1 88.69 296 MET B C 1
ATOM 6768 O O . MET B 1 296 ? -2.506 -31.312 -5.918 1 88.69 296 MET B O 1
ATOM 6772 N N . LYS B 1 297 ? -1.385 -31.781 -7.699 1 83.06 297 LYS B N 1
ATOM 6773 C CA . LYS B 1 297 ? -0.189 -31.078 -7.242 1 83.06 297 LYS B CA 1
ATOM 6774 C C . LYS B 1 297 ? -0.499 -29.625 -6.914 1 83.06 297 LYS B C 1
ATOM 6776 O O . LYS B 1 297 ? -0.179 -29.141 -5.824 1 83.06 297 LYS B O 1
ATOM 6781 N N . LYS B 1 298 ? -1.108 -28.938 -7.805 1 81.81 298 LYS B N 1
ATOM 6782 C CA . LYS B 1 298 ? -1.354 -27.516 -7.641 1 81.81 298 LYS B CA 1
ATOM 6783 C C . LYS B 1 298 ? -2.293 -27.25 -6.465 1 81.81 298 LYS B C 1
ATOM 6785 O O . LYS B 1 298 ? -1.996 -26.422 -5.602 1 81.81 298 LYS B O 1
ATOM 6790 N N . PRO B 1 299 ? -3.416 -28 -6.387 1 87.38 299 PRO B N 1
ATOM 6791 C CA . PRO B 1 299 ? -4.328 -27.781 -5.262 1 87.38 299 PRO B CA 1
ATOM 6792 C C . PRO B 1 299 ? -3.65 -28 -3.906 1 87.38 299 PRO B C 1
ATOM 6794 O O . PRO B 1 299 ? -3.922 -27.25 -2.957 1 87.38 299 PRO B O 1
ATOM 6797 N N . ILE B 1 300 ? -2.805 -28.891 -3.812 1 86.62 300 ILE B N 1
ATOM 6798 C CA . ILE B 1 300 ? -2.166 -29.219 -2.543 1 86.62 300 ILE B CA 1
ATOM 6799 C C . ILE B 1 300 ? -1.228 -28.078 -2.131 1 86.62 300 ILE B C 1
ATOM 6801 O O . ILE B 1 300 ? -1.182 -27.703 -0.959 1 86.62 300 ILE B O 1
ATOM 6805 N N . ILE B 1 301 ? -0.594 -27.562 -3.092 1 81 301 ILE B N 1
ATOM 6806 C CA . ILE B 1 301 ? 0.341 -26.469 -2.832 1 81 301 ILE B CA 1
ATOM 6807 C C . ILE B 1 301 ? -0.431 -25.188 -2.512 1 81 301 ILE B C 1
ATOM 6809 O O . ILE B 1 301 ? -0.045 -24.422 -1.62 1 81 301 ILE B O 1
ATOM 6813 N N . SER B 1 302 ? -1.488 -25 -3.16 1 84.94 302 SER B N 1
ATOM 6814 C CA . SER B 1 302 ? -2.273 -23.766 -3.092 1 84.94 302 SER B CA 1
ATOM 6815 C C . SER B 1 302 ? -3.021 -23.656 -1.767 1 84.94 302 SER B C 1
ATOM 6817 O O . SER B 1 302 ? -3.271 -22.562 -1.274 1 84.94 302 SER B O 1
ATOM 6819 N N . ILE B 1 303 ? -3.322 -24.703 -1.096 1 83 303 ILE B N 1
ATOM 6820 C CA . ILE B 1 303 ? -4.176 -24.719 0.087 1 83 303 ILE B CA 1
ATOM 6821 C C . ILE B 1 303 ? -3.514 -23.938 1.212 1 83 303 ILE B C 1
ATOM 6823 O O . ILE B 1 303 ? -4.184 -23.188 1.929 1 83 303 ILE B O 1
ATOM 6827 N N . GLY B 1 304 ? -2.252 -24.109 1.364 1 73.88 304 GLY B N 1
ATOM 6828 C CA . GLY B 1 304 ? -1.553 -23.359 2.395 1 73.88 304 GLY B CA 1
ATOM 6829 C C . GLY B 1 304 ? -1.686 -21.859 2.232 1 73.88 304 GLY B C 1
ATOM 6830 O O . GLY B 1 304 ? -2 -21.141 3.191 1 73.88 304 GLY B O 1
ATOM 6831 N N . ASN B 1 305 ? -1.546 -21.375 1.066 1 76.56 305 ASN B N 1
ATOM 6832 C CA . ASN B 1 305 ? -1.635 -19.953 0.769 1 76.56 305 ASN B CA 1
ATOM 6833 C C . ASN B 1 305 ? -3.061 -19.422 0.929 1 76.56 305 ASN B C 1
ATOM 6835 O O . ASN B 1 305 ? -3.271 -18.312 1.414 1 76.56 305 ASN B O 1
ATOM 6839 N N . THR B 1 306 ? -3.973 -20.266 0.591 1 86 306 THR B N 1
ATOM 6840 C CA . THR B 1 306 ? -5.371 -19.859 0.659 1 86 306 THR B CA 1
ATOM 6841 C C . THR B 1 306 ? -5.836 -19.75 2.109 1 86 306 THR B C 1
ATOM 6843 O O . THR B 1 306 ? -6.629 -18.875 2.451 1 86 306 THR B O 1
ATOM 6846 N N . LEU B 1 307 ? -5.324 -20.609 2.912 1 83.69 307 LEU B N 1
ATOM 6847 C CA . LEU B 1 307 ? -5.684 -20.562 4.324 1 83.69 307 LEU B CA 1
ATOM 6848 C C . LEU B 1 307 ? -5.18 -19.266 4.969 1 83.69 307 LEU B C 1
ATOM 6850 O O . LEU B 1 307 ? -5.879 -18.656 5.781 1 83.69 307 LEU B O 1
ATOM 6854 N N . ASN B 1 308 ? -4.098 -18.891 4.605 1 77.44 308 ASN B N 1
ATOM 6855 C CA . ASN B 1 308 ? -3.564 -17.625 5.094 1 77.44 308 ASN B CA 1
ATOM 6856 C C . ASN B 1 308 ? -4.402 -16.438 4.617 1 77.44 308 ASN B C 1
ATOM 6858 O O . ASN B 1 308 ? -4.625 -15.492 5.371 1 77.44 308 ASN B O 1
ATOM 6862 N N . SER B 1 309 ? -4.773 -16.547 3.387 1 86.5 309 SER B N 1
ATOM 6863 C CA . SER B 1 309 ? -5.609 -15.492 2.83 1 86.5 309 SER B CA 1
ATOM 6864 C C . SER B 1 309 ? -6.953 -15.414 3.551 1 86.5 309 SER B C 1
ATOM 6866 O O . SER B 1 309 ? -7.48 -14.32 3.771 1 86.5 309 SER B O 1
ATOM 6868 N N . ILE B 1 310 ? -7.438 -16.516 3.98 1 89.94 310 ILE B N 1
ATOM 6869 C CA . ILE B 1 310 ? -8.695 -16.578 4.711 1 89.94 310 ILE B CA 1
ATOM 6870 C C . ILE B 1 310 ? -8.539 -15.891 6.066 1 89.94 310 ILE B C 1
ATOM 6872 O O . ILE B 1 310 ? -9.359 -15.055 6.449 1 89.94 310 ILE B O 1
ATOM 6876 N N . ARG B 1 311 ? -7.543 -16.203 6.719 1 84.81 311 ARG B N 1
ATOM 6877 C CA . ARG B 1 311 ? -7.297 -15.609 8.031 1 84.81 311 ARG B CA 1
ATOM 6878 C C . ARG B 1 311 ? -7.152 -14.094 7.93 1 84.81 311 ARG B C 1
ATOM 6880 O O . ARG B 1 311 ? -7.715 -13.359 8.742 1 84.81 311 ARG B O 1
ATOM 6887 N N . THR B 1 312 ? -6.441 -13.695 6.922 1 84.75 312 THR B N 1
ATOM 6888 C CA . THR B 1 312 ? -6.254 -12.266 6.699 1 84.75 312 THR B CA 1
ATOM 6889 C C . THR B 1 312 ? -7.59 -11.586 6.41 1 84.75 312 THR B C 1
ATOM 6891 O O . THR B 1 312 ? -7.855 -10.492 6.91 1 84.75 312 THR B O 1
ATOM 6894 N N . SER B 1 313 ? -8.398 -12.25 5.594 1 91.06 313 SER B N 1
ATOM 6895 C CA . SER B 1 313 ? -9.695 -11.688 5.242 1 91.06 313 SER B CA 1
ATOM 6896 C C . SER B 1 313 ? -10.594 -11.562 6.469 1 91.06 313 SER B C 1
ATOM 6898 O O . SER B 1 313 ? -11.359 -10.602 6.586 1 91.06 313 SER B O 1
ATOM 6900 N N . TYR B 1 314 ? -10.484 -12.469 7.375 1 90.81 314 TYR B N 1
ATOM 6901 C CA . TYR B 1 314 ? -11.266 -12.398 8.609 1 90.81 314 TYR B CA 1
ATOM 6902 C C . TYR B 1 314 ? -10.805 -11.234 9.484 1 90.81 314 TYR B C 1
ATOM 6904 O O . TYR B 1 314 ? -11.617 -10.578 10.133 1 90.81 314 TYR B O 1
ATOM 6912 N N . ALA B 1 315 ? -9.578 -11.055 9.516 1 88 315 ALA B N 1
ATOM 6913 C CA . ALA B 1 315 ? -9.055 -9.906 10.25 1 88 315 ALA B CA 1
ATOM 6914 C C . ALA B 1 315 ? -9.562 -8.594 9.664 1 88 315 ALA B C 1
ATOM 6916 O O . ALA B 1 315 ? -9.922 -7.672 10.398 1 88 315 ALA B O 1
ATOM 6917 N N . CYS B 1 316 ? -9.531 -8.547 8.336 1 91.56 316 CYS B N 1
ATOM 6918 C CA . CYS B 1 316 ? -10.047 -7.363 7.656 1 91.56 316 CYS B CA 1
ATOM 6919 C C . CYS B 1 316 ? -11.516 -7.148 7.969 1 91.56 316 CYS B C 1
ATOM 6921 O O . CYS B 1 316 ? -11.945 -6.023 8.234 1 91.56 316 CYS B O 1
ATOM 6923 N N . LEU B 1 317 ? -12.258 -8.242 7.945 1 93.06 317 LEU B N 1
ATOM 6924 C CA . LEU B 1 317 ? -13.68 -8.188 8.266 1 93.06 317 LEU B CA 1
ATOM 6925 C C . LEU B 1 317 ? -13.898 -7.672 9.68 1 93.06 317 LEU B C 1
ATOM 6927 O O . LEU B 1 317 ? -14.797 -6.867 9.922 1 93.06 317 LEU B O 1
ATOM 6931 N N . ASP B 1 318 ? -13.141 -8.117 10.547 1 92.88 318 ASP B N 1
ATOM 6932 C CA . ASP B 1 318 ? -13.219 -7.711 11.945 1 92.88 318 ASP B CA 1
ATOM 6933 C C . ASP B 1 318 ? -13.023 -6.203 12.086 1 92.88 318 ASP B C 1
ATOM 6935 O O . ASP B 1 318 ? -13.789 -5.535 12.781 1 92.88 318 ASP B O 1
ATOM 6939 N N . ARG B 1 319 ? -12.086 -5.688 11.414 1 89.94 319 ARG B N 1
ATOM 6940 C CA . ARG B 1 319 ? -11.766 -4.266 11.5 1 89.94 319 ARG B CA 1
ATOM 6941 C C . ARG B 1 319 ? -12.852 -3.42 10.836 1 89.94 319 ARG B C 1
ATOM 6943 O O . ARG B 1 319 ? -13.172 -2.328 11.312 1 89.94 319 ARG B O 1
ATOM 6950 N N . ILE B 1 320 ? -13.32 -3.861 9.781 1 92.56 320 ILE B N 1
ATOM 6951 C CA . ILE B 1 320 ? -14.391 -3.146 9.094 1 92.56 320 ILE B CA 1
ATOM 6952 C C . ILE B 1 320 ? -15.625 -3.062 9.992 1 92.56 320 ILE B C 1
ATOM 6954 O O . ILE B 1 320 ? -16.219 -1.994 10.141 1 92.56 320 ILE B O 1
ATOM 6958 N N . TYR B 1 321 ? -15.938 -4.094 10.664 1 92.75 321 TYR B N 1
ATOM 6959 C CA . TYR B 1 321 ? -17.141 -4.129 11.477 1 92.75 321 TYR B CA 1
ATOM 6960 C C . TYR B 1 321 ? -16.922 -3.404 12.805 1 92.75 321 TYR B C 1
ATOM 6962 O O . TYR B 1 321 ? -17.891 -3.008 13.461 1 92.75 321 TYR B O 1
ATOM 6970 N N . GLU B 1 322 ? -15.688 -3.283 13.164 1 90.19 322 GLU B N 1
ATOM 6971 C CA . GLU B 1 322 ? -15.414 -2.422 14.305 1 90.19 322 GLU B CA 1
ATOM 6972 C C . GLU B 1 322 ? -15.914 -1.002 14.062 1 90.19 322 GLU B C 1
ATOM 6974 O O . GLU B 1 322 ? -16.406 -0.345 14.984 1 90.19 322 GLU B O 1
ATOM 6979 N N . ILE B 1 323 ? -15.797 -0.61 12.867 1 88.81 323 ILE B N 1
ATOM 6980 C CA . ILE B 1 323 ? -16.25 0.728 12.5 1 88.81 323 ILE B CA 1
ATOM 6981 C C . ILE B 1 323 ? -17.766 0.726 12.328 1 88.81 323 ILE B C 1
ATOM 6983 O O . ILE B 1 323 ? -18.453 1.596 12.867 1 88.81 323 ILE B O 1
ATOM 6987 N N . LEU B 1 324 ? -18.297 -0.202 11.664 1 91.31 324 LEU B N 1
ATOM 6988 C CA . LEU B 1 324 ? -19.703 -0.272 11.336 1 91.31 324 LEU B CA 1
ATOM 6989 C C . LEU B 1 324 ? -20.547 -0.429 12.602 1 91.31 324 LEU B C 1
ATOM 6991 O O . LEU B 1 324 ? -21.703 0.023 12.648 1 91.31 324 LEU B O 1
ATOM 6995 N N . ASP B 1 325 ? -19.922 -0.997 13.633 1 90.19 325 ASP B N 1
ATOM 6996 C CA . ASP B 1 325 ? -20.688 -1.278 14.844 1 90.19 325 ASP B CA 1
ATOM 6997 C C . ASP B 1 325 ? -20.484 -0.184 15.891 1 90.19 325 ASP B C 1
ATOM 6999 O O . ASP B 1 325 ? -21.016 -0.278 17 1 90.19 325 ASP B O 1
ATOM 7003 N N . MET B 1 326 ? -19.734 0.805 15.562 1 86.62 326 MET B N 1
ATOM 7004 C CA . MET B 1 326 ? -19.594 1.936 16.484 1 86.62 326 MET B CA 1
ATOM 7005 C C . MET B 1 326 ? -20.938 2.617 16.719 1 86.62 326 MET B C 1
ATOM 7007 O O . MET B 1 326 ? -21.766 2.717 15.812 1 86.62 326 MET B O 1
ATOM 7011 N N . PRO B 1 327 ? -21.094 3.035 17.875 1 84.94 327 PRO B N 1
ATOM 7012 C CA . PRO B 1 327 ? -22.359 3.715 18.156 1 84.94 327 PRO B CA 1
ATOM 7013 C C . PRO B 1 327 ? -22.5 5.039 17.406 1 84.94 327 PRO B C 1
ATOM 7015 O O . PRO B 1 327 ? -21.516 5.773 17.25 1 84.94 327 PRO B O 1
ATOM 7018 N N . GLU B 1 328 ? -23.641 5.191 16.875 1 80.81 328 GLU B N 1
ATOM 7019 C CA . GLU B 1 328 ? -23.969 6.406 16.125 1 80.81 328 GLU B CA 1
ATOM 7020 C C . GLU B 1 328 ? -24.547 7.477 17.047 1 80.81 328 GLU B C 1
ATOM 7022 O O . GLU B 1 328 ? -25.266 7.16 18 1 80.81 328 GLU B O 1
ATOM 7027 N N . LYS B 1 329 ? -23.984 8.539 17.016 1 71.12 329 LYS B N 1
ATOM 7028 C CA . LYS B 1 329 ? -24.578 9.672 17.719 1 71.12 329 LYS B CA 1
ATOM 7029 C C . LYS B 1 329 ? -25.531 10.445 16.797 1 71.12 329 LYS B C 1
ATOM 7031 O O . LYS B 1 329 ? -25.109 11.367 16.109 1 71.12 329 LYS B O 1
ATOM 7036 N N . ARG B 1 330 ? -26.766 9.844 16.672 1 72.25 330 ARG B N 1
ATOM 7037 C CA . ARG B 1 330 ? -27.75 10.531 15.844 1 72.25 330 ARG B CA 1
ATOM 7038 C C . ARG B 1 330 ? -28.609 11.469 16.688 1 72.25 330 ARG B C 1
ATOM 7040 O O . ARG B 1 330 ? -29.203 11.047 17.672 1 72.25 330 ARG B O 1
ATOM 7047 N N . LYS B 1 331 ? -28.438 12.758 16.453 1 77.69 331 LYS B N 1
ATOM 7048 C CA . LYS B 1 331 ? -29.375 13.703 17.047 1 77.69 331 LYS B CA 1
ATOM 7049 C C . LYS B 1 331 ? -30.734 13.633 16.359 1 77.69 331 LYS B C 1
ATOM 7051 O O . LYS B 1 331 ? -30.828 13.219 15.203 1 77.69 331 LYS B O 1
ATOM 7056 N N . LYS B 1 332 ? -31.828 13.922 17.156 1 85 332 LYS B N 1
ATOM 7057 C CA . LYS B 1 332 ? -33.156 13.984 16.578 1 85 332 LYS B CA 1
ATOM 7058 C C . LYS B 1 332 ? -33.312 15.172 15.641 1 85 332 LYS B C 1
ATOM 7060 O O . LYS B 1 332 ? -32.625 16.188 15.797 1 85 332 LYS B O 1
ATOM 7065 N N . GLU B 1 333 ? -34.031 14.883 14.609 1 86.44 333 GLU B N 1
ATOM 7066 C CA . GLU B 1 333 ? -34.344 16 13.719 1 86.44 333 GLU B CA 1
ATOM 7067 C C . GLU B 1 333 ? -35.031 17.141 14.477 1 86.44 333 GLU B C 1
ATOM 7069 O O . GLU B 1 333 ? -35.844 16.891 15.359 1 86.44 333 GLU B O 1
ATOM 7074 N N . PHE B 1 334 ? -34.656 18.297 14.219 1 89.44 334 PHE B N 1
ATOM 7075 C CA . PHE B 1 334 ? -35.25 19.469 14.844 1 89.44 334 PHE B CA 1
ATOM 7076 C C . PHE B 1 334 ? -36.75 19.562 14.461 1 89.44 334 PHE B C 1
ATOM 7078 O O . PHE B 1 334 ? -37.094 19.406 13.297 1 89.44 334 PHE B O 1
ATOM 7085 N N . PRO B 1 335 ? -37.562 19.75 15.398 1 88.5 335 PRO B N 1
ATOM 7086 C CA . PRO B 1 335 ? -38.969 19.797 15.102 1 88.5 335 PRO B CA 1
ATOM 7087 C C . PRO B 1 335 ? -39.344 20.969 14.172 1 88.5 335 PRO B C 1
ATOM 7089 O O . PRO B 1 335 ? -38.594 21.938 14.086 1 88.5 335 PRO B O 1
ATOM 7092 N N . GLU B 1 336 ? -40.469 20.734 13.398 1 87.88 336 GLU B N 1
ATOM 7093 C CA . GLU B 1 336 ? -40.969 21.797 12.555 1 87.88 336 GLU B CA 1
ATOM 7094 C C . GLU B 1 336 ? -41.562 22.938 13.391 1 87.88 336 GLU B C 1
ATOM 7096 O O . GLU B 1 336 ? -42.469 22.703 14.188 1 87.88 336 GLU B O 1
ATOM 7101 N N . VAL B 1 337 ? -40.969 24.047 13.266 1 88.5 337 VAL B N 1
ATOM 7102 C CA . VAL B 1 337 ? -41.438 25.219 14.016 1 88.5 337 VAL B CA 1
ATOM 7103 C C . VAL B 1 337 ? -41.688 26.375 13.062 1 88.5 337 VAL B C 1
ATOM 7105 O O . VAL B 1 337 ? -41.188 26.391 11.938 1 88.5 337 VAL B O 1
ATOM 7108 N N . ASP B 1 338 ? -42.531 27.375 13.43 1 84.19 338 ASP B N 1
ATOM 7109 C CA . ASP B 1 338 ? -42.906 28.516 12.602 1 84.19 338 ASP B CA 1
ATOM 7110 C C . ASP B 1 338 ? -41.781 29.578 12.633 1 84.19 338 ASP B C 1
ATOM 7112 O O . ASP B 1 338 ? -41.938 30.641 12.039 1 84.19 338 ASP B O 1
ATOM 7116 N N . GLY B 1 339 ? -40.719 29.297 13.117 1 88.88 339 GLY B N 1
ATOM 7117 C CA . GLY B 1 339 ? -39.625 30.266 13.203 1 88.88 339 GLY B CA 1
ATOM 7118 C C . GLY B 1 339 ? -38.875 30.203 14.516 1 88.88 339 GLY B C 1
ATOM 7119 O O . GLY B 1 339 ? -39.156 29.344 15.352 1 88.88 339 GLY B O 1
ATOM 7120 N N . ILE B 1 340 ? -37.906 31.094 14.547 1 91.88 340 ILE B N 1
ATOM 7121 C CA . ILE B 1 340 ? -37.094 31.156 15.758 1 91.88 340 ILE B CA 1
ATOM 7122 C C . ILE B 1 340 ? -37.656 32.219 16.703 1 91.88 340 ILE B C 1
ATOM 7124 O O . ILE B 1 340 ? -37.781 33.375 16.328 1 91.88 340 ILE B O 1
ATOM 7128 N N . ASN B 1 341 ? -38 31.781 17.891 1 93.12 341 ASN B N 1
ATOM 7129 C CA . ASN B 1 341 ? -38.531 32.719 18.891 1 93.12 341 ASN B CA 1
ATOM 7130 C C . ASN B 1 341 ? -37.438 33.188 19.844 1 93.12 341 ASN B C 1
ATOM 7132 O O . ASN B 1 341 ? -37.5 34.312 20.359 1 93.12 341 ASN B O 1
ATOM 7136 N N . GLU B 1 342 ? -36.594 32.281 20.109 1 94.44 342 GLU B N 1
ATOM 7137 C CA . GLU B 1 342 ? -35.531 32.656 21.031 1 94.44 342 GLU B CA 1
ATOM 7138 C C . GLU B 1 342 ? -34.344 31.688 20.906 1 94.44 342 GLU B C 1
ATOM 7140 O O . GLU B 1 342 ? -34.531 30.5 20.672 1 94.44 342 GLU B O 1
ATOM 7145 N N . ILE B 1 343 ? -33.156 32.25 20.969 1 95.62 343 ILE B N 1
ATOM 7146 C CA . ILE B 1 343 ? -31.938 31.484 21.062 1 95.62 343 ILE B CA 1
ATOM 7147 C C . ILE B 1 343 ? -31.25 31.766 22.391 1 95.62 343 ILE B C 1
ATOM 7149 O O . ILE B 1 343 ? -31.016 32.938 22.75 1 95.62 343 ILE B O 1
ATOM 7153 N N . LYS B 1 344 ? -30.969 30.703 23.188 1 95.62 344 LYS B N 1
ATOM 7154 C CA . LYS B 1 344 ? -30.391 30.891 24.5 1 95.62 344 LYS B CA 1
ATOM 7155 C C . LYS B 1 344 ? -29.125 30.062 24.672 1 95.62 344 LYS B C 1
ATOM 7157 O O . LYS B 1 344 ? -29.141 28.844 24.484 1 95.62 344 LYS B O 1
ATOM 7162 N N . PHE B 1 345 ? -28.047 30.719 24.906 1 95.31 345 PHE B N 1
ATOM 7163 C CA . PHE B 1 345 ? -26.844 30.078 25.422 1 95.31 345 PHE B CA 1
ATOM 7164 C C . PHE B 1 345 ? -26.812 30.125 26.938 1 95.31 345 PHE B C 1
ATOM 7166 O O . PHE B 1 345 ? -26.812 31.203 27.547 1 95.31 345 PHE B O 1
ATOM 7173 N N . GLU B 1 346 ? -26.797 28.969 27.516 1 95 346 GLU B N 1
ATOM 7174 C CA . GLU B 1 346 ? -26.906 28.906 28.969 1 95 346 GLU B CA 1
ATOM 7175 C C . GLU B 1 346 ? -25.656 28.281 29.594 1 95 346 GLU B C 1
ATOM 7177 O O . GLU B 1 346 ? -25.438 27.078 29.484 1 95 346 GLU B O 1
ATOM 7182 N N . ASN B 1 347 ? -24.875 29.109 30.281 1 94.62 347 ASN B N 1
ATOM 7183 C CA . ASN B 1 347 ? -23.703 28.688 31.062 1 94.62 347 ASN B CA 1
ATOM 7184 C C . ASN B 1 347 ? -22.766 27.812 30.25 1 94.62 347 ASN B C 1
ATOM 7186 O O . ASN B 1 347 ? -22.375 26.734 30.672 1 94.62 347 ASN B O 1
ATOM 7190 N N . ILE B 1 348 ? -22.484 28.297 29.094 1 94.19 348 ILE B N 1
ATOM 7191 C CA . ILE B 1 348 ? -21.641 27.531 28.203 1 94.19 348 ILE B CA 1
ATOM 7192 C C . ILE B 1 348 ? -20.188 27.656 28.641 1 94.19 348 ILE B C 1
ATOM 7194 O O . ILE B 1 348 ? -19.672 28.75 28.859 1 94.19 348 ILE B O 1
ATOM 7198 N N . SER B 1 349 ? -19.516 26.484 28.797 1 93.81 349 SER B N 1
ATOM 7199 C CA . SER B 1 349 ? -18.094 26.422 29.109 1 93.81 349 SER B CA 1
ATOM 7200 C C . SER B 1 349 ? -17.344 25.5 28.156 1 93.81 349 SER B C 1
ATOM 7202 O O . SER B 1 349 ? -17.797 24.375 27.906 1 93.81 349 SER B O 1
ATOM 7204 N N . TYR B 1 350 ? -16.344 26 27.562 1 91.31 350 TYR B N 1
ATOM 7205 C CA . TYR B 1 350 ? -15.469 25.219 26.688 1 91.31 350 TYR B CA 1
ATOM 7206 C C . TYR B 1 350 ? -14.102 25.891 26.547 1 91.31 350 TYR B C 1
ATOM 7208 O O . TYR B 1 350 ? -14 27.016 26.047 1 91.31 350 TYR B O 1
ATOM 7216 N N . CYS B 1 351 ? -13.156 25.219 26.938 1 83.88 351 CYS B N 1
ATOM 7217 C CA . CYS B 1 351 ? -11.781 25.719 26.938 1 83.88 351 CYS B CA 1
ATOM 7218 C C . CYS B 1 351 ? -11.695 27.078 27.625 1 83.88 351 CYS B C 1
ATOM 7220 O O . CYS B 1 351 ? -11.883 27.156 28.844 1 83.88 351 CYS B O 1
ATOM 7222 N N . GLU B 1 352 ? -11.594 28.203 26.859 1 82.69 352 GLU B N 1
ATOM 7223 C CA . GLU B 1 352 ? -11.406 29.531 27.453 1 82.69 352 GLU B CA 1
ATOM 7224 C C . GLU B 1 352 ? -12.734 30.234 27.672 1 82.69 352 GLU B C 1
ATOM 7226 O O . GLU B 1 352 ? -12.797 31.25 28.359 1 82.69 352 GLU B O 1
ATOM 7231 N N . ILE B 1 353 ? -13.766 29.641 27.156 1 87.69 353 ILE B N 1
ATOM 7232 C CA . ILE B 1 353 ? -15.094 30.203 27.375 1 87.69 353 ILE B CA 1
ATOM 7233 C C . ILE B 1 353 ? -15.625 29.75 28.734 1 87.69 353 ILE B C 1
ATOM 7235 O O . ILE B 1 353 ? -15.758 28.547 29 1 87.69 353 ILE B O 1
ATOM 7239 N N . LYS B 1 354 ? -15.844 30.672 29.672 1 89.44 354 LYS B N 1
ATOM 7240 C CA . LYS B 1 354 ? -16.328 30.312 31 1 89.44 354 LYS B CA 1
ATOM 7241 C C . LYS B 1 354 ? -17.703 30.922 31.25 1 89.44 354 LYS B C 1
ATOM 7243 O O . LYS B 1 354 ? -17.859 32.156 31.234 1 89.44 354 LYS B O 1
ATOM 7248 N N . ASP B 1 355 ? -18.625 30.125 31.5 1 91.12 355 ASP B N 1
ATOM 7249 C CA . ASP B 1 355 ? -19.969 30.5 31.953 1 91.12 355 ASP B CA 1
ATOM 7250 C C . ASP B 1 355 ? -20.562 31.578 31.062 1 91.12 355 ASP B C 1
ATOM 7252 O O . ASP B 1 355 ? -21 32.625 31.547 1 91.12 355 ASP B O 1
ATOM 7256 N N . PHE B 1 356 ? -20.562 31.328 29.797 1 92.94 356 PHE B N 1
ATOM 7257 C CA . PHE B 1 356 ? -21.047 32.281 28.812 1 92.94 356 PHE B CA 1
ATOM 7258 C C . PHE B 1 356 ? -22.562 32.219 28.688 1 92.94 356 PHE B C 1
ATOM 7260 O O . PHE B 1 356 ? -23.125 31.125 28.594 1 92.94 356 PHE B O 1
ATOM 7267 N N . ASN B 1 357 ? -23.219 33.312 28.797 1 93.94 357 ASN B N 1
ATOM 7268 C CA . ASN B 1 357 ? -24.656 33.438 28.625 1 93.94 357 ASN B CA 1
ATOM 7269 C C . ASN B 1 357 ? -25.031 34.469 27.562 1 93.94 357 ASN B C 1
ATOM 7271 O O . ASN B 1 357 ? -24.422 35.531 27.5 1 93.94 357 ASN B O 1
ATOM 7275 N N . LEU B 1 358 ? -26 34.125 26.688 1 93.94 358 LEU B N 1
ATOM 7276 C CA . LEU B 1 358 ? -26.453 35 25.625 1 93.94 358 LEU B CA 1
ATOM 7277 C C . LEU B 1 358 ? -27.875 34.688 25.188 1 93.94 358 LEU B C 1
ATOM 7279 O O . LEU B 1 358 ? -28.234 33.5 25.062 1 93.94 358 LEU B O 1
ATOM 7283 N N . LYS B 1 359 ? -28.641 35.656 25.125 1 94.5 359 LYS B N 1
ATOM 7284 C CA . LYS B 1 359 ? -30 35.562 24.609 1 94.5 359 LYS B CA 1
ATOM 7285 C C . LYS B 1 359 ? -30.188 36.375 23.328 1 94.5 359 LYS B C 1
ATOM 7287 O O . LYS B 1 359 ? -29.844 37.562 23.297 1 94.5 359 LYS B O 1
ATOM 7292 N N . ILE B 1 360 ? -30.734 35.75 22.312 1 94.75 360 ILE B N 1
ATOM 7293 C CA . ILE B 1 360 ? -30.969 36.438 21.047 1 94.75 360 ILE B CA 1
ATOM 7294 C C . ILE B 1 360 ? -32.438 36.344 20.688 1 94.75 360 ILE B C 1
ATOM 7296 O O . ILE B 1 360 ? -33.031 35.25 20.656 1 94.75 360 ILE B O 1
ATOM 7300 N N . MET B 1 361 ? -32.969 37.469 20.391 1 93.81 361 MET B N 1
ATOM 7301 C CA . MET B 1 361 ? -34.375 37.562 19.984 1 93.81 361 MET B CA 1
ATOM 7302 C C . MET B 1 361 ? -34.5 37.656 18.469 1 93.81 361 MET B C 1
ATOM 7304 O O . MET B 1 361 ? -33.531 37.969 17.781 1 93.81 361 MET B O 1
ATOM 7308 N N . PRO B 1 362 ? -35.719 37.312 17.953 1 93.56 362 PRO B N 1
ATOM 7309 C CA . PRO B 1 362 ? -35.875 37.375 16.5 1 93.56 362 PRO B CA 1
ATOM 7310 C C . PRO B 1 362 ? -35.594 38.781 15.953 1 93.56 362 PRO B C 1
ATOM 7312 O O . PRO B 1 362 ? -36.031 39.781 16.547 1 93.56 362 PRO B O 1
ATOM 7315 N N . GLY B 1 363 ? -34.844 38.781 14.867 1 90.69 363 GLY B N 1
ATOM 7316 C CA . GLY B 1 363 ? -34.531 40.062 14.195 1 90.69 363 GLY B CA 1
ATOM 7317 C C . GLY B 1 363 ? -33.281 40.719 14.727 1 90.69 363 GLY B C 1
ATOM 7318 O O . GLY B 1 363 ? -32.812 41.719 14.156 1 90.69 363 GLY B O 1
ATOM 7319 N N . GLU B 1 364 ? -32.75 40.156 15.766 1 92.56 364 GLU B N 1
ATOM 7320 C CA . GLU B 1 364 ? -31.562 40.75 16.375 1 92.56 364 GLU B CA 1
ATOM 7321 C C . GLU B 1 364 ? -30.297 40.375 15.602 1 92.56 364 GLU B C 1
ATOM 7323 O O . GLU B 1 364 ? -30.203 39.281 15.07 1 92.56 364 GLU B O 1
ATOM 7328 N N . HIS B 1 365 ? -29.406 41.344 15.508 1 93.44 365 HIS B N 1
ATOM 7329 C CA . HIS B 1 365 ? -28.094 41.094 14.898 1 93.44 365 HIS B CA 1
ATOM 7330 C C . HIS B 1 365 ? -26.984 41.125 15.945 1 93.44 365 HIS B C 1
ATOM 7332 O O . HIS B 1 365 ? -26.797 42.156 16.625 1 93.44 365 HIS B O 1
ATOM 7338 N N . VAL B 1 366 ? -26.281 40.031 16.062 1 93.19 366 VAL B N 1
ATOM 7339 C CA . VAL B 1 366 ? -25.219 39.906 17.062 1 93.19 366 VAL B CA 1
ATOM 7340 C C . VAL B 1 366 ? -23.875 39.688 16.391 1 93.19 366 VAL B C 1
ATOM 7342 O O . VAL B 1 366 ? -23.781 38.875 15.445 1 93.19 366 VAL B O 1
ATOM 7345 N N . SER B 1 367 ? -22.891 40.406 16.766 1 92.56 367 SER B N 1
ATOM 7346 C CA . SER B 1 367 ? -21.516 40.219 16.297 1 92.56 367 SER B CA 1
ATOM 7347 C C . SER B 1 367 ? -20.656 39.562 17.359 1 92.56 367 SER B C 1
ATOM 7349 O O . SER B 1 367 ? -20.562 40.031 18.484 1 92.56 367 SER B O 1
ATOM 7351 N N . LEU B 1 368 ? -20.109 38.469 16.969 1 91.19 368 LEU B N 1
ATOM 7352 C CA . LEU B 1 368 ? -19.203 37.75 17.859 1 91.19 368 LEU B CA 1
ATOM 7353 C C . LEU B 1 368 ? -17.75 37.969 17.438 1 91.19 368 LEU B C 1
ATOM 7355 O O . LEU B 1 368 ? -17.406 37.812 16.266 1 91.19 368 LEU B O 1
ATOM 7359 N N . THR B 1 369 ? -16.891 38.344 18.375 1 88.94 369 THR B N 1
ATOM 7360 C CA . THR B 1 369 ? -15.469 38.531 18.125 1 88.94 369 THR B CA 1
ATOM 7361 C C . THR B 1 369 ? -14.625 37.75 19.109 1 88.94 369 THR B C 1
ATOM 7363 O O . THR B 1 369 ? -15.164 37.125 20.031 1 88.94 369 THR B O 1
ATOM 7366 N N . GLY B 1 370 ? -13.352 37.625 18.812 1 86.56 370 GLY B N 1
ATOM 7367 C CA . GLY B 1 370 ? -12.445 36.906 19.703 1 86.56 370 GLY B CA 1
ATOM 7368 C C . GLY B 1 370 ? -11.984 35.562 19.156 1 86.56 370 GLY B C 1
ATOM 7369 O O . GLY B 1 370 ? -12.508 35.094 18.141 1 86.56 370 GLY B O 1
ATOM 7370 N N . ASP B 1 371 ? -11.102 34.938 19.859 1 82.25 371 ASP B N 1
ATOM 7371 C CA . ASP B 1 371 ? -10.422 33.719 19.391 1 82.25 371 ASP B CA 1
ATOM 7372 C C . ASP B 1 371 ? -11.328 32.5 19.5 1 82.25 371 ASP B C 1
ATOM 7374 O O . ASP B 1 371 ? -11.141 31.531 18.766 1 82.25 371 ASP B O 1
ATOM 7378 N N . ASN B 1 372 ? -12.312 32.562 20.328 1 87.88 372 ASN B N 1
ATOM 7379 C CA . ASN B 1 372 ? -13.133 31.391 20.594 1 87.88 372 ASN B CA 1
ATOM 7380 C C . ASN B 1 372 ? -14.492 31.484 19.891 1 87.88 372 ASN B C 1
ATOM 7382 O O . ASN B 1 372 ? -15.375 30.672 20.141 1 87.88 372 ASN B O 1
ATOM 7386 N N . ARG B 1 373 ? -14.688 32.5 19.078 1 89 373 ARG B N 1
ATOM 7387 C CA . ARG B 1 373 ? -15.977 32.719 18.406 1 89 373 ARG B CA 1
ATOM 7388 C C . ARG B 1 373 ? -16.359 31.531 17.562 1 89 373 ARG B C 1
ATOM 7390 O O . ARG B 1 373 ? -17.531 31.125 17.531 1 89 373 ARG B O 1
ATOM 7397 N N . ASN B 1 374 ? -15.367 30.891 16.984 1 87.38 374 ASN B N 1
ATOM 7398 C CA . ASN B 1 374 ? -15.633 29.75 16.125 1 87.38 374 ASN B CA 1
ATOM 7399 C C . ASN B 1 374 ? -16.094 28.531 16.953 1 87.38 374 ASN B C 1
ATOM 7401 O O . ASN B 1 374 ? -16.969 27.797 16.516 1 87.38 374 ASN B O 1
ATOM 7405 N N . ASN B 1 375 ? -15.531 28.359 18.062 1 88.88 375 ASN B N 1
ATOM 7406 C CA . ASN B 1 375 ? -15.922 27.25 18.938 1 88.88 375 ASN B CA 1
ATOM 7407 C C . ASN B 1 375 ? -17.375 27.391 19.391 1 88.88 375 ASN B C 1
ATOM 7409 O O . ASN B 1 375 ? -18.094 26.391 19.469 1 88.88 375 ASN B O 1
ATOM 7413 N N . LEU B 1 376 ? -17.688 28.625 19.672 1 90.62 376 LEU B N 1
ATOM 7414 C CA . LEU B 1 376 ? -19.062 28.844 20.125 1 90.62 376 LEU B CA 1
ATOM 7415 C C . LEU B 1 376 ? -20.062 28.469 19.047 1 90.62 376 LEU B C 1
ATOM 7417 O O . LEU B 1 376 ? -21.094 27.844 19.328 1 90.62 376 LEU B O 1
ATOM 7421 N N . ILE B 1 377 ? -19.75 28.828 17.875 1 89.81 377 ILE B N 1
ATOM 7422 C CA . ILE B 1 377 ? -20.656 28.531 16.766 1 89.81 377 ILE B CA 1
ATOM 7423 C C . ILE B 1 377 ? -20.672 27.031 16.5 1 89.81 377 ILE B C 1
ATOM 7425 O O . ILE B 1 377 ? -21.734 26.469 16.188 1 89.81 377 ILE B O 1
ATOM 7429 N N . LYS B 1 378 ? -19.578 26.422 16.625 1 87.75 378 LYS B N 1
ATOM 7430 C CA . LYS B 1 378 ? -19.531 24.969 16.453 1 87.75 378 LYS B CA 1
ATOM 7431 C C . LYS B 1 378 ? -20.391 24.266 17.5 1 87.75 378 LYS B C 1
ATOM 7433 O O . LYS B 1 378 ? -21.016 23.25 17.219 1 87.75 378 LYS B O 1
ATOM 7438 N N . ILE B 1 379 ? -20.391 24.812 18.656 1 89.38 379 ILE B N 1
ATOM 7439 C CA . ILE B 1 379 ? -21.25 24.281 19.719 1 89.38 379 ILE B CA 1
ATOM 7440 C C . ILE B 1 379 ? -22.719 24.469 19.359 1 89.38 379 ILE B C 1
ATOM 7442 O O . ILE B 1 379 ? -23.531 23.562 19.547 1 89.38 379 ILE B O 1
ATOM 7446 N N . PHE B 1 380 ? -22.938 25.625 18.859 1 91.25 380 PHE B N 1
ATOM 7447 C CA . PHE B 1 380 ? -24.312 25.938 18.453 1 91.25 380 PHE B CA 1
ATOM 7448 C C . PHE B 1 380 ? -24.781 24.969 17.375 1 91.25 380 PHE B C 1
ATOM 7450 O O . PHE B 1 380 ? -25.922 24.5 17.406 1 91.25 380 PHE B O 1
ATOM 7457 N N . LEU B 1 381 ? -23.906 24.625 16.484 1 88.44 381 LEU B N 1
ATOM 7458 C CA . LEU B 1 381 ? -24.234 23.781 15.336 1 88.44 381 LEU B CA 1
ATOM 7459 C C . LEU B 1 381 ? -24.188 22.297 15.719 1 88.44 381 LEU B C 1
ATOM 7461 O O . LEU B 1 381 ? -24.5 21.438 14.898 1 88.44 381 LEU B O 1
ATOM 7465 N N . GLY B 1 382 ? -23.734 22 16.906 1 81.62 382 GLY B N 1
ATOM 7466 C CA . GLY B 1 382 ? -23.656 20.641 17.375 1 81.62 382 GLY B CA 1
ATOM 7467 C C . GLY B 1 382 ? -22.422 19.906 16.906 1 81.62 382 GLY B C 1
ATOM 7468 O O . GLY B 1 382 ? -22.375 18.672 16.938 1 81.62 382 GLY B O 1
ATOM 7469 N N . LEU B 1 383 ? -21.531 20.641 16.453 1 78.94 383 LEU B N 1
ATOM 7470 C CA . LEU B 1 383 ? -20.328 20.031 15.93 1 78.94 383 LEU B CA 1
ATOM 7471 C C . LEU B 1 383 ? -19.297 19.812 17.031 1 78.94 383 LEU B C 1
ATOM 7473 O O . LEU B 1 383 ? -18.359 19.031 16.875 1 78.94 383 LEU B O 1
ATOM 7477 N N . LEU B 1 384 ? -19.422 20.594 18.078 1 82.06 384 LEU B N 1
ATOM 7478 C CA . LEU B 1 384 ? -18.578 20.5 19.266 1 82.06 384 LEU B CA 1
ATOM 7479 C C . LEU B 1 384 ? -19.438 20.406 20.531 1 82.06 384 LEU B C 1
ATOM 7481 O O . LEU B 1 384 ? -20.469 21.078 20.641 1 82.06 384 LEU B O 1
ATOM 7485 N N . GLU B 1 385 ? -18.953 19.609 21.406 1 83.69 385 GLU B N 1
ATOM 7486 C CA . GLU B 1 385 ? -19.688 19.484 22.656 1 83.69 385 GLU B CA 1
ATOM 7487 C C . GLU B 1 385 ? -19.109 20.406 23.734 1 83.69 385 GLU B C 1
ATOM 7489 O O . GLU B 1 385 ? -17.891 20.422 23.953 1 83.69 385 GLU B O 1
ATOM 7494 N N . ALA B 1 386 ? -20.062 21.125 24.266 1 88.44 386 ALA B N 1
ATOM 7495 C CA . ALA B 1 386 ? -19.625 21.984 25.375 1 88.44 386 ALA B CA 1
ATOM 7496 C C . ALA B 1 386 ? -19.312 21.172 26.625 1 88.44 386 ALA B C 1
ATOM 7498 O O . ALA B 1 386 ? -19.875 20.094 26.812 1 88.44 386 ALA B O 1
ATOM 7499 N N . GLU B 1 387 ? -18.422 21.609 27.391 1 90.38 387 GLU B N 1
ATOM 7500 C CA . GLU B 1 387 ? -18.094 20.953 28.641 1 90.38 387 GLU B CA 1
ATOM 7501 C C . GLU B 1 387 ? -19.203 21.109 29.672 1 90.38 387 GLU B C 1
ATOM 7503 O O . GLU B 1 387 ? -19.516 20.188 30.422 1 90.38 387 GLU B O 1
ATOM 7508 N N . ASN B 1 388 ? -19.719 22.281 29.688 1 92 388 ASN B N 1
ATOM 7509 C CA . ASN B 1 388 ? -20.875 22.594 30.531 1 92 388 ASN B CA 1
ATOM 7510 C C . ASN B 1 388 ? -21.844 23.516 29.812 1 92 388 ASN B C 1
ATOM 7512 O O . ASN B 1 388 ? -21.469 24.219 28.875 1 92 388 ASN B O 1
ATOM 7516 N N . GLY B 1 389 ? -23.125 23.328 30.25 1 93.19 389 GLY B N 1
ATOM 7517 C CA . GLY B 1 389 ? -24.141 24.219 29.719 1 93.19 389 GLY B CA 1
ATOM 7518 C C . GLY B 1 389 ? -24.891 23.625 28.547 1 93.19 389 GLY B C 1
ATOM 7519 O O . GLY B 1 389 ? -24.734 22.453 28.219 1 93.19 389 GLY B O 1
ATOM 7520 N N . SER B 1 390 ? -25.781 24.438 28.047 1 93.06 390 SER B N 1
ATOM 7521 C CA . SER B 1 390 ? -26.578 23.969 26.906 1 93.06 390 SER B CA 1
ATOM 7522 C C . SER B 1 390 ? -27.016 25.141 26.031 1 93.06 390 SER B C 1
ATOM 7524 O O . SER B 1 390 ? -27.062 26.281 26.484 1 93.06 390 SER B O 1
ATOM 7526 N N . VAL B 1 391 ? -27.219 24.859 24.844 1 94.44 391 VAL B N 1
ATOM 7527 C CA . VAL B 1 391 ? -27.781 25.812 23.891 1 94.44 391 VAL B CA 1
ATOM 7528 C C . VAL B 1 391 ? -29.203 25.391 23.531 1 94.44 391 VAL B C 1
ATOM 7530 O O . VAL B 1 391 ? -29.453 24.234 23.219 1 94.44 391 VAL B O 1
ATOM 7533 N N . ARG B 1 392 ? -30.094 26.312 23.562 1 95.06 392 ARG B N 1
ATOM 7534 C CA . ARG B 1 392 ? -31.5 26.016 23.266 1 95.06 392 ARG B CA 1
ATOM 7535 C C . ARG B 1 392 ? -32.031 26.984 22.219 1 95.06 392 ARG B C 1
ATOM 7537 O O . ARG B 1 392 ? -31.703 28.172 22.219 1 95.06 392 ARG B O 1
ATOM 7544 N N . VAL B 1 393 ? -32.844 26.453 21.328 1 94.56 393 VAL B N 1
ATOM 7545 C CA . VAL B 1 393 ? -33.594 27.219 20.359 1 94.56 393 VAL B CA 1
ATOM 7546 C C . VAL B 1 393 ? -35.094 26.906 20.516 1 94.56 393 VAL B C 1
ATOM 7548 O O . VAL B 1 393 ? -35.5 25.75 20.391 1 94.56 393 VAL B O 1
ATOM 7551 N N . ASN B 1 394 ? -35.938 27.875 20.75 1 93.81 394 ASN B N 1
ATOM 7552 C CA . ASN B 1 394 ? -37.344 27.688 21.031 1 93.81 394 ASN B CA 1
ATOM 7553 C C . ASN B 1 394 ? -37.562 26.641 22.125 1 93.81 394 ASN B C 1
ATOM 7555 O O . ASN B 1 394 ? -38.375 25.734 21.969 1 93.81 394 ASN B O 1
ATOM 7559 N N . ASP B 1 395 ? -36.688 26.453 23.047 1 89.38 395 ASP B N 1
ATOM 7560 C CA . ASP B 1 395 ? -36.719 25.578 24.219 1 89.38 395 ASP B CA 1
ATOM 7561 C C . ASP B 1 395 ? -36.281 24.172 23.875 1 89.38 395 ASP B C 1
ATOM 7563 O O . ASP B 1 395 ? -36.344 23.266 24.703 1 89.38 395 ASP B O 1
ATOM 7567 N N . PHE B 1 396 ? -35.906 24 22.641 1 92.56 396 PHE B N 1
ATOM 7568 C CA . PHE B 1 396 ? -35.344 22.719 22.266 1 92.56 396 PHE B CA 1
ATOM 7569 C C . PHE B 1 396 ? -33.844 22.703 22.484 1 92.56 396 PHE B C 1
ATOM 7571 O O . PHE B 1 396 ? -33.125 23.578 21.969 1 92.56 396 PHE B O 1
ATOM 7578 N N . ASP B 1 397 ? -33.406 21.703 23.156 1 91.94 397 ASP B N 1
ATOM 7579 C CA . ASP B 1 397 ? -31.969 21.578 23.469 1 91.94 397 ASP B CA 1
ATOM 7580 C C . ASP B 1 397 ? -31.188 21.047 22.281 1 91.94 397 ASP B C 1
ATOM 7582 O O . ASP B 1 397 ? -31.469 19.938 21.797 1 91.94 397 ASP B O 1
ATOM 7586 N N . LEU B 1 398 ? -30.188 21.688 21.891 1 90.81 398 LEU B N 1
ATOM 7587 C CA . LEU B 1 398 ? -29.438 21.328 20.688 1 90.81 398 LEU B CA 1
ATOM 7588 C C . LEU B 1 398 ? -28.516 20.141 20.953 1 90.81 398 LEU B C 1
ATOM 7590 O O . LEU B 1 398 ? -27.938 19.578 20.031 1 90.81 398 LEU B O 1
ATOM 7594 N N . SER B 1 399 ? -28.422 19.734 22.203 1 86.38 399 SER B N 1
ATOM 7595 C CA . SER B 1 399 ? -27.703 18.484 22.5 1 86.38 399 SER B CA 1
ATOM 7596 C C . SER B 1 399 ? -28.516 17.266 22.062 1 86.38 399 SER B C 1
ATOM 7598 O O . SER B 1 399 ? -27.969 16.203 21.812 1 86.38 399 SER B O 1
ATOM 7600 N N . GLN B 1 400 ? -29.797 17.5 21.922 1 87.06 400 GLN B N 1
ATOM 7601 C CA . GLN B 1 400 ? -30.688 16.406 21.578 1 87.06 400 GLN B CA 1
ATOM 7602 C C . GLN B 1 400 ? -31.203 16.547 20.141 1 87.06 400 GLN B C 1
ATOM 7604 O O . GLN B 1 400 ? -31.531 15.547 19.5 1 87.06 400 GLN B O 1
ATOM 7609 N N . TYR B 1 401 ? -31.312 17.781 19.75 1 88.81 401 TYR B N 1
ATOM 7610 C CA . TYR B 1 401 ? -31.891 18.062 18.438 1 88.81 401 TYR B CA 1
ATOM 7611 C C . TYR B 1 401 ? -30.859 18.656 17.5 1 88.81 401 TYR B C 1
ATOM 7613 O O . TYR B 1 401 ? -30.031 19.469 17.922 1 88.81 401 TYR B O 1
ATOM 7621 N N . ASP B 1 402 ? -30.969 18.266 16.266 1 86.88 402 ASP B N 1
ATOM 7622 C CA . ASP B 1 402 ? -30.078 18.797 15.25 1 86.88 402 ASP B CA 1
ATOM 7623 C C . ASP B 1 402 ? -30.703 19.969 14.516 1 86.88 402 ASP B C 1
ATOM 7625 O O . ASP B 1 402 ? -31.531 19.781 13.617 1 86.88 402 ASP B O 1
ATOM 7629 N N . ILE B 1 403 ? -30.281 21.078 14.82 1 84.25 403 ILE B N 1
ATOM 7630 C CA . ILE B 1 403 ? -30.875 22.281 14.25 1 84.25 403 ILE B CA 1
ATOM 7631 C C . ILE B 1 403 ? -30.578 22.344 12.75 1 84.25 403 ILE B C 1
ATOM 7633 O O . ILE B 1 403 ? -31.344 22.938 11.992 1 84.25 403 ILE B O 1
ATOM 7637 N N . ASN B 1 404 ? -29.578 21.719 12.312 1 81.94 404 ASN B N 1
ATOM 7638 C CA . ASN B 1 404 ? -29.156 21.766 10.914 1 81.94 404 ASN B CA 1
ATOM 7639 C C . ASN B 1 404 ? -30.109 20.984 10.016 1 81.94 404 ASN B C 1
ATOM 7641 O O . ASN B 1 404 ? -30.094 21.156 8.789 1 81.94 404 ASN B O 1
ATOM 7645 N N . SER B 1 405 ? -30.922 20.219 10.648 1 83.81 405 SER B N 1
ATOM 7646 C CA . SER B 1 405 ? -31.859 19.438 9.875 1 83.81 405 SER B CA 1
ATOM 7647 C C . SER B 1 405 ? -32.969 20.312 9.266 1 83.81 405 SER B C 1
ATOM 7649 O O . SER B 1 405 ? -33.625 19.891 8.328 1 83.81 405 SER B O 1
ATOM 7651 N N . ASN B 1 406 ? -33.062 21.516 9.844 1 87.12 406 ASN B N 1
ATOM 7652 C CA . ASN B 1 406 ? -34.031 22.469 9.328 1 87.12 406 ASN B CA 1
ATOM 7653 C C . ASN B 1 406 ? -33.344 23.594 8.57 1 87.12 406 ASN B C 1
ATOM 7655 O O . ASN B 1 406 ? -33.094 24.656 9.133 1 87.12 406 ASN B O 1
ATOM 7659 N N . LYS B 1 407 ? -33.344 23.469 7.293 1 84.81 407 LYS B N 1
ATOM 7660 C CA . LYS B 1 407 ? -32.594 24.391 6.445 1 84.81 407 LYS B CA 1
ATOM 7661 C C . LYS B 1 407 ? -33.312 25.734 6.34 1 84.81 407 LYS B C 1
ATOM 7663 O O . LYS B 1 407 ? -32.688 26.75 5.992 1 84.81 407 LYS B O 1
ATOM 7668 N N . ASN B 1 408 ? -34.531 25.734 6.617 1 88.5 408 ASN B N 1
ATOM 7669 C CA . ASN B 1 408 ? -35.281 26.969 6.574 1 88.5 408 ASN B CA 1
ATOM 7670 C C . ASN B 1 408 ? -35.094 27.812 7.828 1 88.5 408 ASN B C 1
ATOM 7672 O O . ASN B 1 408 ? -35.406 29 7.848 1 88.5 408 ASN B O 1
ATOM 7676 N N . LEU B 1 409 ? -34.531 27.156 8.766 1 90.62 409 LEU B N 1
ATOM 7677 C CA . LEU B 1 409 ? -34.375 27.859 10.031 1 90.62 409 LEU B CA 1
ATOM 7678 C C . LEU B 1 409 ? -32.969 28.484 10.109 1 90.62 409 LEU B C 1
ATOM 7680 O O . LEU B 1 409 ? -32.812 29.594 10.648 1 90.62 409 LEU B O 1
ATOM 7684 N N . ILE B 1 410 ? -32.062 27.734 9.594 1 92.12 410 ILE B N 1
ATOM 7685 C CA . ILE B 1 410 ? -30.703 28.219 9.82 1 92.12 410 ILE B CA 1
ATOM 7686 C C . ILE B 1 410 ? -29.906 28.109 8.523 1 92.12 410 ILE B C 1
ATOM 7688 O O . ILE B 1 410 ? -30.062 27.156 7.766 1 92.12 410 ILE B O 1
ATOM 7692 N N . GLY B 1 411 ? -29.156 29.125 8.148 1 92.31 411 GLY B N 1
ATOM 7693 C CA . GLY B 1 411 ? -28.141 29.156 7.117 1 92.31 411 GLY B CA 1
ATOM 7694 C C . GLY B 1 411 ? -26.75 29.453 7.656 1 92.31 411 GLY B C 1
ATOM 7695 O O . GLY B 1 411 ? -26.594 30.328 8.516 1 92.31 411 GLY B O 1
ATOM 7696 N N . VAL B 1 412 ? -25.844 28.672 7.191 1 91.62 412 VAL B N 1
ATOM 7697 C CA . VAL B 1 412 ? -24.516 28.812 7.793 1 91.62 412 VAL B CA 1
ATOM 7698 C C . VAL B 1 412 ? -23.469 29.016 6.699 1 91.62 412 VAL B C 1
ATOM 7700 O O . VAL B 1 412 ? -23.469 28.312 5.688 1 91.62 412 VAL B O 1
ATOM 7703 N N . SER B 1 413 ? -22.656 29.984 6.824 1 89.31 413 SER B N 1
ATOM 7704 C CA . SER B 1 413 ? -21.469 30.234 6.027 1 89.31 413 SER B CA 1
ATOM 7705 C C . SER B 1 413 ? -20.266 30.547 6.914 1 89.31 413 SER B C 1
ATOM 7707 O O . SER B 1 413 ? -20.125 31.672 7.395 1 89.31 413 SER B O 1
ATOM 7709 N N . THR B 1 414 ? -19.422 29.578 7.117 1 80.19 414 THR B N 1
ATOM 7710 C CA . THR B 1 414 ? -18.312 29.719 8.047 1 80.19 414 THR B CA 1
ATOM 7711 C C . THR B 1 414 ? -17.031 30.078 7.301 1 80.19 414 THR B C 1
ATOM 7713 O O . THR B 1 414 ? -17.047 30.312 6.09 1 80.19 414 THR B O 1
ATOM 7716 N N . GLU B 1 415 ? -15.977 30.125 8.117 1 74.94 415 GLU B N 1
ATOM 7717 C CA . GLU B 1 415 ? -14.672 30.484 7.586 1 74.94 415 GLU B CA 1
ATOM 7718 C C . GLU B 1 415 ? -14.148 29.422 6.621 1 74.94 415 GLU B C 1
ATOM 7720 O O . GLU B 1 415 ? -13.391 29.734 5.699 1 74.94 415 GLU B O 1
ATOM 7725 N N . GLU B 1 416 ? -14.68 28.25 6.91 1 75.44 416 GLU B N 1
ATOM 7726 C CA . GLU B 1 416 ? -14.234 27.172 6.031 1 75.44 416 GLU B CA 1
ATOM 7727 C C . GLU B 1 416 ? -15.102 27.094 4.773 1 75.44 416 GLU B C 1
ATOM 7729 O O . GLU B 1 416 ? -16.297 26.812 4.852 1 75.44 416 GLU B O 1
ATOM 7734 N N . ASN B 1 417 ? -14.773 27.797 3.668 1 79.69 417 ASN B N 1
ATOM 7735 C CA . ASN B 1 417 ? -15.5 27.859 2.404 1 79.69 417 ASN B CA 1
ATOM 7736 C C . ASN B 1 417 ? -15.383 26.562 1.621 1 79.69 417 ASN B C 1
ATOM 7738 O O . ASN B 1 417 ? -14.797 26.531 0.535 1 79.69 417 ASN B O 1
ATOM 7742 N N . TYR B 1 418 ? -16.125 25.531 2.189 1 85.69 418 TYR B N 1
ATOM 7743 C CA . TYR B 1 418 ? -16.047 24.219 1.545 1 85.69 418 TYR B CA 1
ATOM 7744 C C . TYR B 1 418 ? -17.031 24.141 0.377 1 85.69 418 TYR B C 1
ATOM 7746 O O . TYR B 1 418 ? -18.172 24.562 0.486 1 85.69 418 TYR B O 1
ATOM 7754 N N . VAL B 1 419 ? -16.5 23.672 -0.751 1 88 419 VAL B N 1
ATOM 7755 C CA . VAL B 1 419 ? -17.344 23.391 -1.908 1 88 419 VAL B CA 1
ATOM 7756 C C . VAL B 1 419 ? -17.203 21.938 -2.309 1 88 419 VAL B C 1
ATOM 7758 O O . VAL B 1 419 ? -16.109 21.359 -2.246 1 88 419 VAL B O 1
ATOM 7761 N N . PHE B 1 420 ? -18.297 21.344 -2.65 1 85.19 420 PHE B N 1
ATOM 7762 C CA . PHE B 1 420 ? -18.312 19.953 -3.109 1 85.19 420 PHE B CA 1
ATOM 7763 C C . PHE B 1 420 ? -17.797 19.859 -4.539 1 85.19 420 PHE B C 1
ATOM 7765 O O . PHE B 1 420 ? -17.781 20.844 -5.273 1 85.19 420 PHE B O 1
ATOM 7772 N N . ASP B 1 421 ? -17.312 18.641 -4.82 1 82.69 421 ASP B N 1
ATOM 7773 C CA . ASP B 1 421 ? -17.062 18.344 -6.23 1 82.69 421 ASP B CA 1
ATOM 7774 C C . ASP B 1 421 ? -18.375 18.312 -7.016 1 82.69 421 ASP B C 1
ATOM 7776 O O . ASP B 1 421 ? -19.266 17.516 -6.707 1 82.69 421 ASP B O 1
ATOM 7780 N N . GLY B 1 422 ? -18.562 19.188 -7.852 1 86.12 422 GLY B N 1
ATOM 7781 C CA . GLY B 1 422 ? -19.781 19.312 -8.633 1 86.12 422 GLY B CA 1
ATOM 7782 C C . GLY B 1 422 ? -19.906 20.641 -9.336 1 86.12 422 GLY B C 1
ATOM 7783 O O . GLY B 1 422 ? -18.922 21.359 -9.5 1 86.12 422 GLY B O 1
ATOM 7784 N N . THR B 1 423 ? -21.078 20.984 -9.711 1 91.88 423 THR B N 1
ATOM 7785 C CA . THR B 1 423 ? -21.312 22.234 -10.414 1 91.88 423 THR B CA 1
ATOM 7786 C C . THR B 1 423 ? -21.594 23.375 -9.43 1 91.88 423 THR B C 1
ATOM 7788 O O . THR B 1 423 ? -21.875 23.109 -8.25 1 91.88 423 THR B O 1
ATOM 7791 N N . VAL B 1 424 ? -21.516 24.562 -9.945 1 94.5 424 VAL B N 1
ATOM 7792 C CA . VAL B 1 424 ? -21.828 25.719 -9.125 1 94.5 424 VAL B CA 1
ATOM 7793 C C . VAL B 1 424 ? -23.281 25.625 -8.641 1 94.5 424 VAL B C 1
ATOM 7795 O O . VAL B 1 424 ? -23.547 25.828 -7.453 1 94.5 424 VAL B O 1
ATOM 7798 N N . LYS B 1 425 ? -24.109 25.25 -9.539 1 94.88 425 LYS B N 1
ATOM 7799 C CA . LYS B 1 425 ? -25.531 25.109 -9.195 1 94.88 425 LYS B CA 1
ATOM 7800 C C . LYS B 1 425 ? -25.734 24.062 -8.109 1 94.88 425 LYS B C 1
ATOM 7802 O O . LYS B 1 425 ? -26.438 24.312 -7.129 1 94.88 425 LYS B O 1
ATOM 7807 N N . GLU B 1 426 ? -25.109 22.969 -8.219 1 91.62 426 GLU B N 1
ATOM 7808 C CA . GLU B 1 426 ? -25.25 21.875 -7.266 1 91.62 426 GLU B CA 1
ATOM 7809 C C . GLU B 1 426 ? -24.719 22.266 -5.891 1 91.62 426 GLU B C 1
ATOM 7811 O O . GLU B 1 426 ? -25.25 21.828 -4.867 1 91.62 426 GLU B O 1
ATOM 7816 N N . ASN B 1 427 ? -23.688 23.094 -5.926 1 92.75 427 ASN B N 1
ATOM 7817 C CA . ASN B 1 427 ? -23.094 23.516 -4.664 1 92.75 427 ASN B CA 1
ATOM 7818 C C . ASN B 1 427 ? -23.984 24.516 -3.934 1 92.75 427 ASN B C 1
ATOM 7820 O O . ASN B 1 427 ? -23.875 24.672 -2.715 1 92.75 427 ASN B O 1
ATOM 7824 N N . ILE B 1 428 ? -24.859 25.125 -4.688 1 93.94 428 ILE B N 1
ATOM 7825 C CA . ILE B 1 428 ? -25.766 26.109 -4.09 1 93.94 428 ILE B CA 1
ATOM 7826 C C . ILE B 1 428 ? -27.016 25.406 -3.562 1 93.94 428 ILE B C 1
ATOM 7828 O O . ILE B 1 428 ? -27.438 25.641 -2.426 1 93.94 428 ILE B O 1
ATOM 7832 N N . ILE B 1 429 ? -27.516 24.484 -4.363 1 93.06 429 ILE B N 1
ATOM 7833 C CA . ILE B 1 429 ? -28.812 23.875 -4.012 1 93.06 429 ILE B CA 1
ATOM 7834 C C . ILE B 1 429 ? -28.578 22.625 -3.176 1 93.06 429 ILE B C 1
ATOM 7836 O O . ILE B 1 429 ? -29.469 22.172 -2.459 1 93.06 429 ILE B O 1
ATOM 7840 N N . CYS B 1 430 ? -27.438 21.969 -3.246 1 88.44 430 CYS B N 1
ATOM 7841 C CA . CYS B 1 430 ? -26.984 20.812 -2.5 1 88.44 430 CYS B CA 1
ATOM 7842 C C . CYS B 1 430 ? -28.031 19.703 -2.531 1 88.44 430 CYS B C 1
ATOM 7844 O O . CYS B 1 430 ? -28.406 19.156 -1.487 1 88.44 430 CYS B O 1
ATOM 7846 N N . GLY B 1 431 ? -28.672 19.453 -3.695 1 84.62 431 GLY B N 1
ATOM 7847 C CA . GLY B 1 431 ? -29.547 18.312 -3.883 1 84.62 431 GLY B CA 1
ATOM 7848 C C . GLY B 1 431 ? -31.031 18.672 -3.811 1 84.62 431 GLY B C 1
ATOM 7849 O O . GLY B 1 431 ? -31.891 17.875 -4.195 1 84.62 431 GLY B O 1
ATOM 7850 N N . ASP B 1 432 ? -31.344 19.891 -3.285 1 88.62 432 ASP B N 1
ATOM 7851 C CA . ASP B 1 432 ? -32.75 20.312 -3.201 1 88.62 432 ASP B CA 1
ATOM 7852 C C . ASP B 1 432 ? -33.219 20.891 -4.535 1 88.62 432 ASP B C 1
ATOM 7854 O O . ASP B 1 432 ? -32.406 21.188 -5.418 1 88.62 432 ASP B O 1
ATOM 7858 N N . GLU B 1 433 ? -34.5 20.891 -4.625 1 91.12 433 GLU B N 1
ATOM 7859 C CA . GLU B 1 433 ? -35.062 21.375 -5.879 1 91.12 433 GLU B CA 1
ATOM 7860 C C . GLU B 1 433 ? -35.5 22.828 -5.762 1 91.12 433 GLU B C 1
ATOM 7862 O O . GLU B 1 433 ? -36.25 23.172 -4.859 1 91.12 433 GLU B O 1
ATOM 7867 N N . PHE B 1 434 ? -34.938 23.625 -6.602 1 94.19 434 PHE B N 1
ATOM 7868 C CA . PHE B 1 434 ? -35.312 25.031 -6.68 1 94.19 434 PHE B CA 1
ATOM 7869 C C . PHE B 1 434 ? -35.531 25.453 -8.125 1 94.19 434 PHE B C 1
ATOM 7871 O O . PHE B 1 434 ? -34.969 24.859 -9.047 1 94.19 434 PHE B O 1
ATOM 7878 N N . ASP B 1 435 ? -36.375 26.375 -8.273 1 93.81 435 ASP B N 1
ATOM 7879 C CA . ASP B 1 435 ? -36.5 26.984 -9.594 1 93.81 435 ASP B CA 1
ATOM 7880 C C . ASP B 1 435 ? -35.25 27.766 -9.984 1 93.81 435 ASP B C 1
ATOM 7882 O O . ASP B 1 435 ? -34.656 28.453 -9.156 1 93.81 435 ASP B O 1
ATOM 7886 N N . PRO B 1 436 ? -34.906 27.594 -11.227 1 93.38 436 PRO B N 1
ATOM 7887 C CA . PRO B 1 436 ? -33.719 28.297 -11.688 1 93.38 436 PRO B CA 1
ATOM 7888 C C . PRO B 1 436 ? -33.75 29.797 -11.398 1 93.38 436 PRO B C 1
ATOM 7890 O O . PRO B 1 436 ? -32.75 30.406 -11.086 1 93.38 436 PRO B O 1
ATOM 7893 N N . GLU B 1 437 ? -34.938 30.266 -11.414 1 93.81 437 GLU B N 1
ATOM 7894 C CA . GLU B 1 437 ? -35.094 31.703 -11.18 1 93.81 437 GLU B CA 1
ATOM 7895 C C . GLU B 1 437 ? -34.781 32.062 -9.727 1 93.81 437 GLU B C 1
ATOM 7897 O O . GLU B 1 437 ? -34.25 33.125 -9.453 1 93.81 437 GLU B O 1
ATOM 7902 N N . GLU B 1 438 ? -35.062 31.172 -8.883 1 94.56 438 GLU B N 1
ATOM 7903 C CA . GLU B 1 438 ? -34.781 31.406 -7.469 1 94.56 438 GLU B CA 1
ATOM 7904 C C . GLU B 1 438 ? -33.281 31.391 -7.203 1 94.56 438 GLU B C 1
ATOM 7906 O O . GLU B 1 438 ? -32.781 32.219 -6.426 1 94.56 438 GLU B O 1
ATOM 7911 N N . VAL B 1 439 ? -32.656 30.484 -7.867 1 96.56 439 VAL B N 1
ATOM 7912 C CA . VAL B 1 439 ? -31.219 30.375 -7.715 1 96.56 439 VAL B CA 1
ATOM 7913 C C . VAL B 1 439 ? -30.547 31.641 -8.25 1 96.56 439 VAL B C 1
ATOM 7915 O O . VAL B 1 439 ? -29.656 32.188 -7.598 1 96.56 439 VAL B O 1
ATOM 7918 N N . ILE B 1 440 ? -31.016 32.094 -9.391 1 96.31 440 ILE B N 1
ATOM 7919 C CA . ILE B 1 440 ? -30.453 33.281 -10 1 96.31 440 ILE B CA 1
ATOM 7920 C C . ILE B 1 440 ? -30.719 34.5 -9.109 1 96.31 440 ILE B C 1
ATOM 7922 O O . ILE B 1 440 ? -29.859 35.375 -8.953 1 96.31 440 ILE B O 1
ATOM 7926 N N . GLY B 1 441 ? -31.906 34.531 -8.539 1 95 441 GLY B N 1
ATOM 7927 C CA . GLY B 1 441 ? -32.281 35.625 -7.66 1 95 441 GLY B CA 1
ATOM 7928 C C . GLY B 1 441 ? -31.344 35.812 -6.473 1 95 441 GLY B C 1
ATOM 7929 O O . GLY B 1 441 ? -30.906 36.906 -6.168 1 95 441 GLY B O 1
ATOM 7930 N N . VAL B 1 442 ? -31.062 34.719 -5.848 1 95.19 442 VAL B N 1
ATOM 7931 C CA . VAL B 1 442 ? -30.188 34.75 -4.684 1 95.19 442 VAL B CA 1
ATOM 7932 C C . VAL B 1 442 ? -28.781 35.156 -5.109 1 95.19 442 VAL B C 1
ATOM 7934 O O . VAL B 1 442 ? -28.109 35.938 -4.418 1 95.19 442 VAL B O 1
ATOM 7937 N N . CYS B 1 443 ? -28.344 34.688 -6.25 1 96.38 443 CYS B N 1
ATOM 7938 C CA . CYS B 1 443 ? -27 35 -6.758 1 96.38 443 CYS B CA 1
ATOM 7939 C C . CYS B 1 443 ? -26.906 36.469 -7.16 1 96.38 443 CYS B C 1
ATOM 7941 O O . CYS B 1 443 ? -25.859 37.094 -6.992 1 96.38 443 CYS B O 1
ATOM 7943 N N . GLU B 1 444 ? -27.984 36.969 -7.699 1 95.38 444 GLU B N 1
ATOM 7944 C CA . GLU B 1 444 ? -28.016 38.375 -8.055 1 95.38 444 GLU B CA 1
ATOM 7945 C C . GLU B 1 444 ? -27.969 39.25 -6.812 1 95.38 444 GLU B C 1
ATOM 7947 O O . GLU B 1 444 ? -27.328 40.312 -6.82 1 95.38 444 GLU B O 1
ATOM 7952 N N . LEU B 1 445 ? -28.641 38.812 -5.84 1 92.12 445 LEU B N 1
ATOM 7953 C CA . LEU B 1 445 ? -28.719 39.562 -4.586 1 92.12 445 LEU B CA 1
ATOM 7954 C C . LEU B 1 445 ? -27.312 39.812 -4.031 1 92.12 445 LEU B C 1
ATOM 7956 O O . LEU B 1 445 ? -27.047 40.875 -3.479 1 92.12 445 LEU B O 1
ATOM 7960 N N . ILE B 1 446 ? -26.438 38.812 -4.254 1 92.81 446 ILE B N 1
ATOM 7961 C CA . ILE B 1 446 ? -25.141 38.938 -3.607 1 92.81 446 ILE B CA 1
ATOM 7962 C C . ILE B 1 446 ? -24.062 39.219 -4.656 1 92.81 446 ILE B C 1
ATOM 7964 O O . ILE B 1 446 ? -22.859 39.125 -4.375 1 92.81 446 ILE B O 1
ATOM 7968 N N . GLY B 1 447 ? -24.422 39.438 -5.871 1 91.81 447 GLY B N 1
ATOM 7969 C CA . GLY B 1 447 ? -23.5 39.812 -6.926 1 91.81 447 GLY B CA 1
ATOM 7970 C C . GLY B 1 447 ? -22.766 38.625 -7.527 1 91.81 447 GLY B C 1
ATOM 7971 O O . GLY B 1 447 ? -21.766 38.781 -8.234 1 91.81 447 GLY B O 1
ATOM 7972 N N . LEU B 1 448 ? -23.156 37.469 -7.195 1 94.25 448 LEU B N 1
ATOM 7973 C CA . LEU B 1 448 ? -22.484 36.25 -7.664 1 94.25 448 LEU B CA 1
ATOM 7974 C C . LEU B 1 448 ? -22.875 35.938 -9.109 1 94.25 448 LEU B C 1
ATOM 7976 O O . LEU B 1 448 ? -22.094 35.375 -9.852 1 94.25 448 LEU B O 1
ATOM 7980 N N . HIS B 1 449 ? -24.047 36.344 -9.492 1 95.81 449 HIS B N 1
ATOM 7981 C CA . HIS B 1 449 ? -24.562 36 -10.82 1 95.81 449 HIS B CA 1
ATOM 7982 C C . HIS B 1 449 ? -23.641 36.531 -11.914 1 95.81 449 HIS B C 1
ATOM 7984 O O . HIS B 1 449 ? -23.344 35.844 -12.875 1 95.81 449 HIS B O 1
ATOM 7990 N N . SER B 1 450 ? -23.234 37.75 -11.789 1 94.75 450 SER B N 1
ATOM 7991 C CA . SER B 1 450 ? -22.375 38.375 -12.789 1 94.75 450 SER B CA 1
ATOM 7992 C C . SER B 1 450 ? -21.047 37.625 -12.922 1 94.75 450 SER B C 1
ATOM 7994 O O . SER B 1 450 ? -20.484 37.531 -14.008 1 94.75 450 SER B O 1
ATOM 7996 N N . LEU B 1 451 ? -20.594 37.125 -11.828 1 94.12 451 LEU B N 1
ATOM 7997 C CA . LEU B 1 451 ? -19.344 36.375 -11.836 1 94.12 451 LEU B CA 1
ATOM 7998 C C . LEU B 1 451 ? -19.531 35.031 -12.508 1 94.12 451 LEU B C 1
ATOM 8000 O O . LEU B 1 451 ? -18.672 34.562 -13.266 1 94.12 451 LEU B O 1
ATOM 8004 N N . ILE B 1 452 ? -20.625 34.406 -12.211 1 95.38 452 ILE B N 1
ATOM 8005 C CA . ILE B 1 452 ? -20.922 33.062 -12.742 1 95.38 452 ILE B CA 1
ATOM 8006 C C . ILE B 1 452 ? -21.062 33.156 -14.266 1 95.38 452 ILE B C 1
ATOM 8008 O O . ILE B 1 452 ? -20.656 32.219 -14.977 1 95.38 452 ILE B O 1
ATOM 8012 N N . GLU B 1 453 ? -21.562 34.219 -14.672 1 94.12 453 GLU B N 1
ATOM 8013 C CA . GLU B 1 453 ? -21.766 34.406 -16.109 1 94.12 453 GLU B CA 1
ATOM 8014 C C . GLU B 1 453 ? -20.422 34.438 -16.844 1 94.12 453 GLU B C 1
ATOM 8016 O O . GLU B 1 453 ? -20.375 34.156 -18.047 1 94.12 453 GLU B O 1
ATOM 8021 N N . LYS B 1 454 ? -19.406 34.625 -16.141 1 92.88 454 LYS B N 1
ATOM 8022 C CA . LYS B 1 454 ? -18.078 34.656 -16.75 1 92.88 454 LYS B CA 1
ATOM 8023 C C . LYS B 1 454 ? -17.406 33.281 -16.75 1 92.88 454 LYS B C 1
ATOM 8025 O O . LYS B 1 454 ? -16.391 33.094 -17.406 1 92.88 454 LYS B O 1
ATOM 8030 N N . PHE B 1 455 ? -17.969 32.438 -16.047 1 93.5 455 PHE B N 1
ATOM 8031 C CA . PHE B 1 455 ? -17.422 31.094 -16.031 1 93.5 455 PHE B CA 1
ATOM 8032 C C . PHE B 1 455 ? -17.656 30.406 -17.375 1 93.5 455 PHE B C 1
ATOM 8034 O O . PHE B 1 455 ? -18.609 30.703 -18.078 1 93.5 455 PHE B O 1
ATOM 8041 N N . PRO B 1 456 ? -16.859 29.453 -17.75 1 91.75 456 PRO B N 1
ATOM 8042 C CA . PRO B 1 456 ? -16.984 28.766 -19.047 1 91.75 456 PRO B CA 1
ATOM 8043 C C . PRO B 1 456 ? -18.328 28.078 -19.219 1 91.75 456 PRO B C 1
ATOM 8045 O O . PRO B 1 456 ? -18.938 28.156 -20.297 1 91.75 456 PRO B O 1
ATOM 8048 N N . ASP B 1 457 ? -18.875 27.438 -18.172 1 94.25 457 ASP B N 1
ATOM 8049 C CA . ASP B 1 457 ? -20.141 26.719 -18.25 1 94.25 457 ASP B CA 1
ATOM 8050 C C . ASP B 1 457 ? -21.188 27.312 -17.297 1 94.25 457 ASP B C 1
ATOM 8052 O O . ASP B 1 457 ? -22.094 26.625 -16.859 1 94.25 457 ASP B O 1
ATOM 8056 N N . LYS B 1 458 ? -20.906 28.531 -16.891 1 95.56 458 LYS B N 1
ATOM 8057 C CA . LYS B 1 458 ? -21.828 29.281 -16.031 1 95.56 458 LYS B CA 1
ATOM 8058 C C . LYS B 1 458 ? -22.219 28.469 -14.805 1 95.56 458 LYS B C 1
ATOM 8060 O O . LYS B 1 458 ? -21.359 27.969 -14.078 1 95.56 458 LYS B O 1
ATOM 8065 N N . TYR B 1 459 ? -23.5 28.188 -14.68 1 95.31 459 TYR B N 1
ATOM 8066 C CA . TYR B 1 459 ? -23.953 27.484 -13.477 1 95.31 459 TYR B CA 1
ATOM 8067 C C . TYR B 1 459 ? -23.578 26.016 -13.523 1 95.31 459 TYR B C 1
ATOM 8069 O O . TYR B 1 459 ? -23.578 25.328 -12.5 1 95.31 459 TYR B O 1
ATOM 8077 N N . GLU B 1 460 ? -23.188 25.625 -14.711 1 94 460 GLU B N 1
ATOM 8078 C CA . GLU B 1 460 ? -22.828 24.219 -14.867 1 94 460 GLU B CA 1
ATOM 8079 C C . GLU B 1 460 ? -21.312 24.016 -14.805 1 94 460 GLU B C 1
ATOM 8081 O O . GLU B 1 460 ? -20.828 22.906 -15.023 1 94 460 GLU B O 1
ATOM 8086 N N . THR B 1 461 ? -20.641 25.078 -14.445 1 93.62 461 THR B N 1
ATOM 8087 C CA . THR B 1 461 ? -19.188 24.969 -14.312 1 93.62 461 THR B CA 1
ATOM 8088 C C . THR B 1 461 ? -18.812 24.031 -13.172 1 93.62 461 THR B C 1
ATOM 8090 O O . THR B 1 461 ? -19.344 24.156 -12.062 1 93.62 461 THR B O 1
ATOM 8093 N N . LYS B 1 462 ? -17.953 23.094 -13.461 1 89.69 462 LYS B N 1
ATOM 8094 C CA . LYS B 1 462 ? -17.516 22.141 -12.461 1 89.69 462 LYS B CA 1
ATOM 8095 C C . LYS B 1 462 ? -16.453 22.734 -11.547 1 89.69 462 LYS B C 1
ATOM 8097 O O . LYS B 1 462 ? -15.484 23.344 -12.016 1 89.69 462 LYS B O 1
ATOM 8102 N N . ILE B 1 463 ? -16.719 22.641 -10.211 1 88.06 463 ILE B N 1
ATOM 8103 C CA . ILE B 1 463 ? -15.766 23.141 -9.227 1 88.06 463 ILE B CA 1
ATOM 8104 C C . ILE B 1 463 ? -15.438 22.047 -8.211 1 88.06 463 ILE B C 1
ATOM 8106 O O . ILE B 1 463 ? -16.188 21.078 -8.078 1 88.06 463 ILE B O 1
ATOM 8110 N N . SER B 1 464 ? -14.289 22.109 -7.629 1 81.69 464 SER B N 1
ATOM 8111 C CA . SER B 1 464 ? -13.875 21.188 -6.574 1 81.69 464 SER B CA 1
ATOM 8112 C C . SER B 1 464 ? -13.109 21.922 -5.477 1 81.69 464 SER B C 1
ATOM 8114 O O . SER B 1 464 ? -12.633 23.031 -5.68 1 81.69 464 SER B O 1
ATOM 8116 N N . TYR B 1 465 ? -13.164 21.281 -4.32 1 72.25 465 TYR B N 1
ATOM 8117 C CA . TYR B 1 465 ? -12.508 21.906 -3.176 1 72.25 465 TYR B CA 1
ATOM 8118 C C . TYR B 1 465 ? -11.031 22.141 -3.455 1 72.25 465 TYR B C 1
ATOM 8120 O O . TYR B 1 465 ? -10.461 23.141 -3.039 1 72.25 465 TYR B O 1
ATOM 8128 N N . ASP B 1 466 ? -10.461 21.25 -4.195 1 64.75 466 ASP B N 1
ATOM 8129 C CA . ASP B 1 466 ? -9.023 21.312 -4.418 1 64.75 466 ASP B CA 1
ATOM 8130 C C . ASP B 1 466 ? -8.695 22.016 -5.727 1 64.75 466 ASP B C 1
ATOM 8132 O O . ASP B 1 466 ? -7.527 22.266 -6.035 1 64.75 466 ASP B O 1
ATOM 8136 N N . SER B 1 467 ? -9.75 22.375 -6.465 1 63.59 467 SER B N 1
ATOM 8137 C CA . SER B 1 467 ? -9.484 22.953 -7.773 1 63.59 467 SER B CA 1
ATOM 8138 C C . SER B 1 467 ? -9.203 24.453 -7.66 1 63.59 467 SER B C 1
ATOM 8140 O O . SER B 1 467 ? -9.781 25.125 -6.812 1 63.59 467 SER B O 1
ATOM 8142 N N . ASN B 1 468 ? -8.227 24.828 -8.25 1 66.88 468 ASN B N 1
ATOM 8143 C CA . ASN B 1 468 ? -7.848 26.234 -8.289 1 66.88 468 ASN B CA 1
ATOM 8144 C C . ASN B 1 468 ? -8.617 26.984 -9.375 1 66.88 468 ASN B C 1
ATOM 8146 O O . ASN B 1 468 ? -8.164 28.031 -9.844 1 66.88 468 ASN B O 1
ATOM 8150 N N . ASN B 1 469 ? -9.789 26.531 -9.641 1 79 469 ASN B N 1
ATOM 8151 C CA . ASN B 1 469 ? -10.445 27.172 -10.773 1 79 469 ASN B CA 1
ATOM 8152 C C . ASN B 1 469 ? -11.344 28.312 -10.32 1 79 469 ASN B C 1
ATOM 8154 O O . ASN B 1 469 ? -11.906 29.031 -11.148 1 79 469 ASN B O 1
ATOM 8158 N N . ILE B 1 470 ? -11.555 28.406 -9.016 1 84.12 470 ILE B N 1
ATOM 8159 C CA . ILE B 1 470 ? -12.32 29.547 -8.523 1 84.12 470 ILE B CA 1
ATOM 8160 C C . ILE B 1 470 ? -11.531 30.266 -7.434 1 84.12 470 ILE B C 1
ATOM 8162 O O . ILE B 1 470 ? -10.742 29.641 -6.715 1 84.12 470 ILE B O 1
ATOM 8166 N N . SER B 1 471 ? -11.758 31.484 -7.414 1 85.12 471 SER B N 1
ATOM 8167 C CA . SER B 1 471 ? -11.07 32.281 -6.414 1 85.12 471 SER B CA 1
ATOM 8168 C C . SER B 1 471 ? -11.672 32.094 -5.027 1 85.12 471 SER B C 1
ATOM 8170 O O . SER B 1 471 ? -12.758 31.531 -4.895 1 85.12 471 SER B O 1
ATOM 8172 N N . THR B 1 472 ? -10.992 32.531 -4.078 1 85.12 472 THR B N 1
ATOM 8173 C CA . THR B 1 472 ? -11.461 32.438 -2.697 1 85.12 472 THR B CA 1
ATOM 8174 C C . THR B 1 472 ? -12.742 33.25 -2.512 1 85.12 472 THR B C 1
ATOM 8176 O O . THR B 1 472 ? -13.641 32.844 -1.77 1 85.12 472 THR B O 1
ATOM 8179 N N . HIS B 1 473 ? -12.773 34.406 -3.188 1 87.44 473 HIS B N 1
ATOM 8180 C CA . HIS B 1 473 ? -13.945 35.25 -3.1 1 87.44 473 HIS B CA 1
ATOM 8181 C C . HIS B 1 473 ? -15.164 34.594 -3.725 1 87.44 473 HIS B C 1
ATOM 8183 O O . HIS B 1 473 ? -16.25 34.594 -3.15 1 87.44 473 HIS B O 1
ATOM 8189 N N . GLU B 1 474 ? -14.992 34.062 -4.887 1 90.25 474 GLU B N 1
ATOM 8190 C CA . GLU B 1 474 ? -16.078 33.344 -5.562 1 90.25 474 GLU B CA 1
ATOM 8191 C C . GLU B 1 474 ? -16.578 32.188 -4.73 1 90.25 474 GLU B C 1
ATOM 8193 O O . GLU B 1 474 ? -17.781 31.953 -4.637 1 90.25 474 GLU B O 1
ATOM 8198 N N . ARG B 1 475 ? -15.719 31.5 -4.133 1 90.62 475 ARG B N 1
ATOM 8199 C CA . ARG B 1 475 ? -16.047 30.375 -3.266 1 90.62 475 ARG B CA 1
ATOM 8200 C C . ARG B 1 475 ? -16.906 30.828 -2.082 1 90.62 475 ARG B C 1
ATOM 8202 O O . ARG B 1 475 ? -17.859 30.156 -1.712 1 90.62 475 ARG B O 1
ATOM 8209 N N . LYS B 1 476 ? -16.484 31.875 -1.53 1 90.69 476 LYS B N 1
ATOM 8210 C CA . LYS B 1 476 ? -17.219 32.438 -0.4 1 90.69 476 LYS B CA 1
ATOM 8211 C C . LYS B 1 476 ? -18.641 32.812 -0.808 1 90.69 476 LYS B C 1
ATOM 8213 O O . LYS B 1 476 ? -19.594 32.562 -0.08 1 90.69 476 LYS B O 1
ATOM 8218 N N . LEU B 1 477 ? -18.766 33.438 -1.94 1 92.94 477 LEU B N 1
ATOM 8219 C CA . LEU B 1 477 ? -20.078 33.875 -2.42 1 92.94 477 LEU B CA 1
ATOM 8220 C C . LEU B 1 477 ? -20.969 32.656 -2.684 1 92.94 477 LEU B C 1
ATOM 8222 O O . LEU B 1 477 ? -22.172 32.688 -2.428 1 92.94 477 LEU B O 1
ATOM 8226 N N . ILE B 1 478 ? -20.391 31.641 -3.156 1 93.44 478 ILE B N 1
ATOM 8227 C CA . ILE B 1 478 ? -21.141 30.406 -3.41 1 93.44 478 ILE B CA 1
ATOM 8228 C C . ILE B 1 478 ? -21.656 29.844 -2.09 1 93.44 478 ILE B C 1
ATOM 8230 O O . ILE B 1 478 ? -22.812 29.422 -2 1 93.44 478 ILE B O 1
ATOM 8234 N N . CYS B 1 479 ? -20.859 29.828 -1.085 1 92.31 479 CYS B N 1
ATOM 8235 C CA . CYS B 1 479 ? -21.266 29.328 0.229 1 92.31 479 CYS B CA 1
ATOM 8236 C C . CYS B 1 479 ? -22.359 30.203 0.826 1 92.31 479 CYS B C 1
ATOM 8238 O O . CYS B 1 479 ? -23.281 29.688 1.469 1 92.31 479 CYS B O 1
ATOM 8240 N N . ILE B 1 480 ? -22.234 31.469 0.594 1 93.06 480 ILE B N 1
ATOM 8241 C CA . ILE B 1 480 ? -23.25 32.375 1.084 1 93.06 480 ILE B CA 1
ATOM 8242 C C . ILE B 1 480 ? -24.562 32.125 0.355 1 93.06 480 ILE B C 1
ATOM 8244 O O . ILE B 1 480 ? -25.641 32.094 0.976 1 93.06 480 ILE B O 1
ATOM 8248 N N . ALA B 1 481 ? -24.453 31.984 -0.979 1 94.88 481 ALA B N 1
ATOM 8249 C CA . ALA B 1 481 ? -25.641 31.656 -1.757 1 94.88 481 ALA B CA 1
ATOM 8250 C C . ALA B 1 481 ? -26.312 30.391 -1.231 1 94.88 481 ALA B C 1
ATOM 8252 O O . ALA B 1 481 ? -27.547 30.328 -1.132 1 94.88 481 ALA B O 1
ATOM 8253 N N . ARG B 1 482 ? -25.531 29.453 -0.919 1 93.75 482 ARG B N 1
ATOM 8254 C CA . ARG B 1 482 ? -26.031 28.188 -0.368 1 93.75 482 ARG B CA 1
ATOM 8255 C C . ARG B 1 482 ? -26.766 28.422 0.947 1 93.75 482 ARG B C 1
ATOM 8257 O O . ARG B 1 482 ? -27.812 27.828 1.19 1 93.75 482 ARG B O 1
ATOM 8264 N N . ALA B 1 483 ? -26.203 29.203 1.746 1 92.81 483 ALA B N 1
ATOM 8265 C CA . ALA B 1 483 ? -26.797 29.5 3.053 1 92.81 483 ALA B CA 1
ATOM 8266 C C . ALA B 1 483 ? -28.109 30.25 2.904 1 92.81 483 ALA B C 1
ATOM 8268 O O . ALA B 1 483 ? -29 30.125 3.742 1 92.81 483 ALA B O 1
ATOM 8269 N N . LEU B 1 484 ? -28.281 31 1.823 1 95 484 LEU B N 1
ATOM 8270 C CA . LEU B 1 484 ? -29.406 31.922 1.691 1 95 484 LEU B CA 1
ATOM 8271 C C . LEU B 1 484 ? -30.531 31.312 0.875 1 95 484 LEU B C 1
ATOM 8273 O O . LEU B 1 484 ? -31.672 31.781 0.928 1 95 484 LEU B O 1
ATOM 8277 N N . ILE B 1 485 ? -30.203 30.359 0.135 1 95.12 485 ILE B N 1
ATOM 8278 C CA . ILE B 1 485 ? -31.125 29.859 -0.878 1 95.12 485 ILE B CA 1
ATOM 8279 C C . ILE B 1 485 ? -32.438 29.406 -0.215 1 95.12 485 ILE B C 1
ATOM 8281 O O . ILE B 1 485 ? -33.5 29.516 -0.809 1 95.12 485 ILE B O 1
ATOM 8285 N N . HIS B 1 486 ? -32.406 28.969 0.962 1 93 486 HIS B N 1
ATOM 8286 C CA . HIS B 1 486 ? -33.594 28.484 1.653 1 93 486 HIS B CA 1
ATOM 8287 C C . HIS B 1 486 ? -34.281 29.609 2.434 1 93 486 HIS B C 1
ATOM 8289 O O . HIS B 1 486 ? -35.25 29.375 3.15 1 93 486 HIS B O 1
ATOM 8295 N N . ASP B 1 487 ? -33.719 30.797 2.318 1 92.56 487 ASP B N 1
ATOM 8296 C CA . ASP B 1 487 ? -34.25 31.953 3.018 1 92.56 487 ASP B CA 1
ATOM 8297 C C . ASP B 1 487 ? -34.406 31.688 4.512 1 92.56 487 ASP B C 1
ATOM 8299 O O . ASP B 1 487 ? -35.5 31.75 5.059 1 92.56 487 ASP B O 1
ATOM 8303 N N . PRO B 1 488 ? -33.281 31.453 5.168 1 94.5 488 PRO B N 1
ATOM 8304 C CA . PRO B 1 488 ? -33.312 31.047 6.578 1 94.5 488 PRO B CA 1
ATOM 8305 C C . PRO B 1 488 ? -33.719 32.188 7.516 1 94.5 488 PRO B C 1
ATOM 8307 O O . PRO B 1 488 ? -33.531 33.344 7.191 1 94.5 488 PRO B O 1
ATOM 8310 N N . GLU B 1 489 ? -34.219 31.812 8.695 1 94.38 489 GLU B N 1
ATOM 8311 C CA . GLU B 1 489 ? -34.594 32.781 9.727 1 94.38 489 GLU B CA 1
ATOM 8312 C C . GLU B 1 489 ? -33.375 33.312 10.477 1 94.38 489 GLU B C 1
ATOM 8314 O O . GLU B 1 489 ? -33.344 34.469 10.906 1 94.38 489 GLU B O 1
ATOM 8319 N N . LEU B 1 490 ? -32.469 32.406 10.625 1 95.12 490 LEU B N 1
ATOM 8320 C CA . LEU B 1 490 ? -31.219 32.75 11.281 1 95.12 490 LEU B CA 1
ATOM 8321 C C . LEU B 1 490 ? -30.047 32.562 10.336 1 95.12 490 LEU B C 1
ATOM 8323 O O . LEU B 1 490 ? -29.891 31.516 9.719 1 95.12 490 LEU B O 1
ATOM 8327 N N . LEU B 1 491 ? -29.281 33.562 10.18 1 94.56 491 LEU B N 1
ATOM 8328 C CA . LEU B 1 491 ? -28.094 33.469 9.352 1 94.56 491 LEU B CA 1
ATOM 8329 C C . LEU B 1 491 ? -26.828 33.594 10.195 1 94.56 491 LEU B C 1
ATOM 8331 O O . LEU B 1 491 ? -26.688 34.562 10.969 1 94.56 491 LEU B O 1
ATOM 8335 N N . ILE B 1 492 ? -26 32.625 10.109 1 93.31 492 ILE B N 1
ATOM 8336 C CA . ILE B 1 492 ? -24.688 32.656 10.727 1 93.31 492 ILE B CA 1
ATOM 8337 C C . ILE B 1 492 ? -23.625 32.875 9.656 1 93.31 492 ILE B C 1
ATOM 8339 O O . ILE B 1 492 ? -23.469 32.031 8.758 1 93.31 492 ILE B O 1
ATOM 8343 N N . ILE B 1 493 ? -22.891 33.906 9.734 1 91.62 493 ILE B N 1
ATOM 8344 C CA . ILE B 1 493 ? -21.953 34.219 8.656 1 91.62 493 ILE B CA 1
ATOM 8345 C C . ILE B 1 493 ? -20.625 34.688 9.234 1 91.62 493 ILE B C 1
ATOM 8347 O O . ILE B 1 493 ? -20.594 35.438 10.227 1 91.62 493 ILE B O 1
ATOM 8351 N N . ASP B 1 494 ? -19.625 34.188 8.688 1 88.38 494 ASP B N 1
ATOM 8352 C CA . ASP B 1 494 ? -18.281 34.656 9 1 88.38 494 ASP B CA 1
ATOM 8353 C C . ASP B 1 494 ? -17.906 35.844 8.117 1 88.38 494 ASP B C 1
ATOM 8355 O O . ASP B 1 494 ? -17.812 35.688 6.891 1 88.38 494 ASP B O 1
ATOM 8359 N N . TYR B 1 495 ? -17.75 36.938 8.766 1 82.81 495 TYR B N 1
ATOM 8360 C CA . TYR B 1 495 ? -17.391 38.156 8.023 1 82.81 495 TYR B CA 1
ATOM 8361 C C . TYR B 1 495 ? -15.883 38.25 7.848 1 82.81 495 TYR B C 1
ATOM 8363 O O . TYR B 1 495 ? -15.141 38.25 8.836 1 82.81 495 TYR B O 1
ATOM 8371 N N . ASN B 1 496 ? -15.539 38 6.609 1 72.56 496 ASN B N 1
ATOM 8372 C CA . ASN B 1 496 ? -14.156 38.312 6.289 1 72.56 496 ASN B CA 1
ATOM 8373 C C . ASN B 1 496 ? -14.062 39.562 5.43 1 72.56 496 ASN B C 1
ATOM 8375 O O . ASN B 1 496 ? -15.031 39.969 4.773 1 72.56 496 ASN B O 1
ATOM 8379 N N . ASN B 1 497 ? -12.961 40.219 5.582 1 59.91 497 ASN B N 1
ATOM 8380 C CA . ASN B 1 497 ? -12.766 41.531 4.977 1 59.91 497 ASN B CA 1
ATOM 8381 C C . ASN B 1 497 ? -13.094 41.531 3.486 1 59.91 497 ASN B C 1
ATOM 8383 O O . ASN B 1 497 ? -13.281 42.594 2.881 1 59.91 497 ASN B O 1
ATOM 8387 N N . ASN B 1 498 ? -13.219 40.375 3.035 1 67.94 498 ASN B N 1
ATOM 8388 C CA . ASN B 1 498 ? -13.445 40.312 1.595 1 67.94 498 ASN B CA 1
ATOM 8389 C C . ASN B 1 498 ? -14.93 40.469 1.262 1 67.94 498 ASN B C 1
ATOM 8391 O O . ASN B 1 498 ? -15.289 40.719 0.107 1 67.94 498 ASN B O 1
ATOM 8395 N N . LEU B 1 499 ? -15.688 40.438 2.324 1 77.75 499 LEU B N 1
ATOM 8396 C CA . LEU B 1 499 ? -17.109 40.625 2.127 1 77.75 499 LEU B CA 1
ATOM 8397 C C . LEU B 1 499 ? -17.484 42.094 2.344 1 77.75 499 LEU B C 1
ATOM 8399 O O . LEU B 1 499 ? -17.109 42.688 3.354 1 77.75 499 LEU B O 1
ATOM 8403 N N . GLY B 1 500 ? -17.844 42.906 1.386 1 77.69 500 GLY B N 1
ATOM 8404 C CA . GLY B 1 500 ? -18.297 44.281 1.531 1 77.69 500 GLY B CA 1
ATOM 8405 C C . GLY B 1 500 ? -19.359 44.469 2.594 1 77.69 500 GLY B C 1
ATOM 8406 O O . GLY B 1 500 ? -20.203 43.594 2.777 1 77.69 500 GLY B O 1
ATOM 8407 N N . VAL B 1 501 ? -19.234 45.5 3.43 1 82.25 501 VAL B N 1
ATOM 8408 C CA . VAL B 1 501 ? -20.156 45.844 4.512 1 82.25 501 VAL B CA 1
ATOM 8409 C C . VAL B 1 501 ? -21.562 46 3.949 1 82.25 501 VAL B C 1
ATOM 8411 O O . VAL B 1 501 ? -22.547 45.625 4.574 1 82.25 501 VAL B O 1
ATOM 8414 N N . ASP B 1 502 ? -21.609 46.531 2.801 1 84.38 502 ASP B N 1
ATOM 8415 C CA . ASP B 1 502 ? -22.906 46.781 2.172 1 84.38 502 ASP B CA 1
ATOM 8416 C C . ASP B 1 502 ? -23.641 45.5 1.873 1 84.38 502 ASP B C 1
ATOM 8418 O O . ASP B 1 502 ? -24.844 45.406 2.074 1 84.38 502 ASP B O 1
ATOM 8422 N N . LEU B 1 503 ? -22.922 44.594 1.44 1 87.62 503 LEU B N 1
ATOM 8423 C CA . LEU B 1 503 ? -23.516 43.281 1.142 1 87.62 503 LEU B CA 1
ATOM 8424 C C . LEU B 1 503 ? -24 42.625 2.416 1 87.62 503 LEU B C 1
ATOM 8426 O O . LEU B 1 503 ? -25.062 42 2.426 1 87.62 503 LEU B O 1
ATOM 8430 N N . LEU B 1 504 ? -23.234 42.688 3.391 1 89.25 504 LEU B N 1
ATOM 8431 C CA . LEU B 1 504 ? -23.609 42.094 4.668 1 89.25 504 LEU B CA 1
ATOM 8432 C C . LEU B 1 504 ? -24.922 42.656 5.168 1 89.25 504 LEU B C 1
ATOM 8434 O O . LEU B 1 504 ? -25.797 41.906 5.605 1 89.25 504 LEU B O 1
ATOM 8438 N N . ILE B 1 505 ? -25.047 43.969 5.086 1 88.56 505 ILE B N 1
ATOM 8439 C CA . ILE B 1 505 ? -26.25 44.656 5.555 1 88.56 505 ILE B CA 1
ATOM 8440 C C . ILE B 1 505 ? -27.453 44.156 4.762 1 88.56 505 ILE B C 1
ATOM 8442 O O . ILE B 1 505 ? -28.516 43.875 5.332 1 88.56 505 ILE B O 1
ATOM 8446 N N . LYS B 1 506 ? -27.219 44.031 3.555 1 88.56 506 LYS B N 1
ATOM 8447 C CA . LYS B 1 506 ? -28.297 43.594 2.66 1 88.56 506 LYS B CA 1
ATOM 8448 C C . LYS B 1 506 ? -28.781 42.188 3.01 1 88.56 506 LYS B C 1
ATOM 8450 O O . LYS B 1 506 ? -29.969 41.906 2.941 1 88.56 506 LYS B O 1
ATOM 8455 N N . ILE B 1 507 ? -27.922 41.344 3.375 1 91 507 ILE B N 1
ATOM 8456 C CA . ILE B 1 507 ? -28.281 39.938 3.545 1 91 507 ILE B CA 1
ATOM 8457 C C . ILE B 1 507 ? -28.844 39.719 4.941 1 91 507 ILE B C 1
ATOM 8459 O O . ILE B 1 507 ? -29.672 38.812 5.148 1 91 507 ILE B O 1
ATOM 8463 N N . ILE B 1 508 ? -28.484 40.562 5.918 1 90.88 508 ILE B N 1
ATOM 8464 C CA . ILE B 1 508 ? -28.922 40.312 7.285 1 90.88 508 ILE B CA 1
ATOM 8465 C C . ILE B 1 508 ? -30.172 41.125 7.609 1 90.88 508 ILE B C 1
ATOM 8467 O O . ILE B 1 508 ? -30.844 40.875 8.609 1 90.88 508 ILE B O 1
ATOM 8471 N N . GLU B 1 509 ? -30.5 42.156 6.871 1 86.5 509 GLU B N 1
ATOM 8472 C CA . GLU B 1 509 ? -31.516 43.156 7.195 1 86.5 509 GLU B CA 1
ATOM 8473 C C . GLU B 1 509 ? -32.844 42.5 7.523 1 86.5 509 GLU B C 1
ATOM 8475 O O . GLU B 1 509 ? -33.531 42.938 8.445 1 86.5 509 GLU B O 1
ATOM 8480 N N . SER B 1 510 ? -33.281 41.469 6.941 1 85.56 510 SER B N 1
ATOM 8481 C CA . SER B 1 510 ? -34.656 40.938 7.086 1 85.56 510 SER B CA 1
ATOM 8482 C C . SER B 1 510 ? -34.656 39.688 7.961 1 85.56 510 SER B C 1
ATOM 8484 O O . SER B 1 510 ? -35.625 38.938 7.938 1 85.56 510 SER B O 1
ATOM 8486 N N . ARG B 1 511 ? -33.562 39.438 8.727 1 92.19 511 ARG B N 1
ATOM 8487 C CA . ARG B 1 511 ? -33.531 38.188 9.484 1 92.19 511 ARG B CA 1
ATOM 8488 C C . ARG B 1 511 ? -32.656 38.344 10.711 1 92.19 511 ARG B C 1
ATOM 8490 O O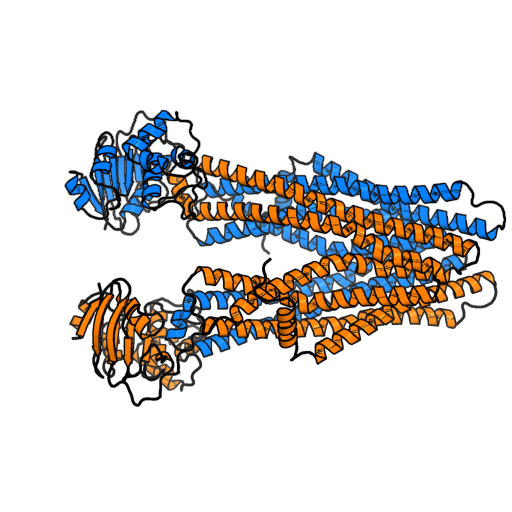 . ARG B 1 511 ? -31.984 39.344 10.898 1 92.19 511 ARG B O 1
ATOM 8497 N N . THR B 1 512 ? -32.75 37.344 11.656 1 94 512 THR B N 1
ATOM 8498 C CA . THR B 1 512 ? -31.797 37.25 12.766 1 94 512 THR B CA 1
ATOM 8499 C C . THR B 1 512 ? -30.406 36.844 12.258 1 94 512 THR B C 1
ATOM 8501 O O . THR B 1 512 ? -30.297 36.062 11.312 1 94 512 THR B O 1
ATOM 8504 N N . ALA B 1 513 ? -29.391 37.469 12.773 1 94.06 513 ALA B N 1
ATOM 8505 C CA . ALA B 1 513 ? -28.078 37.156 12.219 1 94.06 513 ALA B CA 1
ATOM 8506 C C . ALA B 1 513 ? -27.016 37.125 13.32 1 94.06 513 ALA B C 1
ATOM 8508 O O . ALA B 1 513 ? -27.062 37.906 14.273 1 94.06 513 ALA B O 1
ATOM 8509 N N . ILE B 1 514 ? -26.203 36.125 13.273 1 93.44 514 ILE B N 1
ATOM 8510 C CA . ILE B 1 514 ? -24.984 36.062 14.062 1 93.44 514 ILE B CA 1
ATOM 8511 C C . ILE B 1 514 ? -23.766 36.219 13.148 1 93.44 514 ILE B C 1
ATOM 8513 O O . ILE B 1 514 ? -23.531 35.375 12.281 1 93.44 514 ILE B O 1
ATOM 8517 N N . VAL B 1 515 ? -23.016 37.281 13.352 1 92.56 515 VAL B N 1
ATOM 8518 C CA . VAL B 1 515 ? -21.875 37.594 12.492 1 92.56 515 VAL B CA 1
ATOM 8519 C C . VAL B 1 515 ? -20.578 37.375 13.25 1 92.56 515 VAL B C 1
ATOM 8521 O O . VAL B 1 515 ? -20.359 37.969 14.312 1 92.56 515 VAL B O 1
ATOM 8524 N N . LEU B 1 516 ? -19.812 36.469 12.727 1 91.5 516 LEU B N 1
ATOM 8525 C CA . LEU B 1 516 ? -18.469 36.312 13.25 1 91.5 516 LEU B CA 1
ATOM 8526 C C . LEU B 1 516 ? -17.516 37.344 12.641 1 91.5 516 LEU B C 1
ATOM 8528 O O . LEU B 1 516 ? -17.25 37.312 11.438 1 91.5 516 LEU B O 1
ATOM 8532 N N . ALA B 1 517 ? -17 38.25 13.43 1 87.38 517 ALA B N 1
ATOM 8533 C CA . ALA B 1 517 ? -16.156 39.344 12.938 1 87.38 517 ALA B CA 1
ATOM 8534 C C . ALA B 1 517 ? -14.758 39.281 13.547 1 87.38 517 ALA B C 1
ATOM 8536 O O . ALA B 1 517 ? -14.578 38.812 14.664 1 87.38 517 ALA B O 1
ATOM 8537 N N . PRO B 1 518 ? -13.82 39.688 12.742 1 82.12 518 PRO B N 1
ATOM 8538 C CA . PRO B 1 518 ? -12.461 39.688 13.281 1 82.12 518 PRO B CA 1
ATOM 8539 C C . PRO B 1 518 ? -12.258 40.719 14.391 1 82.12 518 PRO B C 1
ATOM 8541 O O . PRO B 1 518 ? -11.422 40.531 15.273 1 82.12 518 PRO B O 1
ATOM 8544 N N . ASP B 1 519 ? -12.961 41.906 14.289 1 80.31 519 ASP B N 1
ATOM 8545 C CA . ASP B 1 519 ? -12.844 42.938 15.289 1 80.31 519 ASP B CA 1
ATOM 8546 C C . ASP B 1 519 ? -14.195 43.594 15.562 1 80.31 519 ASP B C 1
ATOM 8548 O O . ASP B 1 519 ? -15.211 43.219 14.977 1 80.31 519 ASP B O 1
ATOM 8552 N N . ASP B 1 520 ? -14.211 44.5 16.5 1 78.06 520 ASP B N 1
ATOM 8553 C CA . ASP B 1 520 ? -15.445 45.125 16.969 1 78.06 520 ASP B CA 1
ATOM 8554 C C . ASP B 1 520 ? -15.969 46.156 15.969 1 78.06 520 ASP B C 1
ATOM 8556 O O . ASP B 1 520 ? -17.125 46.562 16.047 1 78.06 520 ASP B O 1
ATOM 8560 N N . ASP B 1 521 ? -15.141 46.406 15.031 1 76.62 521 ASP B N 1
ATOM 8561 C CA . ASP B 1 521 ? -15.477 47.5 14.125 1 76.62 521 ASP B CA 1
ATOM 8562 C C . ASP B 1 521 ? -16.719 47.188 13.297 1 76.62 521 ASP B C 1
ATOM 8564 O O . ASP B 1 521 ? -17.562 48.031 13.062 1 76.62 521 ASP B O 1
ATOM 8568 N N . VAL B 1 522 ? -16.812 45.969 12.977 1 76.19 522 VAL B N 1
ATOM 8569 C CA . VAL B 1 522 ? -17.938 45.562 12.125 1 76.19 522 VAL B CA 1
ATOM 8570 C C . VAL B 1 522 ? -19.25 45.719 12.883 1 76.19 522 VAL B C 1
ATOM 8572 O O . VAL B 1 522 ? -20.234 46.219 12.328 1 76.19 522 VAL B O 1
ATOM 8575 N N . GLY B 1 523 ? -19.219 45.344 14.086 1 76.19 523 GLY B N 1
ATOM 8576 C CA . GLY B 1 523 ? -20.406 45.5 14.906 1 76.19 523 GLY B CA 1
ATOM 8577 C C . GLY B 1 523 ? -20.828 46.938 15.086 1 76.19 523 GLY B C 1
ATOM 8578 O O . GLY B 1 523 ? -22.016 47.281 15.016 1 76.19 523 GLY B O 1
ATOM 8579 N N . ASP B 1 524 ? -19.828 47.719 15.25 1 75.25 524 ASP B N 1
ATOM 8580 C CA . ASP B 1 524 ? -20.078 49.156 15.445 1 75.25 524 ASP B CA 1
ATOM 8581 C C . ASP B 1 524 ? -20.656 49.781 14.188 1 75.25 524 ASP B C 1
ATOM 8583 O O . ASP B 1 524 ? -21.562 50.594 14.266 1 75.25 524 ASP B O 1
ATOM 8587 N N . MET B 1 525 ? -20.156 49.281 13.133 1 73.12 525 MET B N 1
ATOM 8588 C CA . MET B 1 525 ? -20.594 49.844 11.852 1 73.12 525 MET B CA 1
ATOM 8589 C C . MET B 1 525 ? -22.031 49.5 11.555 1 73.12 525 MET B C 1
ATOM 8591 O O . MET B 1 525 ? -22.766 50.281 10.922 1 73.12 525 MET B O 1
ATOM 8595 N N . LEU B 1 526 ? -22.391 48.469 12.109 1 76.56 526 LEU B N 1
ATOM 8596 C CA . LEU B 1 526 ? -23.703 47.938 11.727 1 76.56 526 LEU B CA 1
ATOM 8597 C C . LEU B 1 526 ? -24.672 48 12.914 1 76.56 526 LEU B C 1
ATOM 8599 O O . LEU B 1 526 ? -25.766 47.438 12.852 1 76.56 526 LEU B O 1
ATOM 8603 N N . ASN B 1 527 ? -24.297 48.688 14 1 73.69 527 ASN B N 1
ATOM 8604 C CA . ASN B 1 527 ? -25.094 48.875 15.211 1 73.69 527 ASN B CA 1
ATOM 8605 C C . ASN B 1 527 ? -25.594 47.531 15.742 1 73.69 527 ASN B C 1
ATOM 8607 O O . ASN B 1 527 ? -26.781 47.375 16 1 73.69 527 ASN B O 1
ATOM 8611 N N . MET B 1 528 ? -24.625 46.625 15.758 1 81.25 528 MET B N 1
ATOM 8612 C CA . MET B 1 528 ? -24.969 45.312 16.25 1 81.25 528 MET B CA 1
ATOM 8613 C C . MET B 1 528 ? -24.516 45.125 17.703 1 81.25 528 MET B C 1
ATOM 8615 O O . MET B 1 528 ? -23.594 45.812 18.156 1 81.25 528 MET B O 1
ATOM 8619 N N . LYS B 1 529 ? -25.312 44.219 18.438 1 83.38 529 LYS B N 1
ATOM 8620 C CA . LYS B 1 529 ? -24.828 43.781 19.734 1 83.38 529 LYS B CA 1
ATOM 8621 C C . LYS B 1 529 ? -23.531 42.969 19.594 1 83.38 529 LYS B C 1
ATOM 8623 O O . LYS B 1 529 ? -23.5 41.938 18.953 1 83.38 529 LYS B O 1
ATOM 8628 N N . THR B 1 530 ? -22.406 43.531 20.141 1 85.69 530 THR B N 1
ATOM 8629 C CA . THR B 1 530 ? -21.094 42.906 19.953 1 85.69 530 THR B CA 1
ATOM 8630 C C . THR B 1 530 ? -20.641 42.219 21.234 1 85.69 530 THR B C 1
ATOM 8632 O O . THR B 1 530 ? -20.688 42.812 22.312 1 85.69 530 THR B O 1
ATOM 8635 N N . LEU B 1 531 ? -20.312 40.969 21.094 1 87.94 531 LEU B N 1
ATOM 8636 C CA . LEU B 1 531 ? -19.797 40.219 22.219 1 8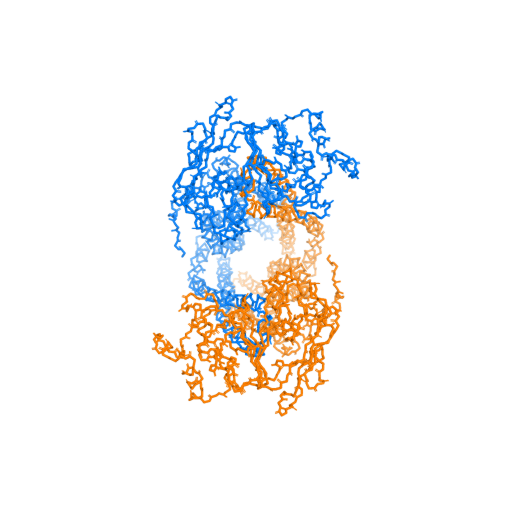7.94 531 LEU B CA 1
ATOM 8637 C C . LEU B 1 531 ? -18.406 39.656 21.906 1 87.94 531 LEU B C 1
ATOM 8639 O O . LEU B 1 531 ? -18.188 39.094 20.844 1 87.94 531 LEU B O 1
ATOM 8643 N N . SER B 1 532 ? -17.438 39.875 22.812 1 84.88 532 SER B N 1
ATOM 8644 C CA . SER B 1 532 ? -16.062 39.406 22.625 1 84.88 532 SER B CA 1
ATOM 8645 C C . SER B 1 532 ? -15.805 38.156 23.422 1 84.88 532 SER B C 1
ATOM 8647 O O . SER B 1 532 ? -16.016 38.125 24.641 1 84.88 532 SER B O 1
ATOM 8649 N N . LEU B 1 533 ? -15.422 37.188 22.672 1 83 533 LEU B N 1
ATOM 8650 C CA . LEU B 1 533 ? -15.102 35.906 23.297 1 83 533 LEU B CA 1
ATOM 8651 C C . LEU B 1 533 ? -13.602 35.656 23.312 1 83 533 LEU B C 1
ATOM 8653 O O . LEU B 1 533 ? -13.086 34.875 22.5 1 83 533 LEU B O 1
ATOM 8657 N N . ASN B 1 534 ? -12.812 36.344 24.109 1 71.44 534 ASN B N 1
ATOM 8658 C CA . ASN B 1 534 ? -11.375 36.156 24.266 1 71.44 534 ASN B CA 1
ATOM 8659 C C . ASN B 1 534 ? -11.047 35.188 25.391 1 71.44 534 ASN B C 1
ATOM 8661 O O . ASN B 1 534 ? -11.734 35.156 26.422 1 71.44 534 ASN B O 1
#

Secondary structure (DSSP, 8-state):
---SS-HHHHHHHHHHHHGGGHHHHHHHHHHHHHHHHHHHHHHHHHHHHHHHHHHHHHS--S---HHHHHHHHHHHHHHHHHHHTHHHHHHHHHHHHHHHHHHHHHHHHHHHTTS----THHHHHHHHIIIIIHHHHHHIIIIIHHHHHHHHHHHHHHHHHHHHH-HHHHHHHHHHHHHHHHHHHHHHHHHHHHHHHHHHHHHHHHHHHHHHHHHHHHHHHTT-HHHHHHHHHHHHHHHHHHHHHHHHHHHHHHHHHHHHHHHHHHHHHHHHHHHHHTTSS-HHHHHHHHHHHHHHHHHHHHHHHHHHHHHHHHHHHHHHHHHHTSPP--PEEPPP-SS---EEEEEEEETTEEEEEEEE-TT-EEEEESTTHHHHHHHHTTSS--SEEEEEETTEETTTEEGGG-TTTEEEE-SS----SEEHHHHHHTT----HHHHHHHHHHTTHHHHHTTSTTGGG-EE-TT-TTS-HHHHHHHHHHHHHTT--SEEEEE--TTS-HHHHHHHHTTSEEEEE-SSTHHHHHTT-EEEE--/---SS-HHHHHHHHHHHHGGGHHHHHHHHHHHHHHHHHHHHHHHHHHHHHHHHHHHHHS--S---HHHHHHHHHHHHHHHHHHHTHHHHHHHHHHHHHHHHHHHHHHHHHHHTTS----THHHHHHHHIIIIIHHHHHHIIIIIHHHHHHHHHHHHHHHHHHHHH-HHHHHHHHHHHHHHHHHHHHHHHHHHHHHHHHHHHHHHHHHHHHHHHHTHHHHHHTT-HHHHHHHHHHHHHHHHHHHHHHHHHHHHHHHHHHHHHHHHHHHHHHHHHHHHHHTSS-HHHHHHHHHHHHHHHHHHHHHHHHHHHHHHHHHHHHHHHHHHTSPP--PEEPPP-SS---EEEEEEEETTEEEEEEEE-TT-EEEEESTTHHHHHHHHTTSS--SEEEEEETTEETTTEEGGG-TTTEEEE-SS----SEEHHHHHHTT----HHHHHHHHHHTTHHHHHTTSTTGGG-EE-TT-TTS-HHHHHHHHHHHHHTT--SEEEEE--TTS-HHHHHHHHTTSEEEEE-SSTHHHHHTT-EEEE--

Solvent-accessible surface area (backbone atoms only — not comparable to full-atom values): 55594 Å² total; per-residue (Å²): 130,89,63,93,57,52,73,68,55,50,51,51,52,50,50,61,65,42,54,89,45,45,66,58,50,49,50,28,51,51,37,46,52,50,19,46,52,33,50,59,49,33,35,54,51,52,10,51,49,46,43,51,51,51,49,44,48,67,61,74,53,85,69,90,50,78,62,56,58,51,50,52,52,49,42,52,47,33,47,46,48,20,37,55,41,43,41,60,26,44,49,48,27,43,53,48,22,50,51,46,46,50,52,48,51,52,49,49,53,57,45,60,74,33,40,87,74,88,50,73,70,50,53,57,52,52,49,46,40,61,69,46,29,49,52,44,40,29,46,36,55,33,42,49,51,56,52,49,52,48,32,52,49,45,48,52,51,45,53,52,55,37,43,71,73,39,57,76,66,30,48,56,57,51,43,51,67,51,51,50,56,64,64,47,45,63,49,51,56,53,27,51,55,31,41,52,51,25,51,52,36,49,48,50,45,52,50,50,50,53,52,41,67,77,40,42,67,58,37,49,54,63,50,31,55,66,39,50,48,52,53,48,51,50,44,47,51,53,29,51,53,33,40,54,59,19,46,51,44,55,51,47,45,56,41,52,51,50,44,53,54,47,52,53,47,50,50,48,52,54,51,42,48,48,33,36,53,74,60,76,38,52,68,11,59,43,50,22,51,55,45,47,51,59,64,42,49,57,36,64,63,46,48,64,58,47,52,52,49,49,54,50,32,50,53,31,50,43,56,52,45,56,59,70,64,47,74,63,66,76,56,41,70,41,75,94,67,98,65,70,65,36,39,38,38,41,44,31,21,49,93,77,42,68,64,38,68,47,78,45,50,68,60,41,45,35,23,34,16,49,82,46,38,62,58,52,49,31,35,68,65,54,74,39,81,61,78,34,60,50,44,30,47,69,83,41,46,40,88,52,25,31,62,43,69,35,49,50,49,42,16,53,28,58,84,71,59,77,48,58,78,40,28,50,49,48,54,34,48,48,79,56,90,70,55,70,64,58,57,47,49,46,23,50,72,72,57,43,40,71,56,35,66,68,40,94,50,31,57,63,29,76,43,37,67,84,45,82,85,58,53,72,66,58,40,43,48,43,35,45,37,31,21,45,67,56,61,28,46,30,39,38,38,48,54,44,90,84,56,55,69,67,56,52,50,66,71,37,69,88,25,19,26,42,34,38,31,84,48,68,60,59,19,62,74,64,73,31,55,66,46,77,38,103,130,87,63,93,56,53,71,67,56,51,50,49,51,52,47,60,66,41,53,91,44,46,65,57,51,50,50,27,50,50,37,46,51,51,19,45,53,34,49,60,47,32,36,54,52,52,12,52,50,46,42,51,50,51,50,44,49,67,60,73,53,85,70,89,49,78,62,56,59,51,50,52,51,48,42,52,48,33,47,47,47,22,38,56,41,43,39,60,27,46,48,49,26,42,54,50,22,51,53,45,47,48,51,46,51,52,50,50,53,57,46,61,73,31,40,88,73,88,51,73,69,51,53,58,53,51,49,46,39,62,68,46,29,48,53,45,42,28,47,36,54,33,43,47,52,57,52,50,52,48,30,52,50,45,47,51,51,44,53,52,54,37,44,69,74,39,56,75,66,30,49,55,58,51,43,51,67,52,52,50,54,64,64,49,46,63,50,51,55,53,27,52,55,32,42,51,53,25,49,50,36,49,50,49,46,51,51,50,50,54,52,41,68,76,39,42,66,58,37,50,56,61,50,31,56,66,38,53,48,52,53,47,50,50,45,49,52,52,28,51,53,33,39,54,58,18,47,52,44,54,50,49,45,56,40,50,49,51,45,55,55,47,52,53,47,50,48,47,50,52,53,43,49,48,34,36,54,76,60,77,38,53,67,12,58,44,50,21,50,54,46,47,50,59,64,42,49,56,36,62,62,46,47,63,59,47,52,52,50,50,54,51,33,50,53,30,50,42,56,54,46,57,59,70,66,47,74,64,65,75,56,41,70,41,76,94,66,99,64,69,65,35,39,39,38,41,45,32,22,51,92,76,43,67,63,39,70,48,79,45,50,69,61,41,47,34,24,34,17,48,82,45,38,64,58,52,49,31,35,67,66,55,74,38,82,60,78,35,59,50,45,29,49,69,83,40,49,40,87,51,26,30,62,45,70,33,51,49,48,43,15,55,29,58,86,71,61,77,49,56,78,38,27,50,48,48,52,35,48,47,77,56,90,71,54,69,66,56,55,48,50,48,24,49,74,71,56,42,41,71,56,37,66,69,40,96,47,30,57,64,28,76,45,38,67,85,45,82,84,59,53,72,66,58,39,43,47,43,35,44,38,30,22,45,66,55,61,28,45,30,38,38,37,48,55,44,91,84,54,54,68,66,56,51,51,66,71,38,70,88,26,18,26,41,34,38,31,84,50,68,61,61,19,62,74,64,74,31,56,67,46,77,37,104

Sequence (1068 aa):
MVYKYSTRQLTSKLINLLKDYKYQILAAIIMMVISVVLSVYAPKLVGKLINSLMRYALDLSDAPSKTLYNDIILIVILFAASYLIRIPTNRIMAKTSESVVQKLRNQLYAKLSYINIDKSEFDGYIMSRLNNDVPNLKAFISNTIILFLSDITIIIFVLWMSSDIDFKLSGILFALVIVYPLVIYPFHKKTRNYYKIHQNDLGNIMGFIGDFLKNRKMIESFNSEEYSRKRFREYNVKQKDSYKKSRFYTEIMYPVNSFITITLQVILYVYGGYLVYTGSIDMGTFTTFVLYYQLMKKPIISIGNTLNSIRTSYACLDRIYEILDMPEKRKKEFPEVDGINEIKFENISYCEIKDFNLKIMPGEHVSLTGDNRNNLIKIFLGLLEAENGSVRVNDFDLSQYDINSNKNLIGVSTEENYVFDGTVKENIICGDEFDPEEVIGVCELIGLHSLIEKFPDKYETKISYDSNNISTHERKLICIARALIHDPELLIIDYNNNLGVDLLIKIIESRTAIVLAPDDDVGDMLNMKTLSLNMVYKYSTRQLTSKLINLLKDYKYQILAAIIMMVISVVLSVYAPKLVGKLINSLMRYALDLSDAPSKTLYNDIILIVILFAASYLIRIPTNRIMAKTSESVVQKLRNQLYAKLSYINIDKSEFDGYIMSRLNNDVPNLKAFISNTIILFLSDITIIIFVLWMSSDIDFKLSGILFALVIVYPLVIYPFHKKTRNYYKIHQNDLGNIMGFIGDFLKNRKMIESFNSEEYSRKRFREYNVKQKDSYKKSRFYTEIMYPVNSFITITLQVILYVYGGYLVYTGSIDMGTFTTFVLYYQLMKKPIISIGNTLNSIRTSYACLDRIYEILDMPEKRKKEFPEVDGINEIKFENISYCEIKDFNLKIMPGEHVSLTGDNRNNLIKIFLGLLEAENGSVRVNDFDLSQYDINSNKNLIGVSTEENYVFDGTVKENIICGDEFDPEEVIGVCELIGLHSLIEKFPDKYETKISYDSNNISTHERKLICIARALIHDPELLIIDYNNNLGVDLLIKIIESRTAIVLAPDDDVGDMLNMKTLSLN

pLDDT: mean 85.22, std 9.09, range [44.84, 96.56]

Nearest PDB structures (foldseek):
  5mkk-assembly1_A  TM=8.997E-01  e=1.363E-24  Thermus thermophilus HB27
  8t4i-assembly1_B  TM=8.669E-01  e=1.826E-23  Homo sapiens
  6uzl-assembly1_B  TM=8.399E-01  e=2.509E-19  Escherichia coli
  8vsi-assembly1_B  TM=7.385E-01  e=2.143E-20  Escherichia coli
  7zdw-assembly1_C  TM=7.789E-01  e=2.098E-19  Escherichia coli K-12

Foldseek 3Di:
DDFPDDPVVLVVVVCVLCVVVVVLLVVLLVLLLLLLLLLLVLLLLQLVLVLVVVVCVPVVDDDPDPVSVVSVVSSVVSNVSSVVSNVSSLVSQLVSLVVSLVVLVVLLVVLVVFDQDPDPVVVVVSVCLNVPLSVLLSCCRRPLVSLLSSLVSNLVSLLVVLCVLPVVLSVLSVCCLVVLCVVLVVLVVQLVVLVVVLVVLVVVLVVLVVVCVVCVVVCVVVVCVVVSVVVSVVSVVSSVVSVVSNVVSVVVNVVVLVVSLVVSLVVLCVVLVVCCVVVVDPPSSSSSSNVSSVSNSVSSVCNVVSVVSVVSSSSSSSSSVVSSVDDGNDAAADDDDPAWAKKWWAQFADDLDGGDIDIDGKQAEEEEEEDCSVVVVCCVQVNDPTPDTFIDTPNHTCSRYHPVNDLQAEFEQDPPLAAAFFFLLCRQCVPDDDDPVLLCVLCVLQVLQVVLVPAPVRRRDTDHRPDPPDDPLSSSSSSVSNRPSSPHQEYEHEDDPSRDLVSVCSRSNPHYYYYYYHDCVSCVVNVHHYDYDD/DDFPDDPVVLVVVVCVLCVVVVVLLVVLLVLLLLLLLLLLVLLLLQLVLVLVVVVCVPVVDDDPDPVSVVSVVSSVVSNVSSVVSNVSSLVSQLVSLVVSLVVLVVLLVVLVVFDQDPDPVVVVVSVCLNVPLSVLLSCCRRPLVSLLSSLVSNLVSLLVVLCVLPVVLSVLSVCCLVVLCVVLVVLVVQLVVLVVVLVVLVVVLVVLVVVCVVCVVVCVVVVCVVVSVVVSVVSVVSSVVSVVSNVVSVVVNVVVLVVSLVVSLVVLCVVLVVCCVVVVDPPSSSSSSNVSSVSNSVSSVCNVVSVVSVVSSSSSSSSSVVSSVDDGNDAAADDDDPAWAKKWWAQFADDLFGGDIDIDGKQAEEEEEEDCSVVVVCCVQVNDPTPDTFIDTPNHTCSRYHPVNDLQAEFEQDPPLAAAFFFLLCRQCVPDDDDPVLLCVLCVLQVLQVVLVPAPVRRRDTDHRPDPPDDPLSSSSSSVSNRPSSPHQEYEHEDDPSRDLVSVCSRSNVHYYYYYYHDCVSCVVNVHHYDYDD

Radius of gyration: 38.01 Å; Cα contacts (8 Å, |Δi|>4): 1429; chains: 2; bounding box: 82×113×78 Å

InterPro domains:
  IPR003439 ABC transporter-like, ATP-binding domain [PF00005] (354-494)
  IPR011527 ABC transporter type 1, transmembrane domain [PF00664] (26-296)
  IPR011527 ABC transporter type 1, transmembrane domain [PS50929] (26-312)
  IPR027417 P-loop containing nucleoside triphosphate hydrolase [G3DSA:3.40.50.300] (330-495)
  IPR027417 P-loop containing nucleoside triphosphate hydrolase [SSF52540] (341-517)
  IPR036640 ABC transporter type 1, transmembrane domain superfamily [G3DSA:1.20.1560.10] (4-329)
  IPR036640 ABC transporter type 1, transmembrane domain superfamily [SSF90123] (13-333)
  IPR039421 Type 1 protein exporter [PTHR43394] (7-494)

Organism: NCBI:txid230361